Protein AF-0000000074486495 (afdb_homodimer)

Structure (mmCIF, N/CA/C/O backbone):
data_AF-0000000074486495-model_v1
#
loop_
_entity.id
_entity.type
_entity.pdbx_description
1 polymer 'Cytoplasmic tRNA 2-thiolation protein 2'
#
loop_
_atom_site.group_PDB
_atom_site.id
_atom_site.type_symbol
_atom_site.label_atom_id
_atom_site.label_alt_id
_atom_site.label_comp_id
_atom_site.label_asym_id
_atom_site.label_entity_id
_atom_site.label_seq_id
_atom_site.pdbx_PDB_ins_code
_atom_site.Cartn_x
_atom_site.Cartn_y
_atom_site.Cartn_z
_atom_site.occupancy
_atom_site.B_iso_or_equiv
_atom_site.auth_seq_id
_atom_site.auth_comp_id
_atom_site.auth_asym_id
_atom_site.auth_atom_id
_atom_site.pdbx_PDB_model_num
ATOM 1 N N . MET A 1 1 ? 39.531 -37.531 31.906 1 20.81 1 MET A N 1
ATOM 2 C CA . MET A 1 1 ? 39.125 -36.312 32.625 1 20.81 1 MET A CA 1
ATOM 3 C C . MET A 1 1 ? 39.875 -35.094 32.094 1 20.81 1 MET A C 1
ATOM 5 O O . MET A 1 1 ? 40.844 -34.625 32.719 1 20.81 1 MET A O 1
ATOM 9 N N . CYS A 1 2 ? 40.25 -35 30.781 1 23.86 2 CYS A N 1
ATOM 10 C CA . CYS A 1 2 ? 41.312 -34.281 30.078 1 23.86 2 CYS A CA 1
ATOM 11 C C . CYS A 1 2 ? 41.094 -32.75 30.203 1 23.86 2 CYS A C 1
ATOM 13 O O . CYS A 1 2 ? 40.062 -32.25 29.797 1 23.86 2 CYS A O 1
ATOM 15 N N . SER A 1 3 ? 41.625 -32.125 31.328 1 22.61 3 SER A N 1
ATOM 16 C CA . SER A 1 3 ? 41.531 -30.781 31.891 1 22.61 3 SER A CA 1
ATOM 17 C C . SER A 1 3 ? 42.062 -29.734 30.922 1 22.61 3 SER A C 1
ATOM 19 O O . SER A 1 3 ? 43.25 -29.375 30.953 1 22.61 3 SER A O 1
ATOM 21 N N . ILE A 1 4 ? 41.938 -29.906 29.625 1 25.45 4 ILE A N 1
ATOM 22 C CA . ILE A 1 4 ? 42.688 -29.047 28.719 1 25.45 4 ILE A CA 1
ATOM 23 C C . ILE A 1 4 ? 42.406 -27.578 29.031 1 25.45 4 ILE A C 1
ATOM 25 O O . ILE A 1 4 ? 41.25 -27.125 28.891 1 25.45 4 ILE A O 1
ATOM 29 N N . GLU A 1 5 ? 43 -26.984 30.047 1 22.98 5 GLU A N 1
ATOM 30 C CA . GLU A 1 5 ? 43.031 -25.641 30.594 1 22.98 5 GLU A CA 1
ATOM 31 C C . GLU A 1 5 ? 43.281 -24.609 29.5 1 22.98 5 GLU A C 1
ATOM 33 O O . GLU A 1 5 ? 44.438 -24.328 29.172 1 22.98 5 GLU A O 1
ATOM 38 N N . GLU A 1 6 ? 42.844 -24.875 28.281 1 24.41 6 GLU A N 1
ATOM 39 C CA . GLU A 1 6 ? 43.344 -23.953 27.25 1 24.41 6 GLU A CA 1
ATOM 40 C C . GLU A 1 6 ? 43.094 -22.5 27.641 1 24.41 6 GLU A C 1
ATOM 42 O O . GLU A 1 6 ? 42 -22.141 28.047 1 24.41 6 GLU A O 1
ATOM 47 N N . GLU A 1 7 ? 44.094 -21.844 28.062 1 24.88 7 GLU A N 1
ATOM 48 C CA . GLU A 1 7 ? 44.281 -20.438 28.438 1 24.88 7 GLU A CA 1
ATOM 49 C C . GLU A 1 7 ? 43.625 -19.516 27.422 1 24.88 7 GLU A C 1
ATOM 51 O O . GLU A 1 7 ? 44 -19.5 26.234 1 24.88 7 GLU A O 1
ATOM 56 N N . ILE A 1 8 ? 42.312 -19.328 27.5 1 26.83 8 ILE A N 1
ATOM 57 C CA . ILE A 1 8 ? 41.469 -18.406 26.75 1 26.83 8 ILE A CA 1
ATOM 58 C C . ILE A 1 8 ? 42.031 -17 26.844 1 26.83 8 ILE A C 1
ATOM 60 O O . ILE A 1 8 ? 42 -16.375 27.922 1 26.83 8 ILE A O 1
ATOM 64 N N . GLN A 1 9 ? 43.281 -16.875 26.359 1 25.84 9 GLN A N 1
ATOM 65 C CA . GLN A 1 9 ? 43.844 -15.516 26.375 1 25.84 9 GLN A CA 1
ATOM 66 C C . GLN A 1 9 ? 42.781 -14.5 25.922 1 25.84 9 GLN A C 1
ATOM 68 O O . GLN A 1 9 ? 42.156 -14.688 24.891 1 25.84 9 GLN A O 1
ATOM 73 N N . THR A 1 10 ? 42.219 -13.711 26.781 1 27.75 10 THR A N 1
ATOM 74 C CA . THR A 1 10 ? 41.281 -12.578 26.812 1 27.75 10 THR A CA 1
ATOM 75 C C . THR A 1 10 ? 41.75 -11.477 25.859 1 27.75 10 THR A C 1
ATOM 77 O O . THR A 1 10 ? 42.469 -10.547 26.266 1 27.75 10 THR A O 1
ATOM 80 N N . GLY A 1 11 ? 42.531 -11.844 24.812 1 25.73 11 GLY A N 1
ATOM 81 C CA . GLY A 1 11 ? 43.031 -10.68 24.109 1 25.73 11 GLY A CA 1
ATOM 82 C C . GLY A 1 11 ? 41.938 -9.703 23.688 1 25.73 11 GLY A C 1
ATOM 83 O O . GLY A 1 11 ? 40.812 -10.109 23.469 1 25.73 11 GLY A O 1
ATOM 84 N N . ASP A 1 12 ? 42.062 -8.422 24.094 1 26.52 12 ASP A N 1
ATOM 85 C CA . ASP A 1 12 ? 41.312 -7.195 23.859 1 26.52 12 ASP A CA 1
ATOM 86 C C . ASP A 1 12 ? 40.969 -7.039 22.375 1 26.52 12 ASP A C 1
ATOM 88 O O . ASP A 1 12 ? 41.844 -6.656 21.578 1 26.52 12 ASP A O 1
ATOM 92 N N . ALA A 1 13 ? 40.344 -7.961 21.766 1 28.09 13 ALA A N 1
ATOM 93 C CA . ALA A 1 13 ? 40.062 -7.859 20.328 1 28.09 13 ALA A CA 1
ATOM 94 C C . ALA A 1 13 ? 39.5 -6.492 19.984 1 28.09 13 ALA A C 1
ATOM 96 O O . ALA A 1 13 ? 38.5 -6.07 20.578 1 28.09 13 ALA A O 1
ATOM 97 N N . GLU A 1 14 ? 40.344 -5.559 19.547 1 28.5 14 GLU A N 1
ATOM 98 C CA . GLU A 1 14 ? 40.031 -4.254 18.984 1 28.5 14 GLU A CA 1
ATOM 99 C C . GLU A 1 14 ? 38.75 -4.316 18.141 1 28.5 14 GLU A C 1
ATOM 101 O O . GLU A 1 14 ? 38.594 -5.23 17.328 1 28.5 14 GLU A O 1
ATOM 106 N N . THR A 1 15 ? 37.75 -3.902 18.672 1 27.95 15 THR A N 1
ATOM 107 C CA . THR A 1 15 ? 36.438 -3.768 18.062 1 27.95 15 THR A CA 1
ATOM 108 C C . THR A 1 15 ? 36.562 -3.271 16.625 1 27.95 15 THR A C 1
ATOM 110 O O . THR A 1 15 ? 37.188 -2.246 16.375 1 27.95 15 THR A O 1
ATOM 113 N N . PRO A 1 16 ? 36.594 -4.23 15.68 1 28.58 16 PRO A N 1
ATOM 114 C CA . PRO A 1 16 ? 36.75 -3.717 14.312 1 28.58 16 PRO A CA 1
ATOM 115 C C . PRO A 1 16 ? 35.938 -2.451 14.062 1 28.58 16 PRO A C 1
ATOM 117 O O . PRO A 1 16 ? 34.781 -2.371 14.461 1 28.58 16 PRO A O 1
ATOM 120 N N . SER A 1 17 ? 36.531 -1.263 14.164 1 28.16 17 SER A N 1
ATOM 121 C CA . SER A 1 17 ? 36 0.001 13.68 1 28.16 17 SER A CA 1
ATOM 122 C C . SER A 1 17 ? 35.281 -0.183 12.344 1 28.16 17 SER A C 1
ATOM 124 O O . SER A 1 17 ? 35.875 -0.698 11.391 1 28.16 17 SER A O 1
ATOM 126 N N . ILE A 1 18 ? 34.125 -0.518 12.422 1 28.53 18 ILE A N 1
ATOM 127 C CA . ILE A 1 18 ? 33.312 -0.474 11.203 1 28.53 18 ILE A CA 1
ATOM 128 C C . ILE A 1 18 ? 33.719 0.745 10.375 1 28.53 18 ILE A C 1
ATOM 130 O O . ILE A 1 18 ? 33.438 1.883 10.758 1 28.53 18 ILE A O 1
ATOM 134 N N . ARG A 1 19 ? 34.938 0.822 9.898 1 29.16 19 ARG A N 1
ATOM 135 C CA . ARG A 1 19 ? 35.281 1.821 8.898 1 29.16 19 ARG A CA 1
ATOM 136 C C . ARG A 1 19 ? 34.156 2.037 7.902 1 29.16 19 ARG A C 1
ATOM 138 O O . ARG A 1 19 ? 33.781 1.115 7.18 1 29.16 19 ARG A O 1
ATOM 145 N N . SER A 1 20 ? 33.281 2.82 8.211 1 29.69 20 SER A N 1
ATOM 146 C CA . SER A 1 20 ? 32.344 3.373 7.234 1 29.69 20 SER A CA 1
ATOM 147 C C . SER A 1 20 ? 33.062 3.812 5.965 1 29.69 20 SER A C 1
ATOM 149 O O . SER A 1 20 ? 33.781 4.797 5.973 1 29.69 20 SER A O 1
ATOM 151 N N . ARG A 1 21 ? 33.875 3.055 5.316 1 31.8 21 ARG A N 1
ATOM 152 C CA . ARG A 1 21 ? 34.469 3.506 4.062 1 31.8 21 ARG A CA 1
ATOM 153 C C . ARG A 1 21 ? 33.469 4.32 3.242 1 31.8 21 ARG A C 1
ATOM 155 O O . ARG A 1 21 ? 32.5 3.783 2.752 1 31.8 21 ARG A O 1
ATOM 162 N N . ARG A 1 22 ? 33.438 5.504 3.461 1 34.31 22 ARG A N 1
ATOM 163 C CA . ARG A 1 22 ? 32.812 6.543 2.641 1 34.31 22 ARG A CA 1
ATOM 164 C C . ARG A 1 22 ? 33.156 6.348 1.166 1 34.31 22 ARG A C 1
ATOM 166 O O . ARG A 1 22 ? 34.312 6.453 0.769 1 34.31 22 ARG A O 1
ATOM 173 N N . ARG A 1 23 ? 32.594 5.418 0.407 1 38.69 23 ARG A N 1
ATOM 174 C CA . ARG A 1 23 ? 32.812 5.168 -1.014 1 38.69 23 ARG A CA 1
ATOM 175 C C . ARG A 1 23 ? 32.688 6.457 -1.82 1 38.69 23 ARG A C 1
ATOM 177 O O . ARG A 1 23 ? 31.594 7.016 -1.952 1 38.69 23 ARG A O 1
ATOM 184 N N . LEU A 1 24 ? 33.688 7.094 -1.934 1 38.12 24 LEU A N 1
ATOM 185 C CA . LEU A 1 24 ? 33.844 8.258 -2.805 1 38.12 24 LEU A CA 1
ATOM 186 C C . LEU A 1 24 ? 33.406 7.93 -4.227 1 38.12 24 LEU A C 1
ATOM 188 O O . LEU A 1 24 ? 33.844 6.945 -4.816 1 38.12 24 LEU A O 1
ATOM 192 N N . VAL A 1 25 ? 32.156 8.211 -4.59 1 45.38 25 VAL A N 1
ATOM 193 C CA . VAL A 1 25 ? 31.719 8.156 -5.98 1 45.38 25 VAL A CA 1
ATOM 194 C C . VAL A 1 25 ? 32.656 8.984 -6.855 1 45.38 25 VAL A C 1
ATOM 196 O O . VAL A 1 25 ? 32.812 10.195 -6.641 1 45.38 25 VAL A O 1
ATOM 199 N N . VAL A 1 26 ? 33.781 8.43 -7.27 1 48 26 VAL A N 1
ATOM 200 C CA . VAL A 1 26 ? 34.625 9.094 -8.273 1 48 26 VAL A CA 1
ATOM 201 C C . VAL A 1 26 ? 33.844 9.172 -9.594 1 48 26 VAL A C 1
ATOM 203 O O . VAL A 1 26 ? 33.281 8.18 -10.047 1 48 26 VAL A O 1
ATOM 206 N N . GLU A 1 27 ? 33.594 10.328 -10.117 1 60 27 GLU A N 1
ATOM 207 C CA . GLU A 1 27 ? 32.938 10.625 -11.391 1 60 27 GLU A CA 1
ATOM 208 C C . GLU A 1 27 ? 33.5 9.766 -12.516 1 60 27 GLU A C 1
ATOM 210 O O . GLU A 1 27 ? 34.719 9.641 -12.648 1 60 27 GLU A O 1
ATOM 215 N N . GLY A 1 28 ? 32.812 8.953 -13.102 1 66.31 28 GLY A N 1
ATOM 216 C CA . GLY A 1 28 ? 33.125 8.211 -14.305 1 66.31 28 GLY A CA 1
ATOM 217 C C . GLY A 1 28 ? 33.562 6.777 -14.023 1 66.31 28 GLY A C 1
ATOM 218 O O . GLY A 1 28 ? 34 6.059 -14.93 1 66.31 28 GLY A O 1
ATOM 219 N N . LEU A 1 29 ? 33.562 6.5 -12.797 1 76.44 29 LEU A N 1
ATOM 220 C CA . LEU A 1 29 ? 34 5.133 -12.492 1 76.44 29 LEU A CA 1
ATOM 221 C C . LEU A 1 29 ? 32.875 4.359 -11.805 1 76.44 29 LEU A C 1
ATOM 223 O O . LEU A 1 29 ? 31.953 4.957 -11.242 1 76.44 29 LEU A O 1
ATOM 227 N N . CYS A 1 30 ? 33 3.096 -11.945 1 80.69 30 CYS A N 1
ATOM 228 C CA . CYS A 1 30 ? 32.062 2.176 -11.305 1 80.69 30 CYS A CA 1
ATOM 229 C C . CYS A 1 30 ? 32 2.41 -9.805 1 80.69 30 CYS A C 1
ATOM 231 O O . CYS A 1 30 ? 33.031 2.623 -9.164 1 80.69 30 CYS A O 1
ATOM 233 N N . HIS A 1 31 ? 30.938 2.414 -9.297 1 75.12 31 HIS A N 1
ATOM 234 C CA . HIS A 1 31 ? 30.719 2.68 -7.879 1 75.12 31 HIS A CA 1
ATOM 235 C C . HIS A 1 31 ? 31.375 1.611 -7.012 1 75.12 31 HIS A C 1
ATOM 237 O O . HIS A 1 31 ? 31.85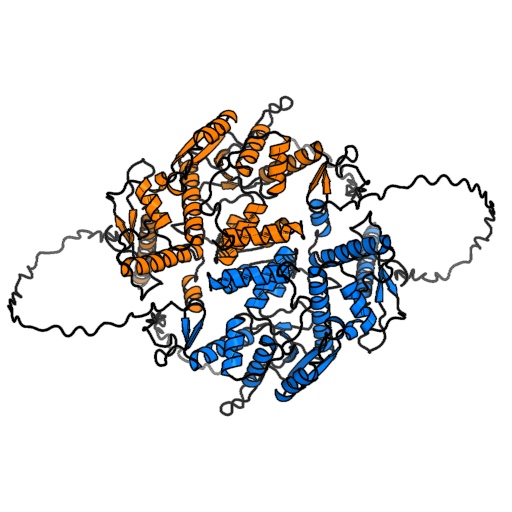9 1.908 -5.918 1 75.12 31 HIS A O 1
ATOM 243 N N . LYS A 1 32 ? 31.391 0.405 -7.465 1 78.81 32 LYS A N 1
ATOM 244 C CA . LYS A 1 32 ? 31.859 -0.72 -6.66 1 78.81 32 LYS A CA 1
ATOM 245 C C . LYS A 1 32 ? 33.375 -0.945 -6.852 1 78.81 32 LYS A C 1
ATOM 247 O O . LYS A 1 32 ? 34.125 -0.86 -5.895 1 78.81 32 LYS A O 1
ATOM 252 N N . CYS A 1 33 ? 33.781 -1.146 -8.078 1 78.81 33 CYS A N 1
ATOM 253 C CA . CYS A 1 33 ? 35.188 -1.469 -8.312 1 78.81 33 CYS A CA 1
ATOM 254 C C . CYS A 1 33 ? 36.031 -0.202 -8.438 1 78.81 33 CYS A C 1
ATOM 256 O O . CYS A 1 33 ? 37.25 -0.242 -8.273 1 78.81 33 CYS A O 1
ATOM 258 N N . LYS A 1 34 ? 35.375 0.862 -8.75 1 77.5 34 LYS A N 1
ATOM 259 C CA . LYS A 1 34 ? 36.031 2.148 -8.938 1 77.5 34 LYS A CA 1
ATOM 260 C C . LYS A 1 34 ? 37.125 2.057 -10 1 77.5 34 LYS A C 1
ATOM 262 O O . LYS A 1 34 ? 38.125 2.771 -9.938 1 77.5 34 LYS A O 1
ATOM 267 N N . GLN A 1 35 ? 37.031 1.158 -10.898 1 82.12 35 GLN A N 1
ATOM 268 C CA . GLN A 1 35 ? 38.062 0.936 -11.914 1 82.12 35 GLN A CA 1
ATOM 269 C C . GLN A 1 35 ? 37.469 1.039 -13.32 1 82.12 35 GLN A C 1
ATOM 271 O O . GLN A 1 35 ? 38.031 1.723 -14.18 1 82.12 35 GLN A O 1
ATOM 276 N N . SER A 1 36 ? 36.438 0.45 -13.539 1 83.81 36 SER A N 1
ATOM 277 C CA . SER A 1 36 ? 35.844 0.344 -14.867 1 83.81 36 SER A CA 1
ATOM 278 C C . SER A 1 36 ? 34.781 1.415 -15.07 1 83.81 36 SER A C 1
ATOM 280 O O . SER A 1 36 ? 34.188 1.918 -14.109 1 83.81 36 SER A O 1
ATOM 282 N N . PRO A 1 37 ? 34.594 1.765 -16.359 1 81.62 37 PRO A N 1
ATOM 283 C CA . PRO A 1 37 ? 33.531 2.74 -16.641 1 81.62 37 PRO A CA 1
ATOM 284 C C . PRO A 1 37 ? 32.125 2.197 -16.344 1 81.62 37 PRO A C 1
ATOM 286 O O . PRO A 1 37 ? 31.859 1.021 -16.578 1 81.62 37 PRO A O 1
ATOM 289 N N . PRO A 1 38 ? 31.391 3.076 -15.758 1 79.56 38 PRO A N 1
ATOM 290 C CA . PRO A 1 38 ? 30.031 2.65 -15.445 1 79.56 38 PRO A CA 1
ATOM 291 C C . PRO A 1 38 ? 29.141 2.547 -16.688 1 79.56 38 PRO A C 1
ATOM 293 O O . PRO A 1 38 ? 29.25 3.371 -17.594 1 79.56 38 PRO A O 1
ATOM 296 N N . VAL A 1 39 ? 28.359 1.437 -16.766 1 74.44 39 VAL A N 1
ATOM 297 C CA . VAL A 1 39 ? 27.531 1.23 -17.953 1 74.44 39 VAL A CA 1
ATOM 298 C C . VAL A 1 39 ? 26.078 1.038 -17.547 1 74.44 39 VAL A C 1
ATOM 300 O O . VAL A 1 39 ? 25.156 1.222 -18.359 1 74.44 39 VAL A O 1
ATOM 303 N N . VAL A 1 40 ? 25.844 0.845 -16.297 1 73.88 40 VAL A N 1
ATOM 304 C CA . VAL A 1 40 ? 24.484 0.553 -15.859 1 73.88 40 VAL A CA 1
ATOM 305 C C . VAL A 1 40 ? 24.062 1.53 -14.766 1 73.88 40 VAL A C 1
ATOM 307 O O . VAL A 1 40 ? 24.781 1.706 -13.773 1 73.88 40 VAL A O 1
ATOM 310 N N . ASP A 1 41 ? 22.953 2.137 -15.133 1 67.19 41 ASP A N 1
ATOM 311 C CA . ASP A 1 41 ? 22.391 3.047 -14.141 1 67.19 41 ASP A CA 1
ATOM 312 C C . ASP A 1 41 ? 21.25 2.381 -13.375 1 67.19 41 ASP A C 1
ATOM 314 O O . ASP A 1 41 ? 20.203 2.076 -13.945 1 67.19 41 ASP A O 1
ATOM 318 N N . MET A 1 42 ? 21.703 2.02 -12.203 1 63.97 42 MET A N 1
ATOM 319 C CA . MET A 1 42 ? 20.656 1.437 -11.367 1 63.97 42 MET A CA 1
ATOM 320 C C . MET A 1 42 ? 20.375 2.307 -10.148 1 63.97 42 MET A C 1
ATOM 322 O O . MET A 1 42 ? 21.172 2.326 -9.203 1 63.97 42 MET A O 1
ATOM 326 N N . LYS A 1 43 ? 19.188 2.807 -9.938 1 62.09 43 LYS A N 1
ATOM 327 C CA . LYS A 1 43 ? 18.75 3.629 -8.805 1 62.09 43 LYS A CA 1
ATOM 328 C C . LYS A 1 43 ? 19.766 4.734 -8.516 1 62.09 43 LYS A C 1
ATOM 330 O O . LYS A 1 43 ? 20.156 4.934 -7.367 1 62.09 43 LYS A O 1
ATOM 335 N N . ARG A 1 44 ? 20.359 5.191 -9.508 1 57.75 44 ARG A N 1
ATOM 336 C CA . ARG A 1 44 ? 21.266 6.332 -9.461 1 57.75 44 ARG A CA 1
ATOM 337 C C . ARG A 1 44 ? 22.672 5.895 -9.094 1 57.75 44 ARG A C 1
ATOM 339 O O . ARG A 1 44 ? 23.484 6.707 -8.648 1 57.75 44 ARG A O 1
ATOM 346 N N . VAL A 1 45 ? 22.891 4.613 -9.164 1 64.62 45 VAL A N 1
ATOM 347 C CA . VAL A 1 45 ? 24.234 4.059 -9.008 1 64.62 45 VAL A CA 1
ATOM 348 C C . VAL A 1 45 ? 24.703 3.467 -10.328 1 64.62 45 VAL A C 1
ATOM 350 O O . VAL A 1 45 ? 23.953 2.779 -11.016 1 64.62 45 VAL A O 1
ATOM 353 N N . MET A 1 46 ? 25.938 3.861 -10.609 1 76.69 46 MET A N 1
ATOM 354 C CA . MET A 1 46 ? 26.469 3.396 -11.891 1 76.69 46 MET A CA 1
ATOM 355 C C . MET A 1 46 ? 27.453 2.25 -11.688 1 76.69 46 MET A C 1
ATOM 357 O O . MET A 1 46 ? 28.375 2.359 -10.883 1 76.69 46 MET A O 1
ATOM 361 N N . TYR A 1 47 ? 27.109 1.158 -12.297 1 83.5 47 TYR A N 1
ATOM 362 C CA . TYR A 1 47 ? 27.938 -0.034 -12.227 1 83.5 47 TYR A CA 1
ATOM 363 C C . TYR A 1 47 ? 28.562 -0.334 -13.586 1 83.5 47 TYR A C 1
ATOM 365 O O . TYR A 1 47 ? 28.016 0.034 -14.625 1 83.5 47 TYR A O 1
ATOM 373 N N . CYS A 1 48 ? 29.766 -0.813 -13.43 1 87.44 48 CYS A N 1
ATOM 374 C CA . CYS A 1 48 ? 30.25 -1.487 -14.633 1 87.44 48 CYS A CA 1
ATOM 375 C C . CYS A 1 4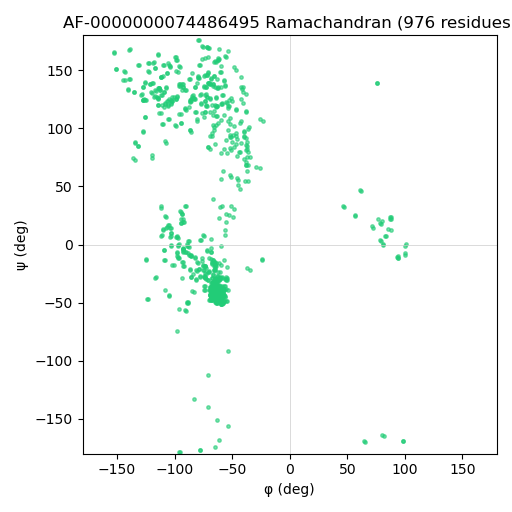8 ? 29.531 -2.811 -14.844 1 87.44 48 CYS A C 1
ATOM 377 O O . CYS A 1 48 ? 28.828 -3.285 -13.953 1 87.44 48 CYS A O 1
ATOM 379 N N . LYS A 1 49 ? 29.719 -3.391 -15.945 1 89.12 49 LYS A N 1
ATOM 380 C CA . LYS A 1 49 ? 29.016 -4.613 -16.328 1 89.12 49 LYS A CA 1
ATOM 381 C C . LYS A 1 49 ? 29.312 -5.742 -15.344 1 89.12 49 LYS A C 1
ATOM 383 O O . LYS A 1 49 ? 28.391 -6.418 -14.883 1 89.12 49 LYS A O 1
ATOM 388 N N . THR A 1 50 ? 30.5 -5.91 -15.008 1 90.94 50 THR A N 1
ATOM 389 C CA . THR A 1 50 ? 30.922 -7.004 -14.141 1 90.94 50 THR A CA 1
ATOM 390 C C . THR A 1 50 ? 30.391 -6.812 -12.727 1 90.94 50 THR A C 1
ATOM 392 O O . THR A 1 50 ? 29.812 -7.738 -12.148 1 90.94 50 THR A O 1
ATOM 395 N N . CYS A 1 51 ? 30.5 -5.641 -12.258 1 89.88 51 CYS A N 1
ATOM 396 C CA . CYS A 1 51 ? 30.047 -5.359 -10.898 1 89.88 51 CYS A CA 1
ATOM 397 C C . CYS A 1 51 ? 28.531 -5.461 -10.797 1 89.88 51 CYS A C 1
ATOM 399 O O . CYS A 1 51 ? 28 -5.871 -9.766 1 89.88 51 CYS A O 1
ATOM 401 N N . PHE A 1 52 ? 27.906 -5.109 -11.852 1 91.31 52 PHE A N 1
ATOM 402 C CA . PHE A 1 52 ? 26.453 -5.211 -11.883 1 91.31 52 PHE A CA 1
ATOM 403 C C . PHE A 1 52 ? 26 -6.668 -11.789 1 91.31 52 PHE A C 1
ATOM 405 O O . PHE A 1 52 ? 25.172 -7.016 -10.953 1 91.31 52 PHE A O 1
ATOM 412 N N . LYS A 1 53 ? 26.609 -7.453 -12.617 1 93.38 53 LYS A N 1
ATOM 413 C CA . LYS A 1 53 ? 26.266 -8.867 -12.617 1 93.38 53 LYS A CA 1
ATOM 414 C C . LYS A 1 53 ? 26.531 -9.508 -11.258 1 93.38 53 LYS A C 1
ATOM 416 O O . LYS A 1 53 ? 25.703 -10.273 -10.75 1 93.38 53 LYS A O 1
ATOM 421 N N . GLU A 1 54 ? 27.578 -9.094 -10.68 1 91.81 54 GLU A N 1
ATOM 422 C CA . GLU A 1 54 ? 27.938 -9.633 -9.375 1 91.81 54 GLU A CA 1
ATOM 423 C C . GLU A 1 54 ? 26.938 -9.203 -8.305 1 91.81 54 GLU A C 1
ATOM 425 O O . GLU A 1 54 ? 26.656 -9.969 -7.375 1 91.81 54 GLU A O 1
ATOM 430 N N . SER A 1 55 ? 26.484 -8.023 -8.453 1 90.31 55 SER A N 1
ATOM 431 C CA . SER A 1 55 ? 25.531 -7.516 -7.473 1 90.31 55 SER A CA 1
ATOM 432 C C . SER A 1 55 ? 24.219 -8.297 -7.52 1 90.31 55 SER A C 1
ATOM 434 O O . SER A 1 55 ? 23.625 -8.578 -6.477 1 90.31 55 SER A O 1
ATOM 436 N N . VAL A 1 56 ? 23.766 -8.648 -8.703 1 94 56 VAL A N 1
ATOM 437 C CA . VAL A 1 56 ? 22.531 -9.398 -8.859 1 94 56 VAL A CA 1
ATOM 438 C C . VAL A 1 56 ? 22.703 -10.812 -8.297 1 94 56 VAL A C 1
ATOM 440 O O . VAL A 1 56 ? 21.859 -11.297 -7.555 1 94 56 VAL A O 1
ATOM 443 N N . VAL A 1 57 ? 23.828 -11.422 -8.609 1 94.75 57 VAL A N 1
ATOM 444 C CA . VAL A 1 57 ? 24.125 -12.766 -8.141 1 94.75 57 VAL A CA 1
ATOM 445 C C . VAL A 1 57 ? 24.203 -12.781 -6.617 1 94.75 57 VAL A C 1
ATOM 447 O O . VAL A 1 57 ? 23.703 -13.695 -5.965 1 94.75 57 VAL A O 1
ATOM 450 N N . TYR A 1 58 ? 24.797 -11.75 -6.121 1 92.44 58 TYR A N 1
ATOM 451 C CA . TYR A 1 58 ? 24.984 -11.641 -4.676 1 92.44 58 TYR A CA 1
ATOM 452 C C . TYR A 1 58 ? 23.641 -11.578 -3.965 1 92.44 58 TYR A C 1
ATOM 454 O O . TYR A 1 58 ? 23.438 -12.242 -2.947 1 92.44 58 TYR A O 1
ATOM 462 N N . ARG A 1 59 ? 22.797 -10.836 -4.445 1 92.75 59 ARG A N 1
ATOM 463 C CA . ARG A 1 59 ? 21.484 -10.688 -3.826 1 92.75 59 ARG A CA 1
ATOM 464 C C . ARG A 1 59 ? 20.688 -11.977 -3.939 1 92.75 59 ARG A C 1
ATOM 466 O O . ARG A 1 59 ? 20.016 -12.383 -2.984 1 92.75 59 ARG A O 1
ATOM 473 N N . PHE A 1 60 ? 20.75 -12.625 -5.102 1 95.69 60 PHE A N 1
ATOM 474 C CA . PHE A 1 60 ? 20.094 -13.906 -5.297 1 95.69 60 PHE A CA 1
ATOM 475 C C . PHE A 1 60 ? 20.609 -14.938 -4.289 1 95.69 60 PHE A C 1
ATOM 477 O O . PHE A 1 60 ? 19.812 -15.555 -3.576 1 95.69 60 PHE A O 1
ATOM 484 N N . ARG A 1 61 ? 21.844 -15.047 -4.191 1 93.12 61 ARG A N 1
ATOM 485 C CA . ARG A 1 61 ? 22.469 -16 -3.285 1 93.12 61 ARG A CA 1
ATOM 486 C C . ARG A 1 61 ? 22.156 -15.664 -1.831 1 93.12 61 ARG A C 1
ATOM 488 O O . ARG A 1 61 ? 21.875 -16.547 -1.027 1 93.12 61 ARG A O 1
ATOM 495 N N . GLY A 1 62 ? 22.25 -14.383 -1.573 1 92.12 62 GLY A N 1
ATOM 496 C CA . GLY A 1 62 ? 21.938 -13.938 -0.224 1 92.12 62 GLY A CA 1
ATOM 497 C C . GLY A 1 62 ? 20.547 -14.297 0.225 1 92.12 62 GLY A C 1
ATOM 498 O O . GLY A 1 62 ? 20.344 -14.773 1.345 1 92.12 62 GLY A O 1
ATOM 499 N N . ASN A 1 63 ? 19.641 -14.148 -0.621 1 92.62 63 ASN A N 1
ATOM 500 C CA . ASN A 1 63 ? 18.25 -14.453 -0.292 1 92.62 63 ASN A CA 1
ATOM 501 C C . ASN A 1 63 ? 18.031 -15.953 -0.103 1 92.62 63 ASN A C 1
ATOM 503 O O . ASN A 1 63 ? 17.281 -16.375 0.772 1 92.62 63 ASN A O 1
ATOM 507 N N . LEU A 1 64 ? 18.641 -16.75 -0.893 1 91.75 64 LEU A N 1
ATOM 508 C CA . LEU A 1 64 ? 18.516 -18.203 -0.784 1 91.75 64 LEU A CA 1
ATOM 509 C C . LEU A 1 64 ? 19.172 -18.719 0.492 1 91.75 64 LEU A C 1
ATOM 511 O O . LEU A 1 64 ? 18.641 -19.594 1.164 1 91.75 64 LEU A O 1
ATOM 515 N N . MET A 1 65 ? 20.281 -18.094 0.828 1 89.44 65 MET A N 1
ATOM 516 C CA . MET A 1 65 ? 21.031 -18.547 1.992 1 89.44 65 MET A CA 1
ATOM 517 C C . MET A 1 65 ? 20.375 -18.062 3.285 1 89.44 65 MET A C 1
ATOM 519 O O . MET A 1 65 ? 20.484 -18.719 4.32 1 89.44 65 MET A O 1
ATOM 523 N N . ARG A 1 66 ? 19.703 -17 3.197 1 88.88 66 ARG A N 1
ATOM 524 C CA . ARG A 1 66 ? 19.047 -16.438 4.379 1 88.88 66 ARG A CA 1
ATOM 525 C C . ARG A 1 66 ? 17.719 -17.125 4.637 1 88.88 66 ARG A C 1
ATOM 527 O O . ARG A 1 66 ? 17.125 -16.969 5.707 1 88.88 66 ARG A O 1
ATOM 534 N N . ALA A 1 67 ? 17.328 -17.891 3.652 1 89.25 67 ALA A N 1
ATOM 535 C CA . ALA A 1 67 ? 16.078 -18.609 3.842 1 89.25 67 ALA A CA 1
ATOM 536 C C . ALA A 1 67 ? 16.172 -19.609 4.984 1 89.25 67 ALA A C 1
ATOM 538 O O . ALA A 1 67 ? 16.969 -20.562 4.914 1 89.25 67 ALA A O 1
ATOM 539 N N . THR A 1 68 ? 15.383 -19.469 6.023 1 87.81 68 THR A N 1
ATOM 540 C CA . THR A 1 68 ? 15.5 -20.281 7.223 1 87.81 68 THR A CA 1
ATOM 541 C C . THR A 1 68 ? 14.508 -21.453 7.176 1 87.81 68 THR A C 1
ATOM 543 O O . THR A 1 68 ? 14.656 -22.422 7.918 1 87.81 68 THR A O 1
ATOM 546 N N . LYS A 1 69 ? 13.656 -21.406 6.301 1 92.5 69 LYS A N 1
ATOM 547 C CA . LYS A 1 69 ? 12.602 -22.422 6.309 1 92.5 69 LYS A CA 1
ATOM 548 C C . LYS A 1 69 ? 12.93 -23.547 5.34 1 92.5 69 LYS A C 1
ATOM 550 O O . LYS A 1 69 ? 12.242 -24.578 5.324 1 92.5 69 LYS A O 1
ATOM 555 N N . ILE A 1 70 ? 13.922 -23.328 4.562 1 92.12 70 ILE A N 1
ATOM 556 C CA . ILE A 1 70 ? 14.328 -24.359 3.604 1 92.12 70 ILE A CA 1
ATOM 557 C C . ILE A 1 70 ? 15.297 -25.328 4.266 1 92.12 70 ILE A C 1
ATOM 559 O O . ILE A 1 70 ? 16.359 -24.938 4.754 1 92.12 70 ILE A O 1
ATOM 563 N N . ALA A 1 71 ? 14.938 -26.578 4.254 1 90 71 ALA A N 1
ATOM 564 C CA . ALA A 1 71 ? 15.82 -27.609 4.793 1 90 71 ALA A CA 1
ATOM 565 C C . ALA A 1 71 ? 17 -27.875 3.852 1 90 71 ALA A C 1
ATOM 567 O O . ALA A 1 71 ? 16.844 -27.812 2.629 1 90 71 ALA A O 1
ATOM 568 N N . ASP A 1 72 ? 18.078 -28.172 4.469 1 87.81 72 ASP A N 1
ATOM 569 C CA . ASP A 1 72 ? 19.234 -28.531 3.654 1 87.81 72 ASP A CA 1
ATOM 570 C C . ASP A 1 72 ? 19 -29.844 2.912 1 87.81 72 ASP A C 1
ATOM 572 O O . ASP A 1 72 ? 18.438 -30.781 3.473 1 87.81 72 ASP A O 1
ATOM 576 N N . GLY A 1 73 ? 19.375 -29.828 1.671 1 90.06 73 GLY A N 1
ATOM 577 C CA . GLY A 1 73 ? 19.203 -31.016 0.862 1 90.06 73 GLY A CA 1
ATOM 578 C C . GLY A 1 73 ? 17.781 -31.219 0.366 1 90.06 73 GLY A C 1
ATOM 579 O O . GLY A 1 73 ? 17.406 -32.312 -0.064 1 90.06 73 GLY A O 1
ATOM 580 N N . ALA A 1 74 ? 17.078 -30.234 0.398 1 93.25 74 ALA A N 1
ATOM 581 C CA . ALA A 1 74 ? 15.688 -30.312 -0.045 1 93.25 74 ALA A CA 1
ATOM 582 C C . ALA A 1 74 ? 15.602 -30.469 -1.561 1 93.25 74 ALA A C 1
ATOM 584 O O . ALA A 1 74 ? 16.5 -30.031 -2.285 1 93.25 74 ALA A O 1
ATOM 585 N N . LYS A 1 75 ? 14.586 -31.156 -1.949 1 96.25 75 LYS A N 1
ATOM 586 C CA . LYS A 1 75 ? 14.266 -31.219 -3.371 1 96.25 75 LYS A CA 1
ATOM 587 C C . LYS A 1 75 ? 13.422 -30.016 -3.787 1 96.25 75 LYS A C 1
ATOM 589 O O . LYS A 1 75 ? 12.383 -29.734 -3.182 1 96.25 75 LYS A O 1
ATOM 594 N N . ALA A 1 76 ? 13.875 -29.344 -4.832 1 96.75 76 ALA A N 1
ATOM 595 C CA . ALA A 1 76 ? 13.242 -28.062 -5.172 1 96.75 76 ALA A CA 1
ATOM 596 C C . ALA A 1 76 ? 12.508 -28.156 -6.508 1 96.75 76 ALA A C 1
ATOM 598 O O . ALA A 1 76 ? 13 -28.781 -7.449 1 96.75 76 ALA A O 1
ATOM 599 N N . LEU A 1 77 ? 11.305 -27.641 -6.543 1 98.31 77 LEU A N 1
ATOM 600 C CA . LEU A 1 77 ? 10.594 -27.391 -7.785 1 98.31 77 LEU A CA 1
ATOM 601 C C . LEU A 1 77 ? 10.711 -25.922 -8.188 1 98.31 77 LEU A C 1
ATOM 603 O O . LEU A 1 77 ? 10.406 -25.031 -7.398 1 98.31 77 LEU A O 1
ATOM 607 N N . VAL A 1 78 ? 11.164 -25.641 -9.359 1 98.06 78 VAL A N 1
ATOM 608 C CA . VAL A 1 78 ? 11.328 -24.281 -9.859 1 98.06 78 VAL A CA 1
ATOM 609 C C . VAL A 1 78 ? 10.234 -23.969 -10.875 1 98.06 78 VAL A C 1
ATOM 611 O O . VAL A 1 78 ? 10.109 -24.641 -11.898 1 98.06 78 VAL A O 1
ATOM 614 N N . ALA A 1 79 ? 9.445 -22.953 -10.555 1 98.19 79 ALA A N 1
ATOM 615 C CA . ALA A 1 79 ? 8.43 -22.5 -11.508 1 98.19 79 ALA A CA 1
ATOM 616 C C . ALA A 1 79 ? 9.07 -21.734 -12.664 1 98.19 79 ALA A C 1
ATOM 618 O O . ALA A 1 79 ? 9.758 -20.734 -12.445 1 98.19 79 ALA A O 1
ATOM 619 N N . PHE A 1 80 ? 8.82 -22.203 -13.859 1 97.12 80 PHE A N 1
ATOM 620 C CA . PHE A 1 80 ? 9.406 -21.594 -15.047 1 97.12 80 PHE A CA 1
ATOM 621 C C . PHE A 1 80 ? 8.336 -21.219 -16.062 1 97.12 80 PHE A C 1
ATOM 623 O O . PHE A 1 80 ? 7.703 -22.094 -16.656 1 97.12 80 PHE A O 1
ATOM 630 N N . SER A 1 81 ? 8.133 -19.938 -16.219 1 93.44 81 SER A N 1
ATOM 631 C CA . SER A 1 81 ? 7.102 -19.453 -17.141 1 93.44 81 SER A CA 1
ATOM 632 C C . SER A 1 81 ? 7.664 -19.188 -18.531 1 93.44 81 SER A C 1
ATOM 634 O O . SER A 1 81 ? 6.914 -19.094 -19.5 1 93.44 81 SER A O 1
ATOM 636 N N . GLY A 1 82 ? 8.992 -19.125 -18.656 1 91.75 82 GLY A N 1
ATOM 637 C CA . GLY A 1 82 ? 9.625 -18.734 -19.922 1 91.75 82 GLY A CA 1
ATOM 638 C C . GLY A 1 82 ? 9.945 -17.266 -20 1 91.75 82 GLY A C 1
ATOM 639 O O . GLY A 1 82 ? 10.734 -16.844 -20.859 1 91.75 82 GLY A O 1
ATOM 640 N N . GLY A 1 83 ? 9.438 -16.5 -19.094 1 92.62 83 GLY A N 1
ATOM 641 C CA . GLY A 1 83 ? 9.648 -15.062 -19.109 1 92.62 83 GLY A CA 1
ATOM 642 C C . GLY A 1 83 ? 11.023 -14.656 -18.594 1 92.62 83 GLY A C 1
ATOM 643 O O . GLY A 1 83 ? 11.844 -15.516 -18.266 1 92.62 83 GLY A O 1
ATOM 644 N N . ALA A 1 84 ? 11.234 -13.383 -18.531 1 94.62 84 ALA A N 1
ATOM 645 C CA . ALA A 1 84 ? 12.555 -12.844 -18.219 1 94.62 84 ALA A CA 1
ATOM 646 C C . ALA A 1 84 ? 12.961 -13.211 -16.797 1 94.62 84 ALA A C 1
ATOM 648 O O . ALA A 1 84 ? 14.102 -13.633 -16.562 1 94.62 84 ALA A O 1
ATOM 649 N N . SER A 1 85 ? 12.102 -13.062 -15.867 1 96.69 85 SER A N 1
ATOM 650 C CA . SER A 1 85 ? 12.438 -13.297 -14.469 1 96.69 85 SER A CA 1
ATOM 651 C C . SER A 1 85 ? 12.688 -14.781 -14.203 1 96.69 85 SER A C 1
ATOM 653 O O . SER A 1 85 ? 13.648 -15.141 -13.516 1 96.69 85 SER A O 1
ATOM 655 N N . SER A 1 86 ? 11.781 -15.602 -14.695 1 96.62 86 SER A N 1
ATOM 656 C CA . SER A 1 86 ? 11.969 -17.031 -14.492 1 96.62 86 SER A CA 1
ATOM 657 C C . SER A 1 86 ? 13.219 -17.531 -15.219 1 96.62 86 SER A C 1
ATOM 659 O O . SER A 1 86 ? 13.891 -18.453 -14.742 1 96.62 86 SER A O 1
ATOM 661 N N . ARG A 1 87 ? 13.539 -16.922 -16.359 1 96.12 87 ARG A N 1
ATOM 662 C CA . ARG A 1 87 ? 14.758 -17.281 -17.078 1 96.12 87 ARG A CA 1
ATOM 663 C C . ARG A 1 87 ? 16 -16.953 -16.266 1 96.12 87 ARG A C 1
ATOM 665 O O . ARG A 1 87 ? 16.938 -17.75 -16.203 1 96.12 87 ARG A O 1
ATOM 672 N N . LEU A 1 88 ? 15.992 -15.766 -15.727 1 97.56 88 LEU A N 1
ATOM 673 C CA . LEU A 1 88 ? 17.109 -15.383 -14.875 1 97.56 88 LEU A CA 1
ATOM 674 C C . LEU A 1 88 ? 17.234 -16.328 -13.68 1 97.56 88 LEU A C 1
ATOM 676 O O . LEU A 1 88 ? 18.344 -16.75 -13.336 1 97.56 88 LEU A O 1
ATOM 680 N N . LEU A 1 89 ? 16.125 -16.625 -13.07 1 97.44 89 LEU A N 1
ATOM 681 C CA . LEU A 1 89 ? 16.109 -17.531 -11.922 1 97.44 89 LEU A CA 1
ATOM 682 C C . LEU A 1 89 ? 16.75 -18.859 -12.281 1 97.44 89 LEU A C 1
ATOM 684 O O . LEU A 1 89 ? 17.578 -19.375 -11.531 1 97.44 89 LEU A O 1
ATOM 688 N N . LEU A 1 90 ? 16.344 -19.406 -13.398 1 95.88 90 LEU A N 1
ATOM 689 C CA . LEU A 1 90 ? 16.859 -20.688 -13.844 1 95.88 90 LEU A CA 1
ATOM 690 C C . LEU A 1 90 ? 18.375 -20.625 -14.062 1 95.88 90 LEU A C 1
ATOM 692 O O . LEU A 1 90 ? 19.109 -21.531 -13.672 1 95.88 90 LEU A O 1
ATOM 696 N N . HIS A 1 91 ? 18.797 -19.578 -14.641 1 95.75 91 HIS A N 1
ATOM 697 C CA . HIS A 1 91 ? 20.219 -19.375 -14.906 1 95.75 91 HIS A CA 1
ATOM 698 C C . HIS A 1 91 ? 21.016 -19.297 -13.609 1 95.75 91 HIS A C 1
ATOM 700 O O . HIS A 1 91 ? 22.047 -19.969 -13.461 1 95.75 91 HIS A O 1
ATOM 706 N N . LEU A 1 92 ? 20.547 -18.484 -12.734 1 95.88 92 LEU A N 1
ATOM 707 C CA . LEU A 1 92 ? 21.25 -18.281 -11.477 1 95.88 92 LEU A CA 1
ATOM 708 C C . LEU A 1 92 ? 21.25 -19.562 -10.641 1 95.88 92 LEU A C 1
ATOM 710 O O . LEU A 1 92 ? 22.234 -19.859 -9.953 1 95.88 92 LEU A O 1
ATOM 714 N N . LEU A 1 93 ? 20.141 -20.297 -10.719 1 93.94 93 LEU A N 1
ATOM 715 C CA . LEU A 1 93 ? 20.062 -21.547 -9.984 1 93.94 93 LEU A CA 1
ATOM 716 C C . LEU A 1 93 ? 21.047 -22.578 -10.547 1 93.94 93 LEU A C 1
ATOM 718 O O . LEU A 1 93 ? 21.656 -23.328 -9.797 1 93.94 93 LEU A O 1
ATOM 722 N N . SER A 1 94 ? 21.172 -22.625 -11.812 1 91.88 94 SER A N 1
ATOM 723 C CA . SER A 1 94 ? 22.125 -23.531 -12.461 1 91.88 94 SER A CA 1
ATOM 724 C C . SER A 1 94 ? 23.562 -23.188 -12.055 1 91.88 94 SER A C 1
ATOM 726 O O . SER A 1 94 ? 24.344 -24.094 -11.758 1 91.88 94 SER A O 1
ATOM 728 N N . GLU A 1 95 ? 23.859 -21.875 -12.023 1 89.81 95 GLU A N 1
ATOM 729 C CA . GLU A 1 95 ? 25.188 -21.438 -11.602 1 89.81 95 GLU A CA 1
ATOM 730 C C . GLU A 1 95 ? 25.438 -21.75 -10.133 1 89.81 95 GLU A C 1
ATOM 732 O O . GLU A 1 95 ? 26.547 -22.109 -9.742 1 89.81 95 GLU A O 1
ATOM 737 N N . PHE A 1 96 ? 24.422 -21.547 -9.43 1 88.19 96 PHE A N 1
ATOM 738 C CA . PHE A 1 96 ? 24.5 -21.797 -7.992 1 88.19 96 PHE A CA 1
ATOM 739 C C . PHE A 1 96 ? 24.766 -23.266 -7.707 1 88.19 96 PHE A C 1
ATOM 741 O O . PHE A 1 96 ? 25.438 -23.609 -6.734 1 88.19 96 PHE A O 1
ATOM 748 N N . HIS A 1 97 ? 24.281 -24.172 -8.539 1 84.12 97 HIS A N 1
ATOM 749 C CA . HIS A 1 97 ? 24.359 -25.625 -8.328 1 84.12 97 HIS A CA 1
ATOM 750 C C . HIS A 1 97 ? 25.609 -26.203 -9.008 1 84.12 97 HIS A C 1
ATOM 752 O O . HIS A 1 97 ? 25.922 -27.375 -8.812 1 84.12 97 HIS A O 1
ATOM 758 N N . GLU A 1 98 ? 26.266 -25.359 -9.711 1 80.56 98 GLU A N 1
ATOM 759 C CA . GLU A 1 98 ? 27.5 -25.844 -10.328 1 80.56 98 GLU A CA 1
ATOM 760 C C . GLU A 1 98 ? 28.578 -26.109 -9.273 1 80.56 98 GLU A C 1
ATOM 762 O O . GLU A 1 98 ? 28.766 -25.312 -8.359 1 80.56 98 GLU A O 1
ATOM 767 N N . PRO A 1 99 ? 29.062 -27.344 -9.367 1 70.06 99 PRO A N 1
ATOM 768 C CA . PRO A 1 99 ? 30.094 -27.719 -8.391 1 70.06 99 PRO A CA 1
ATOM 769 C C . PRO A 1 99 ? 31.328 -26.828 -8.477 1 70.06 99 PRO A C 1
ATOM 771 O O . PRO A 1 99 ? 31.719 -26.391 -9.57 1 70.06 99 PRO A O 1
ATOM 774 N N . ASP A 1 100 ? 31.594 -26.219 -7.379 1 63.72 100 ASP A N 1
ATOM 775 C CA . ASP A 1 100 ? 32.875 -25.516 -7.301 1 63.72 100 ASP A CA 1
ATOM 776 C C . ASP A 1 100 ? 34.062 -26.484 -7.406 1 63.72 100 ASP A C 1
ATOM 778 O O . ASP A 1 100 ? 34.219 -27.375 -6.57 1 63.72 100 ASP A O 1
ATOM 782 N N . PRO A 1 101 ? 34.75 -26.391 -8.523 1 62.31 101 PRO A N 1
ATOM 783 C CA . PRO A 1 101 ? 35.875 -27.328 -8.672 1 62.31 101 PRO A CA 1
ATOM 784 C C . PRO A 1 101 ? 36.875 -27.266 -7.5 1 62.31 101 PRO A C 1
ATOM 786 O O . PRO A 1 101 ? 37.531 -28.25 -7.188 1 62.31 101 PRO A O 1
ATOM 789 N N . SER A 1 102 ? 36.969 -26.125 -6.945 1 63.47 102 SER A N 1
ATOM 790 C CA . SER A 1 102 ? 37.938 -25.938 -5.867 1 63.47 102 SER A CA 1
ATOM 791 C C . SER A 1 102 ? 37.406 -26.453 -4.543 1 63.47 102 SER A C 1
ATOM 793 O O . SER A 1 102 ? 38.156 -26.734 -3.615 1 63.47 102 SER A O 1
ATOM 795 N N . ASN A 1 103 ? 36.125 -26.547 -4.402 1 62.06 103 ASN A N 1
ATOM 796 C CA . ASN A 1 103 ? 35.5 -27.047 -3.18 1 62.06 103 ASN A CA 1
ATOM 797 C C . ASN A 1 103 ? 34.375 -28.016 -3.484 1 62.06 103 ASN A C 1
ATOM 799 O O . ASN A 1 103 ? 33.188 -27.656 -3.439 1 62.06 103 ASN A O 1
ATOM 803 N N . LEU A 1 104 ? 34.812 -29.25 -3.9 1 55 104 LEU A N 1
ATOM 804 C CA . LEU A 1 104 ? 33.875 -30.281 -4.289 1 55 104 LEU A CA 1
ATOM 805 C C . LEU A 1 104 ? 32.969 -30.656 -3.121 1 55 104 LEU A C 1
ATOM 807 O O . LEU A 1 104 ? 31.938 -31.312 -3.311 1 55 104 LEU A O 1
ATOM 811 N N . ARG A 1 105 ? 33.406 -30.234 -1.904 1 52.25 105 ARG A N 1
ATOM 812 C CA . ARG A 1 105 ? 32.688 -30.594 -0.694 1 52.25 105 ARG A CA 1
ATOM 813 C C . ARG A 1 105 ? 31.547 -29.594 -0.41 1 52.25 105 ARG A C 1
ATOM 815 O O . ARG A 1 105 ? 30.766 -29.781 0.526 1 52.25 105 ARG A O 1
ATOM 822 N N . LYS A 1 106 ? 31.594 -28.609 -1.126 1 60.19 106 LYS A N 1
ATOM 823 C CA . LYS A 1 106 ? 30.562 -27.641 -0.803 1 60.19 106 LYS A CA 1
ATOM 824 C C . LYS A 1 106 ? 29.172 -28.203 -1.057 1 60.19 106 LYS A C 1
ATOM 826 O O . LYS A 1 106 ? 28.859 -28.656 -2.168 1 60.19 106 LYS A O 1
ATOM 831 N N . LYS A 1 107 ? 28.531 -28.578 0.046 1 61.44 107 LYS A N 1
ATOM 832 C CA . LYS A 1 107 ? 27.203 -29.172 0.055 1 61.44 107 LYS A CA 1
ATOM 833 C C . LYS A 1 107 ? 26.219 -28.297 -0.727 1 61.44 107 LYS A C 1
ATOM 835 O O . LYS A 1 107 ? 26.172 -27.094 -0.547 1 61.44 107 LYS A O 1
ATOM 840 N N . ARG A 1 108 ? 25.672 -28.859 -1.734 1 78.19 108 ARG A N 1
ATOM 841 C CA . ARG A 1 108 ? 24.594 -28.203 -2.482 1 78.19 108 ARG A CA 1
ATOM 842 C C . ARG A 1 108 ? 23.375 -27.969 -1.594 1 78.19 108 ARG A C 1
ATOM 844 O O . ARG A 1 108 ? 23.062 -28.781 -0.726 1 78.19 108 ARG A O 1
ATOM 851 N N . LYS A 1 109 ? 22.859 -26.797 -1.717 1 84 109 LYS A N 1
ATOM 852 C CA . LYS A 1 109 ? 21.688 -26.438 -0.922 1 84 109 LYS A CA 1
ATOM 853 C C . LYS A 1 109 ? 20.516 -27.359 -1.239 1 84 109 LYS A C 1
ATOM 855 O O . LYS A 1 109 ? 19.781 -27.781 -0.336 1 84 109 LYS A O 1
ATOM 860 N N . PHE A 1 110 ? 20.453 -27.734 -2.594 1 91.56 110 PHE A N 1
ATOM 861 C CA . PHE A 1 110 ? 19.359 -28.594 -3.029 1 91.56 110 PHE A CA 1
ATOM 862 C C . PHE A 1 110 ? 19.891 -29.938 -3.533 1 91.56 110 PHE A C 1
ATOM 864 O O . PHE A 1 110 ? 20.891 -29.984 -4.266 1 91.56 110 PHE A O 1
ATOM 871 N N . SER A 1 111 ? 19.266 -30.984 -3.057 1 89.12 111 SER A N 1
ATOM 872 C CA . SER A 1 111 ? 19.641 -32.312 -3.531 1 89.12 111 SER A CA 1
ATOM 873 C C . SER A 1 111 ? 19.266 -32.5 -4.996 1 89.12 111 SER A C 1
ATOM 875 O O . SER A 1 111 ? 20.031 -33.094 -5.77 1 89.12 111 SER A O 1
ATOM 877 N N . ASP A 1 112 ? 18.109 -32.062 -5.297 1 92.56 112 ASP A N 1
ATOM 878 C CA . ASP A 1 112 ? 17.562 -32.156 -6.652 1 92.56 112 ASP A CA 1
ATOM 879 C C . ASP A 1 112 ? 16.734 -30.922 -7 1 92.56 112 ASP A C 1
ATOM 881 O O . ASP A 1 112 ? 16.156 -30.297 -6.121 1 92.56 112 ASP A O 1
ATOM 885 N N . VAL A 1 113 ? 16.828 -30.672 -8.312 1 95 113 VAL A N 1
ATOM 886 C CA . VAL A 1 113 ? 16.047 -29.547 -8.82 1 95 113 VAL A CA 1
ATOM 887 C C . VAL A 1 113 ? 15.203 -30 -10.016 1 95 113 VAL A C 1
ATOM 889 O O . VAL A 1 113 ? 15.695 -30.688 -10.906 1 95 113 VAL A O 1
ATOM 892 N N . LEU A 1 114 ? 13.938 -29.688 -9.938 1 97.19 114 LEU A N 1
ATOM 893 C CA . LEU A 1 114 ? 12.992 -29.984 -11 1 97.19 114 LEU A CA 1
ATOM 894 C C . LEU A 1 114 ? 12.344 -28.719 -11.531 1 97.19 114 LEU A C 1
ATOM 896 O O . LEU A 1 114 ? 11.922 -27.859 -10.758 1 97.19 114 LEU A O 1
ATOM 900 N N . ILE A 1 115 ? 12.336 -28.578 -12.867 1 97.75 115 ILE A N 1
ATOM 901 C CA . ILE A 1 115 ? 11.703 -27.422 -13.5 1 97.75 115 ILE A CA 1
ATOM 902 C C . ILE A 1 115 ? 10.258 -27.766 -13.859 1 97.75 115 ILE A C 1
ATOM 904 O O . ILE A 1 115 ? 9.984 -28.844 -14.398 1 97.75 115 ILE A O 1
ATOM 908 N N . CYS A 1 116 ? 9.383 -26.859 -13.562 1 98 116 CYS A N 1
ATOM 909 C CA . CYS A 1 116 ? 7.98 -27.078 -13.898 1 98 116 CYS A CA 1
ATOM 910 C C . CYS A 1 116 ? 7.426 -25.906 -14.688 1 98 116 CYS A C 1
ATOM 912 O O . CYS A 1 116 ? 7.516 -24.75 -14.258 1 98 116 CYS A O 1
ATOM 914 N N . HIS A 1 117 ? 6.891 -26.156 -15.82 1 96.88 117 HIS A N 1
ATOM 915 C CA . HIS A 1 117 ? 6.176 -25.188 -16.641 1 96.88 117 HIS A CA 1
ATOM 916 C C . HIS A 1 117 ? 4.68 -25.469 -16.672 1 96.88 117 HIS A C 1
ATOM 918 O O . HIS A 1 117 ? 4.266 -26.562 -17.062 1 96.88 117 HIS A O 1
ATOM 924 N N . VAL A 1 118 ? 3.91 -24.516 -16.188 1 96 118 VAL A N 1
ATOM 925 C CA . VAL A 1 118 ? 2.457 -24.641 -16.266 1 96 118 VAL A CA 1
ATOM 926 C C . VAL A 1 118 ? 1.954 -24 -17.562 1 96 118 VAL A C 1
ATOM 928 O O . VAL A 1 118 ? 2.047 -22.797 -17.75 1 96 118 VAL A O 1
ATOM 931 N N . ASP A 1 119 ? 1.382 -24.781 -18.391 1 93.94 119 ASP A N 1
ATOM 932 C CA . ASP A 1 119 ? 0.886 -24.344 -19.688 1 93.94 119 ASP A CA 1
ATOM 933 C C . ASP A 1 119 ? -0.485 -23.672 -19.562 1 93.94 119 ASP A C 1
ATOM 935 O O . ASP A 1 119 ? -1.476 -24.344 -19.266 1 93.94 119 ASP A O 1
ATOM 939 N N . GLN A 1 120 ? -0.553 -22.422 -19.844 1 93 120 GLN A N 1
ATOM 940 C CA . GLN A 1 120 ? -1.791 -21.656 -19.719 1 93 120 GLN A CA 1
ATOM 941 C C . GLN A 1 120 ? -2.383 -21.359 -21.094 1 93 120 GLN A C 1
ATOM 943 O O . GLN A 1 120 ? -3.273 -20.516 -21.219 1 93 120 GLN A O 1
ATOM 948 N N . SER A 1 121 ? -1.982 -22.031 -22.125 1 89.88 121 SER A N 1
ATOM 949 C CA . SER A 1 121 ? -2.35 -21.719 -23.5 1 89.88 121 SER A CA 1
ATOM 950 C C . SER A 1 121 ? -3.84 -21.938 -23.734 1 89.88 121 SER A C 1
ATOM 952 O O . SER A 1 121 ? -4.438 -21.312 -24.609 1 89.88 121 SER A O 1
ATOM 954 N N . ALA A 1 122 ? -4.426 -22.812 -22.953 1 89.81 122 ALA A N 1
ATOM 955 C CA . ALA A 1 122 ? -5.852 -23.078 -23.109 1 89.81 122 ALA A CA 1
ATOM 956 C C . ALA A 1 122 ? -6.68 -21.812 -22.875 1 89.81 122 ALA A C 1
ATOM 958 O O . ALA A 1 122 ? -7.762 -21.672 -23.438 1 89.81 122 ALA A O 1
ATOM 959 N N . VAL A 1 123 ? -6.18 -20.953 -22.094 1 90.94 123 VAL A N 1
ATOM 960 C CA . VAL A 1 123 ? -6.926 -19.75 -21.734 1 90.94 123 VAL A CA 1
ATOM 961 C C . VAL A 1 123 ? -6.363 -18.547 -22.484 1 90.94 123 VAL A C 1
ATOM 963 O O . VAL A 1 123 ? -7.113 -17.672 -22.922 1 90.94 123 VAL A O 1
ATOM 966 N N . LEU A 1 124 ? -5.113 -18.406 -22.547 1 87.19 124 LEU A N 1
ATOM 967 C CA . LEU A 1 124 ? -4.461 -17.234 -23.109 1 87.19 124 LEU A CA 1
ATOM 968 C C . LEU A 1 124 ? -4.461 -17.281 -24.625 1 87.19 124 LEU A C 1
ATOM 970 O O . LEU A 1 124 ? -4.379 -16.25 -25.297 1 87.19 124 LEU A O 1
ATOM 974 N N . GLY A 1 125 ? -4.598 -18.312 -25.172 1 76.62 125 GLY A N 1
ATOM 975 C CA . GLY A 1 125 ? -4.555 -18.453 -26.609 1 76.62 125 GLY A CA 1
ATOM 976 C C . GLY A 1 125 ? -3.203 -18.109 -27.203 1 76.62 125 GLY A C 1
ATOM 977 O O . GLY A 1 125 ? -2.201 -18.047 -26.484 1 76.62 125 GLY A O 1
ATOM 978 N N . GLY A 1 126 ? -3.07 -17.984 -28.484 1 69.56 126 GLY A N 1
ATOM 979 C CA . GLY A 1 126 ? -1.89 -17.5 -29.188 1 69.56 126 GLY A CA 1
ATOM 980 C C . GLY A 1 126 ? -1.023 -18.609 -29.734 1 69.56 126 GLY A C 1
ATOM 981 O O . GLY A 1 126 ? -1.436 -19.781 -29.75 1 69.56 126 GLY A O 1
ATOM 982 N N . GLU A 1 127 ? 0.119 -18.078 -30.125 1 70.56 127 GLU A N 1
ATOM 983 C CA . GLU A 1 127 ? 1.092 -18.984 -30.734 1 70.56 127 GLU A CA 1
ATOM 984 C C . GLU A 1 127 ? 1.67 -19.953 -29.719 1 70.56 127 GLU A C 1
ATOM 986 O O . GLU A 1 127 ? 1.85 -19.609 -28.547 1 70.56 127 GLU A O 1
ATOM 991 N N . ASP A 1 128 ? 1.745 -21.047 -30.203 1 72.5 128 ASP A N 1
ATOM 992 C CA . ASP A 1 128 ? 2.318 -22.109 -29.375 1 72.5 128 ASP A CA 1
ATOM 993 C C . ASP A 1 128 ? 3.797 -21.844 -29.109 1 72.5 128 ASP A C 1
ATOM 995 O O . ASP A 1 128 ? 4.637 -22 -29.984 1 72.5 128 ASP A O 1
ATOM 999 N N . LYS A 1 129 ? 4.078 -21.375 -27.922 1 84.06 129 LYS A N 1
ATOM 1000 C CA . LYS A 1 129 ? 5.453 -21.078 -27.531 1 84.06 129 LYS A CA 1
ATOM 1001 C C . LYS A 1 129 ? 6 -22.156 -26.594 1 84.06 129 LYS A C 1
ATOM 1003 O O . LYS A 1 129 ? 7.066 -21.984 -26 1 84.06 129 LYS A O 1
ATOM 1008 N N . GLU A 1 130 ? 5.312 -23.203 -26.562 1 84.94 130 GLU A N 1
ATOM 1009 C CA . GLU A 1 130 ? 5.688 -24.281 -25.656 1 84.94 130 GLU A CA 1
ATOM 1010 C C . GLU A 1 130 ? 7.02 -24.906 -26.062 1 84.94 130 GLU A C 1
ATOM 1012 O O . GLU A 1 130 ? 7.82 -25.281 -25.203 1 84.94 130 GLU A O 1
ATOM 1017 N N . ALA A 1 131 ? 7.203 -24.984 -27.297 1 87.94 131 ALA A N 1
ATOM 1018 C CA . ALA A 1 131 ? 8.43 -25.594 -27.797 1 87.94 131 ALA A CA 1
ATOM 1019 C C . ALA A 1 131 ? 9.656 -24.766 -27.406 1 87.94 131 ALA A C 1
ATOM 1021 O O . ALA A 1 131 ? 10.695 -25.328 -27.047 1 87.94 131 ALA A O 1
ATOM 1022 N N . GLU A 1 132 ? 9.477 -23.547 -27.516 1 90.12 132 GLU A N 1
ATOM 1023 C CA . GLU A 1 132 ? 10.578 -22.656 -27.172 1 90.12 132 GLU A CA 1
ATOM 1024 C C . GLU A 1 132 ? 10.867 -22.703 -25.672 1 90.12 132 GLU A C 1
ATOM 1026 O O . GLU A 1 132 ? 12.031 -22.734 -25.266 1 90.12 132 GLU A O 1
ATOM 1031 N N . VAL A 1 133 ? 9.859 -22.688 -24.906 1 93.06 133 VAL A N 1
ATOM 1032 C CA . VAL A 1 133 ? 10 -22.75 -23.453 1 93.06 133 VAL A CA 1
ATOM 1033 C C . VAL A 1 133 ? 10.656 -24.062 -23.047 1 93.06 133 VAL A C 1
ATOM 1035 O O . VAL A 1 133 ? 11.547 -24.094 -22.203 1 93.06 133 VAL A O 1
ATOM 1038 N N . ARG A 1 134 ? 10.281 -25.109 -23.688 1 92.62 134 ARG A N 1
ATOM 1039 C CA . ARG A 1 134 ? 10.828 -26.438 -23.406 1 92.62 134 ARG A CA 1
ATOM 1040 C C . ARG A 1 134 ? 12.312 -26.5 -23.766 1 92.62 134 ARG A C 1
ATOM 1042 O O . ARG A 1 134 ? 13.109 -27.078 -23.016 1 92.62 134 ARG A O 1
ATOM 1049 N N . ARG A 1 135 ? 12.617 -25.922 -24.844 1 93 135 ARG A N 1
ATOM 1050 C CA . ARG A 1 135 ? 14.016 -25.922 -25.281 1 93 135 ARG A CA 1
ATOM 1051 C C . ARG A 1 135 ? 14.906 -25.234 -24.25 1 93 135 ARG A C 1
ATOM 1053 O O . ARG A 1 135 ? 15.969 -25.75 -23.906 1 93 135 ARG A O 1
ATOM 1060 N N . ILE A 1 136 ? 14.445 -24.125 -23.781 1 92.69 136 ILE A N 1
ATOM 1061 C CA . ILE A 1 136 ? 15.211 -23.375 -22.797 1 92.69 136 ILE A CA 1
ATOM 1062 C C . ILE A 1 136 ? 15.305 -24.172 -21.5 1 92.69 136 ILE A C 1
ATOM 1064 O O . ILE A 1 136 ? 16.391 -24.266 -20.891 1 92.69 136 ILE A O 1
ATOM 1068 N N . GLY A 1 137 ? 14.211 -24.719 -21.062 1 92.38 137 GLY A N 1
ATOM 1069 C CA . GLY A 1 137 ? 14.18 -25.5 -19.828 1 92.38 137 GLY A CA 1
ATOM 1070 C C . GLY A 1 137 ? 15.094 -26.719 -19.875 1 92.38 137 GLY A C 1
ATOM 1071 O O . GLY A 1 137 ? 15.828 -26.984 -18.922 1 92.38 137 GLY A O 1
ATOM 1072 N N . GLU A 1 138 ? 15.117 -27.328 -20.953 1 91.19 138 GLU A N 1
ATOM 1073 C CA . GLU A 1 138 ? 15.906 -28.547 -21.109 1 91.19 138 GLU A CA 1
ATOM 1074 C C . GLU A 1 138 ? 17.391 -28.234 -21.203 1 91.19 138 GLU A C 1
ATOM 1076 O O . GLU A 1 138 ? 18.234 -29.031 -20.781 1 91.19 138 GLU A O 1
ATOM 1081 N N . LYS A 1 139 ? 17.656 -27.141 -21.656 1 90.31 139 LYS A N 1
ATOM 1082 C CA . LYS A 1 139 ? 19.062 -26.734 -21.797 1 90.31 139 LYS A CA 1
ATOM 1083 C C . LYS A 1 139 ? 19.672 -26.406 -20.438 1 90.31 139 LYS A C 1
ATOM 1085 O O . LYS A 1 139 ? 20.906 -26.375 -20.312 1 90.31 139 LYS A O 1
ATOM 1090 N N . SER A 1 140 ? 18.922 -26.172 -19.484 1 88.38 140 SER A N 1
ATOM 1091 C CA . SER A 1 140 ? 19.406 -25.766 -18.172 1 88.38 140 SER A CA 1
ATOM 1092 C C . SER A 1 140 ? 20.125 -26.906 -17.453 1 88.38 140 SER A C 1
ATOM 1094 O O . SER A 1 140 ? 20.891 -26.672 -16.531 1 88.38 140 SER A O 1
ATOM 1096 N N . GLY A 1 141 ? 19.844 -28.109 -17.781 1 87 141 GLY A N 1
ATOM 1097 C CA . GLY A 1 141 ? 20.453 -29.266 -17.156 1 87 141 GLY A CA 1
ATOM 1098 C C . GLY A 1 141 ? 19.578 -29.922 -16.109 1 87 141 GLY A C 1
ATOM 1099 O O . GLY A 1 141 ? 19.906 -30.984 -15.586 1 87 141 GLY A O 1
ATOM 1100 N N . PHE A 1 142 ? 18.5 -29.344 -15.742 1 93.31 142 PHE A N 1
ATOM 1101 C CA . PHE A 1 142 ? 17.562 -29.891 -14.773 1 93.31 142 PHE A CA 1
ATOM 1102 C C . PHE A 1 142 ? 16.406 -30.594 -15.484 1 93.31 142 PHE A C 1
ATOM 1104 O O . PHE A 1 142 ? 16.078 -30.25 -16.625 1 93.31 142 PHE A O 1
ATOM 1111 N N . PRO A 1 143 ? 15.906 -31.625 -14.797 1 95.75 143 PRO A N 1
ATOM 1112 C CA . PRO A 1 143 ? 14.711 -32.219 -15.391 1 95.75 143 PRO A CA 1
ATOM 1113 C C . PRO A 1 143 ? 13.578 -31.234 -15.594 1 95.75 143 PRO A C 1
ATOM 1115 O O . PRO A 1 143 ? 13.359 -30.359 -14.758 1 95.75 143 PRO A O 1
ATOM 1118 N N . TYR A 1 144 ? 12.906 -31.406 -16.719 1 96.44 144 TYR A N 1
ATOM 1119 C CA . TYR A 1 144 ? 11.859 -30.469 -17.125 1 96.44 144 TYR A CA 1
ATOM 1120 C C . TYR A 1 144 ? 10.5 -31.156 -17.141 1 96.44 144 TYR A C 1
ATOM 1122 O O . TYR A 1 144 ? 10.328 -32.219 -17.75 1 96.44 144 TYR A O 1
ATOM 1130 N N . LEU A 1 145 ? 9.547 -30.578 -16.453 1 96.5 145 LEU A N 1
ATOM 1131 C CA . LEU A 1 145 ? 8.18 -31.078 -16.391 1 96.5 145 LEU A CA 1
ATOM 1132 C C . LEU A 1 145 ? 7.199 -30.078 -16.984 1 96.5 145 LEU A C 1
ATOM 1134 O O . LEU A 1 145 ? 7.219 -28.891 -16.609 1 96.5 145 LEU A O 1
ATOM 1138 N N . HIS A 1 146 ? 6.387 -30.516 -17.906 1 95.69 146 HIS A N 1
ATOM 1139 C CA . HIS A 1 146 ? 5.309 -29.719 -18.5 1 95.69 146 HIS A CA 1
ATOM 1140 C C . HIS A 1 146 ? 3.953 -30.156 -17.953 1 95.69 146 HIS A C 1
ATOM 1142 O O . HIS A 1 146 ? 3.602 -31.328 -18 1 95.69 146 HIS A O 1
ATOM 1148 N N . ILE A 1 147 ? 3.188 -29.203 -17.406 1 95.31 147 ILE A N 1
ATOM 1149 C CA . ILE A 1 147 ? 1.872 -29.516 -16.859 1 95.31 147 ILE A CA 1
ATOM 1150 C C . ILE A 1 147 ? 0.827 -28.578 -17.469 1 95.31 147 ILE A C 1
ATOM 1152 O O . ILE A 1 147 ? 0.986 -27.359 -17.438 1 95.31 147 ILE A O 1
ATOM 1156 N N . PRO A 1 148 ? -0.209 -29.156 -18.062 1 94.94 148 PRO A N 1
ATOM 1157 C CA . PRO A 1 148 ? -1.309 -28.297 -18.516 1 94.94 148 PRO A CA 1
ATOM 1158 C C . PRO A 1 148 ? -2.125 -27.719 -17.359 1 94.94 148 PRO A C 1
ATOM 1160 O O . PRO A 1 148 ? -2.441 -28.453 -16.406 1 94.94 148 PRO A O 1
ATOM 1163 N N . LEU A 1 149 ? -2.523 -26.453 -17.406 1 95.94 149 LEU A N 1
ATOM 1164 C CA . LEU A 1 149 ? -3.236 -25.812 -16.312 1 95.94 149 LEU A CA 1
ATOM 1165 C C . LEU A 1 149 ? -4.578 -26.484 -16.062 1 95.94 149 LEU A C 1
ATOM 1167 O O . LEU A 1 149 ? -5.055 -26.531 -14.93 1 95.94 149 LEU A O 1
ATOM 1171 N N . GLU A 1 150 ? -5.207 -27.062 -17.094 1 94.81 150 GLU A N 1
ATOM 1172 C CA . GLU A 1 150 ? -6.512 -27.703 -16.953 1 94.81 150 GLU A CA 1
ATOM 1173 C C . GLU A 1 150 ? -6.422 -28.969 -16.109 1 94.81 150 GLU A C 1
ATOM 1175 O O . GLU A 1 150 ? -7.445 -29.516 -15.688 1 94.81 150 GLU A O 1
ATOM 1180 N N . SER A 1 151 ? -5.207 -29.328 -15.781 1 93.56 151 SER A N 1
ATOM 1181 C CA . SER A 1 151 ? -5.023 -30.5 -14.914 1 93.56 151 SER A CA 1
ATOM 1182 C C . SER A 1 151 ? -5.613 -30.25 -13.531 1 93.56 151 SER A C 1
ATOM 1184 O O . SER A 1 151 ? -5.824 -31.203 -12.766 1 93.56 151 SER A O 1
ATOM 1186 N N . ILE A 1 152 ? -5.914 -29.031 -13.172 1 94.12 152 ILE A N 1
ATOM 1187 C CA . ILE A 1 152 ? -6.469 -28.703 -11.867 1 94.12 152 ILE A CA 1
ATOM 1188 C C . ILE A 1 152 ? -7.855 -29.312 -11.711 1 94.12 152 ILE A C 1
ATOM 1190 O O . ILE A 1 152 ? -8.359 -29.469 -10.602 1 94.12 152 ILE A O 1
ATOM 1194 N N . PHE A 1 153 ? -8.484 -29.672 -12.797 1 93.19 153 PHE A N 1
ATOM 1195 C CA . PHE A 1 153 ? -9.812 -30.266 -12.773 1 93.19 153 PHE A CA 1
ATOM 1196 C C . PHE A 1 153 ? -9.719 -31.781 -12.648 1 93.19 153 PHE A C 1
ATOM 1198 O O . PHE A 1 153 ? -10.742 -32.469 -12.531 1 93.19 153 PHE A O 1
ATOM 1205 N N . SER A 1 154 ? -8.508 -32.219 -12.609 1 87.81 154 SER A N 1
ATOM 1206 C CA . SER A 1 154 ? -8.297 -33.656 -12.438 1 87.81 154 SER A CA 1
ATOM 1207 C C . SER A 1 154 ? -7.871 -33.969 -11.016 1 87.81 154 SER A C 1
ATOM 1209 O O . SER A 1 154 ? -7.25 -33.156 -10.336 1 87.81 154 SER A O 1
ATOM 1211 N N . ASN A 1 155 ? -8.18 -35.156 -10.602 1 82.81 155 ASN A N 1
ATOM 1212 C CA . ASN A 1 155 ? -7.703 -35.656 -9.312 1 82.81 155 ASN A CA 1
ATOM 1213 C C . ASN A 1 155 ? -6.227 -36.031 -9.375 1 82.81 155 ASN A C 1
ATOM 1215 O O . ASN A 1 155 ? -5.629 -36.062 -10.453 1 82.81 155 ASN A O 1
ATOM 1219 N N . ASP A 1 156 ? -5.684 -36.281 -8.211 1 78 156 ASP A N 1
ATOM 1220 C CA . ASP A 1 156 ? -4.266 -36.594 -8.109 1 78 156 ASP A CA 1
ATOM 1221 C C . ASP A 1 156 ? -3.943 -37.875 -8.898 1 78 156 ASP A C 1
ATOM 1223 O O . ASP A 1 156 ? -2.84 -38 -9.438 1 78 156 ASP A O 1
ATOM 1227 N N . ASP A 1 157 ? -4.941 -38.75 -8.969 1 79.56 157 ASP A N 1
ATOM 1228 C CA . ASP A 1 157 ? -4.727 -40 -9.664 1 79.56 157 ASP A CA 1
ATOM 1229 C C . ASP A 1 157 ? -5.023 -39.875 -11.156 1 79.56 157 ASP A C 1
ATOM 1231 O O . ASP A 1 157 ? -4.941 -40.844 -11.906 1 79.56 157 ASP A O 1
ATOM 1235 N N . GLY A 1 158 ? -5.359 -38.688 -11.578 1 79.06 158 GLY A N 1
ATOM 1236 C CA . GLY A 1 158 ? -5.621 -38.469 -12.992 1 79.06 158 GLY A CA 1
ATOM 1237 C C . GLY A 1 158 ? -7.086 -38.594 -13.359 1 79.06 158 GLY A C 1
ATOM 1238 O O . GLY A 1 158 ? -7.488 -38.25 -14.469 1 79.06 158 GLY A O 1
ATOM 1239 N N . SER A 1 159 ? -7.863 -39.062 -12.438 1 84.25 159 SER A N 1
ATOM 1240 C CA . SER A 1 159 ? -9.289 -39.25 -12.711 1 84.25 159 SER A CA 1
ATOM 1241 C C . SER A 1 159 ? -10.016 -37.906 -12.742 1 84.25 159 SER A C 1
ATOM 1243 O O . SER A 1 159 ? -9.484 -36.906 -12.273 1 84.25 159 SER A O 1
ATOM 1245 N N . ASP A 1 160 ? -11.141 -37.969 -13.344 1 85.5 160 ASP A N 1
ATOM 1246 C CA . ASP A 1 160 ? -11.945 -36.75 -13.445 1 85.5 160 ASP A CA 1
ATOM 1247 C C . ASP A 1 160 ? -12.555 -36.406 -12.094 1 85.5 160 ASP A C 1
ATOM 1249 O O . ASP A 1 160 ? -13.328 -37.156 -11.523 1 85.5 160 ASP A O 1
ATOM 1253 N N . GLY A 1 161 ? -12.25 -35.25 -11.555 1 83.5 161 GLY A N 1
ATOM 1254 C CA . GLY A 1 161 ? -12.719 -34.812 -10.25 1 83.5 161 GLY A CA 1
ATOM 1255 C C . GLY A 1 161 ? -14.055 -34.125 -10.305 1 83.5 161 GLY A C 1
ATOM 1256 O O . GLY A 1 161 ? -14.672 -33.844 -9.266 1 83.5 161 GLY A O 1
ATOM 1257 N N . GLY A 1 162 ? -14.516 -33.844 -11.531 1 86.75 162 GLY A N 1
ATOM 1258 C CA . GLY A 1 162 ? -15.75 -33.094 -11.664 1 86.75 162 GLY A CA 1
ATOM 1259 C C . GLY A 1 162 ? -15.547 -31.594 -11.516 1 86.75 162 GLY A C 1
ATOM 1260 O O . GLY A 1 162 ? -14.461 -31.078 -11.781 1 86.75 162 GLY A O 1
ATOM 1261 N N . ALA A 1 163 ? -16.719 -30.922 -11.305 1 89.69 163 ALA A N 1
ATOM 1262 C CA . ALA A 1 163 ? -16.672 -29.469 -11.211 1 89.69 163 ALA A CA 1
ATOM 1263 C C . ALA A 1 163 ? -17.781 -28.922 -10.312 1 89.69 163 ALA A C 1
ATOM 1265 O O . ALA A 1 163 ? -18.781 -29.609 -10.078 1 89.69 163 ALA A O 1
ATOM 1266 N N . LEU A 1 164 ? -17.484 -27.812 -9.719 1 91.12 164 LEU A N 1
ATOM 1267 C CA . LEU A 1 164 ? -18.531 -27.047 -9.023 1 91.12 164 LEU A CA 1
ATOM 1268 C C . LEU A 1 164 ? -19.25 -26.109 -9.977 1 91.12 164 LEU A C 1
ATOM 1270 O O . LEU A 1 164 ? -18.609 -25.297 -10.656 1 91.12 164 LEU A O 1
ATOM 1274 N N . VAL A 1 165 ? -20.547 -26.281 -10.016 1 89.62 165 VAL A N 1
ATOM 1275 C CA . VAL A 1 165 ? -21.359 -25.469 -10.93 1 89.62 165 VAL A CA 1
ATOM 1276 C C . VAL A 1 165 ? -22.406 -24.688 -10.141 1 89.62 165 VAL A C 1
ATOM 1278 O O . VAL A 1 165 ? -22.969 -25.203 -9.18 1 89.62 165 VAL A O 1
ATOM 1281 N N . PRO A 1 166 ? -22.594 -23.453 -10.516 1 88.19 166 PRO A N 1
ATOM 1282 C CA . PRO A 1 166 ? -23.594 -22.656 -9.812 1 88.19 166 PRO A CA 1
ATOM 1283 C C . PRO A 1 166 ? -25.016 -23.172 -10.023 1 88.19 166 PRO A C 1
ATOM 1285 O O . PRO A 1 166 ? -25.328 -23.719 -11.086 1 88.19 166 PRO A O 1
ATOM 1288 N N . VAL A 1 167 ? -25.797 -23 -8.844 1 82.75 167 VAL A N 1
ATOM 1289 C CA . VAL A 1 167 ? -27.219 -23.344 -8.906 1 82.75 167 VAL A CA 1
ATOM 1290 C C . VAL A 1 167 ? -28.062 -22.078 -8.891 1 82.75 167 VAL A C 1
ATOM 1292 O O . VAL A 1 167 ? -28.188 -21.422 -7.855 1 82.75 167 VAL A O 1
ATOM 1295 N N . GLY A 1 168 ? -28.359 -21.469 -9.914 1 70.31 168 GLY A N 1
ATOM 1296 C CA . GLY A 1 168 ? -29.234 -20.312 -10.031 1 70.31 168 GLY A CA 1
ATOM 1297 C C . GLY A 1 168 ? -28.578 -19.016 -9.562 1 70.31 168 GLY A C 1
ATOM 1298 O O . GLY A 1 168 ? -27.562 -19.062 -8.859 1 70.31 168 GLY A O 1
ATOM 1299 N N . PHE A 1 169 ? -28.797 -18.016 -10.25 1 63.88 169 PHE A N 1
ATOM 1300 C CA . PHE A 1 169 ? -28.297 -16.688 -9.906 1 63.88 169 PHE A CA 1
ATOM 1301 C C . PHE A 1 169 ? -29.422 -15.812 -9.359 1 63.88 169 PHE A C 1
ATOM 1303 O O . PHE A 1 169 ? -30.547 -15.844 -9.875 1 63.88 169 PHE A O 1
ATOM 1310 N N . ASP A 1 170 ? -29.359 -15.562 -8.039 1 58.47 170 ASP A N 1
ATOM 1311 C CA . ASP A 1 170 ? -30.328 -14.602 -7.508 1 58.47 170 ASP A CA 1
ATOM 1312 C C . ASP A 1 170 ? -29.719 -13.195 -7.445 1 58.47 170 ASP A C 1
ATOM 1314 O O . ASP A 1 170 ? -28.797 -12.945 -6.672 1 58.47 170 ASP A O 1
ATOM 1318 N N . LEU A 1 171 ? -30.172 -12.445 -8.391 1 55.69 171 LEU A N 1
ATOM 1319 C CA . LEU A 1 171 ? -29.703 -11.07 -8.492 1 55.69 171 LEU A CA 1
ATOM 1320 C C . LEU A 1 171 ? -29.922 -10.328 -7.176 1 55.69 171 LEU A C 1
ATOM 1322 O O . LEU A 1 171 ? -29.203 -9.375 -6.871 1 55.69 171 LEU A O 1
ATOM 1326 N N . ALA A 1 172 ? -30.953 -10.805 -6.492 1 52.12 172 ALA A N 1
ATOM 1327 C CA . ALA A 1 172 ? -31.312 -10.086 -5.273 1 52.12 172 ALA A CA 1
ATOM 1328 C C . ALA A 1 172 ? -30.312 -10.383 -4.156 1 52.12 172 ALA A C 1
ATOM 1330 O O . ALA A 1 172 ? -30.172 -9.602 -3.217 1 52.12 172 ALA A O 1
ATOM 1331 N N . ASP A 1 173 ? -29.656 -11.508 -4.332 1 58.41 173 ASP A N 1
ATOM 1332 C CA . ASP A 1 173 ? -28.734 -11.906 -3.279 1 58.41 173 ASP A CA 1
ATOM 1333 C C . ASP A 1 173 ? -27.297 -12.008 -3.816 1 58.41 173 ASP A C 1
ATOM 1335 O O . ASP A 1 173 ? -26.812 -13.102 -4.09 1 58.41 173 ASP A O 1
ATOM 1339 N N . THR A 1 174 ? -26.734 -10.859 -4.023 1 56.81 174 THR A N 1
ATOM 1340 C CA . THR A 1 174 ? -25.422 -10.844 -4.652 1 56.81 174 THR A CA 1
ATOM 1341 C C . THR A 1 174 ? -24.344 -11.297 -3.668 1 56.81 174 THR A C 1
ATOM 1343 O O . THR A 1 174 ? -23.172 -11.375 -4.02 1 56.81 174 THR A O 1
ATOM 1346 N N . VAL A 1 175 ? -24.859 -11.742 -2.551 1 65.94 175 VAL A N 1
ATOM 1347 C CA . VAL A 1 175 ? -23.844 -12.07 -1.562 1 65.94 175 VAL A CA 1
ATOM 1348 C C . VAL A 1 175 ? -23.797 -13.586 -1.354 1 65.94 175 VAL A C 1
ATOM 1350 O O . VAL A 1 175 ? -23.062 -14.078 -0.491 1 65.94 175 VAL A O 1
ATOM 1353 N N . THR A 1 176 ? -24.547 -14.258 -2.236 1 76.19 176 THR A N 1
ATOM 1354 C CA . THR A 1 176 ? -24.547 -15.711 -2.123 1 76.19 176 THR A CA 1
ATOM 1355 C C . THR A 1 176 ? -24.219 -16.359 -3.465 1 76.19 176 THR A C 1
ATOM 1357 O O . THR A 1 176 ? -24.656 -15.883 -4.516 1 76.19 176 THR A O 1
ATOM 1360 N N . LEU A 1 177 ? -23.375 -17.328 -3.406 1 82.44 177 LEU A N 1
ATOM 1361 C CA . LEU A 1 177 ? -23.109 -18.156 -4.57 1 82.44 177 LEU A CA 1
ATOM 1362 C C . LEU A 1 177 ? -23.266 -19.641 -4.227 1 82.44 177 LEU A C 1
ATOM 1364 O O . LEU A 1 177 ? -22.359 -20.25 -3.67 1 82.44 177 LEU A O 1
ATOM 1368 N N . LYS A 1 178 ? -24.438 -20.125 -4.574 1 87.19 178 LYS A N 1
ATOM 1369 C CA . LYS A 1 178 ? -24.734 -21.531 -4.324 1 87.19 178 LYS A CA 1
ATOM 1370 C C . LYS A 1 178 ? -24.234 -22.406 -5.473 1 87.19 178 LYS A C 1
ATOM 1372 O O . LYS A 1 178 ? -24.547 -22.141 -6.637 1 87.19 178 LYS A O 1
ATOM 1377 N N . MET A 1 179 ? -23.422 -23.391 -5.07 1 89.94 179 MET A N 1
ATOM 1378 C CA . MET A 1 179 ? -22.859 -24.266 -6.086 1 89.94 179 MET A CA 1
ATOM 1379 C C . MET A 1 179 ? -23.047 -25.734 -5.707 1 89.94 179 MET A C 1
ATOM 1381 O O . MET A 1 179 ? -23.203 -26.062 -4.527 1 89.94 179 MET A O 1
ATOM 1385 N N . VAL A 1 180 ? -23.062 -26.578 -6.77 1 88.94 180 VAL A N 1
ATOM 1386 C CA . VAL A 1 180 ? -23.203 -28.016 -6.566 1 88.94 180 VAL A CA 1
ATOM 1387 C C . VAL A 1 180 ? -22.062 -28.75 -7.258 1 88.94 180 VAL A C 1
ATOM 1389 O O . VAL A 1 180 ? -21.609 -28.344 -8.328 1 88.94 180 VAL A O 1
ATOM 1392 N N . HIS A 1 181 ? -21.609 -29.75 -6.555 1 86.81 181 HIS A N 1
ATOM 1393 C CA . HIS A 1 181 ? -20.562 -30.594 -7.137 1 86.81 181 HIS A CA 1
ATOM 1394 C C . HIS A 1 181 ? -21.141 -31.547 -8.164 1 86.81 181 HIS A C 1
ATOM 1396 O O . HIS A 1 181 ? -22.031 -32.344 -7.84 1 86.81 181 HIS A O 1
ATOM 1402 N N . ARG A 1 182 ? -20.609 -31.422 -9.383 1 83.81 182 ARG A N 1
ATOM 1403 C CA . ARG A 1 182 ? -21.031 -32.344 -10.438 1 83.81 182 ARG A CA 1
ATOM 1404 C C . ARG A 1 182 ? -19.875 -33.25 -10.859 1 83.81 182 ARG A C 1
ATOM 1406 O O . ARG A 1 182 ? -18.875 -32.781 -11.398 1 83.81 182 ARG A O 1
ATOM 1413 N N . VAL A 1 183 ? -19.953 -34.5 -10.609 1 73.06 183 VAL A N 1
ATOM 1414 C CA . VAL A 1 183 ? -18.891 -35.469 -10.844 1 73.06 183 VAL A CA 1
ATOM 1415 C C . VAL A 1 183 ? -18.766 -35.75 -12.344 1 73.06 183 VAL A C 1
ATOM 1417 O O . VAL A 1 183 ? -17.672 -35.938 -12.859 1 73.06 183 VAL A O 1
ATOM 1420 N N . THR A 1 184 ? -19.828 -35.75 -13.008 1 66.62 184 THR A N 1
ATOM 1421 C CA . THR A 1 184 ? -19.75 -36.062 -14.438 1 66.62 184 THR A CA 1
ATOM 1422 C C . THR A 1 184 ? -20.062 -34.844 -15.273 1 66.62 184 THR A C 1
ATOM 1424 O O . THR A 1 184 ? -21.062 -34.156 -15.031 1 66.62 184 THR A O 1
ATOM 1427 N N . SER A 1 185 ? -18.938 -34.344 -15.766 1 65.31 185 SER A N 1
ATOM 1428 C CA . SER A 1 185 ? -19.156 -33.188 -16.641 1 65.31 185 SER A CA 1
ATOM 1429 C C . SER A 1 185 ? -18.922 -33.562 -18.094 1 65.31 185 SER A C 1
ATOM 1431 O O . SER A 1 185 ? -18.078 -34.406 -18.406 1 65.31 185 SER A O 1
ATOM 1433 N N . THR A 1 186 ? -19.844 -33.094 -18.938 1 76.88 186 THR A N 1
ATOM 1434 C CA . THR A 1 186 ? -19.703 -33.281 -20.391 1 76.88 186 THR A CA 1
ATOM 1435 C C . THR A 1 186 ? -18.594 -32.375 -20.938 1 76.88 186 THR A C 1
ATOM 1437 O O . THR A 1 186 ? -18.125 -32.594 -22.062 1 76.88 186 THR A O 1
ATOM 1440 N N . LEU A 1 187 ? -18.141 -31.656 -20.094 1 86.12 187 LEU A N 1
ATOM 1441 C CA . LEU A 1 187 ? -17.125 -30.719 -20.594 1 86.12 187 LEU A CA 1
ATOM 1442 C C . LEU A 1 187 ? -15.727 -31.266 -20.375 1 86.12 187 LEU A C 1
ATOM 1444 O O . LEU A 1 187 ? -15.445 -31.891 -19.344 1 86.12 187 LEU A O 1
ATOM 1448 N N . SER A 1 188 ? -14.922 -31.094 -21.375 1 89.56 188 SER A N 1
ATOM 1449 C CA . SER A 1 188 ? -13.508 -31.422 -21.234 1 89.56 188 SER A CA 1
ATOM 1450 C C . SER A 1 188 ? -12.82 -30.531 -20.203 1 89.56 188 SER A C 1
ATOM 1452 O O . SER A 1 188 ? -13.328 -29.453 -19.875 1 89.56 188 SER A O 1
ATOM 1454 N N . PRO A 1 189 ? -11.719 -31.016 -19.656 1 91.38 189 PRO A N 1
ATOM 1455 C CA . PRO A 1 189 ? -10.984 -30.172 -18.719 1 91.38 189 PRO A CA 1
ATOM 1456 C C . PRO A 1 189 ? -10.633 -28.797 -19.297 1 91.38 189 PRO A C 1
ATOM 1458 O O . PRO A 1 189 ? -10.695 -27.797 -18.594 1 91.38 189 PRO A O 1
ATOM 1461 N N . VAL A 1 190 ? -10.258 -28.734 -20.562 1 92.88 190 VAL A N 1
ATOM 1462 C CA . VAL A 1 190 ? -9.938 -27.484 -21.234 1 92.88 190 VAL A CA 1
ATOM 1463 C C . VAL A 1 190 ? -11.164 -26.578 -21.266 1 92.88 190 VAL A C 1
ATOM 1465 O O . VAL A 1 190 ? -11.078 -25.391 -21 1 92.88 190 VAL A O 1
ATOM 1468 N N . ALA A 1 191 ? -12.273 -27.156 -21.578 1 92.12 191 ALA A N 1
ATOM 1469 C CA . ALA A 1 191 ? -13.523 -26.391 -21.641 1 92.12 191 ALA A CA 1
ATOM 1470 C C . ALA A 1 191 ? -13.922 -25.875 -20.266 1 92.12 191 ALA A C 1
ATOM 1472 O O . ALA A 1 191 ? -14.438 -24.766 -20.141 1 92.12 191 ALA A O 1
ATOM 1473 N N . ARG A 1 192 ? -13.68 -26.672 -19.297 1 93.25 192 ARG A N 1
ATOM 1474 C CA . ARG A 1 192 ? -13.977 -26.266 -17.938 1 93.25 192 ARG A CA 1
ATOM 1475 C C . ARG A 1 192 ? -13.102 -25.094 -17.516 1 93.25 192 ARG A C 1
ATOM 1477 O O . ARG A 1 192 ? -13.594 -24.125 -16.906 1 93.25 192 ARG A O 1
ATOM 1484 N N . LEU A 1 193 ? -11.867 -25.156 -17.812 1 94.94 193 LEU A N 1
ATOM 1485 C CA . LEU A 1 193 ? -10.945 -24.078 -17.5 1 94.94 193 LEU A CA 1
ATOM 1486 C C . LEU A 1 193 ? -11.359 -22.781 -18.188 1 94.94 193 LEU A C 1
ATOM 1488 O O . LEU A 1 193 ? -11.352 -21.719 -17.578 1 94.94 193 LEU A O 1
ATOM 1492 N N . ARG A 1 194 ? -11.703 -22.891 -19.422 1 93.5 194 ARG A N 1
ATOM 1493 C CA . ARG A 1 194 ? -12.141 -21.719 -20.172 1 93.5 194 ARG A CA 1
ATOM 1494 C C . ARG A 1 194 ? -13.398 -21.109 -19.562 1 93.5 194 ARG A C 1
ATOM 1496 O O . ARG A 1 194 ? -13.516 -19.891 -19.469 1 93.5 194 ARG A O 1
ATOM 1503 N N . ARG A 1 195 ? -14.258 -21.953 -19.172 1 92.69 195 ARG A N 1
ATOM 1504 C CA . ARG A 1 195 ? -15.492 -21.484 -18.562 1 92.69 195 ARG A CA 1
ATOM 1505 C C . ARG A 1 195 ? -15.227 -20.812 -17.219 1 92.69 195 ARG A C 1
ATOM 1507 O O . ARG A 1 195 ? -15.914 -19.859 -16.844 1 92.69 195 ARG A O 1
ATOM 1514 N N . SER A 1 196 ? -14.273 -21.344 -16.484 1 95.44 196 SER A N 1
ATOM 1515 C CA . SER A 1 196 ? -13.906 -20.734 -15.203 1 95.44 196 SER A CA 1
ATOM 1516 C C . SER A 1 196 ? -13.477 -19.281 -15.383 1 95.44 196 SER A C 1
ATOM 1518 O O . SER A 1 196 ? -13.883 -18.406 -14.617 1 95.44 196 SER A O 1
ATOM 1520 N N . ILE A 1 197 ? -12.688 -19.062 -16.391 1 94.81 197 ILE A N 1
ATOM 1521 C CA . ILE A 1 197 ? -12.086 -17.75 -16.578 1 94.81 197 ILE A CA 1
ATOM 1522 C C . ILE A 1 197 ? -13.062 -16.844 -17.328 1 94.81 197 ILE A C 1
ATOM 1524 O O . ILE A 1 197 ? -13.266 -15.688 -16.938 1 94.81 197 ILE A O 1
ATOM 1528 N N . HIS A 1 198 ? -13.75 -17.391 -18.312 1 90.94 198 HIS A N 1
ATOM 1529 C CA . HIS A 1 198 ? -14.641 -16.594 -19.141 1 90.94 198 HIS A CA 1
ATOM 1530 C C . HIS A 1 198 ? -15.984 -16.375 -18.438 1 90.94 198 HIS A C 1
ATOM 1532 O O . HIS A 1 198 ? -16.766 -15.508 -18.859 1 90.94 198 HIS A O 1
ATOM 1538 N N . GLY A 1 199 ? -16.219 -17.141 -17.422 1 92 199 GLY A N 1
ATOM 1539 C CA . GLY A 1 199 ? -17.422 -16.953 -16.641 1 92 199 GLY A CA 1
ATOM 1540 C C . GLY A 1 199 ? -17.344 -15.781 -15.688 1 92 199 GLY A C 1
ATOM 1541 O O . GLY A 1 199 ? -18.281 -15.531 -14.922 1 92 199 GLY A O 1
ATOM 1542 N N . LEU A 1 200 ? -16.25 -15.047 -15.734 1 93.06 200 LEU A N 1
ATOM 1543 C CA . LEU A 1 200 ? -16.047 -13.844 -14.938 1 93.06 200 LEU A CA 1
ATOM 1544 C C . LEU A 1 200 ? -16.156 -12.594 -15.797 1 93.06 200 LEU A C 1
ATOM 1546 O O . LEU A 1 200 ? -15.852 -12.625 -16.984 1 93.06 200 LEU A O 1
ATOM 1550 N N . GLY A 1 201 ? -16.641 -11.57 -15.18 1 89.44 201 GLY A N 1
ATOM 1551 C CA . GLY A 1 201 ? -16.875 -10.336 -15.922 1 89.44 201 GLY A CA 1
ATOM 1552 C C . GLY A 1 201 ? -15.656 -9.43 -15.953 1 89.44 201 GLY A C 1
ATOM 1553 O O . GLY A 1 201 ? -15.234 -8.984 -17.016 1 89.44 201 GLY A O 1
ATOM 1554 N N . LYS A 1 202 ? -15.102 -9.195 -14.859 1 89.56 202 LYS A N 1
ATOM 1555 C CA . LYS A 1 202 ? -14.008 -8.234 -14.734 1 89.56 202 LYS A CA 1
ATOM 1556 C C . LYS A 1 202 ? -12.664 -8.906 -14.992 1 89.56 202 LYS A C 1
ATOM 1558 O O . LYS A 1 202 ? -12.445 -10.047 -14.586 1 89.56 202 LYS A O 1
ATOM 1563 N N . MET A 1 203 ? -11.805 -8.188 -15.641 1 91.44 203 MET A N 1
ATOM 1564 C CA . MET A 1 203 ? -10.469 -8.68 -15.938 1 91.44 203 MET A CA 1
ATOM 1565 C C . MET A 1 203 ? -9.688 -8.945 -14.648 1 91.44 203 MET A C 1
ATOM 1567 O O . MET A 1 203 ? -8.883 -9.875 -14.586 1 91.44 203 MET A O 1
ATOM 1571 N N . THR A 1 204 ? -9.906 -8.133 -13.648 1 91.19 204 THR A N 1
ATOM 1572 C CA . THR A 1 204 ? -9.258 -8.336 -12.352 1 91.19 204 THR A CA 1
ATOM 1573 C C . THR A 1 204 ? -9.562 -9.719 -11.805 1 91.19 204 THR A C 1
ATOM 1575 O O . THR A 1 204 ? -8.656 -10.422 -11.336 1 91.19 204 THR A O 1
ATOM 1578 N N . ALA A 1 205 ? -10.766 -10.086 -11.883 1 93.56 205 ALA A N 1
ATOM 1579 C CA . ALA A 1 205 ? -11.18 -11.398 -11.383 1 93.56 205 ALA A CA 1
ATOM 1580 C C . ALA A 1 205 ? -10.57 -12.523 -12.211 1 93.56 205 ALA A C 1
ATOM 1582 O O . ALA A 1 205 ? -10.164 -13.547 -11.664 1 93.56 205 ALA A O 1
ATOM 1583 N N . LYS A 1 206 ? -10.531 -12.328 -13.484 1 94.31 206 LYS A N 1
ATOM 1584 C CA . LYS A 1 206 ? -9.945 -13.32 -14.375 1 94.31 206 LYS A CA 1
ATOM 1585 C C . LYS A 1 206 ? -8.461 -13.531 -14.07 1 94.31 206 LYS A C 1
ATOM 1587 O O . LYS A 1 206 ? -7.996 -14.672 -14 1 94.31 206 LYS A O 1
ATOM 1592 N N . GLU A 1 207 ? -7.77 -12.422 -13.891 1 93.94 207 GLU A N 1
ATOM 1593 C CA . GLU A 1 207 ? -6.348 -12.492 -13.57 1 93.94 207 GLU A CA 1
ATOM 1594 C C . GLU A 1 207 ? -6.113 -13.18 -12.234 1 93.94 207 GLU A C 1
ATOM 1596 O O . GLU A 1 207 ? -5.199 -14 -12.102 1 93.94 207 GLU A O 1
ATOM 1601 N N . ASP A 1 208 ? -6.914 -12.852 -11.297 1 95 208 ASP A N 1
ATOM 1602 C CA . ASP A 1 208 ? -6.773 -13.438 -9.969 1 95 208 ASP A CA 1
ATOM 1603 C C . ASP A 1 208 ? -7.012 -14.945 -10.008 1 95 208 ASP A C 1
ATOM 1605 O O . ASP A 1 208 ? -6.242 -15.719 -9.43 1 95 208 ASP A O 1
ATOM 1609 N N . LEU A 1 209 ? -8.055 -15.312 -10.633 1 96.88 209 LEU A N 1
ATOM 1610 C CA . LEU A 1 209 ? -8.383 -16.734 -10.68 1 96.88 209 LEU A CA 1
ATOM 1611 C C . LEU A 1 209 ? -7.305 -17.516 -11.422 1 96.88 209 LEU A C 1
ATOM 1613 O O . LEU A 1 209 ? -6.949 -18.625 -11.023 1 96.88 209 LEU A O 1
ATOM 1617 N N . LEU A 1 210 ? -6.852 -16.938 -12.5 1 95.94 210 LEU A N 1
ATOM 1618 C CA . LEU A 1 210 ? -5.77 -17.578 -13.25 1 95.94 210 LEU A CA 1
ATOM 1619 C C . LEU A 1 210 ? -4.539 -17.766 -12.375 1 95.94 210 LEU A C 1
ATOM 1621 O O . LEU A 1 210 ? -3.898 -18.828 -12.414 1 95.94 210 LEU A O 1
ATOM 1625 N N . HIS A 1 211 ? -4.227 -16.781 -11.625 1 95.5 211 HIS A N 1
ATOM 1626 C CA . HIS A 1 211 ? -3.098 -16.859 -10.711 1 95.5 211 HIS A CA 1
ATOM 1627 C C . HIS A 1 211 ? -3.318 -17.953 -9.664 1 95.5 211 HIS A C 1
ATOM 1629 O O . HIS A 1 211 ? -2.404 -18.719 -9.359 1 95.5 211 HIS A O 1
ATOM 1635 N N . HIS A 1 212 ? -4.5 -18.016 -9.125 1 96.88 212 HIS A N 1
ATOM 1636 C CA . HIS A 1 212 ? -4.812 -19.016 -8.117 1 96.88 212 HIS A CA 1
ATOM 1637 C C . HIS A 1 212 ? -4.668 -20.438 -8.672 1 96.88 212 HIS A C 1
ATOM 1639 O O . HIS A 1 212 ? -4.078 -21.297 -8.023 1 96.88 212 HIS A O 1
ATOM 1645 N N . PHE A 1 213 ? -5.195 -20.609 -9.852 1 97.56 213 PHE A N 1
ATOM 1646 C CA . PHE A 1 213 ? -5.121 -21.922 -10.477 1 97.56 213 PHE A CA 1
ATOM 1647 C C . PHE A 1 213 ? -3.672 -22.312 -10.758 1 97.56 213 PHE A C 1
ATOM 1649 O O . PHE A 1 213 ? -3.279 -23.469 -10.562 1 97.56 213 PHE A O 1
ATOM 1656 N N . THR A 1 214 ? -2.893 -21.375 -11.227 1 97.12 214 THR A N 1
ATOM 1657 C CA . THR A 1 214 ? -1.486 -21.625 -11.523 1 97.12 214 THR A CA 1
ATOM 1658 C C . THR A 1 214 ? -0.729 -22.016 -10.258 1 97.12 214 THR A C 1
ATOM 1660 O O . THR A 1 214 ? 0.045 -22.984 -10.266 1 97.12 214 THR A O 1
ATOM 1663 N N . MET A 1 215 ? -0.968 -21.312 -9.219 1 96.94 215 MET A N 1
ATOM 1664 C CA . MET A 1 215 ? -0.316 -21.609 -7.949 1 96.94 215 MET A CA 1
ATOM 1665 C C . MET A 1 215 ? -0.729 -23 -7.445 1 96.94 215 MET A C 1
ATOM 1667 O O . MET A 1 215 ? 0.105 -23.75 -6.949 1 96.94 215 MET A O 1
ATOM 1671 N N . ARG A 1 216 ? -1.956 -23.297 -7.555 1 95.56 216 ARG A N 1
ATOM 1672 C CA . ARG A 1 216 ? -2.451 -24.594 -7.133 1 95.56 216 ARG A CA 1
ATOM 1673 C C . ARG A 1 216 ? -1.799 -25.719 -7.938 1 95.56 216 ARG A C 1
ATOM 1675 O O . ARG A 1 216 ? -1.406 -26.734 -7.379 1 95.56 216 ARG A O 1
ATOM 1682 N N . ALA A 1 217 ? -1.731 -25.516 -9.219 1 96.56 217 ALA A N 1
ATOM 1683 C CA . ALA A 1 217 ? -1.096 -26.5 -10.078 1 96.56 217 ALA A CA 1
ATOM 1684 C C . ALA A 1 217 ? 0.356 -26.734 -9.672 1 96.56 217 ALA A C 1
ATOM 1686 O O . ALA A 1 217 ? 0.823 -27.875 -9.633 1 96.56 217 ALA A O 1
ATOM 1687 N N . LEU A 1 218 ? 1.069 -25.672 -9.352 1 97.56 218 LEU A N 1
ATOM 1688 C CA . LEU A 1 218 ? 2.467 -25.75 -8.938 1 97.56 218 LEU A CA 1
ATOM 1689 C C . LEU A 1 218 ? 2.592 -26.484 -7.602 1 97.56 218 LEU A C 1
ATOM 1691 O O . LEU A 1 218 ? 3.445 -27.359 -7.449 1 97.56 218 LEU A O 1
ATOM 1695 N N . LEU A 1 219 ? 1.769 -26.141 -6.68 1 96.06 219 LEU A N 1
ATOM 1696 C CA . LEU A 1 219 ? 1.805 -26.766 -5.359 1 96.06 219 LEU A CA 1
ATOM 1697 C C . LEU A 1 219 ? 1.501 -28.25 -5.461 1 96.06 219 LEU A C 1
ATOM 1699 O O . LEU A 1 219 ? 2.193 -29.078 -4.852 1 96.06 219 LEU A O 1
ATOM 1703 N N . ASN A 1 220 ? 0.514 -28.578 -6.219 1 94.31 220 ASN A N 1
ATOM 1704 C CA . ASN A 1 220 ? 0.157 -29.984 -6.414 1 94.31 220 ASN A CA 1
ATOM 1705 C C . ASN A 1 220 ? 1.298 -30.766 -7.059 1 94.31 220 ASN A C 1
ATOM 1707 O O . ASN A 1 220 ? 1.582 -31.906 -6.66 1 94.31 220 ASN A O 1
ATOM 1711 N N . THR A 1 221 ? 1.891 -30.172 -8.047 1 96 221 THR A N 1
ATOM 1712 C CA . THR A 1 221 ? 2.996 -30.812 -8.742 1 96 221 THR A CA 1
ATOM 1713 C C . THR A 1 221 ? 4.18 -31.031 -7.801 1 96 221 THR A C 1
ATOM 1715 O O . THR A 1 221 ? 4.812 -32.094 -7.816 1 96 221 THR A O 1
ATOM 1718 N N . ALA A 1 222 ? 4.496 -30.016 -7.008 1 97.25 222 ALA A N 1
ATOM 1719 C CA . ALA A 1 222 ? 5.586 -30.141 -6.043 1 97.25 222 ALA A CA 1
ATOM 1720 C C . ALA A 1 222 ? 5.355 -31.312 -5.105 1 97.25 222 ALA A C 1
ATOM 1722 O O . ALA A 1 222 ? 6.262 -32.125 -4.871 1 97.25 222 ALA A O 1
ATOM 1723 N N . ARG A 1 223 ? 4.184 -31.469 -4.641 1 94.62 223 ARG A N 1
ATOM 1724 C CA . ARG A 1 223 ? 3.85 -32.562 -3.729 1 94.62 223 ARG A CA 1
ATOM 1725 C C . ARG A 1 223 ? 3.941 -33.906 -4.434 1 94.62 223 ARG A C 1
ATOM 1727 O O . ARG A 1 223 ? 4.504 -34.875 -3.889 1 94.62 223 ARG A O 1
ATOM 1734 N N . LYS A 1 224 ? 3.355 -33.969 -5.562 1 94 224 LYS A N 1
ATOM 1735 C CA . LYS A 1 224 ? 3.355 -35.219 -6.336 1 94 224 LYS A CA 1
ATOM 1736 C C . LYS A 1 224 ? 4.777 -35.688 -6.617 1 94 224 LYS A C 1
ATOM 1738 O O . LYS A 1 224 ? 5.059 -36.875 -6.586 1 94 224 LYS A O 1
ATOM 1743 N N . GLU A 1 225 ? 5.66 -34.719 -6.914 1 95.5 225 GLU A N 1
ATOM 1744 C CA . GLU A 1 225 ? 7.031 -35.062 -7.297 1 95.5 225 GLU A CA 1
ATOM 1745 C C . GLU A 1 225 ? 7.934 -35.156 -6.07 1 95.5 225 GLU A C 1
ATOM 1747 O O . GLU A 1 225 ? 9.141 -35.375 -6.195 1 95.5 225 GLU A O 1
ATOM 1752 N N . GLY A 1 226 ? 7.375 -34.938 -4.902 1 95.19 226 GLY A N 1
ATOM 1753 C CA . GLY A 1 226 ? 8.117 -35.062 -3.662 1 95.19 226 GLY A CA 1
ATOM 1754 C C . GLY A 1 226 ? 9.031 -33.906 -3.369 1 95.19 226 GLY A C 1
ATOM 1755 O O . GLY A 1 226 ? 10.031 -34.031 -2.674 1 95.19 226 GLY A O 1
ATOM 1756 N N . CYS A 1 227 ? 8.781 -32.781 -3.934 1 96.81 227 CYS A N 1
ATOM 1757 C CA . CYS A 1 227 ? 9.539 -31.578 -3.648 1 96.81 227 CYS A CA 1
ATOM 1758 C C . CYS A 1 227 ? 9.07 -30.938 -2.352 1 96.81 227 CYS A C 1
ATOM 1760 O O . CYS A 1 227 ? 7.871 -30.922 -2.057 1 96.81 227 CYS A O 1
ATOM 1762 N N . ASN A 1 228 ? 10.008 -30.406 -1.64 1 95.94 228 ASN A N 1
ATOM 1763 C CA . ASN A 1 228 ? 9.664 -29.75 -0.382 1 95.94 228 ASN A CA 1
ATOM 1764 C C . ASN A 1 228 ? 9.812 -28.234 -0.487 1 95.94 228 ASN A C 1
ATOM 1766 O O . ASN A 1 228 ? 9.461 -27.516 0.446 1 95.94 228 ASN A O 1
ATOM 1770 N N . VAL A 1 229 ? 10.289 -27.781 -1.565 1 97.56 229 VAL A N 1
ATOM 1771 C CA . VAL A 1 229 ? 10.461 -26.344 -1.78 1 97.56 229 VAL A CA 1
ATOM 1772 C C . VAL A 1 229 ? 9.961 -25.969 -3.172 1 97.56 229 VAL A C 1
ATOM 1774 O O . VAL A 1 229 ? 10.219 -26.672 -4.145 1 97.56 229 VAL A O 1
ATOM 1777 N N . LEU A 1 230 ? 9.18 -24.969 -3.232 1 98.25 230 LEU A N 1
ATOM 1778 C CA . LEU A 1 230 ? 8.773 -24.344 -4.488 1 98.25 230 LEU A CA 1
ATOM 1779 C C . LEU A 1 230 ? 9.43 -22.984 -4.66 1 98.25 230 LEU A C 1
ATOM 1781 O O . LEU A 1 230 ? 9.25 -22.094 -3.83 1 98.25 230 LEU A O 1
ATOM 1785 N N . ILE A 1 231 ? 10.18 -22.797 -5.703 1 98.06 231 ILE A N 1
ATOM 1786 C CA . ILE A 1 231 ? 10.883 -21.531 -5.949 1 98.06 231 ILE A CA 1
ATOM 1787 C C . ILE A 1 231 ? 10.195 -20.766 -7.066 1 98.06 231 ILE A C 1
ATOM 1789 O O . ILE A 1 231 ? 10.023 -21.281 -8.172 1 98.06 231 ILE A O 1
ATOM 1793 N N . LEU A 1 232 ? 9.82 -19.578 -6.762 1 97.94 232 LEU A N 1
ATOM 1794 C CA . LEU A 1 232 ? 9.133 -18.719 -7.711 1 97.94 232 LEU A CA 1
ATOM 1795 C C . LEU A 1 232 ? 10.062 -17.625 -8.234 1 97.94 232 LEU A C 1
ATOM 1797 O O . LEU A 1 232 ? 11.016 -17.25 -7.551 1 97.94 232 LEU A O 1
ATOM 1801 N N . GLY A 1 233 ? 9.75 -17.109 -9.414 1 96.81 233 GLY A N 1
ATOM 1802 C CA . GLY A 1 233 ? 10.578 -16.094 -10.039 1 96.81 233 GLY A CA 1
ATOM 1803 C C . GLY A 1 233 ? 10.109 -14.688 -9.75 1 96.81 233 GLY A C 1
ATOM 1804 O O . GLY A 1 233 ? 10.453 -13.75 -10.477 1 96.81 233 GLY A O 1
ATOM 1805 N N . ASP A 1 234 ? 9.375 -14.5 -8.719 1 95.94 234 ASP A N 1
ATOM 1806 C CA . ASP A 1 234 ? 8.891 -13.172 -8.375 1 95.94 234 ASP A CA 1
ATOM 1807 C C . ASP A 1 234 ? 10.047 -12.227 -8.047 1 95.94 234 ASP A C 1
ATOM 1809 O O . ASP A 1 234 ? 10.836 -12.492 -7.145 1 95.94 234 ASP A O 1
ATOM 1813 N N . ASN A 1 235 ? 10.125 -11.18 -8.852 1 95.81 235 ASN A N 1
ATOM 1814 C CA . ASN A 1 235 ? 11.125 -10.156 -8.555 1 95.81 235 ASN A CA 1
ATOM 1815 C C . ASN A 1 235 ? 10.531 -9.008 -7.75 1 95.81 235 ASN A C 1
ATOM 1817 O O . ASN A 1 235 ? 9.352 -9.031 -7.406 1 95.81 235 ASN A O 1
ATOM 1821 N N . ALA A 1 236 ? 11.297 -8.047 -7.449 1 93.88 236 ALA A N 1
ATOM 1822 C CA . ALA A 1 236 ? 10.875 -6.973 -6.559 1 93.88 236 ALA A CA 1
ATOM 1823 C C . ALA A 1 236 ? 9.734 -6.164 -7.18 1 93.88 236 ALA A C 1
ATOM 1825 O O . ALA A 1 236 ? 8.797 -5.773 -6.484 1 93.88 236 ALA A O 1
ATOM 1826 N N . THR A 1 237 ? 9.844 -5.867 -8.438 1 93.56 237 THR A N 1
ATOM 1827 C CA . THR A 1 237 ? 8.828 -5.078 -9.133 1 93.56 237 THR A CA 1
ATOM 1828 C C . THR A 1 237 ? 7.492 -5.812 -9.156 1 93.56 237 THR A C 1
ATOM 1830 O O . THR A 1 237 ? 6.453 -5.227 -8.859 1 93.56 237 THR A O 1
ATOM 1833 N N . ARG A 1 238 ? 7.582 -7.035 -9.469 1 94.12 238 ARG A N 1
ATOM 1834 C CA . ARG A 1 238 ? 6.367 -7.844 -9.5 1 94.12 238 ARG A CA 1
ATOM 1835 C C . ARG A 1 238 ? 5.754 -7.977 -8.109 1 94.12 238 ARG A C 1
ATOM 1837 O O . ARG A 1 238 ? 4.531 -7.969 -7.965 1 94.12 238 ARG A O 1
ATOM 1844 N N . MET A 1 239 ? 6.559 -8.133 -7.207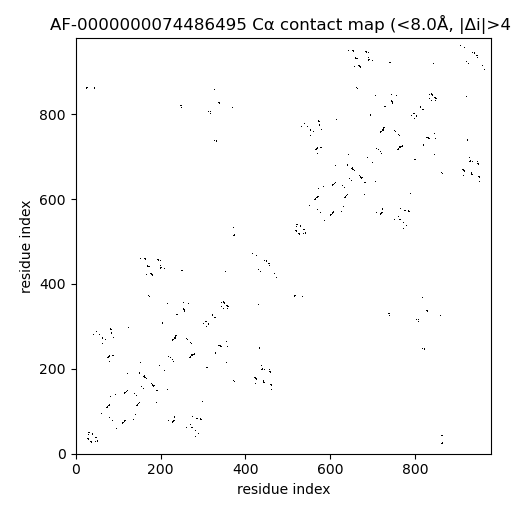 1 95.44 239 MET A N 1
ATOM 1845 C CA . MET A 1 239 ? 6.078 -8.219 -5.832 1 95.44 239 MET A CA 1
ATOM 1846 C C . MET A 1 239 ? 5.395 -6.918 -5.414 1 95.44 239 MET A C 1
ATOM 1848 O O . MET A 1 239 ? 4.328 -6.945 -4.793 1 95.44 239 MET A O 1
ATOM 1852 N N . ALA A 1 240 ? 5.984 -5.809 -5.734 1 94.75 240 ALA A N 1
ATOM 1853 C CA . ALA A 1 240 ? 5.391 -4.516 -5.402 1 94.75 240 ALA A CA 1
ATOM 1854 C C . ALA A 1 240 ? 4.016 -4.363 -6.043 1 94.75 240 ALA A C 1
ATOM 1856 O O . ALA A 1 240 ? 3.082 -3.865 -5.41 1 94.75 240 ALA A O 1
ATOM 1857 N N . ILE A 1 241 ? 3.924 -4.77 -7.281 1 93.12 241 ILE A N 1
ATOM 1858 C CA . ILE A 1 241 ? 2.648 -4.73 -7.988 1 93.12 241 ILE A CA 1
ATOM 1859 C C . ILE A 1 241 ? 1.625 -5.594 -7.262 1 93.12 241 ILE A C 1
ATOM 1861 O O . ILE A 1 241 ? 0.498 -5.16 -7.016 1 93.12 241 ILE A O 1
ATOM 1865 N N . ARG A 1 242 ? 2.043 -6.703 -6.926 1 93.75 242 ARG A N 1
ATOM 1866 C CA . ARG A 1 242 ? 1.156 -7.641 -6.242 1 93.75 242 ARG A CA 1
ATOM 1867 C C . ARG A 1 242 ? 0.734 -7.098 -4.879 1 93.75 242 ARG A C 1
ATOM 1869 O O . ARG A 1 242 ? -0.424 -7.242 -4.48 1 93.75 242 ARG A O 1
ATOM 1876 N N . ILE A 1 243 ? 1.601 -6.547 -4.203 1 93.88 243 ILE A N 1
ATOM 1877 C CA . ILE A 1 243 ? 1.341 -5.977 -2.883 1 93.88 243 ILE A CA 1
ATOM 1878 C C . ILE A 1 243 ? 0.259 -4.906 -2.986 1 93.88 243 ILE A C 1
ATOM 1880 O O . ILE A 1 243 ? -0.732 -4.941 -2.256 1 93.88 243 ILE A O 1
ATOM 1884 N N . LEU A 1 244 ? 0.441 -4.008 -3.873 1 91.75 244 LEU A N 1
ATOM 1885 C CA . LEU A 1 244 ? -0.521 -2.922 -4.023 1 91.75 244 LEU A CA 1
ATOM 1886 C C . LEU A 1 244 ? -1.863 -3.449 -4.52 1 91.75 244 LEU A C 1
ATOM 1888 O O . LEU A 1 244 ? -2.918 -2.977 -4.09 1 91.75 244 LEU A O 1
ATOM 1892 N N . ALA A 1 245 ? -1.777 -4.398 -5.375 1 92.12 245 ALA A N 1
ATOM 1893 C CA . ALA A 1 245 ? -3.006 -4.996 -5.887 1 92.12 245 ALA A CA 1
ATOM 1894 C C . ALA A 1 245 ? -3.781 -5.695 -4.773 1 92.12 245 ALA A C 1
ATOM 1896 O O . ALA A 1 245 ? -4.992 -5.5 -4.637 1 92.12 245 ALA A O 1
ATOM 1897 N N . LEU A 1 246 ? -3.123 -6.496 -4.02 1 93.06 246 LEU A N 1
ATOM 1898 C CA . LEU A 1 246 ? -3.771 -7.223 -2.936 1 93.06 246 LEU A CA 1
ATOM 1899 C C . LEU A 1 246 ? -4.324 -6.262 -1.889 1 93.06 246 LEU A C 1
ATOM 1901 O O . LEU A 1 246 ? -5.402 -6.488 -1.338 1 93.06 246 LEU A O 1
ATOM 1905 N N . THR A 1 247 ? -3.596 -5.266 -1.624 1 91.25 247 THR A N 1
ATOM 1906 C CA . THR A 1 247 ? -4.07 -4.246 -0.695 1 91.25 247 THR A CA 1
ATOM 1907 C C . THR A 1 247 ? -5.371 -3.621 -1.194 1 91.25 247 THR A C 1
ATOM 1909 O O . THR A 1 247 ? -6.293 -3.393 -0.413 1 91.25 247 THR A O 1
ATOM 1912 N N . SER A 1 248 ? -5.418 -3.42 -2.432 1 89.19 248 SER A N 1
ATOM 1913 C CA . SER A 1 248 ? -6.594 -2.801 -3.037 1 89.19 248 SER A CA 1
ATOM 1914 C C . SER A 1 248 ? -7.77 -3.771 -3.078 1 89.19 248 SER A C 1
ATOM 1916 O O . SER A 1 248 ? -8.93 -3.354 -3.037 1 89.19 248 SER A O 1
ATOM 1918 N N . LYS A 1 249 ? -7.414 -5.012 -3.07 1 90.5 249 LYS A N 1
ATOM 1919 C CA . LYS A 1 249 ? -8.453 -6.031 -3.199 1 90.5 249 LYS A CA 1
ATOM 1920 C C . LYS A 1 249 ? -8.859 -6.578 -1.834 1 90.5 249 LYS A C 1
ATOM 1922 O O . LYS A 1 249 ? -9.703 -7.473 -1.744 1 90.5 249 LYS A O 1
ATOM 1927 N N . GLY A 1 250 ? -8.289 -6.133 -0.854 1 89.56 250 GLY A N 1
ATOM 1928 C CA . GLY A 1 250 ? -8.633 -6.57 0.491 1 89.56 250 GLY A CA 1
ATOM 1929 C C . GLY A 1 250 ? -7.871 -7.809 0.93 1 89.56 250 GLY A C 1
ATOM 1930 O O . GLY A 1 250 ? -8.359 -8.586 1.752 1 89.56 250 GLY A O 1
ATOM 1931 N N . GLY A 1 251 ? -6.781 -8.031 0.367 1 92.56 251 GLY A N 1
ATOM 1932 C CA . GLY A 1 251 ? -5.965 -9.188 0.702 1 92.56 251 GLY A CA 1
ATOM 1933 C C . GLY A 1 251 ? -4.918 -8.891 1.762 1 92.56 251 GLY A C 1
ATOM 1934 O O . GLY A 1 251 ? -3.908 -9.594 1.855 1 92.56 251 GLY A O 1
ATOM 1935 N N . GLY A 1 252 ? -5.133 -7.957 2.588 1 92 252 GLY A N 1
ATOM 1936 C CA . GLY A 1 252 ? -4.148 -7.52 3.568 1 92 252 GLY A CA 1
ATOM 1937 C C . GLY A 1 252 ? -3.822 -8.586 4.598 1 92 252 GLY A C 1
ATOM 1938 O O . GLY A 1 252 ? -2.695 -8.656 5.094 1 92 252 GLY A O 1
ATOM 1939 N N . PHE A 1 253 ? -4.746 -9.492 4.953 1 93.88 253 PHE A N 1
ATOM 1940 C CA . PHE A 1 253 ? -4.559 -10.508 5.977 1 93.88 253 PHE A CA 1
ATOM 1941 C C . PHE A 1 253 ? -3.508 -11.523 5.543 1 93.88 253 PHE A C 1
ATOM 1943 O O . PHE A 1 253 ? -2.76 -12.047 6.371 1 93.88 253 PHE A O 1
ATOM 1950 N N . GLY A 1 254 ? -3.455 -11.75 4.277 1 95.38 254 GLY A N 1
ATOM 1951 C CA . GLY A 1 254 ? -2.523 -12.727 3.74 1 95.38 254 GLY A CA 1
ATOM 1952 C C . GLY A 1 254 ? -1.242 -12.109 3.215 1 95.38 254 GLY A C 1
ATOM 1953 O O . GLY A 1 254 ? -0.359 -12.812 2.727 1 95.38 254 GLY A O 1
ATOM 1954 N N . LEU A 1 255 ? -1.053 -10.812 3.398 1 94.88 255 LEU A N 1
ATOM 1955 C CA . LEU A 1 255 ? 0.056 -10.086 2.795 1 94.88 255 LEU A CA 1
ATOM 1956 C C . LEU A 1 255 ? 1.393 -10.586 3.33 1 94.88 255 LEU A C 1
ATOM 1958 O O . LEU A 1 255 ? 2.367 -10.688 2.582 1 94.88 255 LEU A O 1
ATOM 1962 N N . PRO A 1 256 ? 1.508 -10.945 4.633 1 94.88 256 PRO A N 1
ATOM 1963 C CA . PRO A 1 256 ? 2.787 -11.445 5.145 1 94.88 256 PRO A CA 1
ATOM 1964 C C . PRO A 1 256 ? 3.27 -12.688 4.41 1 94.88 256 PRO A C 1
ATOM 1966 O O . PRO A 1 256 ? 4.477 -12.906 4.277 1 94.88 256 PRO A O 1
ATOM 1969 N N . ILE A 1 257 ? 2.393 -13.469 3.906 1 95.31 257 ILE A N 1
ATOM 1970 C CA . ILE A 1 257 ? 2.732 -14.672 3.164 1 95.31 257 ILE A CA 1
ATOM 1971 C C . ILE A 1 257 ? 3.271 -14.297 1.784 1 95.31 257 ILE A C 1
ATOM 1973 O O . ILE A 1 257 ? 4.262 -14.867 1.322 1 95.31 257 ILE A O 1
ATOM 1977 N N . GLU A 1 258 ? 2.662 -13.305 1.209 1 92.5 258 GLU A N 1
ATOM 1978 C CA . GLU A 1 258 ? 2.971 -12.898 -0.159 1 92.5 258 GLU A CA 1
ATOM 1979 C C . GLU A 1 258 ? 4.309 -12.172 -0.229 1 92.5 258 GLU A C 1
ATOM 1981 O O . GLU A 1 258 ? 4.992 -12.211 -1.255 1 92.5 258 GLU A O 1
ATOM 1986 N N . VAL A 1 259 ? 4.68 -11.539 0.818 1 91.69 259 VAL A N 1
ATOM 1987 C CA . VAL A 1 259 ? 5.863 -10.688 0.788 1 91.69 259 VAL A CA 1
ATOM 1988 C C . VAL A 1 259 ? 7.062 -11.445 1.354 1 91.69 259 VAL A C 1
ATOM 1990 O O . VAL A 1 259 ? 8.211 -11.031 1.169 1 91.69 259 VAL A O 1
ATOM 1993 N N . ALA A 1 260 ? 6.883 -12.586 1.87 1 92.88 260 ALA A N 1
ATOM 1994 C CA . ALA A 1 260 ? 7.949 -13.344 2.52 1 92.88 260 ALA A CA 1
ATOM 1995 C C . ALA A 1 260 ? 8.953 -13.859 1.497 1 92.88 260 ALA A C 1
ATOM 1997 O O . ALA A 1 260 ? 8.578 -14.266 0.395 1 92.88 260 ALA A O 1
ATOM 1998 N N . GLY A 1 261 ? 10.258 -13.758 1.924 1 93.38 261 GLY A N 1
ATOM 1999 C CA . GLY A 1 261 ? 11.273 -14.414 1.11 1 93.38 261 GLY A CA 1
ATOM 2000 C C . GLY A 1 261 ? 11.086 -15.914 1.016 1 93.38 261 GLY A C 1
ATOM 2001 O O . GLY A 1 261 ? 11.32 -16.516 -0.038 1 93.38 261 GLY A O 1
ATOM 2002 N N . ASP A 1 262 ? 10.711 -16.453 2.059 1 95.38 262 ASP A N 1
ATOM 2003 C CA . ASP A 1 262 ? 10.305 -17.844 2.154 1 95.38 262 ASP A CA 1
ATOM 2004 C C . ASP A 1 262 ? 9.164 -18.031 3.15 1 95.38 262 ASP A C 1
ATOM 2006 O O . ASP A 1 262 ? 9.109 -17.328 4.168 1 95.38 262 ASP A O 1
ATOM 2010 N N . THR A 1 263 ? 8.234 -18.906 2.834 1 95.81 263 THR A N 1
ATOM 2011 C CA . THR A 1 263 ? 7.086 -19.141 3.705 1 95.81 263 THR A CA 1
ATOM 2012 C C . THR A 1 263 ? 6.754 -20.625 3.766 1 95.81 263 THR A C 1
ATOM 2014 O O . THR A 1 263 ? 6.871 -21.328 2.766 1 95.81 263 THR A O 1
ATOM 2017 N N . ASP A 1 264 ? 6.352 -21.062 4.965 1 95.88 264 ASP A N 1
ATOM 2018 C CA . ASP A 1 264 ? 5.906 -22.438 5.168 1 95.88 264 ASP A CA 1
ATOM 2019 C C . ASP A 1 264 ? 4.395 -22.5 5.371 1 95.88 264 ASP A C 1
ATOM 2021 O O . ASP A 1 264 ? 3.887 -23.406 6.035 1 95.88 264 ASP A O 1
ATOM 2025 N N . TRP A 1 265 ? 3.705 -21.516 4.875 1 95.94 265 TRP A N 1
ATOM 2026 C CA . TRP A 1 265 ? 2.254 -21.453 5.02 1 95.94 265 TRP A CA 1
ATOM 2027 C C . TRP A 1 265 ? 1.589 -22.688 4.422 1 95.94 265 TRP A C 1
ATOM 2029 O O . TRP A 1 265 ? 0.594 -23.172 4.957 1 95.94 265 TRP A O 1
ATOM 2039 N N . PHE A 1 266 ? 2.127 -23.125 3.314 1 93.62 266 PHE A N 1
ATOM 2040 C CA . PHE A 1 266 ? 1.565 -24.281 2.639 1 93.62 266 PHE A CA 1
ATOM 2041 C C . PHE A 1 266 ? 2.086 -25.578 3.26 1 93.62 266 PHE A C 1
ATOM 2043 O O . PHE A 1 266 ? 3.297 -25.75 3.418 1 93.62 266 PHE A O 1
ATOM 2050 N N . GLU A 1 267 ? 1.211 -26.344 3.629 1 88.75 267 GLU A N 1
ATOM 2051 C CA . GLU A 1 267 ? 1.552 -27.547 4.371 1 88.75 267 GLU A CA 1
ATOM 2052 C C . GLU A 1 267 ? 2.566 -28.391 3.605 1 88.75 267 GLU A C 1
ATOM 2054 O O . GLU A 1 267 ? 2.328 -28.781 2.457 1 88.75 267 GLU A O 1
ATOM 2059 N N . GLY A 1 268 ? 3.654 -28.625 4.254 1 89.12 268 GLY A N 1
ATOM 2060 C CA . GLY A 1 268 ? 4.664 -29.531 3.729 1 89.12 268 GLY A CA 1
ATOM 2061 C C . GLY A 1 268 ? 5.523 -28.906 2.646 1 89.12 268 GLY A C 1
ATOM 2062 O O . GLY A 1 268 ? 6.328 -29.594 2.012 1 89.12 268 GLY A O 1
ATOM 2063 N N . LEU A 1 269 ? 5.336 -27.734 2.395 1 95.44 269 LEU A N 1
ATOM 2064 C CA . LEU A 1 269 ? 6.039 -27.078 1.292 1 95.44 269 LEU A CA 1
ATOM 2065 C C . LEU A 1 269 ? 6.465 -25.672 1.674 1 95.44 269 LEU A C 1
ATOM 2067 O O . LEU A 1 269 ? 5.695 -24.922 2.293 1 95.44 269 LEU A O 1
ATOM 2071 N N . VAL A 1 270 ? 7.688 -25.344 1.378 1 97.5 270 VAL A N 1
ATOM 2072 C CA . VAL A 1 270 ? 8.18 -23.984 1.551 1 97.5 270 VAL A CA 1
ATOM 2073 C C . VAL A 1 270 ? 8.219 -23.281 0.2 1 97.5 270 VAL A C 1
ATOM 2075 O O . VAL A 1 270 ? 8.727 -23.812 -0.782 1 97.5 270 VAL A O 1
ATOM 2078 N N . VAL A 1 271 ? 7.617 -22.156 0.127 1 97.81 271 VAL A N 1
ATOM 2079 C CA . VAL A 1 271 ? 7.68 -21.328 -1.077 1 97.81 271 VAL A CA 1
ATOM 2080 C C . VAL A 1 271 ? 8.75 -20.25 -0.912 1 97.81 271 VAL A C 1
ATOM 2082 O O . VAL A 1 271 ? 8.742 -19.516 0.073 1 97.81 271 VAL A O 1
ATOM 2085 N N . ALA A 1 272 ? 9.641 -20.156 -1.843 1 97.44 272 ALA A N 1
ATOM 2086 C CA . ALA A 1 272 ? 10.75 -19.219 -1.748 1 97.44 272 ALA A CA 1
ATOM 2087 C C . ALA A 1 272 ? 10.781 -18.281 -2.951 1 97.44 272 ALA A C 1
ATOM 2089 O O . ALA A 1 272 ? 10.398 -18.672 -4.059 1 97.44 272 ALA A O 1
ATOM 2090 N N . ARG A 1 273 ? 11.258 -17.078 -2.734 1 96.88 273 ARG A N 1
ATOM 2091 C CA . ARG A 1 273 ? 11.383 -16.047 -3.76 1 96.88 273 ARG A CA 1
ATOM 2092 C C . ARG A 1 273 ? 12.766 -15.406 -3.73 1 96.88 273 ARG A C 1
ATOM 2094 O O . ARG A 1 273 ? 12.906 -14.258 -3.307 1 96.88 273 ARG A O 1
ATOM 2101 N N . PRO A 1 274 ? 13.688 -16 -4.367 1 96.75 274 PRO A N 1
ATOM 2102 C CA . PRO A 1 274 ? 15.07 -15.555 -4.23 1 96.75 274 PRO A CA 1
ATOM 2103 C C . PRO A 1 274 ? 15.352 -14.258 -4.996 1 96.75 274 PRO A C 1
ATOM 2105 O O . PRO A 1 274 ? 16.359 -13.602 -4.742 1 96.75 274 PRO A O 1
ATOM 2108 N N . LEU A 1 275 ? 14.516 -13.883 -5.949 1 96.94 275 LEU A N 1
ATOM 2109 C CA . LEU A 1 275 ? 14.742 -12.672 -6.73 1 96.94 275 LEU A CA 1
ATOM 2110 C C . LEU A 1 275 ? 13.992 -11.484 -6.121 1 96.94 275 LEU A C 1
ATOM 2112 O O . LEU A 1 275 ? 13.852 -10.445 -6.762 1 96.94 275 LEU A O 1
ATOM 2116 N N . ARG A 1 276 ? 13.586 -11.555 -4.898 1 94.62 276 ARG A N 1
ATOM 2117 C CA . ARG A 1 276 ? 12.703 -10.578 -4.262 1 94.62 276 ARG A CA 1
ATOM 2118 C C . ARG A 1 276 ? 13.383 -9.219 -4.156 1 94.62 276 ARG A C 1
ATOM 2120 O O . ARG A 1 276 ? 12.711 -8.203 -3.959 1 94.62 276 ARG A O 1
ATOM 2127 N N . ASP A 1 277 ? 14.695 -9.086 -4.273 1 91.56 277 ASP A N 1
ATOM 2128 C CA . ASP A 1 277 ? 15.422 -7.824 -4.152 1 91.56 277 ASP A CA 1
ATOM 2129 C C . ASP A 1 277 ? 15.977 -7.379 -5.504 1 91.56 277 ASP A C 1
ATOM 2131 O O . ASP A 1 277 ? 16.844 -6.504 -5.566 1 91.56 277 ASP A O 1
ATOM 2135 N N . VAL A 1 278 ? 15.523 -7.984 -6.562 1 93.88 278 VAL A N 1
ATOM 2136 C CA . VAL A 1 278 ? 15.992 -7.66 -7.906 1 93.88 278 VAL A CA 1
ATOM 2137 C C . VAL A 1 278 ? 14.875 -6.988 -8.695 1 93.88 278 VAL A C 1
ATOM 2139 O O . VAL A 1 278 ? 13.766 -7.527 -8.789 1 93.88 278 VAL A O 1
ATOM 2142 N N . LEU A 1 279 ? 15.156 -5.863 -9.281 1 91.81 279 LEU A N 1
ATOM 2143 C CA . LEU A 1 279 ? 14.156 -5.125 -10.047 1 91.81 279 LEU A CA 1
ATOM 2144 C C . LEU A 1 279 ? 13.953 -5.746 -11.422 1 91.81 279 LEU A C 1
ATOM 2146 O O . LEU A 1 279 ? 14.859 -6.395 -11.953 1 91.81 279 LEU A O 1
ATOM 2150 N N . SER A 1 280 ? 12.742 -5.512 -11.984 1 92.88 280 SER A N 1
ATOM 2151 C CA . SER A 1 280 ? 12.477 -5.977 -13.344 1 92.88 280 SER A CA 1
ATOM 2152 C C . SER A 1 280 ? 13.484 -5.41 -14.328 1 92.88 280 SER A C 1
ATOM 2154 O O . SER A 1 280 ? 13.914 -6.105 -15.25 1 92.88 280 SER A O 1
ATOM 2156 N N . LYS A 1 281 ? 13.844 -4.195 -14.117 1 89.56 281 LYS A N 1
ATOM 2157 C CA . LYS A 1 281 ? 14.844 -3.574 -14.984 1 89.56 281 LYS A CA 1
ATOM 2158 C C . LYS A 1 281 ? 16.188 -4.281 -14.867 1 89.56 281 LYS A C 1
ATOM 2160 O O . LYS A 1 281 ? 16.875 -4.48 -15.867 1 89.56 281 LYS A O 1
ATOM 2165 N N . GLU A 1 282 ? 16.547 -4.574 -13.719 1 91.81 282 GLU A N 1
ATOM 2166 C CA . GLU A 1 282 ? 17.797 -5.297 -13.5 1 91.81 282 GLU A CA 1
ATOM 2167 C C . GLU A 1 282 ? 17.75 -6.672 -14.164 1 91.81 282 GLU A C 1
ATOM 2169 O O . GLU A 1 282 ? 18.75 -7.125 -14.727 1 91.81 282 GLU A O 1
ATOM 2174 N N . VAL A 1 283 ? 16.641 -7.34 -14.07 1 95.94 283 VAL A N 1
ATOM 2175 C CA . VAL A 1 283 ? 16.453 -8.641 -14.711 1 95.94 283 VAL A CA 1
ATOM 2176 C C . VAL A 1 283 ? 16.672 -8.508 -16.219 1 95.94 283 VAL A C 1
ATOM 2178 O O . VAL A 1 283 ? 17.406 -9.305 -16.812 1 95.94 283 VAL A O 1
ATOM 2181 N N . ALA A 1 284 ? 16.125 -7.527 -16.781 1 93.94 284 ALA A N 1
ATOM 2182 C CA . ALA A 1 284 ? 16.234 -7.316 -18.219 1 93.94 284 ALA A CA 1
ATOM 2183 C C . ALA A 1 284 ? 17.672 -7.039 -18.625 1 93.94 284 ALA A C 1
ATOM 2185 O O . ALA A 1 284 ? 18.156 -7.602 -19.609 1 93.94 284 ALA A O 1
ATOM 2186 N N . VAL A 1 285 ? 18.312 -6.195 -17.906 1 93.38 285 VAL A N 1
ATOM 2187 C CA . VAL A 1 285 ? 19.672 -5.812 -18.219 1 93.38 285 VAL A CA 1
ATOM 2188 C C . VAL A 1 285 ? 20.609 -7.012 -18.031 1 93.38 285 VAL A C 1
ATOM 2190 O O . VAL A 1 285 ? 21.484 -7.25 -18.859 1 93.38 285 VAL A O 1
ATOM 2193 N N . TYR A 1 286 ? 20.375 -7.695 -17 1 95.75 286 TYR A N 1
ATOM 2194 C CA . TYR A 1 286 ? 21.188 -8.883 -16.766 1 95.75 286 TYR A CA 1
ATOM 2195 C C . TYR A 1 286 ? 21.047 -9.883 -17.906 1 95.75 286 TYR A C 1
ATOM 2197 O O . TYR A 1 286 ? 22.031 -10.414 -18.406 1 95.75 286 TYR A O 1
ATOM 2205 N N . ASN A 1 287 ? 19.781 -10.188 -18.234 1 96.06 287 ASN A N 1
ATOM 2206 C CA . ASN A 1 287 ? 19.516 -11.133 -19.312 1 96.06 287 ASN A CA 1
ATOM 2207 C C . ASN A 1 287 ? 20.156 -10.688 -20.609 1 96.06 287 ASN A C 1
ATOM 2209 O O . ASN A 1 287 ? 20.672 -11.516 -21.375 1 96.06 287 ASN A O 1
ATOM 2213 N N . GLN A 1 288 ? 20.188 -9.445 -20.844 1 93.81 288 GLN A N 1
ATOM 2214 C CA . GLN A 1 288 ? 20.781 -8.898 -22.047 1 93.81 288 GLN A CA 1
ATOM 2215 C C . GLN A 1 288 ? 22.312 -9.07 -22.031 1 93.81 288 GLN A C 1
ATOM 2217 O O . GLN A 1 288 ? 22.906 -9.516 -23 1 93.81 288 GLN A O 1
ATOM 2222 N N . TYR A 1 289 ? 22.891 -8.727 -20.984 1 93.31 289 TYR A N 1
ATOM 2223 C CA . TYR A 1 289 ? 24.344 -8.789 -20.844 1 93.31 289 TYR A CA 1
ATOM 2224 C C . TYR A 1 289 ? 24.844 -10.227 -20.922 1 93.31 289 TYR A C 1
ATOM 2226 O O . TYR A 1 289 ? 25.984 -10.477 -21.312 1 93.31 289 TYR A O 1
ATOM 2234 N N . THR A 1 290 ? 24.031 -11.117 -20.516 1 94.75 290 THR A N 1
ATOM 2235 C CA . THR A 1 290 ? 24.438 -12.523 -20.484 1 94.75 290 THR A CA 1
ATOM 2236 C C . THR A 1 290 ? 23.828 -13.281 -21.656 1 94.75 290 THR A C 1
ATOM 2238 O O . THR A 1 290 ? 23.969 -14.5 -21.75 1 94.75 290 THR A O 1
ATOM 2241 N N . ASP A 1 291 ? 23.047 -12.672 -22.484 1 94 291 ASP A N 1
ATOM 2242 C CA . ASP A 1 291 ? 22.438 -13.219 -23.703 1 94 291 ASP A CA 1
ATOM 2243 C C . ASP A 1 291 ? 21.516 -14.383 -23.375 1 94 291 ASP A C 1
ATOM 2245 O O . ASP A 1 291 ? 21.641 -15.469 -23.938 1 94 291 ASP A O 1
ATOM 2249 N N . LEU A 1 292 ? 20.75 -14.156 -22.406 1 94.25 292 LEU A N 1
ATOM 2250 C CA . LEU A 1 292 ? 19.766 -15.172 -22.062 1 94.25 292 LEU A CA 1
ATOM 2251 C C . LEU A 1 292 ? 18.516 -15.047 -22.922 1 94.25 292 LEU A C 1
ATOM 2253 O O . LEU A 1 292 ? 17.906 -13.977 -23.016 1 94.25 292 LEU A O 1
ATOM 2257 N N . ASP A 1 293 ? 18.141 -16.094 -23.547 1 90.25 293 ASP A N 1
ATOM 2258 C CA . ASP A 1 293 ? 16.938 -16.141 -24.359 1 90.25 293 ASP A CA 1
ATOM 2259 C C . ASP A 1 293 ? 15.68 -16.141 -23.484 1 90.25 293 ASP A C 1
ATOM 2261 O O . ASP A 1 293 ? 15.625 -16.844 -22.469 1 90.25 293 ASP A O 1
ATOM 2265 N N . THR A 1 294 ? 14.797 -15.273 -23.812 1 88.62 294 THR A N 1
ATOM 2266 C CA . THR A 1 294 ? 13.516 -15.25 -23.125 1 88.62 294 THR A CA 1
ATOM 2267 C C . THR A 1 294 ? 12.367 -15.391 -24.109 1 88.62 294 THR A C 1
ATOM 2269 O O . THR A 1 294 ? 12.547 -15.211 -25.312 1 88.62 294 THR A O 1
ATOM 2272 N N . VAL A 1 295 ? 11.273 -15.859 -23.594 1 87.44 295 VAL A N 1
ATOM 2273 C CA . VAL A 1 295 ? 10.07 -16 -24.406 1 87.44 295 VAL A CA 1
ATOM 2274 C C . VAL A 1 295 ? 9.031 -14.961 -23.984 1 87.44 295 VAL A C 1
ATOM 2276 O O . VAL A 1 295 ? 8.812 -14.742 -22.797 1 87.44 295 VAL A O 1
ATOM 2279 N N . VAL A 1 296 ? 8.477 -14.281 -24.906 1 79.5 296 VAL A N 1
ATOM 2280 C CA . VAL A 1 296 ? 7.398 -13.344 -24.594 1 79.5 296 VAL A CA 1
ATOM 2281 C C . VAL A 1 296 ? 6.082 -14.109 -24.453 1 79.5 296 VAL A C 1
ATOM 2283 O O . VAL A 1 296 ? 5.535 -14.609 -25.438 1 79.5 296 VAL A O 1
ATOM 2286 N N . MET A 1 297 ? 5.672 -14.203 -23.297 1 77.94 297 MET A N 1
ATOM 2287 C CA . MET A 1 297 ? 4.434 -14.93 -23.016 1 77.94 297 MET A CA 1
ATOM 2288 C C . MET A 1 297 ? 3.246 -13.969 -22.984 1 77.94 297 MET A C 1
ATOM 2290 O O . MET A 1 297 ? 3.348 -12.867 -22.453 1 77.94 297 MET A O 1
ATOM 2294 N N . PRO A 1 298 ? 2.182 -14.398 -23.562 1 76.12 298 PRO A N 1
ATOM 2295 C CA . PRO A 1 298 ? 0.986 -13.555 -23.469 1 76.12 298 PRO A CA 1
ATOM 2296 C C . PRO A 1 298 ? 0.368 -13.555 -22.078 1 76.12 298 PRO A C 1
ATOM 2298 O O . PRO A 1 298 ? 0.569 -14.492 -21.312 1 76.12 298 PRO A O 1
ATOM 2301 N N . ALA A 1 299 ? -0.184 -12.422 -21.719 1 77.12 299 ALA A N 1
ATOM 2302 C CA . ALA A 1 299 ? -0.995 -12.305 -20.516 1 77.12 299 ALA A CA 1
ATOM 2303 C C . ALA A 1 299 ? -2.447 -11.984 -20.859 1 77.12 299 ALA A C 1
ATOM 2305 O O . ALA A 1 299 ? -2.766 -11.672 -22 1 77.12 299 ALA A O 1
ATOM 2306 N N . LEU A 1 300 ? -3.32 -12.188 -19.875 1 79.06 300 LEU A N 1
ATOM 2307 C CA . LEU A 1 300 ? -4.73 -11.875 -20.094 1 79.06 300 LEU A CA 1
ATOM 2308 C C . LEU A 1 300 ? -4.906 -10.422 -20.516 1 79.06 300 LEU A C 1
ATOM 2310 O O . LEU A 1 300 ? -5.789 -10.102 -21.312 1 79.06 300 LEU A O 1
ATOM 2314 N N . THR A 1 301 ? -4.012 -9.594 -20.047 1 76.06 301 THR A N 1
ATOM 2315 C CA . THR A 1 301 ? -4.195 -8.164 -20.297 1 76.06 301 THR A CA 1
ATOM 2316 C C . THR A 1 301 ? -3.195 -7.664 -21.328 1 76.06 301 THR A C 1
ATOM 2318 O O . THR A 1 301 ? -2.994 -6.457 -21.469 1 76.06 301 THR A O 1
ATOM 2321 N N . THR A 1 302 ? -2.627 -8.555 -21.953 1 68.38 302 THR A N 1
ATOM 2322 C CA . THR A 1 302 ? -1.708 -8.133 -23 1 68.38 302 THR A CA 1
ATOM 2323 C C . THR A 1 302 ? -2.432 -7.273 -24.031 1 68.38 302 THR A C 1
ATOM 2325 O O . THR A 1 302 ? -3.514 -7.637 -24.5 1 68.38 302 THR A O 1
ATOM 2328 N N . ALA A 1 303 ? -1.937 -6.191 -24.312 1 63.22 303 ALA A N 1
ATOM 2329 C CA . ALA A 1 303 ? -2.408 -5.273 -25.344 1 63.22 303 ALA A CA 1
ATOM 2330 C C . ALA A 1 303 ? -3.709 -4.594 -24.922 1 63.22 303 ALA A C 1
ATOM 2332 O O . ALA A 1 303 ? -4.461 -4.102 -25.766 1 63.22 303 ALA A O 1
ATOM 2333 N N . MET A 1 304 ? -4.051 -4.691 -23.641 1 72.19 304 MET A N 1
ATOM 2334 C CA . MET A 1 304 ? -5.234 -3.996 -23.141 1 72.19 304 MET A CA 1
ATOM 2335 C C . MET A 1 304 ? -4.852 -2.68 -22.469 1 72.19 304 MET A C 1
ATOM 2337 O O . MET A 1 304 ? -3.695 -2.484 -22.094 1 72.19 304 MET A O 1
ATOM 2341 N N . PRO A 1 305 ? -5.836 -1.78 -22.375 1 70.12 305 PRO A N 1
ATOM 2342 C CA . PRO A 1 305 ? -5.555 -0.507 -21.719 1 70.12 305 PRO A CA 1
ATOM 2343 C C . PRO A 1 305 ? -5.168 -0.683 -20.25 1 70.12 305 PRO A C 1
ATOM 2345 O O . PRO A 1 305 ? -5.484 -1.711 -19.641 1 70.12 305 PRO A O 1
ATOM 2348 N N . ALA A 1 306 ? -4.535 0.333 -19.75 1 69.5 306 ALA A N 1
ATOM 2349 C CA . ALA A 1 306 ? -4.031 0.326 -18.391 1 69.5 306 ALA A CA 1
ATOM 2350 C C . ALA A 1 306 ? -5.176 0.182 -17.391 1 69.5 306 ALA A C 1
ATOM 2352 O O . ALA A 1 306 ? -4.988 -0.373 -16.297 1 69.5 306 ALA A O 1
ATOM 2353 N N . LYS A 1 307 ? -6.309 0.531 -17.75 1 71.25 307 LYS A N 1
ATOM 2354 C CA . LYS A 1 307 ? -7.43 0.54 -16.812 1 71.25 307 LYS A CA 1
ATOM 2355 C C . LYS A 1 307 ? -8.195 -0.781 -16.859 1 71.25 307 LYS A C 1
ATOM 2357 O O . LYS A 1 307 ? -9.234 -0.92 -16.219 1 71.25 307 LYS A O 1
ATOM 2362 N N . SER A 1 308 ? -7.586 -1.732 -17.344 1 75.94 308 SER A N 1
ATOM 2363 C CA . SER A 1 308 ? -8.32 -2.961 -17.609 1 75.94 308 SER A CA 1
ATOM 2364 C C . SER A 1 308 ? -8.477 -3.809 -16.359 1 75.94 308 SER A C 1
ATOM 2366 O O . SER A 1 308 ? -9.422 -4.586 -16.234 1 75.94 308 SER A O 1
ATOM 2368 N N . SER A 1 309 ? -7.535 -3.691 -15.492 1 84.19 309 SER A N 1
ATOM 2369 C CA . SER A 1 309 ? -7.562 -4.469 -14.258 1 84.19 309 SER A CA 1
ATOM 2370 C C . SER A 1 309 ? -6.809 -3.758 -13.141 1 84.19 309 SER A C 1
ATOM 2372 O O . SER A 1 309 ? -6.051 -2.82 -13.391 1 84.19 309 SER A O 1
ATOM 2374 N N . ILE A 1 310 ? -7.027 -4.211 -11.984 1 84.31 310 ILE A N 1
ATOM 2375 C CA . ILE A 1 310 ? -6.332 -3.637 -10.836 1 84.31 310 ILE A CA 1
ATOM 2376 C C . ILE A 1 310 ? -4.828 -3.885 -10.969 1 84.31 310 ILE A C 1
ATOM 2378 O O . ILE A 1 310 ? -4.02 -2.988 -10.711 1 84.31 310 ILE A O 1
ATOM 2382 N N . ASP A 1 311 ? -4.477 -5.031 -11.367 1 86 311 ASP A N 1
ATOM 2383 C CA . ASP A 1 311 ? -3.059 -5.355 -11.508 1 86 311 ASP A CA 1
ATOM 2384 C C . ASP A 1 311 ? -2.395 -4.469 -12.555 1 86 311 ASP A C 1
ATOM 2386 O O . ASP A 1 311 ? -1.293 -3.961 -12.344 1 86 311 ASP A O 1
ATOM 2390 N N . ARG A 1 312 ? -3.051 -4.32 -13.609 1 84.19 312 ARG A N 1
ATOM 2391 C CA . ARG A 1 312 ? -2.502 -3.477 -14.672 1 84.19 312 ARG A CA 1
ATOM 2392 C C . ARG A 1 312 ? -2.42 -2.021 -14.219 1 84.19 312 ARG A C 1
ATOM 2394 O O . ARG A 1 312 ? -1.457 -1.322 -14.547 1 84.19 312 ARG A O 1
ATOM 2401 N N . MET A 1 313 ? -3.424 -1.564 -13.578 1 85.69 313 MET A N 1
ATOM 2402 C CA . MET A 1 313 ? -3.432 -0.203 -13.047 1 85.69 313 MET A CA 1
ATOM 2403 C C . MET A 1 313 ? -2.301 -0.002 -12.047 1 85.69 313 MET A C 1
ATOM 2405 O O . MET A 1 313 ? -1.635 1.035 -12.055 1 85.69 313 MET A O 1
ATOM 2409 N N . THR A 1 314 ? -2.115 -0.938 -11.242 1 88.19 314 THR A N 1
ATOM 2410 C CA . THR A 1 314 ? -1.055 -0.886 -10.242 1 88.19 314 THR A CA 1
ATOM 2411 C C . THR A 1 314 ? 0.318 -0.884 -10.906 1 88.19 314 THR A C 1
ATOM 2413 O O . THR A 1 314 ? 1.223 -0.167 -10.477 1 88.19 314 THR A O 1
ATOM 2416 N N . GLU A 1 315 ? 0.429 -1.687 -11.852 1 87.31 315 GLU A N 1
ATOM 2417 C CA . GLU A 1 315 ? 1.683 -1.727 -12.602 1 87.31 315 GLU A CA 1
ATOM 2418 C C . GLU A 1 315 ? 2.002 -0.367 -13.219 1 87.31 315 GLU A C 1
ATOM 2420 O O . GLU A 1 315 ? 3.125 0.125 -13.102 1 87.31 315 GLU A O 1
ATOM 2425 N N . GLU A 1 316 ? 1.062 0.158 -13.852 1 84.25 316 GLU A N 1
ATOM 2426 C CA . GLU A 1 316 ? 1.251 1.468 -14.469 1 84.25 316 GLU A CA 1
ATOM 2427 C C . GLU A 1 316 ? 1.592 2.525 -13.414 1 84.25 316 GLU A C 1
ATOM 2429 O O . GLU A 1 316 ? 2.416 3.408 -13.664 1 84.25 316 GLU A O 1
ATOM 2434 N N . PHE A 1 317 ? 0.908 2.486 -12.43 1 86 317 PHE A N 1
ATOM 2435 C CA . PHE A 1 317 ? 1.134 3.406 -11.32 1 86 317 PHE A CA 1
ATOM 2436 C C . PHE A 1 317 ? 2.564 3.293 -10.805 1 86 317 PHE A C 1
ATOM 2438 O O . PHE A 1 317 ? 3.268 4.297 -10.688 1 86 317 PHE A O 1
ATOM 2445 N N . LEU A 1 318 ? 3.016 2.082 -10.57 1 88.5 318 LEU A N 1
ATOM 2446 C CA . LEU A 1 318 ? 4.34 1.829 -10.016 1 88.5 318 LEU A CA 1
ATOM 2447 C C . LEU A 1 318 ? 5.43 2.217 -11.008 1 88.5 318 LEU A C 1
ATOM 2449 O O . LEU A 1 318 ? 6.445 2.799 -10.625 1 88.5 318 LEU A O 1
ATOM 2453 N N . VAL A 1 319 ? 5.254 1.842 -12.18 1 81.88 319 VAL A N 1
ATOM 2454 C CA . VAL A 1 319 ? 6.234 2.168 -13.211 1 81.88 319 VAL A CA 1
ATOM 2455 C C . VAL A 1 319 ? 6.328 3.684 -13.375 1 81.88 319 VAL A C 1
ATOM 2457 O O . VAL A 1 319 ? 7.422 4.23 -13.547 1 81.88 319 VAL A O 1
ATOM 2460 N N . GLY A 1 320 ? 5.18 4.336 -13.297 1 80.44 320 GLY A N 1
ATOM 2461 C CA . GLY A 1 320 ? 5.172 5.789 -13.344 1 80.44 320 GLY A CA 1
ATOM 2462 C C . GLY A 1 320 ? 5.934 6.434 -12.203 1 80.44 320 GLY A C 1
ATOM 2463 O O . GLY A 1 320 ? 6.672 7.398 -12.406 1 80.44 320 GLY A O 1
ATOM 2464 N N . LEU A 1 321 ? 5.75 5.895 -11.039 1 83.69 321 LEU A N 1
ATOM 2465 C CA . LEU A 1 321 ? 6.438 6.418 -9.867 1 83.69 321 LEU A CA 1
ATOM 2466 C C . LEU A 1 321 ? 7.938 6.141 -9.945 1 83.69 321 LEU A C 1
ATOM 2468 O O . LEU A 1 321 ? 8.75 7 -9.594 1 83.69 321 LEU A O 1
ATOM 2472 N N . GLN A 1 322 ? 8.273 4.977 -10.367 1 78.75 322 GLN A N 1
ATOM 2473 C CA . GLN A 1 322 ? 9.656 4.516 -10.375 1 78.75 322 GLN A CA 1
ATOM 2474 C C . GLN A 1 322 ? 10.523 5.391 -11.273 1 78.75 322 GLN A C 1
ATOM 2476 O O . GLN A 1 322 ? 11.719 5.547 -11.023 1 78.75 322 GLN A O 1
ATOM 2481 N N . ARG A 1 323 ? 10 5.934 -12.211 1 73.75 323 ARG A N 1
ATOM 2482 C CA . ARG A 1 323 ? 10.742 6.789 -13.133 1 73.75 323 ARG A CA 1
ATOM 2483 C C . ARG A 1 323 ? 11.289 8.023 -12.422 1 73.75 323 ARG A C 1
ATOM 2485 O O . ARG A 1 323 ? 12.445 8.398 -12.617 1 73.75 323 ARG A O 1
ATOM 2492 N N . ASP A 1 324 ? 10.508 8.594 -11.57 1 71.88 324 ASP A N 1
ATOM 2493 C CA . ASP A 1 324 ? 10.891 9.836 -10.906 1 71.88 324 ASP A CA 1
ATOM 2494 C C . ASP A 1 324 ? 11.367 9.562 -9.477 1 71.88 324 ASP A C 1
ATOM 2496 O O . ASP A 1 324 ? 12.078 10.383 -8.891 1 71.88 324 ASP A O 1
ATOM 2500 N N . PHE A 1 325 ? 10.992 8.398 -9.078 1 77.94 325 PHE A N 1
ATOM 2501 C CA . PHE A 1 325 ? 11.344 8.008 -7.711 1 77.94 325 PHE A CA 1
ATOM 2502 C C . PHE A 1 325 ? 11.891 6.59 -7.68 1 77.94 325 PHE A C 1
ATOM 2504 O O . PHE A 1 325 ? 11.172 5.648 -7.332 1 77.94 325 PHE A O 1
ATOM 2511 N N . PRO A 1 326 ? 13.133 6.43 -7.863 1 78.19 326 PRO A N 1
ATOM 2512 C CA . PRO A 1 326 ? 13.75 5.129 -8.133 1 78.19 326 PRO A CA 1
ATOM 2513 C C . PRO A 1 326 ? 13.648 4.164 -6.953 1 78.19 326 PRO A C 1
ATOM 2515 O O . PRO A 1 326 ? 13.797 2.953 -7.125 1 78.19 326 PRO A O 1
ATOM 2518 N N . MET A 1 327 ? 13.328 4.645 -5.766 1 83.94 327 MET A N 1
ATOM 2519 C CA . MET A 1 327 ? 13.32 3.764 -4.602 1 83.94 327 MET A CA 1
ATOM 2520 C C . MET A 1 327 ? 11.898 3.295 -4.289 1 83.94 327 MET A C 1
ATOM 2522 O O . MET A 1 327 ? 11.688 2.543 -3.336 1 83.94 327 MET A O 1
ATOM 2526 N N . THR A 1 328 ? 11.023 3.619 -5.129 1 86.06 328 THR A N 1
ATOM 2527 C CA . THR A 1 328 ? 9.609 3.371 -4.852 1 86.06 328 THR A CA 1
ATOM 2528 C C . THR A 1 328 ? 9.352 1.884 -4.633 1 86.06 328 THR A C 1
ATOM 2530 O O . THR A 1 328 ? 8.727 1.495 -3.648 1 86.06 328 THR A O 1
ATOM 2533 N N . VAL A 1 329 ? 9.844 1.022 -5.555 1 90.5 329 VAL A N 1
ATOM 2534 C CA . VAL A 1 329 ? 9.609 -0.416 -5.473 1 90.5 329 VAL A CA 1
ATOM 2535 C C . VAL A 1 329 ? 10.156 -0.956 -4.152 1 90.5 329 VAL A C 1
ATOM 2537 O O . VAL A 1 329 ? 9.461 -1.671 -3.43 1 90.5 329 VAL A O 1
ATOM 2540 N N . ASN A 1 330 ? 11.328 -0.545 -3.832 1 87.56 330 ASN A N 1
ATOM 2541 C CA . ASN A 1 330 ? 11.984 -1.029 -2.621 1 87.56 330 ASN A CA 1
ATOM 2542 C C . ASN A 1 330 ? 11.25 -0.574 -1.364 1 87.56 330 ASN A C 1
ATOM 2544 O O . ASN A 1 330 ? 11.109 -1.342 -0.411 1 87.56 330 ASN A O 1
ATOM 2548 N N . THR A 1 331 ? 10.82 0.625 -1.395 1 88.81 331 THR A N 1
ATOM 2549 C CA . THR A 1 331 ? 10.133 1.158 -0.226 1 88.81 331 THR A CA 1
ATOM 2550 C C . THR A 1 331 ? 8.773 0.484 -0.046 1 88.81 331 THR A C 1
ATOM 2552 O O . THR A 1 331 ? 8.352 0.225 1.082 1 88.81 331 THR A O 1
ATOM 2555 N N . VAL A 1 332 ? 8.086 0.18 -1.126 1 92.12 332 VAL A N 1
ATOM 2556 C CA . VAL A 1 332 ? 6.801 -0.503 -1.069 1 92.12 332 VAL A CA 1
ATOM 2557 C C . VAL A 1 332 ? 6.977 -1.892 -0.458 1 92.12 332 VAL A C 1
ATOM 2559 O O . VAL A 1 332 ? 6.258 -2.266 0.469 1 92.12 332 VAL A O 1
ATOM 2562 N N . VAL A 1 333 ? 7.93 -2.604 -0.96 1 91.75 333 VAL A N 1
ATOM 2563 C CA . VAL A 1 333 ? 8.164 -3.965 -0.491 1 91.75 333 VAL A CA 1
ATOM 2564 C C . VAL A 1 333 ? 8.578 -3.941 0.979 1 91.75 333 VAL A C 1
ATOM 2566 O O . VAL A 1 333 ? 8.102 -4.75 1.776 1 91.75 333 VAL A O 1
ATOM 2569 N N . ARG A 1 334 ? 9.359 -3.002 1.331 1 88.5 334 ARG A N 1
ATOM 2570 C CA . ARG A 1 334 ? 9.828 -2.893 2.711 1 88.5 334 ARG A CA 1
ATOM 2571 C C . ARG A 1 334 ? 8.68 -2.529 3.646 1 88.5 334 ARG A C 1
ATOM 2573 O O . ARG A 1 334 ? 8.617 -3.02 4.7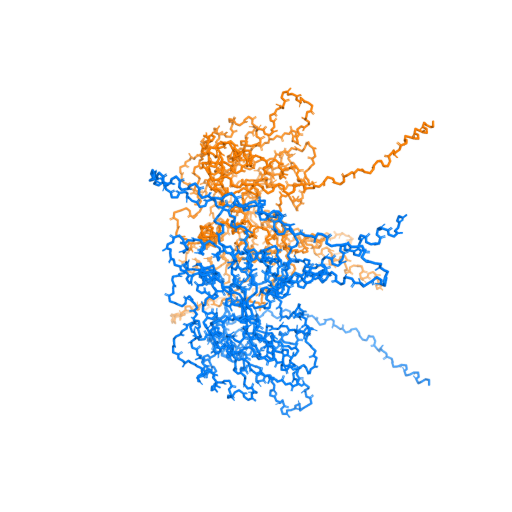77 1 88.5 334 ARG A O 1
ATOM 2580 N N . THR A 1 335 ? 7.887 -1.629 3.203 1 90.38 335 THR A N 1
ATOM 2581 C CA . THR A 1 335 ? 6.727 -1.256 4.004 1 90.38 335 THR A CA 1
ATOM 2582 C C . THR A 1 335 ? 5.793 -2.447 4.191 1 90.38 335 THR A C 1
ATOM 2584 O O . THR A 1 335 ? 5.285 -2.676 5.293 1 90.38 335 THR A O 1
ATOM 2587 N N . ALA A 1 336 ? 5.57 -3.15 3.125 1 93 336 ALA A N 1
ATOM 2588 C CA . ALA A 1 336 ? 4.684 -4.309 3.189 1 93 336 ALA A CA 1
ATOM 2589 C C . ALA A 1 336 ? 5.227 -5.363 4.152 1 93 336 ALA A C 1
ATOM 2591 O O . ALA A 1 336 ? 4.461 -6.086 4.789 1 93 336 ALA A O 1
ATOM 2592 N N . ALA A 1 337 ? 6.523 -5.445 4.273 1 90.56 337 ALA A N 1
ATOM 2593 C CA . ALA A 1 337 ? 7.156 -6.41 5.164 1 90.56 337 ALA A CA 1
ATOM 2594 C C . ALA A 1 337 ? 6.848 -6.094 6.625 1 90.56 337 ALA A C 1
ATOM 2596 O O . ALA A 1 337 ? 7.031 -6.941 7.504 1 90.56 337 ALA A O 1
ATOM 2597 N N . LYS A 1 338 ? 6.332 -4.938 6.902 1 90.88 338 LYS A N 1
ATOM 2598 C CA . LYS A 1 338 ? 5.996 -4.52 8.266 1 90.88 338 LYS A CA 1
ATOM 2599 C C . LYS A 1 338 ? 4.543 -4.844 8.594 1 90.88 338 LYS A C 1
ATOM 2601 O O . LYS A 1 338 ? 4.102 -4.645 9.727 1 90.88 338 LYS A O 1
ATOM 2606 N N . VAL A 1 339 ? 3.846 -5.332 7.648 1 93.12 339 VAL A N 1
ATOM 2607 C CA . VAL A 1 339 ? 2.463 -5.734 7.887 1 93.12 339 VAL A CA 1
ATOM 2608 C C . VAL A 1 339 ? 2.432 -7.008 8.727 1 93.12 339 VAL A C 1
ATOM 2610 O O . VAL A 1 339 ? 3.113 -7.984 8.406 1 93.12 339 VAL A O 1
ATOM 2613 N N . THR A 1 340 ? 1.701 -6.957 9.812 1 91.62 340 THR A N 1
ATOM 2614 C CA . THR A 1 340 ? 1.531 -8.125 10.664 1 91.62 340 THR A CA 1
ATOM 2615 C C . THR A 1 340 ? 0.06 -8.523 10.758 1 91.62 340 THR A C 1
ATOM 2617 O O . THR A 1 340 ? -0.822 -7.66 10.75 1 91.62 340 THR A O 1
ATOM 2620 N N . SER A 1 341 ? -0.117 -9.844 10.703 1 90.69 341 SER A N 1
ATOM 2621 C CA . SER A 1 341 ? -1.455 -10.398 10.867 1 90.69 341 SER A CA 1
ATOM 2622 C C . SER A 1 341 ? -1.428 -11.664 11.719 1 90.69 341 SER A C 1
ATOM 2624 O O . SER A 1 341 ? -0.354 -12.164 12.062 1 90.69 341 SER A O 1
ATOM 2626 N N . GLU A 1 342 ? -2.543 -12.07 12.117 1 91 342 GLU A N 1
ATOM 2627 C CA . GLU A 1 342 ? -2.664 -13.281 12.922 1 91 342 GLU A CA 1
ATOM 2628 C C . GLU A 1 342 ? -2.859 -14.516 12.039 1 91 342 GLU A C 1
ATOM 2630 O O . GLU A 1 342 ? -3.541 -15.461 12.43 1 91 342 GLU A O 1
ATOM 2635 N N . HIS A 1 343 ? -2.258 -14.469 10.898 1 91.12 343 HIS A N 1
ATOM 2636 C CA . HIS A 1 343 ? -2.506 -15.547 9.938 1 91.12 343 HIS A CA 1
ATOM 2637 C C . HIS A 1 343 ? -1.928 -16.859 10.438 1 91.12 343 HIS A C 1
ATOM 2639 O O . HIS A 1 343 ? -2.332 -17.938 9.977 1 91.12 343 HIS A O 1
ATOM 2645 N N . ARG A 1 344 ? -1.043 -16.859 11.414 1 90.81 344 ARG A N 1
ATOM 2646 C CA . ARG A 1 344 ? -0.389 -18.078 11.883 1 90.81 344 ARG A CA 1
ATOM 2647 C C . ARG A 1 344 ? -1.151 -18.688 13.055 1 90.81 344 ARG A C 1
ATOM 2649 O O . ARG A 1 344 ? -0.802 -19.781 13.531 1 90.81 344 ARG A O 1
ATOM 2656 N N . ALA A 1 345 ? -2.152 -18.016 13.453 1 90.56 345 ALA A N 1
ATOM 2657 C CA . ALA A 1 345 ? -2.957 -18.578 14.539 1 90.56 345 ALA A CA 1
ATOM 2658 C C . ALA A 1 345 ? -3.553 -19.922 14.133 1 90.56 345 ALA A C 1
ATOM 2660 O O . ALA A 1 345 ? -3.896 -20.141 12.969 1 90.56 345 ALA A O 1
ATOM 2661 N N . LYS A 1 346 ? -3.725 -20.812 15.078 1 86.81 346 LYS A N 1
ATOM 2662 C CA . LYS A 1 346 ? -4.195 -22.172 14.836 1 86.81 346 LYS A CA 1
ATOM 2663 C C . LYS A 1 346 ? -5.633 -22.172 14.328 1 86.81 346 LYS A C 1
ATOM 2665 O O . LYS A 1 346 ? -6.039 -23.078 13.602 1 86.81 346 LYS A O 1
ATOM 2670 N N . THR A 1 347 ? -6.297 -21.094 14.617 1 87.38 347 THR A N 1
ATOM 2671 C CA . THR A 1 347 ? -7.715 -21.047 14.273 1 87.38 347 THR A CA 1
ATOM 2672 C C . THR A 1 347 ? -7.906 -20.562 12.836 1 87.38 347 THR A C 1
ATOM 2674 O O . THR A 1 347 ? -9 -20.688 12.281 1 87.38 347 THR A O 1
ATOM 2677 N N . VAL A 1 348 ? -6.82 -20.109 12.273 1 92.25 348 VAL A N 1
ATOM 2678 C CA . VAL A 1 348 ? -6.957 -19.547 10.93 1 92.25 348 VAL A CA 1
ATOM 2679 C C . VAL A 1 348 ? -7.059 -20.672 9.906 1 92.25 348 VAL A C 1
ATOM 2681 O O . VAL A 1 348 ? -6.242 -21.594 9.898 1 92.25 348 VAL A O 1
ATOM 2684 N N . MET A 1 349 ? -8.055 -20.609 9.07 1 91.56 349 MET A N 1
ATOM 2685 C CA . MET A 1 349 ? -8.297 -21.609 8.031 1 91.56 349 MET A CA 1
ATOM 2686 C C . MET A 1 349 ? -7.762 -21.125 6.684 1 91.56 349 MET A C 1
ATOM 2688 O O . MET A 1 349 ? -7.523 -19.938 6.492 1 91.56 349 MET A O 1
ATOM 2692 N N . ARG A 1 350 ? -7.594 -22.094 5.801 1 94.31 350 ARG A N 1
ATOM 2693 C CA . ARG A 1 350 ? -7.125 -21.797 4.453 1 94.31 350 ARG A CA 1
ATOM 2694 C C . ARG A 1 350 ? -8.297 -21.672 3.482 1 94.31 350 ARG A C 1
ATOM 2696 O O . ARG A 1 350 ? -9.258 -22.438 3.561 1 94.31 350 ARG A O 1
ATOM 2703 N N . CYS A 1 351 ? -8.25 -20.703 2.668 1 95.94 351 CYS A N 1
ATOM 2704 C CA . CYS A 1 351 ? -9.258 -20.5 1.637 1 95.94 351 CYS A CA 1
ATOM 2705 C C . CYS A 1 351 ? -9.242 -21.641 0.632 1 95.94 351 CYS A C 1
ATOM 2707 O O . CYS A 1 351 ? -8.203 -21.938 0.04 1 95.94 351 CYS A O 1
ATOM 2709 N N . PRO A 1 352 ? -10.328 -22.281 0.371 1 95.31 352 PRO A N 1
ATOM 2710 C CA . PRO A 1 352 ? -10.367 -23.422 -0.543 1 95.31 352 PRO A CA 1
ATOM 2711 C C . PRO A 1 352 ? -10.016 -23.031 -1.979 1 95.31 352 PRO A C 1
ATOM 2713 O O . PRO A 1 352 ? -9.594 -23.891 -2.764 1 95.31 352 PRO A O 1
ATOM 2716 N N . MET A 1 353 ? -10.148 -21.812 -2.336 1 95.31 353 MET A N 1
ATOM 2717 C CA . MET A 1 353 ? -9.922 -21.391 -3.715 1 95.31 353 MET A CA 1
ATOM 2718 C C . MET A 1 353 ? -8.453 -21.016 -3.939 1 95.31 353 MET A C 1
ATOM 2720 O O . MET A 1 353 ? -7.832 -21.484 -4.891 1 95.31 353 MET A O 1
ATOM 2724 N N . CYS A 1 354 ? -7.945 -20.203 -3.08 1 96 354 CYS A N 1
ATOM 2725 C CA . CYS A 1 354 ? -6.613 -19.688 -3.363 1 96 354 CYS A CA 1
ATOM 2726 C C . CYS A 1 354 ? -5.582 -20.281 -2.416 1 96 354 CYS A C 1
ATOM 2728 O O . CYS A 1 354 ? -4.379 -20.172 -2.652 1 96 354 CYS A O 1
ATOM 2730 N N . GLY A 1 355 ? -6.023 -20.922 -1.361 1 94.81 355 GLY A N 1
ATOM 2731 C CA . GLY A 1 355 ? -5.109 -21.484 -0.385 1 94.81 355 GLY A CA 1
ATOM 2732 C C . GLY A 1 355 ? -4.59 -20.469 0.613 1 94.81 355 GLY A C 1
ATOM 2733 O O . GLY A 1 355 ? -3.828 -20.812 1.52 1 94.81 355 GLY A O 1
ATOM 2734 N N . GLY A 1 356 ? -4.953 -19.234 0.542 1 95.38 356 GLY A N 1
ATOM 2735 C CA . GLY A 1 356 ? -4.535 -18.203 1.47 1 95.38 356 GLY A CA 1
ATOM 2736 C C . GLY A 1 356 ? -5.301 -18.219 2.779 1 95.38 356 GLY A C 1
ATOM 2737 O O . GLY A 1 356 ? -6.219 -19.031 2.953 1 95.38 356 GLY A O 1
ATOM 2738 N N . PRO A 1 357 ? -4.934 -17.375 3.707 1 96.06 357 PRO A N 1
ATOM 2739 C CA . PRO A 1 357 ? -5.59 -17.344 5.016 1 96.06 357 PRO A CA 1
ATOM 2740 C C . PRO A 1 357 ? -6.918 -16.594 4.992 1 96.06 357 PRO A C 1
ATOM 2742 O O . PRO A 1 357 ? -7.055 -15.586 4.281 1 96.06 357 PRO A O 1
ATOM 2745 N N . ILE A 1 358 ? -7.82 -17.094 5.781 1 94.75 358 ILE A N 1
ATOM 2746 C CA . ILE A 1 358 ? -9.125 -16.453 5.926 1 94.75 358 ILE A CA 1
ATOM 2747 C C . ILE A 1 358 ? -9.164 -15.664 7.234 1 94.75 358 ILE A C 1
ATOM 2749 O O . ILE A 1 358 ? -8.898 -16.219 8.305 1 94.75 358 ILE A O 1
ATOM 2753 N N . GLN A 1 359 ? -9.445 -14.414 7.07 1 91.62 359 GLN A N 1
ATOM 2754 C CA . GLN A 1 359 ? -9.594 -13.586 8.266 1 91.62 359 GLN A CA 1
ATOM 2755 C C . GLN A 1 359 ? -10.992 -13.727 8.859 1 91.62 359 GLN A C 1
ATOM 2757 O O . GLN A 1 359 ? -11.992 -13.617 8.148 1 91.62 359 GLN A O 1
ATOM 2762 N N . ASP A 1 360 ? -11 -13.859 10.125 1 85.62 360 ASP A N 1
ATOM 2763 C CA . ASP A 1 360 ? -12.289 -13.938 10.812 1 85.62 360 ASP A CA 1
ATOM 2764 C C . ASP A 1 360 ? -13.031 -12.609 10.742 1 85.62 360 ASP A C 1
ATOM 2766 O O . ASP A 1 360 ? -12.414 -11.547 10.812 1 85.62 360 ASP A O 1
ATOM 2770 N N . GLY A 1 361 ? -14.328 -12.617 10.594 1 79.31 361 GLY A N 1
ATOM 2771 C CA . GLY A 1 361 ? -15.148 -11.414 10.609 1 79.31 361 GLY A CA 1
ATOM 2772 C C . GLY A 1 361 ? -15.188 -10.711 9.266 1 79.31 361 GLY A C 1
ATOM 2773 O O . GLY A 1 361 ? -15.711 -9.594 9.164 1 79.31 361 GLY A O 1
ATOM 2774 N N . THR A 1 362 ? -14.625 -11.352 8.305 1 78.94 362 THR A N 1
ATOM 2775 C CA . THR A 1 362 ? -14.578 -10.734 6.984 1 78.94 362 THR A CA 1
ATOM 2776 C C . THR A 1 362 ? -15.984 -10.453 6.465 1 78.94 362 THR A C 1
ATOM 2778 O O . THR A 1 362 ? -16.25 -9.383 5.918 1 78.94 362 THR A O 1
ATOM 2781 N N . ASN A 1 363 ? -16.828 -11.367 6.648 1 74.44 363 ASN A N 1
ATOM 2782 C CA . ASN A 1 363 ? -18.188 -11.211 6.164 1 74.44 363 ASN A CA 1
ATOM 2783 C C . ASN A 1 363 ? -18.922 -10.094 6.906 1 74.44 363 ASN A C 1
ATOM 2785 O O . ASN A 1 363 ? -19.688 -9.328 6.301 1 74.44 363 ASN A O 1
ATOM 2789 N N . ASP A 1 364 ? -18.641 -10.055 8.156 1 71.56 364 ASP A N 1
ATOM 2790 C CA . ASP A 1 364 ? -19.25 -9 8.961 1 71.56 364 ASP A CA 1
ATOM 2791 C C . ASP A 1 364 ? -18.719 -7.625 8.547 1 71.56 364 ASP A C 1
ATOM 2793 O O . ASP A 1 364 ? -19.484 -6.664 8.453 1 71.56 364 ASP A O 1
ATOM 2797 N N . TRP A 1 365 ? -17.562 -7.629 8.344 1 72.38 365 TRP A N 1
ATOM 2798 C CA . TRP A 1 365 ? -16.953 -6.375 7.926 1 72.38 365 TRP A CA 1
ATOM 2799 C C . TRP A 1 365 ? -17.516 -5.914 6.586 1 72.38 365 TRP A C 1
ATOM 2801 O O . TRP A 1 365 ? -17.828 -4.734 6.41 1 72.38 365 TRP A O 1
ATOM 2811 N N . ARG A 1 366 ? -17.562 -6.816 5.715 1 72.88 366 ARG A N 1
ATOM 2812 C CA . ARG A 1 366 ? -18.078 -6.488 4.387 1 72.88 366 ARG A CA 1
ATOM 2813 C C . ARG A 1 366 ? -19.516 -5.992 4.461 1 72.88 366 ARG A C 1
ATOM 2815 O O . ARG A 1 366 ? -19.891 -5.02 3.793 1 72.88 366 ARG A O 1
ATOM 2822 N N . SER A 1 367 ? -20.25 -6.734 5.191 1 65.19 367 SER A N 1
ATOM 2823 C CA . SER A 1 367 ? -21.641 -6.348 5.344 1 65.19 367 SER A CA 1
ATOM 2824 C C . SER A 1 367 ? -21.766 -4.953 5.949 1 65.19 367 SER A C 1
ATOM 2826 O O . SER A 1 367 ? -22.688 -4.211 5.629 1 65.19 367 SER A O 1
ATOM 2828 N N . GLY A 1 368 ? -20.797 -4.766 6.848 1 62.44 368 GLY A N 1
ATOM 2829 C CA . GLY A 1 368 ? -20.812 -3.463 7.488 1 62.44 368 GLY A CA 1
ATOM 2830 C C . GLY A 1 368 ? -20.328 -2.346 6.586 1 62.44 368 GLY A C 1
ATOM 2831 O O . GLY A 1 368 ? -20.609 -1.172 6.836 1 62.44 368 GLY A O 1
ATOM 2832 N N . HIS A 1 369 ? -19.625 -2.887 5.547 1 62.09 369 HIS A N 1
ATOM 2833 C CA . HIS A 1 369 ? -19 -1.859 4.715 1 62.09 369 HIS A CA 1
ATOM 2834 C C . HIS A 1 369 ? -19.547 -1.893 3.295 1 62.09 369 HIS A C 1
ATOM 2836 O O . HIS A 1 369 ? -19.328 -0.961 2.516 1 62.09 369 HIS A O 1
ATOM 2842 N N . THR A 1 370 ? -20.078 -3.293 2.715 1 52.75 370 THR A N 1
ATOM 2843 C CA . THR A 1 370 ? -20.656 -3.424 1.378 1 52.75 370 THR A CA 1
ATOM 2844 C C . THR A 1 370 ? -22.156 -3.199 1.405 1 52.75 370 THR A C 1
ATOM 2846 O O . THR A 1 370 ? -22.844 -3.664 2.318 1 52.75 370 THR A O 1
ATOM 2849 N N . VAL A 1 371 ? -22.609 -2.254 0.808 1 39.09 371 VAL A N 1
ATOM 2850 C CA . VAL A 1 371 ? -24.047 -2.168 0.649 1 39.09 371 VAL A CA 1
ATOM 2851 C C . VAL A 1 371 ? -24.484 -2.936 -0.598 1 39.09 371 VAL A C 1
ATOM 2853 O O . VAL A 1 371 ? -23.859 -2.805 -1.659 1 39.09 371 VAL A O 1
ATOM 2856 N N . SER A 1 372 ? -25 -4.199 -0.677 1 36.34 372 SER A N 1
ATOM 2857 C CA . SER A 1 372 ? -25.484 -5.105 -1.712 1 36.34 372 SER A CA 1
ATOM 2858 C C . SER A 1 372 ? -26.25 -4.352 -2.797 1 36.34 372 SER A C 1
ATOM 2860 O O . SER A 1 372 ? -27.047 -3.461 -2.5 1 36.34 372 SER A O 1
ATOM 2862 N N . GLN A 1 373 ? -25.781 -4.258 -4.09 1 35.78 373 GLN A N 1
ATOM 2863 C CA . GLN A 1 373 ? -26.406 -3.67 -5.266 1 35.78 373 GLN A CA 1
ATOM 2864 C C . GLN A 1 373 ? -27.734 -4.352 -5.57 1 35.78 373 GLN A C 1
ATOM 2866 O O . GLN A 1 373 ? -27.812 -5.578 -5.617 1 35.78 373 GLN A O 1
ATOM 2871 N N . LEU A 1 374 ? -28.875 -3.754 -5.344 1 34.41 374 LEU A N 1
ATOM 2872 C CA . LEU A 1 374 ? -30.109 -4.16 -5.98 1 34.41 374 LEU A CA 1
ATOM 2873 C C . LEU A 1 374 ? -30.078 -3.891 -7.48 1 34.41 374 LEU A C 1
ATOM 2875 O O . LEU A 1 374 ? -29.766 -2.777 -7.906 1 34.41 374 LEU A O 1
ATOM 2879 N N . LEU A 1 375 ? -29.688 -4.801 -8.445 1 32.75 375 LEU A N 1
ATOM 2880 C CA . LEU A 1 375 ? -29.969 -4.641 -9.867 1 32.75 375 LEU A CA 1
ATOM 2881 C C . LEU A 1 375 ? -31.375 -4.105 -10.094 1 32.75 375 LEU A C 1
ATOM 2883 O O . LEU A 1 375 ? -32.312 -4.453 -9.359 1 32.75 375 LEU A O 1
ATOM 2887 N N . SER A 1 376 ? -31.562 -3.096 -11.023 1 29.84 376 SER A N 1
ATOM 2888 C CA . SER A 1 376 ? -32.719 -2.418 -11.617 1 29.84 376 SER A CA 1
ATOM 2889 C C . SER A 1 376 ? -33.719 -3.42 -12.141 1 29.84 376 SER A C 1
ATOM 2891 O O . SER A 1 376 ? -33.375 -4.438 -12.727 1 29.84 376 SER A O 1
ATOM 2893 N N . HIS A 1 377 ? -35.031 -3.357 -11.672 1 30.48 377 HIS A N 1
ATOM 2894 C CA . HIS A 1 377 ? -36.281 -3.857 -12.156 1 30.48 377 HIS A CA 1
ATOM 2895 C C . HIS A 1 377 ? -36.5 -3.52 -13.633 1 30.48 377 HIS A C 1
ATOM 2897 O O . HIS A 1 377 ? -36.438 -2.352 -14.023 1 30.48 377 HIS A O 1
ATOM 2903 N N . ALA A 1 378 ? -36.188 -4.352 -14.648 1 27.44 378 ALA A N 1
ATOM 2904 C CA . ALA A 1 378 ? -36.875 -4.215 -15.945 1 27.44 378 ALA A CA 1
ATOM 2905 C C . ALA A 1 378 ? -38.375 -3.963 -15.766 1 27.44 378 ALA A C 1
ATOM 2907 O O . ALA A 1 378 ? -38.969 -4.512 -14.852 1 27.44 378 ALA A O 1
ATOM 2908 N N . PRO A 1 379 ? -39.031 -3.014 -16.484 1 26.02 379 PRO A N 1
ATOM 2909 C CA . PRO A 1 379 ? -40.469 -2.766 -16.562 1 26.02 379 PRO A CA 1
ATOM 2910 C C . PRO A 1 379 ? -41.281 -4.035 -16.828 1 26.02 379 PRO A C 1
ATOM 2912 O O . PRO A 1 379 ? -40.906 -4.855 -17.656 1 26.02 379 PRO A O 1
ATOM 2915 N N . SER A 1 380 ? -41.906 -4.605 -15.844 1 24.12 380 SER A N 1
ATOM 2916 C CA . SER A 1 380 ? -42.938 -5.617 -16.016 1 24.12 380 SER A CA 1
ATOM 2917 C C . SER A 1 380 ? -43.969 -5.172 -17.047 1 24.12 380 SER A C 1
ATOM 2919 O O . SER A 1 380 ? -44.594 -4.117 -16.875 1 24.12 380 SER A O 1
ATOM 2921 N N . SER A 1 381 ? -43.719 -5.367 -18.359 1 22.52 381 SER A N 1
ATOM 2922 C CA . SER A 1 381 ? -44.844 -5.324 -19.281 1 22.52 381 SER A CA 1
ATOM 2923 C C . SER A 1 381 ? -46.062 -6.066 -18.719 1 22.52 381 SER A C 1
ATOM 2925 O O . SER A 1 381 ? -45.906 -7.117 -18.094 1 22.52 381 SER A O 1
ATOM 2927 N N . ASP A 1 382 ? -47.25 -5.418 -18.625 1 22.08 382 ASP A N 1
ATOM 2928 C CA . ASP A 1 382 ? -48.625 -5.672 -18.219 1 22.08 382 ASP A CA 1
ATOM 2929 C C . ASP A 1 382 ? -49.219 -6.844 -19 1 22.08 382 ASP A C 1
ATOM 2931 O O . ASP A 1 382 ? -50.438 -7.004 -19.062 1 22.08 382 ASP A O 1
ATOM 2935 N N . THR A 1 383 ? -48.5 -7.664 -19.734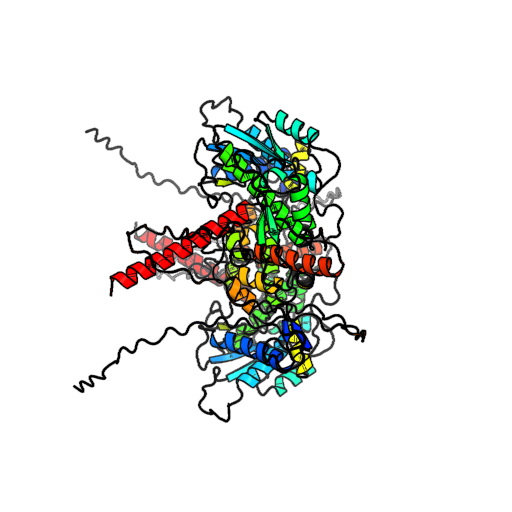 1 20.83 383 THR A N 1
ATOM 2936 C CA . THR A 1 383 ? -49.438 -8.438 -20.516 1 20.83 383 THR A CA 1
ATOM 2937 C C . THR A 1 383 ? -50.406 -9.203 -19.609 1 20.83 383 THR A C 1
ATOM 2939 O O . THR A 1 383 ? -49.969 -9.852 -18.656 1 20.83 383 THR A O 1
ATOM 2942 N N . THR A 1 384 ? -51.781 -8.977 -19.75 1 19.66 384 THR A N 1
ATOM 2943 C CA . THR A 1 384 ? -53.094 -9.344 -19.219 1 19.66 384 THR A CA 1
ATOM 2944 C C . THR A 1 384 ? -53.281 -10.859 -19.25 1 19.66 384 THR A C 1
ATOM 2946 O O . THR A 1 384 ? -54.25 -11.383 -18.688 1 19.66 384 THR A O 1
ATOM 2949 N N . SER A 1 385 ? -52.531 -11.664 -20.031 1 19.17 385 SER A N 1
ATOM 2950 C CA . SER A 1 385 ? -53.438 -12.711 -20.516 1 19.17 385 SER A CA 1
ATOM 2951 C C . SER A 1 385 ? -53.969 -13.555 -19.344 1 19.17 385 SER A C 1
ATOM 2953 O O . SER A 1 385 ? -53.281 -13.695 -18.328 1 19.17 385 SER A O 1
ATOM 2955 N N . GLU A 1 386 ? -55.25 -13.977 -19.391 1 18.17 386 GLU A N 1
ATOM 2956 C CA . GLU A 1 386 ? -56.375 -14.578 -18.688 1 18.17 386 GLU A CA 1
ATOM 2957 C C . GLU A 1 386 ? -56.062 -16.016 -18.266 1 18.17 386 GLU A C 1
ATOM 2959 O O . GLU A 1 386 ? -56.781 -16.609 -17.484 1 18.17 386 GLU A O 1
ATOM 2964 N N . ALA A 1 387 ? -55.062 -16.703 -18.844 1 18.3 387 ALA A N 1
ATOM 2965 C CA . ALA A 1 387 ? -55.562 -18.078 -18.906 1 18.3 387 ALA A CA 1
ATOM 2966 C C . ALA A 1 387 ? -55.719 -18.656 -17.5 1 18.3 387 ALA A C 1
ATOM 2968 O O . ALA A 1 387 ? -54.812 -18.641 -16.703 1 18.3 387 ALA A O 1
ATOM 2969 N N . LEU A 1 388 ? -56.969 -18.891 -17.047 1 17.12 388 LEU A N 1
ATOM 2970 C CA . LEU A 1 388 ? -57.656 -19.438 -15.891 1 17.12 388 LEU A CA 1
ATOM 2971 C C . LEU A 1 388 ? -57.219 -20.859 -15.594 1 17.12 388 LEU A C 1
ATOM 2973 O O . LEU A 1 388 ? -57.75 -21.516 -14.711 1 17.12 388 LEU A O 1
ATOM 2977 N N . SER A 1 389 ? -56.125 -21.422 -16.297 1 16.8 389 SER A N 1
ATOM 2978 C CA . SER A 1 389 ? -56.375 -22.859 -16.219 1 16.8 389 SER A CA 1
ATOM 2979 C C . SER A 1 389 ? -56.281 -23.359 -14.789 1 16.8 389 SER A C 1
ATOM 2981 O O . SER A 1 389 ? -55.344 -23.016 -14.055 1 16.8 389 SER A O 1
ATOM 2983 N N . SER A 1 390 ? -57.375 -23.828 -14.219 1 17.16 390 SER A N 1
ATOM 2984 C CA . SER A 1 390 ? -57.875 -24.391 -12.969 1 17.16 390 SER A CA 1
ATOM 2985 C C . SER A 1 390 ? -57.156 -25.703 -12.633 1 17.16 390 SER A C 1
ATOM 2987 O O . SER A 1 390 ? -57.562 -26.406 -11.695 1 17.16 390 SER A O 1
ATOM 2989 N N . THR A 1 391 ? -55.938 -26.016 -13.125 1 16.7 391 THR A N 1
ATOM 2990 C CA . THR A 1 391 ? -55.75 -27.453 -12.945 1 16.7 391 THR A CA 1
ATOM 2991 C C . THR A 1 391 ? -55.938 -27.844 -11.484 1 16.7 391 THR A C 1
ATOM 2993 O O . THR A 1 391 ? -55.75 -27.031 -10.586 1 16.7 391 THR A O 1
ATOM 2996 N N . SER A 1 392 ? -56.188 -29.266 -11.25 1 17.7 392 SER A N 1
ATOM 2997 C CA . SER A 1 392 ? -56.812 -30.344 -10.484 1 17.7 392 SER A CA 1
ATOM 2998 C C . SER A 1 392 ? -56 -30.641 -9.211 1 17.7 392 SER A C 1
ATOM 3000 O O . SER A 1 392 ? -54.781 -30.469 -9.18 1 17.7 392 SER A O 1
ATOM 3002 N N . ASN A 1 393 ? -56.75 -30.859 -8.141 1 16.69 393 ASN A N 1
ATOM 3003 C CA . ASN A 1 393 ? -56.75 -31 -6.691 1 16.69 393 ASN A CA 1
ATOM 3004 C C . ASN A 1 393 ? -56.031 -32.281 -6.25 1 16.69 393 ASN A C 1
ATOM 3006 O O . ASN A 1 393 ? -56.062 -32.625 -5.074 1 16.69 393 ASN A O 1
ATOM 3010 N N . THR A 1 394 ? -55.344 -33.188 -7.152 1 17.89 394 THR A N 1
ATOM 3011 C CA . THR A 1 394 ? -55.438 -34.5 -6.578 1 17.89 394 THR A CA 1
ATOM 3012 C C . THR A 1 394 ? -54.594 -34.625 -5.316 1 17.89 394 THR A C 1
ATOM 3014 O O . THR A 1 394 ? -53.406 -34.312 -5.332 1 17.89 394 THR A O 1
ATOM 3017 N N . HIS A 1 395 ? -55.312 -34.812 -4.168 1 16.55 395 HIS A N 1
ATOM 3018 C CA . HIS A 1 395 ? -55.031 -34.844 -2.742 1 16.55 395 HIS A CA 1
ATOM 3019 C C . HIS A 1 395 ? -54.188 -36.062 -2.391 1 16.55 395 HIS A C 1
ATOM 3021 O O . HIS A 1 395 ? -53.469 -36.062 -1.378 1 16.55 395 HIS A O 1
ATOM 3027 N N . PRO A 1 396 ? -53.906 -37.25 -3.146 1 18.39 396 PRO A N 1
ATOM 3028 C CA . PRO A 1 396 ? -54.094 -38.375 -2.215 1 18.39 396 PRO A CA 1
ATOM 3029 C C . PRO A 1 396 ? -52.938 -38.531 -1.246 1 18.39 396 PRO A C 1
ATOM 3031 O O . PRO A 1 396 ? -51.781 -38.375 -1.64 1 18.39 396 PRO A O 1
ATOM 3034 N N . CYS A 1 397 ? -53.125 -38.312 0.048 1 17.53 397 CYS A N 1
ATOM 3035 C CA . CYS A 1 397 ? -52.312 -38.344 1.259 1 17.53 397 CYS A CA 1
ATOM 3036 C C . CYS A 1 397 ? -51.875 -39.781 1.557 1 17.53 397 CYS A C 1
ATOM 3038 O O . CYS A 1 397 ? -52.594 -40.531 2.211 1 17.53 397 CYS A O 1
ATOM 3040 N N . SER A 1 398 ? -51.531 -40.562 0.462 1 16.08 398 SER A N 1
ATOM 3041 C CA . SER A 1 398 ? -51.562 -41.969 0.839 1 16.08 398 SER A CA 1
ATOM 3042 C C . SER A 1 398 ? -50.719 -42.25 2.061 1 16.08 398 SER A C 1
ATOM 3044 O O . SER A 1 398 ? -51.156 -42.875 3.02 1 16.08 398 SER A O 1
ATOM 3046 N N . THR A 1 399 ? -49.344 -42.625 1.812 1 17 399 THR A N 1
ATOM 3047 C CA . THR A 1 399 ? -48.844 -43.906 2.213 1 17 399 THR A CA 1
ATOM 3048 C C . THR A 1 399 ? -48.594 -43.969 3.717 1 17 399 THR A C 1
ATOM 3050 O O . THR A 1 399 ? -48.344 -42.938 4.34 1 17 399 THR A O 1
ATOM 3053 N N . SER A 1 400 ? -48.531 -45.219 4.312 1 16.95 400 SER A N 1
ATOM 3054 C CA . SER A 1 400 ? -48.531 -46.125 5.465 1 16.95 400 SER A CA 1
ATOM 3055 C C . SER A 1 400 ? -47.25 -45.969 6.289 1 16.95 400 SER A C 1
ATOM 3057 O O . SER A 1 400 ? -46.156 -46.156 5.77 1 16.95 400 SER A O 1
ATOM 3059 N N . CYS A 1 401 ? -47.25 -45.125 7.324 1 17.23 401 CYS A N 1
ATOM 3060 C CA . CYS A 1 401 ? -46.219 -44.938 8.352 1 17.23 401 CYS A CA 1
ATOM 3061 C C . CYS A 1 401 ? -45.938 -46.25 9.086 1 17.23 401 CYS A C 1
ATOM 3063 O O . CYS A 1 401 ? -46.75 -46.688 9.93 1 17.23 401 CYS A O 1
ATOM 3065 N N . ALA A 1 402 ? -45.406 -47.25 8.219 1 17.92 402 ALA A N 1
ATOM 3066 C CA . ALA A 1 402 ? -45.25 -48.562 8.859 1 17.92 402 ALA A CA 1
ATOM 3067 C C . ALA A 1 402 ? -44.594 -48.438 10.227 1 17.92 402 ALA A C 1
ATOM 3069 O O . ALA A 1 402 ? -43.812 -47.5 10.461 1 17.92 402 ALA A O 1
ATOM 3070 N N . CYS A 1 403 ? -44.938 -49.344 11.102 1 18.23 403 CYS A N 1
ATOM 3071 C CA . CYS A 1 403 ? -44.969 -49.75 12.5 1 18.23 403 CYS A CA 1
ATOM 3072 C C . CYS A 1 403 ? -43.562 -49.875 13.062 1 18.23 403 CYS A C 1
ATOM 3074 O O . CYS A 1 403 ? -42.594 -49.938 12.305 1 18.23 403 CYS A O 1
ATOM 3076 N N . ALA A 1 404 ? -43.438 -50.438 14.195 1 19.39 404 ALA A N 1
ATOM 3077 C CA . ALA A 1 404 ? -42.906 -50.5 15.547 1 19.39 404 ALA A CA 1
ATOM 3078 C C . ALA A 1 404 ? -41.656 -51.375 15.602 1 19.39 404 ALA A C 1
ATOM 3080 O O . ALA A 1 404 ? -41.062 -51.562 16.672 1 19.39 404 ALA A O 1
ATOM 3081 N N . PRO A 1 405 ? -41.094 -52.031 14.422 1 20.53 405 PRO A N 1
ATOM 3082 C CA . PRO A 1 405 ? -40.344 -53.188 14.969 1 20.53 405 PRO A CA 1
ATOM 3083 C C . PRO A 1 405 ? -39.25 -52.75 15.922 1 20.53 405 PRO A C 1
ATOM 3085 O O . PRO A 1 405 ? -38.75 -51.625 15.852 1 20.53 405 PRO A O 1
ATOM 3088 N N . THR A 1 406 ? -38.812 -53.562 16.906 1 22.36 406 THR A N 1
ATOM 3089 C CA . THR A 1 406 ? -38 -53.75 18.125 1 22.36 406 THR A CA 1
ATOM 3090 C C . THR A 1 406 ? -36.562 -53.312 17.891 1 22.36 406 THR A C 1
ATOM 3092 O O . THR A 1 406 ? -36.125 -53.188 16.734 1 22.36 406 THR A O 1
ATOM 3095 N N . VAL A 1 407 ? -35.406 -53.844 18.703 1 25.08 407 VAL A N 1
ATOM 3096 C CA . VAL A 1 407 ? -34.219 -53.656 19.531 1 25.08 407 VAL A CA 1
ATOM 3097 C C . VAL A 1 407 ? -32.969 -53.75 18.641 1 25.08 407 VAL A C 1
ATOM 3099 O O . VAL A 1 407 ? -31.891 -53.281 19.031 1 25.08 407 VAL A O 1
ATOM 3102 N N . ASN A 1 408 ? -32.406 -54.562 17.797 1 27.27 408 ASN A N 1
ATOM 3103 C CA . ASN A 1 408 ? -30.953 -54.438 17.906 1 27.27 408 ASN A CA 1
ATOM 3104 C C . ASN A 1 408 ? -30.469 -53.031 17.453 1 27.27 408 ASN A C 1
ATOM 3106 O O . ASN A 1 408 ? -30.812 -52.594 16.359 1 27.27 408 ASN A O 1
ATOM 3110 N N . PRO A 1 409 ? -30.141 -51.906 18.234 1 28.03 409 PRO A N 1
ATOM 3111 C CA . PRO A 1 409 ? -30.266 -50.562 17.703 1 28.03 409 PRO A CA 1
ATOM 3112 C C . PRO A 1 409 ? -29.406 -50.312 16.469 1 28.03 409 PRO A C 1
ATOM 3114 O O . PRO A 1 409 ? -28.188 -50.531 16.5 1 28.03 409 PRO A O 1
ATOM 3117 N N . GLU A 1 410 ? -29.734 -50.719 15.281 1 27.53 410 GLU A N 1
ATOM 3118 C CA . GLU A 1 410 ? -29.047 -50.406 14.039 1 27.53 410 GLU A CA 1
ATOM 3119 C C . GLU A 1 410 ? -28.641 -48.938 13.992 1 27.53 410 GLU A C 1
ATOM 3121 O O . GLU A 1 410 ? -29.5 -48.031 14.07 1 27.53 410 GLU A O 1
ATOM 3126 N N . SER A 1 411 ? -27.422 -48.625 14.555 1 28.73 411 SER A N 1
ATOM 3127 C CA . SER A 1 411 ? -26.781 -47.312 14.562 1 28.73 411 SER A CA 1
ATOM 3128 C C . SER A 1 411 ? -27.016 -46.562 13.258 1 28.73 411 SER A C 1
ATOM 3130 O O . SER A 1 411 ? -26.609 -47 12.188 1 28.73 411 SER A O 1
ATOM 3132 N N . THR A 1 412 ? -28.156 -46.031 13.023 1 30.5 412 THR A N 1
ATOM 3133 C CA . THR A 1 412 ? -28.453 -45.094 11.969 1 30.5 412 THR A CA 1
ATOM 3134 C C . THR A 1 412 ? -27.297 -44.125 11.773 1 30.5 412 THR A C 1
ATOM 3136 O O . THR A 1 412 ? -27.047 -43.25 12.617 1 30.5 412 THR A O 1
ATOM 3139 N N . SER A 1 413 ? -26.156 -44.594 11.289 1 29.89 413 SER A N 1
ATOM 3140 C CA . SER A 1 413 ? -25.141 -43.688 10.742 1 29.89 413 SER A CA 1
ATOM 3141 C C . SER A 1 413 ? -25.766 -42.531 10.008 1 29.89 413 SER A C 1
ATOM 3143 O O . SER A 1 413 ? -26.312 -42.688 8.914 1 29.89 413 SER A O 1
ATOM 3145 N N . THR A 1 414 ? -26.641 -41.781 10.602 1 33.59 414 THR A N 1
ATOM 3146 C CA . THR A 1 414 ? -26.953 -40.469 10.07 1 33.59 414 THR A CA 1
ATOM 3147 C C . THR A 1 414 ? -25.734 -39.875 9.344 1 33.59 414 THR A C 1
ATOM 3149 O O . THR A 1 414 ? -24.719 -39.562 9.977 1 33.59 414 THR A O 1
ATOM 3152 N N . SER A 1 415 ? -25.344 -40.438 8.281 1 32.41 415 SER A N 1
ATOM 3153 C CA . SER A 1 415 ? -24.328 -39.969 7.355 1 32.41 415 SER A CA 1
ATOM 3154 C C . SER A 1 415 ? -24.344 -38.438 7.254 1 32.41 415 SER A C 1
ATOM 3156 O O . SER A 1 415 ? -25.359 -37.844 6.922 1 32.41 415 SER A O 1
ATOM 3158 N N . CYS A 1 416 ? -23.875 -37.719 8.156 1 38.09 416 CYS A N 1
ATOM 3159 C CA . CYS A 1 416 ? -23.438 -36.312 8.141 1 38.09 416 CYS A CA 1
ATOM 3160 C C . CYS A 1 416 ? -23.047 -35.875 6.734 1 38.09 416 CYS A C 1
ATOM 3162 O O . CYS A 1 416 ? -22.531 -34.781 6.543 1 38.09 416 CYS A O 1
ATOM 3164 N N . CYS A 1 417 ? -22.891 -36.906 5.766 1 40.16 417 CYS A N 1
ATOM 3165 C CA . CYS A 1 417 ? -22.438 -36.469 4.441 1 40.16 417 CYS A CA 1
ATOM 3166 C C . CYS A 1 417 ? -23.516 -35.656 3.73 1 40.16 417 CYS A C 1
ATOM 3168 O O . CYS A 1 417 ? -24.656 -36.125 3.609 1 40.16 417 CYS A O 1
ATOM 3170 N N . THR A 1 418 ? -23.719 -34.438 3.92 1 46.56 418 THR A N 1
ATOM 3171 C CA . THR A 1 418 ? -24.484 -33.688 2.938 1 46.56 418 THR A CA 1
ATOM 3172 C C . THR A 1 418 ? -24.438 -34.375 1.574 1 46.56 418 THR A C 1
ATOM 3174 O O . THR A 1 418 ? -23.359 -34.719 1.076 1 46.56 418 THR A O 1
ATOM 3177 N N . PRO A 1 419 ? -25.484 -35 1.137 1 48.88 419 PRO A N 1
ATOM 3178 C CA . PRO A 1 419 ? -25.453 -35.562 -0.207 1 48.88 419 PRO A CA 1
ATOM 3179 C C . PRO A 1 419 ? -24.734 -34.688 -1.216 1 48.88 419 PRO A C 1
ATOM 3181 O O . PRO A 1 419 ? -24.703 -33.469 -1.065 1 48.88 419 PRO A O 1
ATOM 3184 N N . ALA A 1 420 ? -23.797 -35.281 -1.954 1 54.78 420 ALA A N 1
ATOM 3185 C CA . ALA A 1 420 ? -23.016 -34.688 -3.025 1 54.78 420 ALA A CA 1
ATOM 3186 C C . ALA A 1 420 ? -23.859 -33.656 -3.807 1 54.78 420 ALA A C 1
ATOM 3188 O O . ALA A 1 420 ? -23.328 -32.688 -4.316 1 54.78 420 ALA A O 1
ATOM 3189 N N . ASP A 1 421 ? -25.219 -33.75 -3.758 1 63.88 421 ASP A N 1
ATOM 3190 C CA . ASP A 1 421 ? -26.031 -32.938 -4.68 1 63.88 421 ASP A CA 1
ATOM 3191 C C . ASP A 1 421 ? -26.641 -31.734 -3.979 1 63.88 421 ASP A C 1
ATOM 3193 O O . ASP A 1 421 ? -27.5 -31.047 -4.539 1 63.88 421 ASP A O 1
ATOM 3197 N N . GLN A 1 422 ? -26.203 -31.469 -2.752 1 76.81 422 GLN A N 1
ATOM 3198 C CA . GLN A 1 422 ? -26.797 -30.281 -2.139 1 76.81 422 GLN A CA 1
ATOM 3199 C C . GLN A 1 422 ? -25.984 -29.031 -2.447 1 76.81 422 GLN A C 1
ATOM 3201 O O . GLN A 1 422 ? -24.75 -29.031 -2.342 1 76.81 422 GLN A O 1
ATOM 3206 N N . PRO A 1 423 ? -26.734 -28 -2.846 1 87.31 423 PRO A N 1
ATOM 3207 C CA . PRO A 1 423 ? -26.031 -26.75 -3.125 1 87.31 423 PRO A CA 1
ATOM 3208 C C . PRO A 1 423 ? -25.344 -26.156 -1.891 1 87.31 423 PRO A C 1
ATOM 3210 O O . PRO A 1 423 ? -25.875 -26.266 -0.781 1 87.31 423 PRO A O 1
ATOM 3213 N N . ILE A 1 424 ? -24.188 -25.75 -2.059 1 87.56 424 ILE A N 1
ATOM 3214 C CA . ILE A 1 424 ? -23.406 -25.156 -0.986 1 87.56 424 ILE A CA 1
ATOM 3215 C C . ILE A 1 424 ? -23.141 -23.688 -1.295 1 87.56 424 ILE A C 1
ATOM 3217 O O . ILE A 1 424 ? -22.719 -23.344 -2.406 1 87.56 424 ILE A O 1
ATOM 3221 N N . ASN A 1 425 ? -23.484 -22.812 -0.365 1 89.31 425 ASN A N 1
ATOM 3222 C CA . ASN A 1 425 ? -23.031 -21.438 -0.464 1 89.31 425 ASN A CA 1
ATOM 3223 C C . ASN A 1 425 ? -21.547 -21.297 -0.131 1 89.31 425 ASN A C 1
ATOM 3225 O O . ASN A 1 425 ? -21.156 -21.438 1.028 1 89.31 425 ASN A O 1
ATOM 3229 N N . ILE A 1 426 ? -20.781 -20.938 -1.102 1 91.44 426 ILE A N 1
ATOM 3230 C CA . ILE A 1 426 ? -19.328 -21.078 -0.911 1 91.44 426 ILE A CA 1
ATOM 3231 C C . ILE A 1 426 ? -18.766 -19.766 -0.361 1 91.44 426 ILE A C 1
ATOM 3233 O O . ILE A 1 426 ? -17.672 -19.766 0.207 1 91.44 426 ILE A O 1
ATOM 3237 N N . ILE A 1 427 ? -19.375 -18.625 -0.427 1 89.94 427 ILE A N 1
ATOM 3238 C CA . ILE A 1 427 ? -18.859 -17.297 -0.17 1 89.94 427 ILE A CA 1
ATOM 3239 C C . ILE A 1 427 ? -18.391 -17.188 1.279 1 89.94 427 ILE A C 1
ATOM 3241 O O . ILE A 1 427 ? -17.297 -16.703 1.551 1 89.94 427 ILE A O 1
ATOM 3245 N N . PRO A 1 428 ? -19.109 -17.797 2.248 1 88.19 428 PRO A N 1
ATOM 3246 C CA . PRO A 1 428 ? -18.688 -17.641 3.645 1 88.19 428 PRO A CA 1
ATOM 3247 C C . PRO A 1 428 ? -17.391 -18.391 3.953 1 88.19 428 PRO A C 1
ATOM 3249 O O . PRO A 1 428 ? -16.781 -18.141 4.992 1 88.19 428 PRO A O 1
ATOM 3252 N N . TYR A 1 429 ? -16.969 -19.219 3.072 1 92.25 429 TYR A N 1
ATOM 3253 C CA . TYR A 1 429 ? -15.805 -20.062 3.346 1 92.25 429 TYR A CA 1
ATOM 3254 C C . TYR A 1 429 ? -14.57 -19.531 2.619 1 92.25 429 TYR A C 1
ATOM 3256 O O . TYR A 1 429 ? -13.5 -20.141 2.664 1 92.25 429 TYR A O 1
ATOM 3264 N N . LEU A 1 430 ? -14.711 -18.391 2.018 1 94.38 430 LEU A N 1
ATOM 3265 C CA . LEU A 1 430 ? -13.633 -17.844 1.193 1 94.38 430 LEU A CA 1
ATOM 3266 C C . LEU A 1 430 ? -12.992 -16.641 1.855 1 94.38 430 LEU A C 1
ATOM 3268 O O . LEU A 1 430 ? -13.609 -16 2.715 1 94.38 430 LEU A O 1
ATOM 3272 N N . CYS A 1 431 ? -11.727 -16.359 1.52 1 94.25 431 CYS A N 1
ATOM 3273 C CA . CYS A 1 431 ? -11.094 -15.117 1.935 1 94.25 431 CYS A CA 1
ATOM 3274 C C . CYS A 1 431 ? -11.68 -13.93 1.185 1 94.25 431 CYS A C 1
ATOM 3276 O O . CYS A 1 431 ? -12.406 -14.109 0.201 1 94.25 431 CYS A O 1
ATOM 3278 N N . TYR A 1 432 ? -11.391 -12.789 1.583 1 92 432 TYR A N 1
ATOM 3279 C CA . TYR A 1 432 ? -12.031 -11.586 1.073 1 92 432 TYR A CA 1
ATOM 3280 C C . TYR A 1 432 ? -11.773 -11.422 -0.42 1 92 432 TYR A C 1
ATOM 3282 O O . TYR A 1 432 ? -12.703 -11.195 -1.197 1 92 432 TYR A O 1
ATOM 3290 N N . PRO A 1 433 ? -10.5 -11.539 -0.911 1 92.62 433 PRO A N 1
ATOM 3291 C CA . PRO A 1 433 ? -10.281 -11.391 -2.35 1 92.62 433 PRO A CA 1
ATOM 3292 C C . PRO A 1 433 ? -11.023 -12.438 -3.176 1 92.62 433 PRO A C 1
ATOM 3294 O O . PRO A 1 433 ? -11.539 -12.125 -4.258 1 92.62 433 PRO A O 1
ATOM 3297 N N . CYS A 1 434 ? -11.086 -13.617 -2.678 1 95.25 434 CYS A N 1
ATOM 3298 C CA . CYS A 1 434 ? -11.781 -14.656 -3.416 1 95.25 434 CYS A CA 1
ATOM 3299 C C . CYS A 1 434 ? -13.289 -14.422 -3.402 1 95.25 434 CYS A C 1
ATOM 3301 O O . CYS A 1 434 ? -13.984 -14.781 -4.352 1 95.25 434 CYS A O 1
ATOM 3303 N N . GLN A 1 435 ? -13.805 -13.828 -2.359 1 92.31 435 GLN A N 1
ATOM 3304 C CA . GLN A 1 435 ? -15.203 -13.406 -2.363 1 92.31 435 GLN A CA 1
ATOM 3305 C C . GLN A 1 435 ? -15.484 -12.414 -3.488 1 92.31 435 GLN A C 1
ATOM 3307 O O . GLN A 1 435 ? -16.562 -12.438 -4.09 1 92.31 435 GLN A O 1
ATOM 3312 N N . ASN A 1 436 ? -14.508 -11.547 -3.688 1 90.25 436 ASN A N 1
ATOM 3313 C CA . ASN A 1 436 ? -14.656 -10.594 -4.781 1 90.25 436 ASN A CA 1
ATOM 3314 C C . ASN A 1 436 ? -14.82 -11.297 -6.125 1 90.25 436 ASN A C 1
ATOM 3316 O O . ASN A 1 436 ? -15.602 -10.859 -6.973 1 90.25 436 ASN A O 1
ATOM 3320 N N . ILE A 1 437 ? -14.078 -12.352 -6.324 1 93.19 437 ILE A N 1
ATOM 3321 C CA . ILE A 1 437 ? -14.156 -13.117 -7.562 1 93.19 437 ILE A CA 1
ATOM 3322 C C . ILE A 1 437 ? -15.555 -13.719 -7.703 1 93.19 437 ILE A C 1
ATOM 3324 O O . ILE A 1 437 ? -16.156 -13.641 -8.773 1 93.19 437 ILE A O 1
ATOM 3328 N N . CYS A 1 438 ? -16.047 -14.273 -6.641 1 91.75 438 CYS A N 1
ATOM 3329 C CA . CYS A 1 438 ? -17.344 -14.938 -6.668 1 91.75 438 CYS A CA 1
ATOM 3330 C C . CYS A 1 438 ? -18.469 -13.93 -6.871 1 91.75 438 CYS A C 1
ATOM 3332 O O . CYS A 1 438 ? -19.469 -14.227 -7.531 1 91.75 438 CYS A O 1
ATOM 3334 N N . ARG A 1 439 ? -18.312 -12.828 -6.312 1 86.75 439 ARG A N 1
ATOM 3335 C CA . ARG A 1 439 ? -19.297 -11.789 -6.52 1 86.75 439 ARG A CA 1
ATOM 3336 C C . ARG A 1 439 ? -19.312 -11.32 -7.973 1 86.75 439 ARG A C 1
ATOM 3338 O O . ARG A 1 439 ? -20.375 -11.039 -8.523 1 86.75 439 ARG A O 1
ATOM 3345 N N . ASP A 1 440 ? -18.156 -11.18 -8.492 1 88.12 440 ASP A N 1
ATOM 3346 C CA . ASP A 1 440 ? -18.062 -10.859 -9.914 1 88.12 440 ASP A CA 1
ATOM 3347 C C . ASP A 1 440 ? -18.75 -11.922 -10.766 1 88.12 440 ASP A C 1
ATOM 3349 O O . ASP A 1 440 ? -19.453 -11.609 -11.727 1 88.12 440 ASP A O 1
ATOM 3353 N N . ALA A 1 441 ? -18.5 -13.148 -10.422 1 90.69 441 ALA A N 1
ATOM 3354 C CA . ALA A 1 441 ? -19.125 -14.258 -11.125 1 90.69 441 ALA A CA 1
ATOM 3355 C C . ALA A 1 441 ? -20.656 -14.172 -11.055 1 90.69 441 ALA A C 1
ATOM 3357 O O . ALA A 1 441 ? -21.344 -14.414 -12.047 1 90.69 441 ALA A O 1
ATOM 3358 N N . GLN A 1 442 ? -21.109 -13.867 -9.906 1 86.25 442 GLN A N 1
ATOM 3359 C CA . GLN A 1 442 ? -22.547 -13.766 -9.703 1 86.25 442 GLN A CA 1
ATOM 3360 C C . GLN A 1 442 ? -23.141 -12.617 -10.516 1 86.25 442 GLN A C 1
ATOM 3362 O O . GLN A 1 442 ? -24.188 -12.781 -11.156 1 86.25 442 GLN A O 1
ATOM 3367 N N . GLU A 1 443 ? -22.5 -11.5 -10.414 1 82.88 443 GLU A N 1
ATOM 3368 C CA . GLU A 1 443 ? -22.969 -10.336 -11.164 1 82.88 443 GLU A CA 1
ATOM 3369 C C . GLU A 1 443 ? -22.938 -10.602 -12.664 1 82.88 443 GLU A C 1
ATOM 3371 O O . GLU A 1 443 ? -23.891 -10.258 -13.375 1 82.88 443 GLU A O 1
ATOM 3376 N N . PHE A 1 444 ? -21.922 -11.164 -13.109 1 86.62 444 PHE A N 1
ATOM 3377 C CA . PHE A 1 444 ? -21.766 -11.461 -14.523 1 86.62 444 PHE A CA 1
ATOM 3378 C C . PHE A 1 444 ? -22.766 -12.516 -14.977 1 86.62 444 PHE A C 1
ATOM 3380 O O . PHE A 1 444 ? -23.375 -12.383 -16.031 1 86.62 444 PHE A O 1
ATOM 3387 N N . GLY A 1 445 ? -22.906 -13.516 -14.219 1 83.94 445 GLY A N 1
ATOM 3388 C CA . GLY A 1 445 ? -23.859 -14.562 -14.523 1 83.94 445 GLY A CA 1
ATOM 3389 C C . GLY A 1 445 ? -25.297 -14.062 -14.57 1 83.94 445 GLY A C 1
ATOM 3390 O O . GLY A 1 445 ? -26.078 -14.453 -15.438 1 83.94 445 GLY A O 1
ATOM 3391 N N . ALA A 1 446 ? -25.609 -13.273 -13.625 1 82 446 ALA A N 1
ATOM 3392 C CA . ALA A 1 446 ? -26.953 -12.719 -13.586 1 82 446 ALA A CA 1
ATOM 3393 C C . ALA A 1 446 ? -27.234 -11.852 -14.812 1 82 446 ALA A C 1
ATOM 3395 O O . ALA A 1 446 ? -28.328 -11.906 -15.383 1 82 446 ALA A O 1
ATOM 3396 N N . THR A 1 447 ? -26.297 -11.102 -15.156 1 83.38 447 THR A N 1
ATOM 3397 C CA . THR A 1 447 ? -26.438 -10.25 -16.328 1 83.38 447 THR A CA 1
ATOM 3398 C C . THR A 1 447 ? -26.547 -11.094 -17.609 1 83.38 447 THR A C 1
ATOM 3400 O O . THR A 1 447 ? -27.328 -10.773 -18.5 1 83.38 447 THR A O 1
ATOM 3403 N N . ALA A 1 448 ? -25.766 -12.078 -17.656 1 84 448 ALA A N 1
ATOM 3404 C CA . ALA A 1 448 ? -25.797 -12.969 -18.812 1 84 448 ALA A CA 1
ATOM 3405 C C . ALA A 1 448 ? -27.125 -13.711 -18.891 1 84 448 ALA A C 1
ATOM 3407 O O . ALA A 1 448 ? -27.672 -13.898 -19.984 1 84 448 ALA A O 1
ATOM 3408 N N . ALA A 1 449 ? -27.578 -14.141 -17.828 1 79.56 449 ALA A N 1
ATOM 3409 C CA . ALA A 1 449 ? -28.859 -14.836 -17.797 1 79.56 449 ALA A CA 1
ATOM 3410 C C . ALA A 1 449 ? -29.984 -13.938 -18.281 1 79.56 449 ALA A C 1
ATOM 3412 O O . ALA A 1 449 ? -30.891 -14.391 -19 1 79.56 449 ALA A O 1
ATOM 3413 N N . LYS A 1 450 ? -29.938 -12.766 -17.891 1 81.19 450 LYS A N 1
ATOM 3414 C CA . LYS A 1 450 ? -30.938 -11.797 -18.344 1 81.19 450 LYS A CA 1
ATOM 3415 C C . LYS A 1 450 ? -30.891 -11.602 -19.844 1 81.19 450 LYS A C 1
ATOM 3417 O O . LYS A 1 450 ? -31.906 -11.328 -20.484 1 81.19 450 LYS A O 1
ATOM 3422 N N . LYS A 1 451 ? -29.734 -11.75 -20.375 1 83.19 451 LYS A N 1
ATOM 3423 C CA . LYS A 1 451 ? -29.562 -11.578 -21.812 1 83.19 451 LYS A CA 1
ATOM 3424 C C . LYS A 1 451 ? -29.766 -12.898 -22.547 1 83.19 451 LYS A C 1
ATOM 3426 O O . LYS A 1 451 ? -29.625 -12.953 -23.766 1 83.19 451 LYS A O 1
ATOM 3431 N N . GLY A 1 452 ? -29.922 -13.953 -21.875 1 79.5 452 GLY A N 1
ATOM 3432 C CA . GLY A 1 452 ? -30.203 -15.258 -22.469 1 79.5 452 GLY A CA 1
ATOM 3433 C C . GLY A 1 452 ? -28.953 -16.016 -22.844 1 79.5 452 GLY A C 1
ATOM 3434 O O . GLY A 1 452 ? -28.969 -16.859 -23.75 1 79.5 452 GLY A O 1
ATOM 3435 N N . ILE A 1 453 ? -27.891 -15.641 -22.219 1 78.88 453 ILE A N 1
ATOM 3436 C CA . ILE A 1 453 ? -26.641 -16.328 -22.469 1 78.88 453 ILE A CA 1
ATOM 3437 C C . ILE A 1 453 ? -26.422 -17.422 -21.438 1 78.88 453 ILE A C 1
ATOM 3439 O O . ILE A 1 453 ? -26.297 -17.141 -20.234 1 78.88 453 ILE A O 1
ATOM 3443 N N . ASP A 1 454 ? -26.453 -18.641 -21.781 1 67.31 454 ASP A N 1
ATOM 3444 C CA . ASP A 1 454 ? -26.422 -19.75 -20.844 1 67.31 454 ASP A CA 1
ATOM 3445 C C . ASP A 1 454 ? -24.984 -20.125 -20.484 1 67.31 454 ASP A C 1
ATOM 3447 O O . ASP A 1 454 ? -24.719 -20.578 -19.359 1 67.31 454 ASP A O 1
ATOM 3451 N N . ASP A 1 455 ? -24.031 -19.922 -21.281 1 71 455 ASP A N 1
ATOM 3452 C CA . ASP A 1 455 ? -22.703 -20.453 -21.062 1 71 455 ASP A CA 1
ATOM 3453 C C . ASP A 1 455 ? -21.797 -19.438 -20.375 1 71 455 ASP A C 1
ATOM 3455 O O . ASP A 1 455 ? -20.578 -19.531 -20.422 1 71 455 ASP A O 1
ATOM 3459 N N . ALA A 1 456 ? -22.5 -18.609 -19.594 1 77.25 456 ALA A N 1
ATOM 3460 C CA . ALA A 1 456 ? -21.719 -17.531 -19.016 1 77.25 456 ALA A CA 1
ATOM 3461 C C . ALA A 1 456 ? -21.594 -17.703 -17.5 1 77.25 456 ALA A C 1
ATOM 3463 O O . ALA A 1 456 ? -21.547 -16.719 -16.766 1 77.25 456 ALA A O 1
ATOM 3464 N N . THR A 1 457 ? -21.547 -19 -17.078 1 84.94 457 THR A N 1
ATOM 3465 C CA . THR A 1 457 ? -21.469 -19.203 -15.633 1 84.94 457 THR A CA 1
ATOM 3466 C C . THR A 1 457 ? -20.109 -19.781 -15.25 1 84.94 457 THR A C 1
ATOM 3468 O O . THR A 1 457 ? -19.531 -20.578 -15.984 1 84.94 457 THR A O 1
ATOM 3471 N N . VAL A 1 458 ? -19.688 -19.344 -14.141 1 91.25 458 VAL A N 1
ATOM 3472 C CA . VAL A 1 458 ? -18.359 -19.734 -13.68 1 91.25 458 VAL A CA 1
ATOM 3473 C C . VAL A 1 458 ? -18.391 -21.188 -13.195 1 91.25 458 VAL A C 1
ATOM 3475 O O . VAL A 1 458 ? -19.375 -21.625 -12.594 1 91.25 458 VAL A O 1
ATOM 3478 N N . ILE A 1 459 ? -17.391 -21.891 -13.578 1 92.25 459 ILE A N 1
ATOM 3479 C CA . ILE A 1 459 ? -17.172 -23.266 -13.102 1 92.25 459 ILE A CA 1
ATOM 3480 C C . ILE A 1 459 ? -15.898 -23.312 -12.258 1 92.25 459 ILE A C 1
ATOM 3482 O O . ILE A 1 459 ? -14.891 -22.688 -12.594 1 92.25 459 ILE A O 1
ATOM 3486 N N . LEU A 1 460 ? -16.016 -24 -11.102 1 94.69 460 LEU A N 1
ATOM 3487 C CA . LEU A 1 460 ? -14.844 -24.125 -10.234 1 94.69 460 LEU A CA 1
ATOM 3488 C C . LEU A 1 460 ? -14.422 -25.594 -10.102 1 94.69 460 LEU A C 1
ATOM 3490 O O . LEU A 1 460 ? -15.242 -26.484 -10.273 1 94.69 460 LEU A O 1
ATOM 3494 N N . PRO A 1 461 ? -13.148 -25.828 -9.859 1 94.19 461 PRO A N 1
ATOM 3495 C CA . PRO A 1 461 ? -12.68 -27.203 -9.672 1 94.19 461 PRO A CA 1
ATOM 3496 C C . PRO A 1 461 ? -13.312 -27.891 -8.453 1 94.19 461 PRO A C 1
ATOM 3498 O O . PRO A 1 461 ? -13.688 -27.219 -7.492 1 94.19 461 PRO A O 1
ATOM 3501 N N . ALA A 1 462 ? -13.297 -29.156 -8.453 1 90.5 462 ALA A N 1
ATOM 3502 C CA . ALA A 1 462 ? -13.977 -29.969 -7.441 1 90.5 462 ALA A CA 1
ATOM 3503 C C . ALA A 1 462 ? -13.328 -29.812 -6.074 1 90.5 462 ALA A C 1
ATOM 3505 O O . ALA A 1 462 ? -14 -29.906 -5.043 1 90.5 462 ALA A O 1
ATOM 3506 N N . TYR A 1 463 ? -12.047 -29.531 -6.062 1 91.38 463 TYR A N 1
ATOM 3507 C CA . TYR A 1 463 ? -11.352 -29.453 -4.781 1 91.38 463 TYR A CA 1
ATOM 3508 C C . TYR A 1 463 ? -11.922 -28.328 -3.918 1 91.38 463 TYR A C 1
ATOM 3510 O O . TYR A 1 463 ? -11.836 -28.391 -2.688 1 91.38 463 TYR A O 1
ATOM 3518 N N . VAL A 1 464 ? -12.469 -27.312 -4.512 1 93.69 464 VAL A N 1
ATOM 3519 C CA . VAL A 1 464 ? -13.062 -26.203 -3.758 1 93.69 464 VAL A CA 1
ATOM 3520 C C . VAL A 1 464 ? -14.25 -26.719 -2.945 1 93.69 464 VAL A C 1
ATOM 3522 O O . VAL A 1 464 ? -14.359 -26.438 -1.749 1 93.69 464 VAL A O 1
ATOM 3525 N N . GLY A 1 465 ? -15.117 -27.453 -3.613 1 89.44 465 GLY A N 1
ATOM 3526 C CA . GLY A 1 465 ? -16.281 -28.016 -2.941 1 89.44 465 GLY A CA 1
ATOM 3527 C C . GLY A 1 465 ? -15.922 -29.062 -1.909 1 89.44 465 GLY A C 1
ATOM 3528 O O . GLY A 1 465 ? -16.531 -29.141 -0.842 1 89.44 465 GLY A O 1
ATOM 3529 N N . GLU A 1 466 ? -14.969 -29.812 -2.25 1 88.12 466 GLU A N 1
ATOM 3530 C CA . GLU A 1 466 ? -14.523 -30.875 -1.342 1 88.12 466 GLU A CA 1
ATOM 3531 C C . GLU A 1 466 ? -14 -30.281 -0.033 1 88.12 466 GLU A C 1
ATOM 3533 O O . GLU A 1 466 ? -14.328 -30.781 1.049 1 88.12 466 GLU A O 1
ATOM 3538 N N . GLU A 1 467 ? -13.211 -29.281 -0.169 1 89.38 467 GLU A N 1
ATOM 3539 C CA . GLU A 1 467 ? -12.648 -28.641 1.017 1 89.38 467 GLU A CA 1
ATOM 3540 C C . GLU A 1 467 ? -13.742 -28.016 1.873 1 89.38 467 GLU A C 1
ATOM 3542 O O . GLU A 1 467 ? -13.68 -28.062 3.104 1 89.38 467 GLU A O 1
ATOM 3547 N N . ILE A 1 468 ? -14.688 -27.453 1.273 1 90.38 468 ILE A N 1
ATOM 3548 C CA . ILE A 1 468 ? -15.766 -26.797 1.997 1 90.38 468 ILE A CA 1
ATOM 3549 C C . ILE A 1 468 ? -16.625 -27.844 2.697 1 90.38 468 ILE A C 1
ATOM 3551 O O . ILE A 1 468 ? -17.016 -27.656 3.854 1 90.38 468 ILE A O 1
ATOM 3555 N N . THR A 1 469 ? -16.922 -28.891 2.029 1 85.88 469 THR A N 1
ATOM 3556 C CA . THR A 1 469 ? -17.719 -29.969 2.605 1 85.88 469 THR A CA 1
ATOM 3557 C C . THR A 1 469 ? -17.016 -30.594 3.811 1 85.88 469 THR A C 1
ATOM 3559 O O . THR A 1 469 ? -17.641 -30.891 4.824 1 85.88 469 THR A O 1
ATOM 3562 N N . MET A 1 470 ? -15.797 -30.75 3.627 1 86.38 470 MET A N 1
ATOM 3563 C CA . MET A 1 470 ? -15.008 -31.281 4.734 1 86.38 470 MET A CA 1
ATOM 3564 C C . MET A 1 470 ? -15.047 -30.344 5.934 1 86.38 470 MET A C 1
ATOM 3566 O O . MET A 1 470 ? -15.172 -30.797 7.074 1 86.38 470 MET A O 1
ATOM 3570 N N . ARG A 1 471 ? -14.953 -29.109 5.723 1 86.94 471 ARG A N 1
ATOM 3571 C CA . ARG A 1 471 ? -14.984 -28.109 6.793 1 86.94 471 ARG A CA 1
ATOM 3572 C C . ARG A 1 471 ? -16.344 -28.078 7.473 1 86.94 471 ARG A C 1
ATOM 3574 O O . ARG A 1 471 ? -16.438 -27.969 8.695 1 86.94 471 ARG A O 1
ATOM 3581 N N . LYS A 1 472 ? -17.328 -28.109 6.734 1 83.44 472 LYS A N 1
ATOM 3582 C CA . LYS A 1 472 ? -18.688 -28.141 7.281 1 83.44 472 LYS A CA 1
ATOM 3583 C C . LYS A 1 472 ? -18.891 -29.375 8.164 1 83.44 472 LYS A C 1
ATOM 3585 O O . LYS A 1 472 ? -19.531 -29.297 9.211 1 83.44 472 LYS A O 1
ATOM 3590 N N . GLY A 1 473 ? -18.391 -30.406 7.609 1 76.12 473 GLY A N 1
ATOM 3591 C CA . GLY A 1 473 ? -18.469 -31.625 8.383 1 76.12 473 GLY A CA 1
ATOM 3592 C C . GLY A 1 473 ? -17.75 -31.531 9.727 1 76.12 473 GLY A C 1
ATOM 3593 O O . GLY A 1 473 ? -18.297 -31.969 10.742 1 76.12 473 GLY A O 1
ATOM 3594 N N . ARG A 1 474 ? -16.641 -30.953 9.719 1 76.12 474 ARG A N 1
ATOM 3595 C CA . ARG A 1 474 ? -15.867 -30.797 10.945 1 76.12 474 ARG A CA 1
ATOM 3596 C C . ARG A 1 474 ? -16.562 -29.859 11.922 1 76.12 474 ARG A C 1
ATOM 3598 O O . ARG A 1 474 ? -16.547 -30.094 13.133 1 76.12 474 ARG A O 1
ATOM 3605 N N . GLU A 1 475 ? -17.047 -28.781 11.383 1 75.75 475 GLU A N 1
ATOM 3606 C CA . GLU A 1 475 ? -17.781 -27.844 12.227 1 75.75 475 GLU A CA 1
ATOM 3607 C C . GLU A 1 475 ? -19 -28.516 12.867 1 75.75 475 GLU A C 1
ATOM 3609 O O . GLU A 1 475 ? -19.312 -28.266 14.031 1 75.75 475 GLU A O 1
ATOM 3614 N N . TRP A 1 476 ? -19.625 -29.297 12.102 1 70.56 476 TRP A N 1
ATOM 3615 C CA . TRP A 1 476 ? -20.781 -30.031 12.594 1 70.56 476 TRP A CA 1
ATOM 3616 C C . TRP A 1 476 ? -20.375 -31 13.703 1 70.56 476 TRP A C 1
ATOM 3618 O O . TRP A 1 476 ? -21.047 -31.078 14.742 1 70.56 476 TRP A O 1
ATOM 3628 N N . MET A 1 477 ? -19.297 -31.703 13.406 1 70.81 477 MET A N 1
ATOM 3629 C CA . MET A 1 477 ? -18.797 -32.656 14.398 1 70.81 477 MET A CA 1
ATOM 3630 C C . MET A 1 477 ? -18.422 -31.938 15.695 1 70.81 477 MET A C 1
ATOM 3632 O O . MET A 1 477 ? -18.703 -32.438 16.781 1 70.81 477 MET A O 1
ATOM 3636 N N . LYS A 1 478 ? -17.781 -30.828 15.594 1 73.75 478 LYS A N 1
ATOM 3637 C CA . LYS A 1 478 ? -17.406 -30.062 16.766 1 73.75 478 LYS A CA 1
ATOM 3638 C C . LYS A 1 478 ? -18.641 -29.609 17.562 1 73.75 478 LYS A C 1
ATOM 3640 O O . LYS A 1 478 ? -18.656 -29.672 18.781 1 73.75 478 LYS A O 1
ATOM 3645 N N . LYS A 1 479 ? -19.578 -29.156 16.875 1 72.38 479 LYS A N 1
ATOM 3646 C CA . LYS A 1 479 ? -20.812 -28.75 17.531 1 72.38 479 LYS A CA 1
ATOM 3647 C C . LYS A 1 479 ? -21.5 -29.922 18.234 1 72.38 479 LYS A C 1
ATOM 3649 O O . LYS A 1 479 ? -22.031 -29.766 19.328 1 72.38 479 LYS A O 1
ATOM 3654 N N . GLU A 1 480 ? -21.453 -31.031 17.516 1 67.56 480 GLU A N 1
ATOM 3655 C CA . GLU A 1 480 ? -22.047 -32.25 18.094 1 67.56 480 GLU A CA 1
ATOM 3656 C C . GLU A 1 480 ? -21.297 -32.688 19.344 1 67.56 480 GLU A C 1
ATOM 3658 O O . GLU A 1 480 ? -21.906 -33.094 20.328 1 67.56 480 GLU A O 1
ATOM 3663 N N . ILE A 1 481 ? -20.016 -32.562 19.219 1 69.75 481 ILE A N 1
ATOM 3664 C CA . ILE A 1 481 ? -19.188 -32.938 20.359 1 69.75 481 ILE A CA 1
ATOM 3665 C C . ILE A 1 481 ? -19.391 -31.969 21.5 1 69.75 481 ILE A C 1
ATOM 3667 O O . ILE A 1 481 ? -19.5 -32.375 22.656 1 69.75 481 ILE A O 1
ATOM 3671 N N . GLU A 1 482 ? -19.391 -30.734 21.125 1 70.5 482 GLU A N 1
ATOM 3672 C CA . GLU A 1 482 ? -19.641 -29.719 22.156 1 70.5 482 GLU A CA 1
ATOM 3673 C C . GLU A 1 482 ? -21 -29.922 22.828 1 70.5 482 GLU A C 1
ATOM 3675 O O . GLU A 1 482 ? -21.125 -29.781 24.047 1 70.5 482 GLU A O 1
ATOM 3680 N N . GLU A 1 483 ? -21.953 -30.25 22.078 1 65.44 483 GLU A N 1
ATOM 3681 C CA . GLU A 1 483 ? -23.281 -30.516 22.609 1 65.44 483 GLU A CA 1
ATOM 3682 C C . GLU A 1 483 ? -23.297 -31.781 23.438 1 65.44 483 GLU A C 1
ATOM 3684 O O . GLU A 1 483 ? -23.969 -31.844 24.469 1 65.44 483 GLU A O 1
ATOM 3689 N N . PHE A 1 484 ? -22.562 -32.688 22.922 1 61.88 484 PHE A N 1
ATOM 3690 C CA . PHE A 1 484 ? -22.484 -33.969 23.656 1 61.88 484 PHE A CA 1
ATOM 3691 C C . PHE A 1 484 ? -21.781 -33.75 24.984 1 61.88 484 PHE A C 1
ATOM 3693 O O . PHE A 1 484 ? -22.188 -34.344 26 1 61.88 484 PHE A O 1
ATOM 3700 N N . LEU A 1 485 ? -20.75 -33 24.953 1 64.38 485 LEU A N 1
ATOM 3701 C CA . LEU A 1 485 ? -20.016 -32.75 26.188 1 64.38 485 LEU A CA 1
ATOM 3702 C C . LEU A 1 485 ? -20.859 -31.906 27.156 1 64.38 485 LEU A C 1
ATOM 3704 O O . LEU A 1 485 ? -20.781 -32.094 28.359 1 64.38 485 LEU A O 1
ATOM 3708 N N . ILE A 1 486 ? -21.547 -31.078 26.625 1 64.88 486 ILE A N 1
ATOM 3709 C CA . ILE A 1 486 ? -22.453 -30.297 27.469 1 64.88 486 ILE A CA 1
ATOM 3710 C C . ILE A 1 486 ? -23.562 -31.203 28 1 64.88 486 ILE A C 1
ATOM 3712 O O . ILE A 1 486 ? -23.938 -31.078 29.172 1 64.88 486 ILE A O 1
ATOM 3716 N N . ASP A 1 487 ? -24.047 -32.062 27.219 1 57.19 487 ASP A N 1
ATOM 3717 C CA . ASP A 1 487 ? -25.094 -32.969 27.672 1 57.19 487 ASP A CA 1
ATOM 3718 C C . ASP A 1 487 ? -24.578 -33.938 28.719 1 57.19 487 ASP A C 1
ATOM 3720 O O . ASP A 1 487 ? -25.312 -34.344 29.625 1 57.19 487 ASP A O 1
ATOM 3724 N N . GLU A 1 488 ? -23.422 -34.25 28.578 1 54.44 488 GLU A N 1
ATOM 3725 C CA . GLU A 1 488 ? -22.875 -35.156 29.594 1 54.44 488 GLU A CA 1
ATOM 3726 C C . GLU A 1 488 ? -22.656 -34.438 30.922 1 54.44 488 GLU A C 1
ATOM 3728 O O . GLU A 1 488 ? -22.656 -35.062 31.984 1 54.44 488 GLU A O 1
ATOM 3733 N N . GLU A 1 489 ? -22.406 -33.25 30.812 1 51.78 489 GLU A N 1
ATOM 3734 C CA . GLU A 1 489 ? -22.234 -32.531 32.062 1 51.78 489 GLU A CA 1
ATOM 3735 C C . GLU A 1 489 ? -23.578 -32.25 32.75 1 51.78 489 GLU A C 1
ATOM 3737 O O . GLU A 1 489 ? -23.641 -31.938 33.938 1 51.78 489 GLU A O 1
ATOM 3742 N N . ASP A 1 490 ? -24.641 -32.438 32.125 1 42.06 490 ASP A N 1
ATOM 3743 C CA . ASP A 1 490 ? -25.922 -32.375 32.812 1 42.06 490 ASP A CA 1
ATOM 3744 C C . ASP A 1 490 ? -26.391 -33.781 33.188 1 42.06 490 ASP A C 1
ATOM 3746 O O . ASP A 1 490 ? -27 -33.969 34.25 1 42.06 490 ASP A O 1
ATOM 3750 N N . MET B 1 1 ? -20.438 -2.273 58.5 1 21.41 1 MET B N 1
ATOM 3751 C CA . MET B 1 1 ? -19.781 -3.393 57.844 1 21.41 1 MET B CA 1
ATOM 3752 C C . MET B 1 1 ? -20.734 -4.031 56.812 1 21.41 1 MET B C 1
ATOM 3754 O O . MET B 1 1 ? -21.516 -4.918 57.156 1 21.41 1 MET B O 1
ATOM 3758 N N . CYS B 1 2 ? -21.516 -3.359 55.938 1 23.7 2 CYS B N 1
ATOM 3759 C CA . CYS B 1 2 ? -22.828 -3.564 55.312 1 23.7 2 CYS B CA 1
ATOM 3760 C C . CYS B 1 2 ? -22.766 -4.695 54.281 1 23.7 2 CYS B C 1
ATOM 3762 O O . CYS B 1 2 ? -22.016 -4.625 53.312 1 23.7 2 CYS B O 1
ATOM 3764 N N . SER B 1 3 ? -22.891 -6.016 54.719 1 22.62 3 SER B N 1
ATOM 3765 C CA . SER B 1 3 ? -22.781 -7.324 54.094 1 22.62 3 SER B CA 1
ATOM 3766 C C . SER B 1 3 ? -23.781 -7.48 52.938 1 22.62 3 SER B C 1
ATOM 3768 O O . SER B 1 3 ? -24.891 -7.953 53.156 1 22.62 3 SER B O 1
ATOM 3770 N N . ILE B 1 4 ? -24.141 -6.48 52.188 1 24.97 4 ILE B N 1
ATOM 3771 C CA . ILE B 1 4 ? -25.297 -6.617 51.312 1 24.97 4 ILE B CA 1
ATOM 3772 C C . ILE B 1 4 ? -25.094 -7.805 50.375 1 24.97 4 ILE B C 1
ATOM 3774 O O . ILE B 1 4 ? -24.156 -7.816 49.562 1 24.97 4 ILE B O 1
ATOM 3778 N N . GLU B 1 5 ? -25.359 -9.047 50.781 1 23.03 5 GLU B N 1
ATOM 3779 C CA . GLU B 1 5 ? -25.359 -10.367 50.156 1 23.03 5 GLU B CA 1
ATOM 3780 C C . GLU B 1 5 ? -26.172 -10.359 48.875 1 23.03 5 GLU B C 1
ATOM 3782 O O . GLU B 1 5 ? -27.391 -10.562 48.906 1 23.03 5 GLU B O 1
ATOM 3787 N N . GLU B 1 6 ? -26.188 -9.258 48.156 1 24.62 6 GLU B N 1
ATOM 3788 C CA . GLU B 1 6 ? -27.172 -9.297 47.094 1 24.62 6 GLU B CA 1
ATOM 3789 C C . GLU B 1 6 ? -27.016 -10.531 46.219 1 24.62 6 GLU B C 1
ATOM 3791 O O . GLU B 1 6 ? -25.891 -10.891 45.844 1 24.62 6 GLU B O 1
ATOM 3796 N N . GLU B 1 7 ? -27.875 -11.453 46.344 1 25.02 7 GLU B N 1
ATOM 3797 C CA . GLU B 1 7 ? -28.141 -12.703 45.656 1 25.02 7 GLU B CA 1
ATOM 3798 C C . GLU B 1 7 ? -28.016 -12.516 44.125 1 25.02 7 GLU B C 1
ATOM 3800 O O . GLU B 1 7 ? -28.766 -11.734 43.562 1 25.02 7 GLU B O 1
ATOM 3805 N N . ILE B 1 8 ? -26.812 -12.508 43.625 1 27.25 8 ILE B N 1
ATOM 3806 C CA . ILE B 1 8 ? -26.438 -12.523 42.188 1 27.25 8 ILE B CA 1
ATOM 3807 C C . ILE B 1 8 ? -27.172 -13.656 41.469 1 27.25 8 ILE B C 1
ATOM 3809 O O . ILE B 1 8 ? -26.891 -14.828 41.719 1 27.25 8 ILE B O 1
ATOM 3813 N N . GLN B 1 9 ? -28.531 -13.562 41.562 1 26.11 9 GLN B N 1
ATOM 3814 C CA . GLN B 1 9 ? -29.25 -14.578 40.812 1 26.11 9 GLN B CA 1
ATOM 3815 C C . GLN B 1 9 ? -28.641 -14.789 39.438 1 26.11 9 GLN B C 1
ATOM 3817 O O . GLN B 1 9 ? -28.391 -13.82 38.719 1 26.11 9 GLN B O 1
ATOM 3822 N N . THR B 1 10 ? -27.906 -15.859 39.219 1 27.84 10 THR B N 1
ATOM 3823 C CA . THR B 1 10 ? -27.25 -16.516 38.094 1 27.84 10 THR B CA 1
ATOM 3824 C C . THR B 1 10 ? -28.203 -16.672 36.906 1 27.84 10 THR B C 1
ATOM 3826 O O . THR B 1 10 ? -28.781 -17.734 36.719 1 27.84 10 THR B O 1
ATOM 3829 N N . GLY B 1 11 ? -29.25 -15.797 36.844 1 25.84 11 GLY B N 1
ATOM 3830 C CA . GLY B 1 11 ? -30.156 -16.141 35.75 1 25.84 11 GLY B CA 1
ATOM 3831 C C . GLY B 1 11 ? -29.453 -16.328 34.438 1 25.84 11 GLY B C 1
ATOM 3832 O O . GLY B 1 11 ? -28.406 -15.734 34.188 1 25.84 11 GLY B O 1
ATOM 3833 N N . ASP B 1 12 ? -29.688 -17.5 33.812 1 26.66 12 ASP B N 1
ATOM 3834 C CA . ASP B 1 12 ? -29.281 -18.047 32.5 1 26.66 12 ASP B CA 1
ATOM 3835 C C . ASP B 1 12 ? -29.469 -17.016 31.406 1 26.66 12 ASP B C 1
ATOM 3837 O O . ASP B 1 12 ? -30.594 -16.75 30.969 1 26.66 12 ASP B O 1
ATOM 3841 N N . ALA B 1 13 ? -28.891 -15.914 31.5 1 29.08 13 ALA B N 1
ATOM 3842 C CA . ALA B 1 13 ? -29.062 -14.875 30.484 1 29.08 13 ALA B CA 1
ATOM 3843 C C . ALA B 1 13 ? -28.922 -15.469 29.078 1 29.08 13 ALA B C 1
ATOM 3845 O O . ALA B 1 13 ? -27.906 -16.078 28.75 1 29.08 13 ALA B O 1
ATOM 3846 N N . GLU B 1 14 ? -30.062 -15.852 28.484 1 28.25 14 GLU B N 1
ATOM 3847 C CA . GLU B 1 14 ? -30.188 -16.234 27.078 1 28.25 14 GLU B CA 1
ATOM 3848 C C . GLU B 1 14 ? -29.281 -15.391 26.203 1 28.25 14 GLU B C 1
ATOM 3850 O O . GLU B 1 14 ? -29.234 -14.164 26.344 1 28.25 14 GLU B O 1
ATOM 3855 N N . THR B 1 15 ? -28.219 -15.898 25.875 1 27.66 15 THR B N 1
ATOM 3856 C CA . THR B 1 15 ? -27.234 -15.344 24.953 1 27.66 15 THR B CA 1
ATOM 3857 C C . THR B 1 15 ? -27.922 -14.648 23.781 1 27.66 15 THR B C 1
ATOM 3859 O O . THR B 1 15 ? -28.766 -15.242 23.109 1 27.66 15 THR B O 1
ATOM 3862 N N . PRO B 1 16 ? -28.156 -13.336 23.938 1 29.45 16 PRO B N 1
ATOM 3863 C CA . PRO B 1 16 ? -28.875 -12.727 22.812 1 29.45 16 PRO B CA 1
ATOM 3864 C C . PRO B 1 16 ? -28.406 -13.258 21.469 1 29.45 16 PRO B C 1
ATOM 3866 O O . PRO B 1 16 ? -27.203 -13.43 21.25 1 29.45 16 PRO B O 1
ATOM 3869 N N . SER B 1 17 ? -29.094 -14.234 20.875 1 28.19 17 SER B N 1
ATOM 3870 C CA . SER B 1 17 ? -28.953 -14.633 19.484 1 28.19 17 SER B CA 1
ATOM 3871 C C . SER B 1 17 ? -28.719 -13.43 18.578 1 28.19 17 SER B C 1
ATOM 3873 O O . SER B 1 17 ? -29.516 -12.484 18.578 1 28.19 17 SER B O 1
ATOM 3875 N N . ILE B 1 18 ? -27.594 -13.016 18.516 1 28.75 18 ILE B N 1
ATOM 3876 C CA . ILE B 1 18 ? -27.297 -12.023 17.484 1 28.75 18 ILE B CA 1
ATOM 3877 C C . ILE B 1 18 ? -28.094 -12.336 16.219 1 28.75 18 ILE B C 1
ATOM 3879 O O . ILE B 1 18 ? -27.828 -13.336 15.547 1 28.75 18 ILE B O 1
ATOM 3883 N N . ARG B 1 19 ? -29.391 -12.188 16.281 1 30.27 19 ARG B N 1
ATOM 3884 C CA . ARG B 1 19 ? -30.203 -12.227 15.07 1 30.27 19 ARG B CA 1
ATOM 3885 C C . ARG B 1 19 ? -29.484 -11.547 13.906 1 30.27 19 ARG B C 1
ATOM 3887 O O . ARG B 1 19 ? -29.219 -10.344 13.961 1 30.27 19 ARG B O 1
ATOM 3894 N N . SER B 1 20 ? -28.641 -12.18 13.297 1 30.12 20 SER B N 1
ATOM 3895 C CA . SER B 1 20 ? -28.172 -11.82 11.961 1 30.12 20 SER B CA 1
ATOM 3896 C C . SER B 1 20 ? -29.328 -11.414 11.055 1 30.12 20 SER B C 1
ATOM 3898 O O . SER B 1 20 ? -30.109 -12.258 10.625 1 30.12 20 SER B O 1
ATOM 3900 N N . ARG B 1 21 ? -30.266 -10.531 11.484 1 31.56 21 ARG B N 1
ATOM 3901 C CA . ARG B 1 21 ? -31.312 -10.148 10.547 1 31.56 21 ARG B CA 1
ATOM 3902 C C . ARG B 1 21 ? -30.75 -9.961 9.141 1 31.56 21 ARG B C 1
ATOM 3904 O O . ARG B 1 21 ? -29.938 -9.062 8.914 1 31.56 21 ARG B O 1
ATOM 3911 N N . ARG B 1 22 ? -30.766 -10.914 8.367 1 34.25 22 ARG B N 1
ATOM 3912 C CA . ARG B 1 22 ? -30.641 -10.891 6.918 1 34.25 22 ARG B CA 1
ATOM 3913 C C . ARG B 1 22 ? -31.359 -9.688 6.32 1 34.25 22 ARG B C 1
ATOM 3915 O O . ARG B 1 22 ? -32.594 -9.602 6.41 1 34.25 22 ARG B O 1
ATOM 3922 N N . ARG B 1 23 ? -30.922 -8.469 6.453 1 38.62 23 ARG B N 1
ATOM 3923 C CA . ARG B 1 23 ? -31.547 -7.277 5.879 1 38.62 23 ARG B CA 1
ATOM 3924 C C . ARG B 1 23 ? -31.922 -7.508 4.418 1 38.62 23 ARG B C 1
ATOM 3926 O O . ARG B 1 23 ? -31.047 -7.656 3.564 1 38.62 23 ARG B O 1
ATOM 3933 N N . LEU B 1 24 ? -33 -7.93 4.18 1 38.59 24 LEU B N 1
ATOM 3934 C CA . LEU B 1 24 ? -33.625 -8.109 2.881 1 38.59 24 LEU B CA 1
ATOM 3935 C C . LEU B 1 24 ? -33.562 -6.832 2.053 1 38.59 24 LEU B C 1
ATOM 3937 O O . LEU B 1 24 ? -33.938 -5.762 2.521 1 38.59 24 LEU B O 1
ATOM 3941 N N . VAL B 1 25 ? -32.562 -6.656 1.226 1 46.38 25 VAL B N 1
ATOM 3942 C CA . VAL B 1 25 ? -32.5 -5.594 0.228 1 46.38 25 VAL B CA 1
ATOM 3943 C C . VAL B 1 25 ? -33.812 -5.613 -0.599 1 46.38 25 VAL B C 1
ATOM 3945 O O . VAL B 1 25 ? -34.125 -6.625 -1.229 1 46.38 25 VAL B O 1
ATOM 3948 N N . VAL B 1 26 ? -34.906 -5.023 -0.115 1 48.31 26 VAL B N 1
ATOM 3949 C CA . VAL B 1 26 ? -36.094 -4.848 -0.949 1 48.31 26 VAL B CA 1
ATOM 3950 C C . VAL B 1 26 ? -35.781 -3.848 -2.064 1 48.31 26 VAL B C 1
ATOM 3952 O O . VAL B 1 26 ? -35.219 -2.779 -1.814 1 48.31 26 VAL B O 1
ATOM 3955 N N . GLU B 1 27 ? -35.875 -4.211 -3.291 1 59.97 27 GLU B N 1
ATOM 3956 C CA . GLU B 1 27 ? -35.688 -3.414 -4.5 1 59.97 27 GLU B CA 1
ATOM 3957 C C . GLU B 1 27 ? -36.438 -2.084 -4.398 1 59.97 27 GLU B C 1
ATOM 3959 O O . GLU B 1 27 ? -37.594 -2.051 -4.02 1 59.97 27 GLU B O 1
ATOM 3964 N N . GLY B 1 28 ? -35.812 -1.01 -4.398 1 66.12 28 GLY B N 1
ATOM 3965 C CA . GLY B 1 28 ? -36.375 0.325 -4.484 1 66.12 28 GLY B CA 1
ATOM 3966 C C . GLY B 1 28 ? -36.469 1.02 -3.137 1 66.12 28 GLY B C 1
ATOM 3967 O O . GLY B 1 28 ? -37.062 2.102 -3.031 1 66.12 28 GLY B O 1
ATOM 3968 N N . LEU B 1 29 ? -36.062 0.301 -2.184 1 76.19 29 LEU B N 1
ATOM 3969 C CA . LEU B 1 29 ? -36.188 0.936 -0.875 1 76.19 29 LEU B CA 1
ATOM 3970 C C . LEU B 1 29 ? -34.812 1.104 -0.239 1 76.19 29 LEU B C 1
ATOM 3972 O O . LEU B 1 29 ? -33.844 0.426 -0.625 1 76.19 29 LEU B O 1
ATOM 3976 N N . CYS B 1 30 ? -34.812 2.045 0.639 1 80.44 30 CYS B N 1
ATOM 3977 C CA . CYS B 1 30 ? -33.594 2.324 1.405 1 80.44 30 CYS B CA 1
ATOM 3978 C C . CYS B 1 30 ? -33.125 1.075 2.133 1 80.44 30 CYS B C 1
ATOM 3980 O O . CYS B 1 30 ? -33.906 0.325 2.689 1 80.44 30 CYS B O 1
ATOM 3982 N N . HIS B 1 31 ? -31.938 0.849 2.109 1 75.19 31 HIS B N 1
ATOM 3983 C CA . HIS B 1 31 ? -31.328 -0.333 2.711 1 75.19 31 HIS B CA 1
ATOM 3984 C C . HIS B 1 31 ? -31.531 -0.346 4.223 1 75.19 31 HIS B C 1
ATOM 3986 O O . HIS B 1 31 ? -31.688 -1.412 4.82 1 75.19 31 HIS B O 1
ATOM 3992 N N . LYS B 1 32 ? -31.531 0.789 4.844 1 78.25 32 LYS B N 1
ATOM 3993 C CA . LYS B 1 32 ? -31.578 0.885 6.301 1 78.25 32 LYS B CA 1
ATOM 3994 C C . LYS B 1 32 ? -33 0.97 6.809 1 78.25 32 LYS B C 1
ATOM 3996 O O . LYS B 1 32 ? -33.438 0.11 7.57 1 78.25 32 LYS B O 1
ATOM 4001 N N . CYS B 1 33 ? -33.75 1.945 6.332 1 78.94 33 CYS B N 1
ATOM 4002 C CA . CYS B 1 33 ? -35.094 2.143 6.855 1 78.94 33 CYS B CA 1
ATOM 4003 C C . CYS B 1 33 ? -36.094 1.27 6.117 1 78.94 33 CYS B C 1
ATOM 4005 O O . CYS B 1 33 ? -37.188 1.006 6.621 1 78.94 33 CYS B O 1
ATOM 4007 N N . LYS B 1 34 ? -35.719 0.883 4.941 1 77.62 34 LYS B N 1
ATOM 4008 C CA . LYS B 1 34 ? -36.594 0.064 4.094 1 77.62 34 LYS B CA 1
ATOM 4009 C C . LYS B 1 34 ? -37.938 0.753 3.85 1 77.62 34 LYS B C 1
ATOM 4011 O O . LYS B 1 34 ? -38.938 0.088 3.688 1 77.62 34 LYS B O 1
ATOM 4016 N N . GLN B 1 35 ? -38 2.021 3.934 1 81.88 35 GLN B N 1
ATOM 4017 C CA . GLN B 1 35 ? -39.25 2.775 3.789 1 81.88 35 GLN B CA 1
ATOM 4018 C C . GLN B 1 35 ? -39.125 3.812 2.676 1 81.88 35 GLN B C 1
ATOM 4020 O O . GLN B 1 35 ? -40.031 3.922 1.83 1 81.88 35 GLN B O 1
ATOM 4025 N N . SER B 1 36 ? -38.156 4.496 2.652 1 83.56 36 SER B N 1
ATOM 4026 C CA . SER B 1 36 ? -37.969 5.617 1.736 1 83.56 36 SER B CA 1
ATOM 4027 C C . SER B 1 36 ? -37.188 5.203 0.498 1 83.56 36 SER B C 1
ATOM 4029 O O . SER B 1 36 ? -36.406 4.246 0.54 1 83.56 36 SER B O 1
ATOM 4031 N N . PRO B 1 37 ? -37.438 5.93 -0.603 1 81.5 37 PRO B N 1
ATOM 4032 C CA . PRO B 1 37 ? -36.688 5.629 -1.81 1 81.5 37 PRO B CA 1
ATOM 4033 C C . PRO B 1 37 ? -35.188 5.965 -1.66 1 81.5 37 PRO B C 1
ATOM 4035 O O . PRO B 1 37 ? -34.844 6.973 -1.037 1 81.5 37 PRO B O 1
ATOM 4038 N N . PRO B 1 38 ? -34.438 5.051 -2.172 1 79.62 38 PRO B N 1
ATOM 4039 C CA . PRO B 1 38 ? -33 5.297 -2.092 1 79.62 38 PRO B CA 1
ATOM 4040 C C . PRO B 1 38 ? -32.531 6.395 -3.049 1 79.62 38 PRO B C 1
ATOM 4042 O O . PRO B 1 38 ? -33.031 6.492 -4.172 1 79.62 38 PRO B O 1
ATOM 4045 N N . VAL B 1 39 ? -31.672 7.305 -2.539 1 74.69 39 VAL B N 1
ATOM 4046 C CA . VAL B 1 39 ? -31.234 8.422 -3.367 1 74.69 39 VAL B CA 1
ATOM 4047 C C . VAL B 1 39 ? -29.703 8.445 -3.43 1 74.69 39 VAL B C 1
ATOM 4049 O O . VAL B 1 39 ? -29.125 9.039 -4.348 1 74.69 39 VAL B O 1
ATOM 4052 N N . VAL B 1 40 ? -29.062 7.715 -2.58 1 73.69 40 VAL B N 1
ATOM 4053 C CA . VAL B 1 40 ? -27.609 7.785 -2.533 1 73.69 40 VAL B CA 1
ATOM 4054 C C . VAL B 1 40 ? -27.016 6.387 -2.701 1 73.69 40 VAL B C 1
ATOM 4056 O O . VAL B 1 40 ? -27.406 5.453 -2 1 73.69 40 VAL B O 1
ATOM 4059 N N . ASP B 1 41 ? -26.172 6.398 -3.713 1 67.25 41 ASP B N 1
ATOM 4060 C CA . ASP B 1 41 ? -25.469 5.145 -3.941 1 67.25 41 ASP B CA 1
ATOM 4061 C C . ASP B 1 41 ? -24.062 5.184 -3.332 1 67.25 41 ASP B C 1
ATOM 4063 O O . ASP B 1 41 ? -23.219 5.953 -3.777 1 67.25 41 ASP B O 1
ATOM 4067 N N . MET B 1 42 ? -24.078 4.52 -2.219 1 64.06 42 MET B N 1
ATOM 4068 C CA . MET B 1 42 ? -22.75 4.445 -1.606 1 64.06 42 MET B CA 1
ATOM 4069 C C . MET B 1 42 ? -22.234 3.01 -1.582 1 64.06 42 MET B C 1
ATOM 4071 O O . MET B 1 42 ? -22.703 2.197 -0.778 1 64.06 42 MET B O 1
ATOM 4075 N N . LYS B 1 43 ? -21.109 2.686 -2.197 1 62.16 43 LYS B N 1
ATOM 4076 C CA . LYS B 1 43 ? -20.469 1.373 -2.24 1 62.16 43 LYS B CA 1
ATOM 4077 C C . LYS B 1 43 ? -21.484 0.28 -2.564 1 62.16 43 LYS B C 1
ATOM 4079 O O . LYS B 1 43 ? -21.531 -0.75 -1.889 1 62.16 43 LYS B O 1
ATOM 4084 N N . ARG B 1 44 ? -22.422 0.614 -3.307 1 58 44 ARG B N 1
ATOM 4085 C CA . ARG B 1 44 ? -23.406 -0.31 -3.836 1 58 44 ARG B CA 1
ATOM 4086 C C . ARG B 1 44 ? -24.578 -0.477 -2.861 1 58 44 ARG B C 1
ATOM 4088 O O . ARG B 1 44 ? -25.312 -1.456 -2.938 1 58 44 ARG B O 1
ATOM 4095 N N . VAL B 1 45 ? -24.625 0.391 -1.907 1 64.94 45 VAL B N 1
ATOM 4096 C CA . VAL B 1 45 ? -25.766 0.46 -0.993 1 64.94 45 VAL B CA 1
ATOM 4097 C C . VAL B 1 45 ? -26.531 1.761 -1.219 1 64.94 45 VAL B C 1
ATOM 4099 O O . VAL B 1 45 ? -25.938 2.828 -1.358 1 64.94 45 VAL B O 1
ATOM 4102 N N . MET B 1 46 ? -27.828 1.535 -1.296 1 76.69 46 MET B N 1
ATOM 4103 C CA . MET B 1 46 ? -28.656 2.707 -1.573 1 76.69 46 MET B CA 1
ATOM 4104 C C . MET B 1 46 ? -29.344 3.189 -0.309 1 76.69 46 MET B C 1
ATOM 4106 O O . MET B 1 46 ? -30 2.402 0.387 1 76.69 46 MET B O 1
ATOM 4110 N N . TYR B 1 47 ? -29.078 4.402 0.01 1 83.62 47 TYR B N 1
ATOM 4111 C CA . TYR B 1 47 ? -29.672 5.039 1.178 1 83.62 47 TYR B CA 1
ATOM 4112 C C . TYR B 1 47 ? -30.641 6.145 0.763 1 83.62 47 TYR B C 1
ATOM 4114 O O . TYR B 1 47 ? -30.484 6.738 -0.309 1 83.62 47 TYR B O 1
ATOM 4122 N N . CYS B 1 48 ? -31.656 6.184 1.585 1 87.44 48 CYS B N 1
ATOM 4123 C CA . CYS B 1 48 ? -32.375 7.441 1.493 1 87.44 48 CYS B CA 1
ATOM 4124 C C . CYS B 1 48 ? -31.578 8.586 2.104 1 87.44 48 CYS B C 1
ATOM 4126 O O . CYS B 1 48 ? -30.578 8.352 2.779 1 87.44 48 CYS B O 1
ATOM 4128 N N . LYS B 1 49 ? -32.031 9.75 1.903 1 89.12 49 LYS B N 1
ATOM 4129 C CA . LYS B 1 49 ? -31.312 10.945 2.342 1 89.12 49 LYS B CA 1
ATOM 4130 C C . LYS B 1 49 ? -31.109 10.945 3.855 1 89.12 49 LYS B C 1
ATOM 4132 O O . LYS B 1 49 ? -30 11.188 4.344 1 89.12 49 LYS B O 1
ATOM 4137 N N . THR B 1 50 ? -32.125 10.641 4.559 1 90.94 50 THR B N 1
ATOM 4138 C CA . THR B 1 50 ? -32.094 10.688 6.016 1 90.94 50 THR B CA 1
ATOM 4139 C C . THR B 1 50 ? -31.172 9.602 6.57 1 90.94 50 THR B C 1
ATOM 4141 O O . THR B 1 50 ? -30.328 9.875 7.43 1 90.94 50 THR B O 1
ATOM 4144 N N . CYS B 1 51 ? -31.312 8.461 6.043 1 89.88 51 CYS B N 1
ATOM 4145 C CA . CYS B 1 51 ? -30.5 7.344 6.531 1 89.88 51 CYS B CA 1
ATOM 4146 C C . CYS B 1 51 ? -29.031 7.543 6.195 1 89.88 51 CYS B C 1
ATOM 4148 O O . CYS B 1 51 ? -28.156 7.137 6.961 1 89.88 51 CYS B O 1
ATOM 4150 N N . PHE B 1 52 ? -28.812 8.164 5.09 1 91.25 52 PHE B N 1
ATOM 4151 C CA . PHE B 1 52 ? -27.438 8.461 4.695 1 91.25 52 PHE B CA 1
ATOM 4152 C C . PHE B 1 52 ? -26.781 9.43 5.68 1 91.25 52 PHE B C 1
ATOM 4154 O O . PHE B 1 52 ? -25.688 9.172 6.18 1 91.25 52 PHE B O 1
ATOM 4161 N N . LYS B 1 53 ? -27.484 10.477 5.926 1 93.38 53 LYS B N 1
ATOM 4162 C CA . LYS B 1 53 ? -26.969 11.477 6.852 1 93.38 53 LYS B CA 1
ATOM 4163 C C . LYS B 1 53 ? -26.703 10.867 8.227 1 93.38 53 LYS B C 1
ATOM 4165 O O . LYS B 1 53 ? -25.672 11.125 8.844 1 93.38 53 LYS B O 1
ATOM 4170 N N . GLU B 1 54 ? -27.578 10.023 8.617 1 91.88 54 GLU B N 1
ATOM 4171 C CA . GLU B 1 54 ? -27.438 9.375 9.914 1 91.88 54 GLU B CA 1
ATOM 4172 C C . GLU B 1 54 ? -26.234 8.445 9.945 1 91.88 54 GLU B C 1
ATOM 4174 O O . GLU B 1 54 ? -25.562 8.32 10.969 1 91.88 54 GLU B O 1
ATOM 4179 N N . SER B 1 55 ? -26.016 7.836 8.844 1 90.25 55 SER B N 1
ATOM 4180 C CA . SER B 1 55 ? -24.891 6.914 8.773 1 90.25 55 SER B CA 1
ATOM 4181 C C . SER B 1 55 ? -23.562 7.648 8.914 1 90.25 55 SER B C 1
ATOM 4183 O O . SER B 1 55 ? -22.641 7.16 9.57 1 90.25 55 SER B O 1
ATOM 4185 N N . VAL B 1 56 ? -23.453 8.812 8.312 1 94.06 56 VAL B N 1
ATOM 4186 C CA . VAL B 1 56 ? -22.219 9.602 8.391 1 94.06 56 VAL B CA 1
ATOM 4187 C C . VAL B 1 56 ? -22.016 10.109 9.812 1 94.06 56 VAL B C 1
ATOM 4189 O O . VAL B 1 56 ? -20.922 10.016 10.359 1 94.06 56 VAL B O 1
ATOM 4192 N N . VAL B 1 57 ? -23.094 10.586 10.414 1 94.75 57 VAL B N 1
ATOM 4193 C CA . VAL B 1 57 ? -23.031 11.109 11.773 1 94.75 57 VAL B CA 1
ATOM 4194 C C . VAL B 1 57 ? -22.641 9.992 12.742 1 94.75 57 VAL B C 1
ATOM 4196 O O . VAL B 1 57 ? -21.828 10.203 13.648 1 94.75 57 VAL B O 1
ATOM 4199 N N . TYR B 1 58 ? -23.203 8.852 12.477 1 92.44 58 TYR B N 1
ATOM 4200 C CA . TYR B 1 58 ? -22.938 7.703 13.336 1 92.44 58 TYR B CA 1
ATOM 4201 C C . TYR B 1 58 ? -21.453 7.328 13.305 1 92.44 58 TYR B C 1
ATOM 4203 O O . TYR B 1 58 ? -20.859 7.059 14.344 1 92.44 58 TYR B O 1
ATOM 4211 N N . ARG B 1 59 ? -20.922 7.297 12.211 1 92.75 59 ARG B N 1
ATOM 4212 C CA . ARG B 1 59 ? -19.516 6.93 12.07 1 92.75 59 ARG B CA 1
ATOM 4213 C C . ARG B 1 59 ? -18.609 7.988 12.688 1 92.75 59 ARG B C 1
ATOM 4215 O O . ARG B 1 59 ? -17.641 7.66 13.359 1 92.75 59 ARG B O 1
ATOM 4222 N N . PHE B 1 60 ? -18.938 9.266 12.477 1 95.69 60 PHE B N 1
ATOM 4223 C CA . PHE B 1 60 ? -18.203 10.367 13.086 1 95.69 60 PHE B CA 1
ATOM 4224 C C . PHE B 1 60 ? -18.219 10.242 14.609 1 95.69 60 PHE B C 1
ATOM 4226 O O . PHE B 1 60 ? -17.172 10.25 15.25 1 95.69 60 PHE B O 1
ATOM 4233 N N . ARG B 1 61 ? -19.344 10.07 15.141 1 93.06 61 ARG B N 1
ATOM 4234 C CA . ARG B 1 61 ? -19.516 9.961 16.578 1 93.06 61 ARG B CA 1
ATOM 4235 C C . ARG B 1 61 ? -18.828 8.711 17.125 1 93.06 61 ARG B C 1
ATOM 4237 O O . ARG B 1 61 ? -18.172 8.766 18.172 1 93.06 61 ARG B O 1
ATOM 4244 N N . GLY B 1 62 ? -19.016 7.66 16.375 1 92.06 62 GLY B N 1
ATOM 4245 C CA . GLY B 1 62 ? -18.375 6.414 16.766 1 92.06 62 GLY B CA 1
ATOM 4246 C C . GLY B 1 62 ? -16.875 6.523 16.875 1 92.06 62 GLY B C 1
ATOM 4247 O O . GLY B 1 62 ? -16.281 6.051 17.844 1 92.06 62 GLY B O 1
ATOM 4248 N N . ASN B 1 63 ? -16.297 7.172 15.977 1 92.62 63 ASN B N 1
ATOM 4249 C CA . ASN B 1 63 ? -14.852 7.332 15.969 1 92.62 63 ASN B CA 1
ATOM 4250 C C . ASN B 1 63 ? -14.375 8.227 17.109 1 92.62 63 ASN B C 1
ATOM 4252 O O . ASN B 1 63 ? -13.328 7.973 17.703 1 92.62 63 ASN B O 1
ATOM 4256 N N . LEU B 1 64 ? -15.078 9.242 17.391 1 91.69 64 LEU B N 1
ATOM 4257 C CA . LEU B 1 64 ? -14.711 10.148 18.484 1 91.69 64 LEU B CA 1
ATOM 4258 C C . LEU B 1 64 ? -14.867 9.469 19.828 1 91.69 64 LEU B C 1
ATOM 4260 O O . LEU B 1 64 ? -14.023 9.641 20.719 1 91.69 64 LEU B O 1
ATOM 4264 N N . MET B 1 65 ? -15.883 8.648 19.938 1 89.31 65 MET B N 1
ATOM 4265 C CA . MET B 1 65 ? -16.172 7.992 21.203 1 89.31 65 MET B CA 1
ATOM 4266 C C . MET B 1 65 ? -15.227 6.82 21.438 1 89.31 65 MET B C 1
ATOM 4268 O O . MET B 1 65 ? -14.914 6.488 22.594 1 89.31 65 MET B O 1
ATOM 4272 N N . ARG B 1 66 ? -14.773 6.266 20.391 1 88.69 66 ARG B N 1
ATOM 4273 C CA . ARG B 1 66 ? -13.867 5.125 20.5 1 88.69 66 ARG B CA 1
ATOM 4274 C C . ARG B 1 66 ? -12.438 5.586 20.75 1 88.69 66 ARG B C 1
ATOM 4276 O O . ARG B 1 66 ? -11.57 4.781 21.094 1 88.69 66 ARG B O 1
ATOM 4283 N N . ALA B 1 67 ? -12.273 6.863 20.578 1 89.12 67 ALA B N 1
ATOM 4284 C CA . ALA B 1 67 ? -10.93 7.383 20.828 1 89.12 67 ALA B CA 1
ATOM 4285 C C . ALA B 1 67 ? -10.539 7.211 22.297 1 89.12 67 ALA B C 1
ATOM 4287 O O . ALA B 1 67 ? -11.164 7.789 23.188 1 89.12 67 ALA B O 1
ATOM 4288 N N . THR B 1 68 ? -9.492 6.465 22.578 1 87.5 68 THR B N 1
ATOM 4289 C CA . THR B 1 68 ? -9.117 6.129 23.938 1 87.5 68 THR B CA 1
ATOM 4290 C C . THR B 1 68 ? -8.039 7.078 24.453 1 87.5 68 THR B C 1
ATOM 4292 O O . THR B 1 68 ? -7.809 7.172 25.656 1 87.5 68 THR B O 1
ATOM 4295 N N . LYS B 1 69 ? -7.508 7.809 23.625 1 92.31 69 LYS B N 1
ATOM 4296 C CA . LYS B 1 69 ? -6.375 8.633 24.047 1 92.31 69 LYS B CA 1
ATOM 4297 C C . LYS B 1 69 ? -6.82 10.047 24.391 1 92.31 69 LYS B C 1
ATOM 4299 O O . LYS B 1 69 ? -6.039 10.844 24.922 1 92.31 69 LYS B O 1
ATOM 4304 N N . ILE B 1 70 ? -8.023 10.328 24.047 1 92 70 ILE B N 1
ATOM 4305 C CA . ILE B 1 70 ? -8.562 11.656 24.344 1 92 70 ILE B CA 1
ATOM 4306 C C . ILE B 1 70 ? -9.125 11.688 25.75 1 92 70 ILE B C 1
ATOM 4308 O O . ILE B 1 70 ? -10.031 10.914 26.094 1 92 70 ILE B O 1
ATOM 4312 N N . ALA B 1 71 ? -8.625 12.602 26.547 1 89.75 71 ALA B N 1
ATOM 4313 C CA . ALA B 1 71 ? -9.141 12.773 27.906 1 89.75 71 ALA B CA 1
ATOM 4314 C C . ALA B 1 71 ? -10.5 13.469 27.891 1 89.75 71 ALA B C 1
ATOM 4316 O O . ALA B 1 71 ? -10.75 14.336 27.047 1 89.75 71 ALA B O 1
ATOM 4317 N N . ASP B 1 72 ? -11.289 13.055 28.812 1 87.69 72 ASP B N 1
ATOM 4318 C CA . ASP B 1 72 ? -12.578 13.727 28.953 1 87.69 72 ASP B CA 1
ATOM 4319 C C . ASP B 1 72 ? -12.398 15.18 29.375 1 87.69 72 ASP B C 1
ATOM 4321 O O . ASP B 1 72 ? -11.562 15.484 30.234 1 87.69 72 ASP B O 1
ATOM 4325 N N . GLY B 1 73 ? -13.133 16.016 28.734 1 90 73 GLY B N 1
ATOM 4326 C CA . GLY B 1 73 ? -13.062 17.438 29.062 1 90 73 GLY B CA 1
ATOM 4327 C C . GLY B 1 73 ? -11.852 18.125 28.453 1 90 73 GLY B C 1
ATOM 4328 O O . GLY B 1 73 ? -11.484 19.219 28.859 1 90 73 GLY B O 1
ATOM 4329 N N . ALA B 1 74 ? -11.305 17.547 27.531 1 93.19 74 ALA B N 1
ATOM 4330 C CA . ALA B 1 74 ? -10.125 18.109 26.891 1 93.19 74 ALA B CA 1
ATOM 4331 C C . ALA B 1 74 ? -10.492 19.344 26.047 1 93.19 74 ALA B C 1
ATOM 4333 O O . ALA B 1 74 ? -11.625 19.453 25.578 1 93.19 74 ALA B O 1
ATOM 4334 N N . LYS B 1 75 ? -9.562 20.234 26.016 1 96.19 75 LYS B N 1
ATOM 4335 C CA . LYS B 1 75 ? -9.695 21.359 25.078 1 96.19 75 LYS B CA 1
ATOM 4336 C C . LYS B 1 75 ? -9.195 20.969 23.688 1 96.19 75 LYS B C 1
ATOM 4338 O O . LYS B 1 75 ? -8.07 20.484 23.547 1 96.19 75 LYS B O 1
ATOM 4343 N N . ALA B 1 76 ? -10.039 21.219 22.703 1 96.75 76 ALA B N 1
ATOM 4344 C CA . ALA B 1 76 ? -9.734 20.703 21.375 1 96.75 76 ALA B CA 1
ATOM 4345 C C . ALA B 1 76 ? -9.445 21.844 20.406 1 96.75 76 ALA B C 1
ATOM 4347 O O . ALA B 1 76 ? -10.102 22.875 20.438 1 96.75 76 ALA B O 1
ATOM 4348 N N . LEU B 1 77 ? -8.398 21.703 19.625 1 98.31 77 LEU B N 1
ATOM 4349 C CA . LEU B 1 77 ? -8.148 22.531 18.469 1 98.31 77 LEU B CA 1
ATOM 4350 C C . LEU B 1 77 ? -8.594 21.828 17.188 1 98.31 77 LEU B C 1
ATOM 4352 O O . LEU B 1 77 ? -8.172 20.703 16.906 1 98.31 77 LEU B O 1
ATOM 4356 N N . VAL B 1 78 ? -9.414 22.438 16.406 1 98.06 78 VAL B N 1
ATOM 4357 C CA . VAL B 1 78 ? -9.914 21.875 15.164 1 98.06 78 VAL B CA 1
ATOM 4358 C C . VAL B 1 78 ? -9.242 22.547 13.977 1 98.06 78 VAL B C 1
ATOM 4360 O O . VAL B 1 78 ? -9.344 23.766 13.812 1 98.06 78 VAL B O 1
ATOM 4363 N N . ALA B 1 79 ? -8.539 21.75 13.188 1 98.19 79 ALA B N 1
ATOM 4364 C CA . ALA B 1 79 ? -7.945 22.281 11.969 1 98.19 79 ALA B CA 1
ATOM 4365 C C . ALA B 1 79 ? -9.008 22.531 10.898 1 98.19 79 ALA B C 1
ATOM 4367 O O . ALA B 1 79 ? -9.734 21.609 10.508 1 98.19 79 ALA B O 1
ATOM 4368 N N . PHE B 1 80 ? -9.07 23.75 10.43 1 97.12 80 PHE B N 1
ATOM 4369 C CA . PHE B 1 80 ? -10.078 24.141 9.453 1 97.12 80 PHE B CA 1
ATOM 4370 C C . PHE B 1 80 ? -9.43 24.766 8.227 1 97.12 80 PHE B C 1
ATOM 4372 O O . PHE B 1 80 ? -8.898 25.875 8.297 1 97.12 80 PHE B O 1
ATOM 4379 N N . SER B 1 81 ? -9.484 24.047 7.121 1 93.38 81 SER B N 1
ATOM 4380 C CA . SER B 1 81 ? -8.859 24.531 5.898 1 93.38 81 SER B CA 1
ATOM 4381 C C . SER B 1 81 ? -9.852 25.297 5.031 1 93.38 81 SER B C 1
ATOM 4383 O O . SER B 1 81 ? -9.461 26.047 4.137 1 93.38 81 SER B O 1
ATOM 4385 N N . GLY B 1 82 ? -11.148 25.172 5.305 1 91.75 82 GLY B N 1
ATOM 4386 C CA . GLY B 1 82 ? -12.18 25.75 4.457 1 91.75 82 GLY B CA 1
ATOM 4387 C C . GLY B 1 82 ? -12.719 24.766 3.428 1 91.75 82 GLY B C 1
ATOM 4388 O O . GLY B 1 82 ? -13.781 25 2.846 1 91.75 82 GLY B O 1
ATOM 4389 N N . GLY B 1 83 ? -12.07 23.656 3.268 1 92.62 83 GLY B N 1
ATOM 4390 C CA . GLY B 1 83 ? -12.484 22.672 2.277 1 92.62 83 GLY B CA 1
ATOM 4391 C C . GLY B 1 83 ? -13.672 21.844 2.725 1 92.62 83 GLY B C 1
ATOM 4392 O O . GLY B 1 83 ? -14.219 22.062 3.807 1 92.62 83 GLY B O 1
ATOM 4393 N N . ALA B 1 84 ? -14.031 20.922 1.896 1 94.62 84 ALA B N 1
ATOM 4394 C CA . ALA B 1 84 ? -15.25 20.141 2.104 1 94.62 84 ALA B CA 1
ATOM 4395 C C . ALA B 1 84 ? -15.148 19.281 3.367 1 94.62 84 ALA B C 1
ATOM 4397 O O . ALA B 1 84 ? -16.094 19.234 4.168 1 94.62 84 ALA B O 1
ATOM 4398 N N . SER B 1 85 ? -14.07 18.641 3.553 1 96.69 85 SER B N 1
ATOM 4399 C CA . SER B 1 85 ? -13.922 17.734 4.68 1 96.69 85 SER B CA 1
ATOM 4400 C C . SER B 1 85 ? -13.867 18.484 6.004 1 96.69 85 SER B C 1
ATOM 4402 O O . SER B 1 85 ? -14.508 18.094 6.98 1 96.69 85 SER B O 1
ATOM 4404 N N . SER B 1 86 ? -13.055 19.531 6.031 1 96.56 86 SER B N 1
ATOM 4405 C CA . SER B 1 86 ? -12.969 20.312 7.258 1 96.56 86 SER B CA 1
ATOM 4406 C C . SER B 1 86 ? -14.289 21 7.57 1 96.56 86 SER B C 1
ATOM 4408 O O . SER B 1 86 ? -14.648 21.172 8.734 1 96.56 86 SER B O 1
ATOM 4410 N N . ARG B 1 87 ? -15.031 21.375 6.523 1 96.06 87 ARG B N 1
ATOM 4411 C CA . ARG B 1 87 ? -16.344 21.969 6.723 1 96.06 87 ARG B CA 1
ATOM 4412 C C . ARG B 1 87 ? -17.312 20.984 7.355 1 96.06 87 ARG B C 1
ATOM 4414 O O . ARG B 1 87 ? -18.062 21.344 8.273 1 96.06 87 ARG B O 1
ATOM 4421 N N . LEU B 1 88 ? -17.312 19.797 6.816 1 97.56 88 LEU B N 1
ATOM 4422 C CA . LEU B 1 88 ? -18.156 18.766 7.402 1 97.56 88 LEU B CA 1
ATOM 4423 C C . LEU B 1 88 ? -17.766 18.5 8.852 1 97.56 88 LEU B C 1
ATOM 4425 O O . LEU B 1 88 ? -18.641 18.375 9.719 1 97.56 88 LEU B O 1
ATOM 4429 N N . LEU B 1 89 ? -16.5 18.406 9.102 1 97.44 89 LEU B N 1
ATOM 4430 C CA . LEU B 1 89 ? -16 18.188 10.453 1 97.44 89 LEU B CA 1
ATOM 4431 C C . LEU B 1 89 ? -16.531 19.25 11.414 1 97.44 89 LEU B C 1
ATOM 4433 O O . LEU B 1 89 ? -17 18.922 12.508 1 97.44 89 LEU B O 1
ATOM 4437 N N . LEU B 1 90 ? -16.406 20.484 11 1 95.81 90 LEU B N 1
ATOM 4438 C CA . LEU B 1 90 ? -16.859 21.609 11.828 1 95.81 90 LEU B CA 1
ATOM 4439 C C . LEU B 1 90 ? -18.359 21.5 12.109 1 95.81 90 LEU B C 1
ATOM 4441 O O . LEU B 1 90 ? -18.797 21.719 13.234 1 95.81 90 LEU B O 1
ATOM 4445 N N . HIS B 1 91 ? -19.078 21.156 11.133 1 95.69 91 HIS B N 1
ATOM 4446 C CA . HIS B 1 91 ? -20.531 21.016 11.258 1 95.69 91 HIS B CA 1
ATOM 4447 C C . HIS B 1 91 ? -20.891 19.906 12.242 1 95.69 91 HIS B C 1
ATOM 4449 O O . HIS B 1 91 ? -21.719 20.109 13.133 1 95.69 91 HIS B O 1
ATOM 4455 N N . LEU B 1 92 ? -20.297 18.797 12.039 1 95.75 92 LEU B N 1
ATOM 4456 C CA . LEU B 1 92 ? -20.594 17.641 12.883 1 95.75 92 LEU B CA 1
ATOM 4457 C C . LEU B 1 92 ? -20.156 17.891 14.32 1 95.75 92 LEU B C 1
ATOM 4459 O O . LEU B 1 92 ? -20.828 17.453 15.258 1 95.75 92 LEU B O 1
ATOM 4463 N N . LEU B 1 93 ? -19.031 18.594 14.461 1 93.81 93 LEU B N 1
ATOM 4464 C CA . LEU B 1 93 ? -18.547 18.906 15.797 1 93.81 93 LEU B CA 1
ATOM 4465 C C . LEU B 1 93 ? -19.5 19.859 16.5 1 93.81 93 LEU B C 1
ATOM 4467 O O . LEU B 1 93 ? -19.734 19.734 17.719 1 93.81 93 LEU B O 1
ATOM 4471 N N . SER B 1 94 ? -20.016 20.812 15.812 1 91.88 94 SER B N 1
ATOM 4472 C CA . SER B 1 94 ? -20.984 21.75 16.375 1 91.88 94 SER B CA 1
ATOM 4473 C C . SER B 1 94 ? -22.25 21.047 16.812 1 91.88 94 SER B C 1
ATOM 4475 O O . SER B 1 94 ? -22.766 21.312 17.906 1 91.88 94 SER B O 1
ATOM 4477 N N . GLU B 1 95 ? -22.703 20.078 15.984 1 89.69 95 GLU B N 1
ATOM 4478 C CA . GLU B 1 95 ? -23.891 19.297 16.328 1 89.69 95 GLU B CA 1
ATOM 4479 C C . GLU B 1 95 ? -23.609 18.391 17.531 1 89.69 95 GLU B C 1
ATOM 4481 O O . GLU B 1 95 ? -24.5 18.188 18.375 1 89.69 95 GLU B O 1
ATOM 4486 N N . PHE B 1 96 ? -22.484 17.891 17.5 1 88.31 96 PHE B N 1
ATOM 4487 C CA . PHE B 1 96 ? -22.078 17 18.562 1 88.31 96 PHE B CA 1
ATOM 4488 C C . PHE B 1 96 ? -22.016 17.734 19.906 1 88.31 96 PHE B C 1
ATOM 4490 O O . PHE B 1 96 ? -22.312 17.156 20.953 1 88.31 96 PHE B O 1
ATOM 4497 N N . HIS B 1 97 ? -21.688 19.031 19.906 1 84.06 97 HIS B N 1
ATOM 4498 C CA . HIS B 1 97 ? -21.5 19.828 21.109 1 84.06 97 HIS B CA 1
ATOM 4499 C C . HIS B 1 97 ? -22.797 20.531 21.516 1 84.06 97 HIS B C 1
ATOM 4501 O O . HIS B 1 97 ? -22.875 21.125 22.594 1 84.06 97 HIS B O 1
ATOM 4507 N N . GLU B 1 98 ? -23.75 20.391 20.672 1 80.69 98 GLU B N 1
ATOM 4508 C CA . GLU B 1 98 ? -25.031 20.984 21.031 1 80.69 98 GLU B CA 1
ATOM 4509 C C . GLU B 1 98 ? -25.688 20.234 22.203 1 80.69 98 GLU B C 1
ATOM 4511 O O . GLU B 1 98 ? -25.703 19 22.219 1 80.69 98 GLU B O 1
ATOM 4516 N N . PRO B 1 99 ? -25.984 21.047 23.188 1 70 99 PRO B N 1
ATOM 4517 C CA . PRO B 1 99 ? -26.609 20.438 24.359 1 70 99 PRO B CA 1
ATOM 4518 C C . PRO B 1 99 ? -27.922 19.734 24.047 1 70 99 PRO B C 1
ATOM 4520 O O . PRO B 1 99 ? -28.672 20.188 23.188 1 70 99 PRO B O 1
ATOM 4523 N N . ASP B 1 100 ? -27.906 18.5 24.344 1 63.66 100 ASP B N 1
ATOM 4524 C CA . ASP B 1 100 ? -29.188 17.781 24.266 1 63.66 100 ASP B CA 1
ATOM 4525 C C . ASP B 1 100 ? -30.188 18.344 25.266 1 63.66 100 ASP B C 1
ATOM 4527 O O . ASP B 1 100 ? -29.969 18.297 26.469 1 63.66 100 ASP B O 1
ATOM 4531 N N . PRO B 1 101 ? -31.219 19 24.734 1 62.22 101 PRO B N 1
ATOM 4532 C CA . PRO B 1 101 ? -32.188 19.562 25.672 1 62.22 101 PRO B CA 1
ATOM 4533 C C . PRO B 1 101 ? -32.781 18.516 26.641 1 62.22 101 PRO B C 1
ATOM 4535 O O . PRO B 1 101 ? -33.156 18.859 27.75 1 62.22 101 PRO B O 1
ATOM 4538 N N . SER B 1 102 ? -32.844 17.328 26.172 1 63.47 102 SER B N 1
ATOM 4539 C CA . SER B 1 102 ? -33.438 16.297 27 1 63.47 102 SER B CA 1
ATOM 4540 C C . SER B 1 102 ? -32.438 15.75 28.016 1 63.47 102 SER B C 1
ATOM 4542 O O . SER B 1 102 ? -32.844 15.156 29.031 1 63.47 102 SER B O 1
ATOM 4544 N N . ASN B 1 103 ? -31.172 15.891 27.766 1 62.41 103 ASN B N 1
ATOM 4545 C CA . ASN B 1 103 ? -30.141 15.422 28.688 1 62.41 103 ASN B CA 1
ATOM 4546 C C . ASN B 1 103 ? -29.047 16.469 28.891 1 62.41 103 ASN B C 1
ATOM 4548 O O . ASN B 1 103 ? -27.969 16.359 28.312 1 62.41 103 ASN B O 1
ATOM 4552 N N . LEU B 1 104 ? -29.469 17.531 29.656 1 55.31 104 LEU B N 1
ATOM 4553 C CA . LEU B 1 104 ? -28.562 18.656 29.891 1 55.31 104 LEU B CA 1
ATOM 4554 C C . LEU B 1 104 ? -27.297 18.172 30.594 1 55.31 104 LEU B C 1
ATOM 4556 O O . LEU B 1 104 ? -26.297 18.891 30.625 1 55.31 104 LEU B O 1
ATOM 4560 N N . ARG B 1 105 ? -27.391 16.969 31.188 1 51.59 105 ARG B N 1
ATOM 4561 C CA . ARG B 1 105 ? -26.266 16.453 31.969 1 51.59 105 ARG B CA 1
ATOM 4562 C C . ARG B 1 105 ? -25.266 15.727 31.078 1 51.59 105 ARG B C 1
ATOM 4564 O O . ARG B 1 105 ? -24.219 15.281 31.547 1 51.59 105 ARG B O 1
ATOM 4571 N N . LYS B 1 106 ? -25.688 15.562 29.922 1 60.22 106 LYS B N 1
ATOM 4572 C CA . LYS B 1 106 ? -24.734 14.82 29.094 1 60.22 106 LYS B CA 1
ATOM 4573 C C . LYS B 1 106 ? -23.422 15.578 28.938 1 60.22 106 LYS B C 1
ATOM 4575 O O . LYS B 1 106 ? -23.422 16.734 28.484 1 60.22 106 LYS B O 1
ATOM 4580 N N . LYS B 1 107 ? -22.453 15.094 29.656 1 62.16 107 LYS B N 1
ATOM 4581 C CA . LYS B 1 107 ? -21.109 15.664 29.672 1 62.16 107 LYS B CA 1
ATOM 4582 C C . LYS B 1 107 ? -20.531 15.781 28.266 1 62.16 107 LYS B C 1
ATOM 4584 O O . LYS B 1 107 ? -20.609 14.836 27.484 1 62.16 107 LYS B O 1
ATOM 4589 N N . ARG B 1 108 ? -20.266 16.984 27.875 1 78 108 ARG B N 1
ATOM 4590 C CA . ARG B 1 108 ? -19.562 17.234 26.625 1 78 108 ARG B CA 1
ATOM 4591 C C . ARG B 1 108 ? -18.188 16.594 26.625 1 78 108 ARG B C 1
ATOM 4593 O O . ARG B 1 108 ? -17.516 16.547 27.641 1 78 108 ARG B O 1
ATOM 4600 N N . LYS B 1 109 ? -17.891 15.977 25.531 1 83.88 109 LYS B N 1
ATOM 4601 C CA . LYS B 1 109 ? -16.594 15.328 25.406 1 83.88 109 LYS B CA 1
ATOM 4602 C C . LYS B 1 109 ? -15.461 16.328 25.516 1 83.88 109 LYS B C 1
ATOM 4604 O O . LYS B 1 109 ? -14.438 16.062 26.141 1 83.88 109 LYS B O 1
ATOM 4609 N N . PHE B 1 110 ? -15.773 17.594 24.953 1 91.25 110 PHE B N 1
ATOM 4610 C CA . PHE B 1 110 ? -14.766 18.641 24.969 1 91.25 110 PHE B CA 1
ATOM 4611 C C . PHE B 1 110 ? -15.234 19.828 25.812 1 91.25 110 PHE B C 1
ATOM 4613 O O . PHE B 1 110 ? -16.391 20.234 25.703 1 91.25 110 PHE B O 1
ATOM 4620 N N . SER B 1 111 ? -14.344 20.281 26.656 1 89 111 SER B N 1
ATOM 4621 C CA . SER B 1 111 ? -14.656 21.453 27.453 1 89 111 SER B CA 1
ATOM 4622 C C . SER B 1 111 ? -14.734 22.703 26.594 1 89 111 SER B C 1
ATOM 4624 O O . SER B 1 111 ? -15.602 23.547 26.781 1 89 111 SER B O 1
ATOM 4626 N N . ASP B 1 112 ? -13.789 22.781 25.719 1 92.5 112 ASP B N 1
ATOM 4627 C CA . ASP B 1 112 ? -13.688 23.906 24.797 1 92.5 112 ASP B CA 1
ATOM 4628 C C . ASP B 1 112 ? -13.195 23.453 23.438 1 92.5 112 ASP B C 1
ATOM 4630 O O . ASP B 1 112 ? -12.461 22.469 23.328 1 92.5 112 ASP B O 1
ATOM 4634 N N . VAL B 1 113 ? -13.703 24.234 22.469 1 95 113 VAL B N 1
ATOM 4635 C CA . VAL B 1 113 ? -13.289 23.953 21.094 1 95 113 VAL B CA 1
ATOM 4636 C C . VAL B 1 113 ? -12.805 25.25 20.438 1 95 113 VAL B C 1
ATOM 4638 O O . VAL B 1 113 ? -13.445 26.297 20.547 1 95 113 VAL B O 1
ATOM 4641 N N . LEU B 1 114 ? -11.641 25.172 19.875 1 97.19 114 LEU B N 1
ATOM 4642 C CA . LEU B 1 114 ? -11.039 26.281 19.156 1 97.19 114 LEU B CA 1
ATOM 4643 C C . LEU B 1 114 ? -10.773 25.906 17.688 1 97.19 114 LEU B C 1
ATOM 4645 O O . LEU B 1 114 ? -10.258 24.828 17.406 1 97.19 114 LEU B O 1
ATOM 4649 N N . ILE B 1 115 ? -11.203 26.781 16.781 1 97.75 115 ILE B N 1
ATOM 4650 C CA . ILE B 1 115 ? -10.953 26.562 15.359 1 97.75 115 ILE B CA 1
ATOM 4651 C C . ILE B 1 115 ? -9.664 27.266 14.953 1 97.75 115 ILE B C 1
ATOM 4653 O O . ILE B 1 115 ? -9.414 28.406 15.328 1 97.75 115 ILE B O 1
ATOM 4657 N N . CYS B 1 116 ? -8.875 26.562 14.203 1 98 116 CYS B N 1
ATOM 4658 C CA . CYS B 1 116 ? -7.629 27.156 13.719 1 98 116 CYS B CA 1
ATOM 4659 C C . CYS B 1 116 ? -7.516 27.031 12.203 1 98 116 CYS B C 1
ATOM 4661 O O . CYS B 1 116 ? -7.633 25.922 11.656 1 98 116 CYS B O 1
ATOM 4663 N N . HIS B 1 117 ? -7.324 28.094 11.539 1 96.81 117 HIS B N 1
ATOM 4664 C CA . HIS B 1 117 ? -7.043 28.125 10.102 1 96.81 117 HIS B CA 1
ATOM 4665 C C . HIS B 1 117 ? -5.605 28.562 9.836 1 96.81 117 HIS B C 1
ATOM 4667 O O . HIS B 1 117 ? -5.191 29.641 10.258 1 96.81 117 HIS B O 1
ATOM 4673 N N . VAL B 1 118 ? -4.871 27.688 9.188 1 95.94 118 VAL B N 1
ATOM 4674 C CA . VAL B 1 118 ? -3.51 28.031 8.773 1 95.94 118 VAL B CA 1
ATOM 4675 C C . VAL B 1 118 ? -3.527 28.625 7.371 1 95.94 118 VAL B C 1
ATOM 4677 O O . VAL B 1 118 ? -3.846 27.938 6.402 1 95.94 118 VAL B O 1
ATOM 4680 N N . ASP B 1 119 ? -3.137 29.828 7.258 1 93.88 119 ASP B N 1
ATOM 4681 C CA . ASP B 1 119 ? -3.137 30.547 5.992 1 93.88 119 ASP B CA 1
ATOM 4682 C C . ASP B 1 119 ? -1.9 30.219 5.164 1 93.88 119 ASP B C 1
ATOM 4684 O O . ASP B 1 119 ? -0.783 30.578 5.527 1 93.88 119 ASP B O 1
ATOM 4688 N N . GLN B 1 120 ? -2.098 29.578 4.051 1 92.94 120 GLN B N 1
ATOM 4689 C CA . GLN B 1 120 ? -1.006 29.156 3.178 1 92.94 120 GLN B CA 1
ATOM 4690 C C . GLN B 1 120 ? -0.919 30.047 1.939 1 92.94 120 GLN B C 1
ATOM 4692 O O . GLN B 1 120 ? -0.239 29.703 0.97 1 92.94 120 GLN B O 1
ATOM 4697 N N . SER B 1 121 ? -1.521 31.188 1.935 1 89.81 121 SER B N 1
ATOM 4698 C CA . SER B 1 121 ? -1.646 32.031 0.759 1 89.81 121 SER B CA 1
ATOM 4699 C C . SER B 1 121 ? -0.288 32.562 0.317 1 89.81 121 SER B C 1
ATOM 4701 O O . SER B 1 121 ? -0.084 32.844 -0.864 1 89.81 121 SER B O 1
ATOM 4703 N N . ALA B 1 122 ? 0.635 32.656 1.244 1 89.69 122 ALA B N 1
ATOM 4704 C CA . ALA B 1 122 ? 1.968 33.156 0.91 1 89.69 122 ALA B CA 1
ATOM 4705 C C . ALA B 1 122 ? 2.641 32.281 -0.128 1 89.69 122 ALA B C 1
ATOM 4707 O O . ALA B 1 122 ? 3.461 32.75 -0.92 1 89.69 122 ALA B O 1
ATOM 4708 N N . VAL B 1 123 ? 2.289 31.047 -0.128 1 90.75 123 VAL B N 1
ATOM 4709 C CA . VAL B 1 123 ? 2.938 30.094 -1.021 1 90.75 123 VAL B CA 1
ATOM 4710 C C . VAL B 1 123 ? 2.008 29.75 -2.184 1 90.75 123 VAL B C 1
ATOM 4712 O O . VAL B 1 123 ? 2.457 29.594 -3.32 1 90.75 123 VAL B O 1
ATOM 4715 N N . LEU B 1 124 ? 0.798 29.531 -1.938 1 87 124 LEU B N 1
ATOM 4716 C CA . LEU B 1 124 ? -0.153 29.062 -2.941 1 87 124 LEU B CA 1
ATOM 4717 C C . LEU B 1 124 ? -0.617 30.219 -3.828 1 87 124 LEU B C 1
ATOM 4719 O O . LEU B 1 124 ? -1.036 30 -4.969 1 87 124 LEU B O 1
ATOM 4723 N N . GLY B 1 125 ? -0.51 31.312 -3.441 1 76.25 125 GLY B N 1
ATOM 4724 C CA . GLY B 1 125 ? -0.977 32.438 -4.215 1 76.25 125 GLY B CA 1
ATOM 4725 C C . GLY B 1 125 ? -2.48 32.469 -4.414 1 76.25 125 GLY B C 1
ATOM 4726 O O . GLY B 1 125 ? -3.209 31.75 -3.707 1 76.25 125 GLY B O 1
ATOM 4727 N N . GLY B 1 126 ? -3.016 33.281 -5.23 1 69.25 126 GLY B N 1
ATOM 4728 C CA . GLY B 1 126 ? -4.41 33.312 -5.645 1 69.25 126 GLY B CA 1
ATOM 4729 C C . GLY B 1 126 ? -5.238 34.344 -4.891 1 69.25 126 GLY B C 1
ATOM 4730 O O . GLY B 1 126 ? -4.691 35.188 -4.168 1 69.25 126 GLY B O 1
ATOM 4731 N N . GLU B 1 127 ? -6.5 34.125 -5.172 1 70 127 GLU B N 1
ATOM 4732 C CA . GLU B 1 127 ? -7.48 35.031 -4.59 1 70 127 GLU B CA 1
ATOM 4733 C C . GLU B 1 127 ? -7.582 34.844 -3.08 1 70 127 GLU B C 1
ATOM 4735 O O . GLU B 1 127 ? -7.438 33.719 -2.572 1 70 127 GLU B O 1
ATOM 4740 N N . ASP B 1 128 ? -7.648 35.906 -2.549 1 72.25 128 ASP B N 1
ATOM 4741 C CA . ASP B 1 128 ? -7.785 35.938 -1.095 1 72.25 128 ASP B CA 1
ATOM 4742 C C . ASP B 1 128 ? -9.133 35.344 -0.661 1 72.25 128 ASP B C 1
ATOM 4744 O O . ASP B 1 128 ? -10.172 35.969 -0.833 1 72.25 128 ASP B O 1
ATOM 4748 N N . LYS B 1 129 ? -9.102 34.125 -0.208 1 83.94 129 LYS B N 1
ATOM 4749 C CA . LYS B 1 129 ? -10.312 33.438 0.242 1 83.94 129 LYS B CA 1
ATOM 4750 C C . LYS B 1 129 ? -10.391 33.406 1.766 1 83.94 129 LYS B C 1
ATOM 4752 O O . LYS B 1 129 ? -11.234 32.719 2.334 1 83.94 129 LYS B O 1
ATOM 4757 N N . GLU B 1 130 ? -9.586 34.188 2.336 1 84.94 130 GLU B N 1
ATOM 4758 C CA . GLU B 1 130 ? -9.508 34.188 3.793 1 84.94 130 GLU B CA 1
ATOM 4759 C C . GLU B 1 130 ? -10.797 34.719 4.414 1 84.94 130 GLU B C 1
ATOM 4761 O O . GLU B 1 130 ? -11.234 34.219 5.461 1 84.94 130 GLU B O 1
ATOM 4766 N N . ALA B 1 131 ? -11.336 35.625 3.77 1 87.94 131 ALA B N 1
ATOM 4767 C CA . ALA B 1 131 ? -12.555 36.25 4.301 1 87.94 131 ALA B CA 1
ATOM 4768 C C . ALA B 1 131 ? -13.703 35.25 4.312 1 87.94 131 ALA B C 1
ATOM 4770 O O . ALA B 1 131 ? -14.492 35.188 5.258 1 87.94 131 ALA B O 1
ATOM 4771 N N . GLU B 1 132 ? -13.75 34.531 3.293 1 90 132 GLU B N 1
ATOM 4772 C CA . GLU B 1 132 ? -14.805 33.5 3.201 1 90 132 GLU B CA 1
ATOM 4773 C C . GLU B 1 132 ? -14.602 32.406 4.234 1 90 132 GLU B C 1
ATOM 4775 O O . GLU B 1 132 ? -15.562 31.969 4.867 1 90 132 GLU B O 1
ATOM 4780 N N . VAL B 1 133 ? -13.414 31.984 4.375 1 93 133 VAL B N 1
ATOM 4781 C CA . VAL B 1 133 ? -13.094 30.953 5.352 1 93 133 VAL B CA 1
ATOM 4782 C C . VAL B 1 133 ? -13.406 31.453 6.758 1 93 133 VAL B C 1
ATOM 4784 O O . VAL B 1 133 ? -13.969 30.719 7.574 1 93 133 VAL B O 1
ATOM 4787 N N . ARG B 1 134 ? -13.102 32.656 7.023 1 92.69 134 ARG B N 1
ATOM 4788 C CA . ARG B 1 134 ? -13.344 33.281 8.328 1 92.69 134 ARG B CA 1
ATOM 4789 C C . ARG B 1 134 ? -14.836 33.344 8.617 1 92.69 134 ARG B C 1
ATOM 4791 O O . ARG B 1 134 ? -15.273 33.094 9.742 1 92.69 134 ARG B O 1
ATOM 4798 N N . ARG B 1 135 ? -15.547 33.719 7.625 1 93 135 ARG B N 1
ATOM 4799 C CA . ARG B 1 135 ? -16.984 33.844 7.793 1 93 135 ARG B CA 1
ATOM 4800 C C . ARG B 1 135 ? -17.609 32.5 8.203 1 93 135 ARG B C 1
ATOM 4802 O O . ARG B 1 135 ? -18.438 32.438 9.117 1 93 135 ARG B O 1
ATOM 4809 N N . ILE B 1 136 ? -17.188 31.469 7.539 1 92.75 136 ILE B N 1
ATOM 4810 C CA . ILE B 1 136 ? -17.703 30.141 7.828 1 92.75 136 ILE B CA 1
ATOM 4811 C C . ILE B 1 136 ? -17.281 29.719 9.234 1 92.75 136 ILE B C 1
ATOM 4813 O O . ILE B 1 136 ? -18.094 29.188 10 1 92.75 136 ILE B O 1
ATOM 4817 N N . GLY B 1 137 ? -16.031 29.922 9.555 1 92.38 137 GLY B N 1
ATOM 4818 C CA . GLY B 1 137 ? -15.516 29.562 10.867 1 92.38 137 GLY B CA 1
ATOM 4819 C C . GLY B 1 137 ? -16.219 30.266 12 1 92.38 137 GLY B C 1
ATOM 4820 O O . GLY B 1 137 ? -16.578 29.656 13.008 1 92.38 137 GLY B O 1
ATOM 4821 N N . GLU B 1 138 ? -16.484 31.469 11.805 1 91.25 138 GLU B N 1
ATOM 4822 C CA . GLU B 1 138 ? -17.094 32.281 12.844 1 91.25 138 GLU B CA 1
ATOM 4823 C C . GLU B 1 138 ? -18.578 31.938 13.023 1 91.25 138 GLU B C 1
ATOM 4825 O O . GLU B 1 138 ? -19.109 32.062 14.125 1 91.25 138 GLU B O 1
ATOM 4830 N N . LYS B 1 139 ? -19.125 31.5 12.023 1 90.31 139 LYS B N 1
ATOM 4831 C CA . LYS B 1 139 ? -20.531 31.141 12.07 1 90.31 139 LYS B CA 1
ATOM 4832 C C . LYS B 1 139 ? -20.75 29.844 12.844 1 90.31 139 LYS B C 1
ATOM 4834 O O . LYS B 1 139 ? -21.859 29.547 13.289 1 90.31 139 LYS B O 1
ATOM 4839 N N . SER B 1 140 ? -19.766 29.094 13.023 1 88.31 140 SER B N 1
ATOM 4840 C CA . SER B 1 140 ? -19.875 27.781 13.672 1 88.31 140 SER B CA 1
ATOM 4841 C C . SER B 1 140 ? -20.156 27.938 15.164 1 88.31 140 SER B C 1
ATOM 4843 O O . SER B 1 140 ? -20.641 26.984 15.797 1 88.31 140 SER B O 1
ATOM 4845 N N . GLY B 1 141 ? -19.828 29.016 15.758 1 87.06 141 GLY B N 1
ATOM 4846 C CA . GLY B 1 141 ? -20.062 29.25 17.172 1 87.06 141 GLY B CA 1
ATOM 4847 C C . GLY B 1 141 ? -18.812 29.031 18.016 1 87.06 141 GLY B C 1
ATOM 4848 O O . GLY B 1 141 ? -18.812 29.312 19.219 1 87.06 141 GLY B O 1
ATOM 4849 N N . PHE B 1 142 ? -17.766 28.547 17.484 1 93.31 142 PHE B N 1
ATOM 4850 C CA . PHE B 1 142 ? -16.516 28.344 18.188 1 93.31 142 PHE B CA 1
ATOM 4851 C C . PHE B 1 142 ? -15.547 29.484 17.906 1 93.31 142 PHE B C 1
ATOM 4853 O O . PHE B 1 142 ? -15.641 30.141 16.875 1 93.31 142 PHE B O 1
ATOM 4860 N N . PRO B 1 143 ? -14.719 29.734 18.938 1 95.75 143 PRO B N 1
ATOM 4861 C CA . PRO B 1 143 ? -13.695 30.734 18.641 1 95.75 143 PRO B CA 1
ATOM 4862 C C . PRO B 1 143 ? -12.836 30.375 17.438 1 95.75 143 PRO B C 1
ATOM 4864 O O . PRO B 1 143 ? -12.492 29.219 17.25 1 95.75 143 PRO B O 1
ATOM 4867 N N . TYR B 1 144 ? -12.531 31.406 16.672 1 96.38 144 TYR B N 1
ATOM 4868 C CA . TYR B 1 144 ? -11.805 31.234 15.422 1 96.38 144 TYR B CA 1
ATOM 4869 C C . TYR B 1 144 ? -10.43 31.891 15.492 1 96.38 144 TYR B C 1
ATOM 4871 O O . TYR B 1 144 ? -10.312 33.062 15.844 1 96.38 144 TYR B O 1
ATOM 4879 N N . LEU B 1 145 ? -9.406 31.141 15.195 1 96.5 145 LEU B N 1
ATOM 4880 C CA . LEU B 1 145 ? -8.031 31.625 15.18 1 96.5 145 LEU B CA 1
ATOM 4881 C C . LEU B 1 145 ? -7.426 31.516 13.781 1 96.5 145 LEU B C 1
ATOM 4883 O O . LEU B 1 145 ? -7.496 30.453 13.156 1 96.5 145 LEU B O 1
ATOM 4887 N N . HIS B 1 146 ? -6.902 32.594 13.281 1 95.62 146 HIS B N 1
ATOM 4888 C CA . HIS B 1 146 ? -6.184 32.656 12.016 1 95.62 146 HIS B CA 1
ATOM 4889 C C . HIS B 1 146 ? -4.676 32.719 12.242 1 95.62 146 HIS B C 1
ATOM 4891 O O . HIS B 1 146 ? -4.195 33.594 12.969 1 95.62 146 HIS B O 1
ATOM 4897 N N . ILE B 1 147 ? -3.916 31.797 11.648 1 95.31 147 ILE B N 1
ATOM 4898 C CA . ILE B 1 147 ? -2.465 31.797 11.805 1 95.31 147 ILE B CA 1
ATOM 4899 C C . ILE B 1 147 ? -1.799 31.766 10.43 1 95.31 147 ILE B C 1
ATOM 4901 O O . ILE B 1 147 ? -2.107 30.906 9.602 1 95.31 147 ILE B O 1
ATOM 4905 N N . PRO B 1 148 ? -0.931 32.75 10.164 1 94.88 148 PRO B N 1
ATOM 4906 C CA . PRO B 1 148 ? -0.155 32.656 8.922 1 94.88 148 PRO B CA 1
ATOM 4907 C C . PRO B 1 148 ? 0.891 31.531 8.961 1 94.88 148 PRO B C 1
ATOM 4909 O O . PRO B 1 148 ? 1.583 31.359 9.969 1 94.88 148 PRO B O 1
ATOM 4912 N N . LEU B 1 149 ? 1.069 30.781 7.867 1 95.81 149 LEU B N 1
ATOM 4913 C CA . LEU B 1 149 ? 1.991 29.641 7.848 1 95.81 149 LEU B CA 1
ATOM 4914 C C . LEU B 1 149 ? 3.424 30.109 8.078 1 95.81 149 LEU B C 1
ATOM 4916 O O . LEU B 1 149 ? 4.23 29.375 8.664 1 95.81 149 LEU B O 1
ATOM 4920 N N . GLU B 1 150 ? 3.777 31.328 7.688 1 94.75 150 GLU B N 1
ATOM 4921 C CA . GLU B 1 150 ? 5.133 31.844 7.836 1 94.75 150 GLU B CA 1
ATOM 4922 C C . GLU B 1 150 ? 5.488 32.062 9.305 1 94.75 150 GLU B C 1
ATOM 4924 O O . GLU B 1 150 ? 6.656 32.25 9.648 1 94.75 150 GLU B O 1
ATOM 4929 N N . SER B 1 151 ? 4.508 31.891 10.148 1 93.5 151 SER B N 1
ATOM 4930 C CA . SER B 1 151 ? 4.766 32 11.578 1 93.5 151 SER B CA 1
ATOM 4931 C C . SER B 1 151 ? 5.719 30.922 12.062 1 93.5 151 SER B C 1
ATOM 4933 O O . SER B 1 151 ? 6.293 31.031 13.148 1 93.5 151 SER B O 1
ATOM 4935 N N . ILE B 1 152 ? 5.941 29.875 11.289 1 94.19 152 ILE B N 1
ATOM 4936 C CA . ILE B 1 152 ? 6.82 28.781 11.664 1 94.19 152 ILE B CA 1
ATOM 4937 C C . ILE B 1 152 ? 8.258 29.281 11.781 1 94.19 152 ILE B C 1
ATOM 4939 O O . ILE B 1 152 ? 9.102 28.625 12.406 1 94.19 152 ILE B O 1
ATOM 4943 N N . PHE B 1 153 ? 8.555 30.406 11.195 1 93.19 153 PHE B N 1
ATOM 4944 C CA . PHE B 1 153 ? 9.898 30.984 11.234 1 93.19 153 PHE B CA 1
ATOM 4945 C C . PHE B 1 153 ? 10.062 31.875 12.453 1 93.19 153 PHE B C 1
ATOM 4947 O O . PHE B 1 153 ? 11.156 32.406 12.703 1 93.19 153 PHE B O 1
ATOM 4954 N N . SER B 1 154 ? 9 31.953 13.156 1 87.75 154 SER B N 1
ATOM 4955 C CA . SER B 1 154 ? 9.055 32.781 14.367 1 87.75 154 SER B CA 1
ATOM 4956 C C . SER B 1 154 ? 9.141 31.891 15.609 1 87.75 154 SER B C 1
ATOM 4958 O O . SER B 1 154 ? 8.656 30.75 15.609 1 87.75 154 SER B O 1
ATOM 4960 N N . ASN B 1 155 ? 9.719 32.438 16.625 1 82.75 155 ASN B N 1
ATOM 4961 C CA . ASN B 1 155 ? 9.734 31.734 17.922 1 82.75 155 ASN B CA 1
ATOM 4962 C C . ASN B 1 155 ? 8.375 31.828 18.609 1 82.75 155 ASN B C 1
ATOM 4964 O O . ASN B 1 155 ? 7.484 32.531 18.156 1 82.75 155 ASN B O 1
ATOM 4968 N N . ASP B 1 156 ? 8.273 31.062 19.672 1 77.88 156 ASP B N 1
ATOM 4969 C CA . ASP B 1 156 ? 7.012 31.016 20.406 1 77.88 156 ASP B CA 1
ATOM 4970 C C . ASP B 1 156 ? 6.637 32.375 20.953 1 77.88 156 ASP B C 1
ATOM 4972 O O . ASP B 1 156 ? 5.453 32.719 21.062 1 77.88 156 ASP B O 1
ATOM 4976 N N . ASP B 1 157 ? 7.668 33.156 21.234 1 79.44 157 ASP B N 1
ATOM 4977 C CA . ASP B 1 157 ? 7.426 34.469 21.812 1 79.44 157 ASP B CA 1
ATOM 4978 C C . ASP B 1 157 ? 7.223 35.531 20.703 1 79.44 157 ASP B C 1
ATOM 4980 O O . ASP B 1 157 ? 7.051 36.719 21 1 79.44 157 ASP B O 1
ATOM 4984 N N . GLY B 1 158 ? 7.242 35.094 19.5 1 79 158 GLY B N 1
ATOM 4985 C CA . GLY B 1 158 ? 7.016 36 18.391 1 79 158 GLY B CA 1
ATOM 4986 C C . GLY B 1 158 ? 8.297 36.562 17.812 1 79 158 GLY B C 1
ATOM 4987 O O . GLY B 1 158 ? 8.281 37.219 16.75 1 79 158 GLY B O 1
ATOM 4988 N N . SER B 1 159 ? 9.383 36.344 18.484 1 84.06 159 SER B N 1
ATOM 4989 C CA . SER B 1 159 ? 10.656 36.844 18 1 84.06 159 SER B CA 1
ATOM 4990 C C . SER B 1 159 ? 11.148 36.094 16.781 1 84.06 159 SER B C 1
ATOM 4992 O O . SER B 1 159 ? 10.656 35 16.484 1 84.06 159 SER B O 1
ATOM 4994 N N . ASP B 1 160 ? 12.031 36.719 16.109 1 85.62 160 ASP B N 1
ATOM 4995 C CA . ASP B 1 160 ? 12.586 36.125 14.922 1 85.62 160 ASP B CA 1
ATOM 4996 C C . ASP B 1 160 ? 13.531 34.969 15.289 1 85.62 160 ASP B C 1
ATOM 4998 O O . ASP B 1 160 ? 14.531 35.156 15.984 1 85.62 160 ASP B O 1
ATOM 5002 N N . GLY B 1 161 ? 13.25 33.781 14.867 1 83.56 161 GLY B N 1
ATOM 5003 C CA . GLY B 1 161 ? 14.039 32.594 15.195 1 83.56 161 GLY B CA 1
ATOM 5004 C C . GLY B 1 161 ? 15.18 32.344 14.234 1 83.56 161 GLY B C 1
ATOM 5005 O O . GLY B 1 161 ? 16.047 31.516 14.484 1 83.56 161 GLY B O 1
ATOM 5006 N N . GLY B 1 162 ? 15.211 33.125 13.156 1 86.81 162 GLY B N 1
ATOM 5007 C CA . GLY B 1 162 ? 16.219 32.906 12.133 1 86.81 162 GLY B CA 1
ATOM 5008 C C . GLY B 1 162 ? 15.875 31.766 11.195 1 86.81 162 GLY B C 1
ATOM 5009 O O . GLY B 1 162 ? 14.695 31.453 11 1 86.81 162 GLY B O 1
ATOM 5010 N N . ALA B 1 163 ? 16.953 31.312 10.461 1 89.62 163 ALA B N 1
ATOM 5011 C CA . ALA B 1 163 ? 16.734 30.266 9.469 1 89.62 163 ALA B CA 1
ATOM 5012 C C . ALA B 1 163 ? 17.984 29.406 9.281 1 89.62 163 ALA B C 1
ATOM 5014 O O . ALA B 1 163 ? 19.094 29.844 9.609 1 89.62 163 ALA B O 1
ATOM 5015 N N . LEU B 1 164 ? 17.719 28.188 8.922 1 91.12 164 LEU B N 1
ATOM 5016 C CA . LEU B 1 164 ? 18.797 27.312 8.469 1 91.12 164 LEU B CA 1
ATOM 5017 C C . LEU B 1 164 ? 19.047 27.484 6.977 1 91.12 164 LEU B C 1
ATOM 5019 O O . LEU B 1 164 ? 18.125 27.359 6.168 1 91.12 164 LEU B O 1
ATOM 5023 N N . VAL B 1 165 ? 20.281 27.812 6.684 1 89.56 165 VAL B N 1
ATOM 5024 C CA . VAL B 1 165 ? 20.641 28.062 5.293 1 89.56 165 VAL B CA 1
ATOM 5025 C C . VAL B 1 165 ? 21.766 27.109 4.875 1 89.56 165 VAL B C 1
ATOM 5027 O O . VAL B 1 165 ? 22.672 26.812 5.66 1 89.56 165 VAL B O 1
ATOM 5030 N N . PRO B 1 166 ? 21.656 26.578 3.68 1 88.25 166 PRO B N 1
ATOM 5031 C CA . PRO B 1 166 ? 22.703 25.672 3.211 1 88.25 166 PRO B CA 1
ATOM 5032 C C . PRO B 1 166 ? 24.047 26.391 3.029 1 88.25 166 PRO B C 1
ATOM 5034 O O . PRO B 1 166 ? 24.078 27.578 2.699 1 88.25 166 PRO B O 1
ATOM 5037 N N . VAL B 1 167 ? 25.125 25.5 3.367 1 82.94 167 VAL B N 1
ATOM 5038 C CA . VAL B 1 167 ? 26.484 25.984 3.146 1 82.94 167 VAL B CA 1
ATOM 5039 C C . VAL B 1 167 ? 27.109 25.25 1.968 1 82.94 167 VAL B C 1
ATOM 5041 O O . VAL B 1 167 ? 27.469 24.078 2.086 1 82.94 167 VAL B O 1
ATOM 5044 N N . GLY B 1 168 ? 27 25.641 0.82 1 70.81 168 GLY B N 1
ATOM 5045 C CA . GLY B 1 168 ? 27.625 25.062 -0.363 1 70.81 168 GLY B CA 1
ATOM 5046 C C . GLY B 1 168 ? 26.953 23.781 -0.831 1 70.81 168 GLY B C 1
ATOM 5047 O O . GLY B 1 168 ? 26.219 23.156 -0.07 1 70.81 168 GLY B O 1
ATOM 5048 N N . PHE B 1 169 ? 26.812 23.656 -2.057 1 64.31 169 PHE B N 1
ATOM 5049 C CA . PHE B 1 169 ? 26.25 22.453 -2.672 1 64.31 169 PHE B CA 1
ATOM 5050 C C . PHE B 1 169 ? 27.344 21.625 -3.346 1 64.31 169 PHE B C 1
ATOM 5052 O O . PHE B 1 169 ? 28.234 22.188 -3.992 1 64.31 169 PHE B O 1
ATOM 5059 N N . ASP B 1 170 ? 27.656 20.469 -2.703 1 58.88 170 ASP B N 1
ATOM 5060 C CA . ASP B 1 170 ? 28.578 19.578 -3.385 1 58.88 170 ASP B CA 1
ATOM 5061 C C . ASP B 1 170 ? 27.828 18.516 -4.184 1 58.88 170 ASP B C 1
ATOM 5063 O O . ASP B 1 170 ? 27.172 17.641 -3.605 1 58.88 170 ASP B O 1
ATOM 5067 N N . LEU B 1 171 ? 27.859 18.766 -5.422 1 56.06 171 LEU B N 1
ATOM 5068 C CA . LEU B 1 171 ? 27.188 17.844 -6.336 1 56.06 171 LEU B CA 1
ATOM 5069 C C . LEU B 1 171 ? 27.703 16.422 -6.16 1 56.06 171 LEU B C 1
ATOM 5071 O O . LEU B 1 171 ? 27 15.453 -6.445 1 56.06 171 LEU B O 1
ATOM 5075 N N . ALA B 1 172 ? 28.953 16.406 -5.719 1 52.28 172 ALA B N 1
ATOM 5076 C CA . ALA B 1 172 ? 29.578 15.086 -5.625 1 52.28 172 ALA B CA 1
ATOM 5077 C C . ALA B 1 172 ? 29.047 14.312 -4.422 1 52.28 172 ALA B C 1
ATOM 5079 O O . ALA B 1 172 ? 29.109 13.078 -4.391 1 52.28 172 ALA B O 1
ATOM 5080 N N . ASP B 1 173 ? 28.531 15.07 -3.506 1 58.59 173 ASP B N 1
ATOM 5081 C CA . ASP B 1 173 ? 28.047 14.422 -2.293 1 58.59 173 ASP B CA 1
ATOM 5082 C C . ASP B 1 173 ? 26.547 14.68 -2.094 1 58.59 173 ASP B C 1
ATOM 5084 O O . ASP B 1 173 ? 26.156 15.555 -1.318 1 58.59 173 ASP B O 1
ATOM 5088 N N . THR B 1 174 ? 25.781 13.969 -2.842 1 56.94 174 THR B N 1
ATOM 5089 C CA . THR B 1 174 ? 24.344 14.234 -2.816 1 56.94 174 THR B CA 1
ATOM 5090 C C . THR B 1 174 ? 23.719 13.672 -1.543 1 56.94 174 THR B C 1
ATOM 5092 O O . THR B 1 174 ? 22.516 13.82 -1.326 1 56.94 174 THR B O 1
ATOM 5095 N N . VAL B 1 175 ? 24.609 13.25 -0.698 1 66.25 175 VAL B N 1
ATOM 5096 C CA . VAL B 1 175 ? 24.016 12.602 0.468 1 66.25 175 VAL B CA 1
ATOM 5097 C C . VAL B 1 175 ? 24.25 13.461 1.708 1 66.25 175 VAL B C 1
ATOM 5099 O O . VAL B 1 175 ? 23.906 13.062 2.822 1 66.25 175 VAL B O 1
ATOM 5102 N N . THR B 1 176 ? 24.781 14.656 1.418 1 76.38 176 THR B N 1
ATOM 5103 C CA . THR B 1 176 ? 25.016 15.555 2.547 1 76.38 176 THR B CA 1
ATOM 5104 C C . THR B 1 176 ? 24.375 16.922 2.299 1 76.38 176 THR B C 1
ATOM 5106 O O . THR B 1 176 ? 24.391 17.422 1.175 1 76.38 176 THR B O 1
ATOM 5109 N N . LEU B 1 177 ? 23.734 17.406 3.305 1 82 177 LEU B N 1
ATOM 5110 C CA . LEU B 1 177 ? 23.234 18.781 3.287 1 82 177 LEU B CA 1
ATOM 5111 C C . LEU B 1 177 ? 23.703 19.547 4.523 1 82 177 LEU B C 1
ATOM 5113 O O . LEU B 1 177 ? 23.109 19.422 5.594 1 82 177 LEU B O 1
ATOM 5117 N N . LYS B 1 178 ? 24.781 20.281 4.293 1 86.5 178 LYS B N 1
ATOM 5118 C CA . LYS B 1 178 ? 25.328 21.094 5.383 1 86.5 178 LYS B CA 1
ATOM 5119 C C . LYS B 1 178 ? 24.625 22.438 5.477 1 86.5 178 LYS B C 1
ATOM 5121 O O . LYS B 1 178 ? 24.516 23.156 4.484 1 86.5 178 LYS B O 1
ATOM 5126 N N . MET B 1 179 ? 24.141 22.688 6.695 1 89.69 179 MET B N 1
ATOM 5127 C CA . MET B 1 179 ? 23.406 23.938 6.898 1 89.69 179 MET B CA 1
ATOM 5128 C C . MET B 1 179 ? 23.906 24.656 8.148 1 89.69 179 MET B C 1
ATOM 5130 O O . MET B 1 179 ? 24.453 24.031 9.047 1 89.69 179 MET B O 1
ATOM 5134 N N . VAL B 1 180 ? 23.703 26 8.094 1 88.75 180 VAL B N 1
ATOM 5135 C CA . VAL B 1 180 ? 24.109 26.844 9.227 1 88.75 180 VAL B CA 1
ATOM 5136 C C . VAL B 1 180 ? 22.922 27.672 9.695 1 88.75 180 VAL B C 1
ATOM 5138 O O . VAL B 1 180 ? 22.109 28.125 8.883 1 88.75 180 VAL B O 1
ATOM 5141 N N . HIS B 1 181 ? 22.828 27.766 10.984 1 86.75 181 HIS B N 1
ATOM 5142 C CA . HIS B 1 181 ? 21.797 28.609 11.57 1 86.75 181 HIS B CA 1
ATOM 5143 C C . HIS B 1 181 ? 22.156 30.078 11.492 1 86.75 181 HIS B C 1
ATOM 5145 O O . HIS B 1 181 ? 23.203 30.5 12.008 1 86.75 181 HIS B O 1
ATOM 5151 N N . ARG B 1 182 ? 21.266 30.812 10.812 1 83.88 182 ARG B N 1
ATOM 5152 C CA . ARG B 1 182 ? 21.453 32.25 10.727 1 83.88 182 ARG B CA 1
ATOM 5153 C C . ARG B 1 182 ? 20.375 33 11.492 1 83.88 182 ARG B C 1
ATOM 5155 O O . ARG B 1 182 ? 19.203 32.938 11.125 1 83.88 182 ARG B O 1
ATOM 5162 N N . VAL B 1 183 ? 20.703 33.656 12.516 1 73.5 183 VAL B N 1
ATOM 5163 C CA . VAL B 1 183 ? 19.766 34.344 13.406 1 73.5 183 VAL B CA 1
ATOM 5164 C C . VAL B 1 183 ? 19.234 35.625 12.734 1 73.5 183 VAL B C 1
ATOM 5166 O O . VAL B 1 183 ? 18.062 35.969 12.891 1 73.5 183 VAL B O 1
ATOM 5169 N N . THR B 1 184 ? 20.031 36.25 12.008 1 66.56 184 THR B N 1
ATOM 5170 C CA . THR B 1 184 ? 19.562 37.5 11.391 1 66.56 184 THR B CA 1
ATOM 5171 C C . THR B 1 184 ? 19.406 37.312 9.883 1 66.56 184 THR B C 1
ATOM 5173 O O . THR B 1 184 ? 20.312 36.812 9.211 1 66.56 184 THR B O 1
ATOM 5176 N N . SER B 1 185 ? 18.141 37.188 9.578 1 65.38 185 SER B N 1
ATOM 5177 C CA . SER B 1 185 ? 17.891 37.094 8.148 1 65.38 185 SER B CA 1
ATOM 5178 C C . SER B 1 185 ? 17.266 38.375 7.602 1 65.38 185 SER B C 1
ATOM 5180 O O . SER B 1 185 ? 16.5 39.031 8.305 1 65.38 185 SER B O 1
ATOM 5182 N N . THR B 1 186 ? 17.797 38.812 6.469 1 76.81 186 THR B N 1
ATOM 5183 C CA . THR B 1 186 ? 17.25 39.969 5.773 1 76.81 186 THR B CA 1
ATOM 5184 C C . THR B 1 186 ? 15.914 39.625 5.121 1 76.81 186 THR B C 1
ATOM 5186 O O . THR B 1 186 ? 15.141 40.5 4.746 1 76.81 186 THR B O 1
ATOM 5189 N N . LEU B 1 187 ? 15.641 38.438 5.23 1 86.25 187 LEU B N 1
ATOM 5190 C CA . LEU B 1 187 ? 14.414 38.031 4.559 1 86.25 187 LEU B CA 1
ATOM 5191 C C . LEU B 1 187 ? 13.234 38.031 5.527 1 86.25 187 LEU B C 1
ATOM 5193 O O . LEU B 1 187 ? 13.383 37.656 6.691 1 86.25 187 LEU B O 1
ATOM 5197 N N . SER B 1 188 ? 12.141 38.531 5.027 1 89.56 188 SER B N 1
ATOM 5198 C CA . SER B 1 188 ? 10.898 38.438 5.793 1 89.56 188 SER B CA 1
ATOM 5199 C C . SER B 1 188 ? 10.453 37 5.973 1 89.56 188 SER B C 1
ATOM 5201 O O . SER B 1 188 ? 10.883 36.125 5.23 1 89.56 188 SER B O 1
ATOM 5203 N N . PRO B 1 189 ? 9.641 36.781 6.996 1 91.31 189 PRO B N 1
ATOM 5204 C CA . PRO B 1 189 ? 9.125 35.406 7.184 1 91.31 189 PRO B CA 1
ATOM 5205 C C . PRO B 1 189 ? 8.422 34.875 5.938 1 91.31 189 PRO B C 1
ATOM 5207 O O . PRO B 1 189 ? 8.562 33.688 5.613 1 91.31 189 PRO B O 1
ATOM 5210 N N . VAL B 1 190 ? 7.684 35.719 5.246 1 92.75 190 VAL B N 1
ATOM 5211 C CA . VAL B 1 190 ? 7 35.312 4.023 1 92.75 190 VAL B CA 1
ATOM 5212 C C . VAL B 1 190 ? 8.023 34.906 2.961 1 92.75 190 VAL B C 1
ATOM 5214 O O . VAL B 1 190 ? 7.852 33.906 2.275 1 92.75 190 VAL B O 1
ATOM 5217 N N . ALA B 1 191 ? 9.039 35.688 2.85 1 92.19 191 ALA B N 1
ATOM 5218 C CA . ALA B 1 191 ? 10.086 35.406 1.87 1 92.19 191 ALA B CA 1
ATOM 5219 C C . ALA B 1 191 ? 10.812 34.094 2.207 1 92.19 191 ALA B C 1
ATOM 5221 O O . ALA B 1 191 ? 11.188 33.344 1.311 1 92.19 191 ALA B O 1
ATOM 5222 N N . ARG B 1 192 ? 10.992 33.875 3.443 1 93.31 192 ARG B N 1
ATOM 5223 C CA . ARG B 1 192 ? 11.648 32.656 3.883 1 93.31 192 ARG B CA 1
ATOM 5224 C C . ARG B 1 192 ? 10.789 31.438 3.551 1 93.31 192 ARG B C 1
ATOM 5226 O O . ARG B 1 192 ? 11.305 30.422 3.074 1 93.31 192 ARG B O 1
ATOM 5233 N N . LEU B 1 193 ? 9.547 31.531 3.811 1 94.94 193 LEU B N 1
ATOM 5234 C CA . LEU B 1 193 ? 8.625 30.438 3.496 1 94.94 193 LEU B CA 1
ATOM 5235 C C . LEU B 1 193 ? 8.625 30.141 2 1 94.94 193 LEU B C 1
ATOM 5237 O O . LEU B 1 193 ? 8.656 28.984 1.594 1 94.94 193 LEU B O 1
ATOM 5241 N N . ARG B 1 194 ? 8.586 31.172 1.225 1 93.38 194 ARG B N 1
ATOM 5242 C CA . ARG B 1 194 ? 8.602 31 -0.225 1 93.38 194 ARG B CA 1
ATOM 5243 C C . ARG B 1 194 ? 9.891 30.328 -0.688 1 93.38 194 ARG B C 1
ATOM 5245 O O . ARG B 1 194 ? 9.859 29.453 -1.555 1 93.38 194 ARG B O 1
ATOM 5252 N N . ARG B 1 195 ? 10.922 30.734 -0.099 1 92.69 195 ARG B N 1
ATOM 5253 C CA . ARG B 1 195 ? 12.211 30.141 -0.454 1 92.69 195 ARG B CA 1
ATOM 5254 C C . ARG B 1 195 ? 12.281 28.672 -0.043 1 92.69 195 ARG B C 1
ATOM 5256 O O . ARG B 1 195 ? 12.922 27.875 -0.72 1 92.69 195 ARG B O 1
ATOM 5263 N N . SER B 1 196 ? 11.695 28.359 1.076 1 95.5 196 SER B N 1
ATOM 5264 C CA . SER B 1 196 ? 11.664 26.969 1.524 1 95.5 196 SER B CA 1
ATOM 5265 C C . SER B 1 196 ? 11 26.062 0.489 1 95.5 196 SER B C 1
ATOM 5267 O O . SER B 1 196 ? 11.5 24.984 0.187 1 95.5 196 SER B O 1
ATOM 5269 N N . ILE B 1 197 ? 9.914 26.531 -0.034 1 94.75 197 ILE B N 1
ATOM 5270 C CA . ILE B 1 197 ? 9.109 25.719 -0.93 1 94.75 197 ILE B CA 1
ATOM 5271 C C . ILE B 1 197 ? 9.672 25.781 -2.346 1 94.75 197 ILE B C 1
ATOM 5273 O O . ILE B 1 197 ? 9.82 24.766 -3.018 1 94.75 197 ILE B O 1
ATOM 5277 N N . HIS B 1 198 ? 10.078 26.969 -2.748 1 90.94 198 HIS B N 1
ATOM 5278 C CA . HIS B 1 198 ? 10.555 27.172 -4.113 1 90.94 198 HIS B CA 1
ATOM 5279 C C . HIS B 1 198 ? 12 26.703 -4.27 1 90.94 198 HIS B C 1
ATOM 5281 O O . HIS B 1 198 ? 12.484 26.531 -5.391 1 90.94 198 HIS B O 1
ATOM 5287 N N . GLY B 1 199 ? 12.648 26.516 -3.158 1 92.06 199 GLY B N 1
ATOM 5288 C CA . GLY B 1 199 ? 14 25.984 -3.191 1 92.06 199 GLY B CA 1
ATOM 5289 C C . GLY B 1 199 ? 14.055 24.5 -3.443 1 92.06 199 GLY B C 1
ATOM 5290 O O . GLY B 1 199 ? 15.133 23.906 -3.457 1 92.06 199 GLY B O 1
ATOM 5291 N N . LEU B 1 200 ? 12.914 23.875 -3.676 1 93.06 200 LEU B N 1
ATOM 5292 C CA . LEU B 1 200 ? 12.805 22.453 -4 1 93.06 200 LEU B CA 1
ATOM 5293 C C . LEU B 1 200 ? 12.477 22.266 -5.477 1 93.06 200 LEU B C 1
ATOM 5295 O O . LEU B 1 200 ? 11.82 23.109 -6.09 1 93.06 200 LEU B O 1
ATOM 5299 N N . GLY B 1 201 ? 12.969 21.203 -6 1 89.5 201 GLY B N 1
ATOM 5300 C CA . GLY B 1 201 ? 12.781 20.953 -7.418 1 89.5 201 GLY B CA 1
ATOM 5301 C C . GLY B 1 201 ? 11.5 20.203 -7.727 1 89.5 201 GLY B C 1
ATOM 5302 O O . GLY B 1 201 ? 10.711 20.625 -8.57 1 89.5 201 GLY B O 1
ATOM 5303 N N . LYS B 1 202 ? 11.289 19.156 -7.074 1 89.44 202 LYS B N 1
ATOM 5304 C CA . LYS B 1 202 ? 10.164 18.266 -7.359 1 89.44 202 LYS B CA 1
ATOM 5305 C C . LYS B 1 202 ? 8.914 18.719 -6.613 1 89.44 202 LYS B C 1
ATOM 5307 O O . LYS B 1 202 ? 8.992 19.156 -5.461 1 89.44 202 LYS B O 1
ATOM 5312 N N . MET B 1 203 ? 7.801 18.578 -7.262 1 91.38 203 MET B N 1
ATOM 5313 C CA . MET B 1 203 ? 6.516 18.938 -6.664 1 91.38 203 MET B CA 1
ATOM 5314 C C . MET B 1 203 ? 6.223 18.078 -5.445 1 91.38 203 MET B C 1
ATOM 5316 O O . MET B 1 203 ? 5.613 18.531 -4.48 1 91.38 203 MET B O 1
ATOM 5320 N N . THR B 1 204 ? 6.625 16.828 -5.496 1 91.06 204 THR B N 1
ATOM 5321 C CA . THR B 1 204 ? 6.441 15.922 -4.367 1 91.06 204 THR B CA 1
ATOM 5322 C C . THR B 1 204 ? 7.09 16.484 -3.107 1 91.06 204 THR B C 1
ATOM 5324 O O . THR B 1 204 ? 6.484 16.484 -2.033 1 91.06 204 THR B O 1
ATOM 5327 N N . ALA B 1 205 ? 8.25 16.969 -3.262 1 93.44 205 ALA B N 1
ATOM 5328 C CA . ALA B 1 205 ? 8.984 17.531 -2.129 1 93.44 205 ALA B CA 1
ATOM 5329 C C . ALA B 1 205 ? 8.305 18.797 -1.62 1 93.44 205 ALA B C 1
ATOM 5331 O O . ALA B 1 205 ? 8.242 19.031 -0.411 1 93.44 205 ALA B O 1
ATOM 5332 N N . LYS B 1 206 ? 7.852 19.609 -2.529 1 94.25 206 LYS B N 1
ATOM 5333 C CA . LYS B 1 206 ? 7.16 20.844 -2.166 1 94.25 206 LYS B CA 1
ATOM 5334 C C . LYS B 1 206 ? 5.891 20.547 -1.37 1 94.25 206 LYS B C 1
ATOM 5336 O O . LYS B 1 206 ? 5.629 21.188 -0.35 1 94.25 206 LYS B O 1
ATOM 5341 N N . GLU B 1 207 ? 5.137 19.578 -1.85 1 93.81 207 GLU B N 1
ATOM 5342 C CA . GLU B 1 207 ? 3.908 19.188 -1.168 1 93.81 207 GLU B CA 1
ATOM 5343 C C . GLU B 1 207 ? 4.199 18.625 0.224 1 93.81 207 GLU B C 1
ATOM 5345 O O . GLU B 1 207 ? 3.496 18.953 1.185 1 93.81 207 GLU B O 1
ATOM 5350 N N . ASP B 1 208 ? 5.195 17.844 0.308 1 94.94 208 ASP B N 1
ATOM 5351 C CA . ASP B 1 208 ? 5.562 17.25 1.59 1 94.94 208 ASP B CA 1
ATOM 5352 C C . ASP B 1 208 ? 5.98 18.312 2.594 1 94.94 208 ASP B C 1
ATOM 5354 O O . ASP B 1 208 ? 5.543 18.297 3.746 1 94.94 208 ASP B O 1
ATOM 5358 N N . LEU B 1 209 ? 6.82 19.172 2.156 1 96.81 209 LEU B N 1
ATOM 5359 C CA . LEU B 1 209 ? 7.312 20.203 3.061 1 96.81 209 LEU B CA 1
ATOM 5360 C C . LEU B 1 209 ? 6.176 21.125 3.51 1 96.81 209 LEU B C 1
ATOM 5362 O O . LEU B 1 209 ? 6.121 21.516 4.676 1 96.81 209 LEU B O 1
ATOM 5366 N N . LEU B 1 210 ? 5.336 21.453 2.58 1 95.88 210 LEU B N 1
ATOM 5367 C CA . LEU B 1 210 ? 4.176 22.281 2.92 1 95.88 210 LEU B CA 1
ATOM 5368 C C . LEU B 1 210 ? 3.312 21.578 3.971 1 95.88 210 LEU B C 1
ATOM 5370 O O . LEU B 1 210 ? 2.844 22.234 4.914 1 95.88 210 LEU B O 1
ATOM 5374 N N . HIS B 1 211 ? 3.115 20.328 3.803 1 95.44 211 HIS B N 1
ATOM 5375 C CA . HIS B 1 211 ? 2.352 19.547 4.773 1 95.44 211 HIS B CA 1
ATOM 5376 C C . HIS B 1 211 ? 3.031 19.547 6.137 1 95.44 211 HIS B C 1
ATOM 5378 O O . HIS B 1 211 ? 2.371 19.719 7.164 1 95.44 211 HIS B O 1
ATOM 5384 N N . HIS B 1 212 ? 4.309 19.375 6.148 1 96.88 212 HIS B N 1
ATOM 5385 C CA . HIS B 1 212 ? 5.059 19.359 7.398 1 96.88 212 HIS B CA 1
ATOM 5386 C C . HIS B 1 212 ? 4.941 20.688 8.141 1 96.88 212 HIS B C 1
ATOM 5388 O O . HIS B 1 212 ? 4.707 20.703 9.352 1 96.88 212 HIS B O 1
ATOM 5394 N N . PHE B 1 213 ? 5.113 21.734 7.395 1 97.56 213 PHE B N 1
ATOM 5395 C CA . PHE B 1 213 ? 5.027 23.062 7.992 1 97.56 213 PHE B CA 1
ATOM 5396 C C . PHE B 1 213 ? 3.633 23.312 8.547 1 97.56 213 PHE B C 1
ATOM 5398 O O . PHE B 1 213 ? 3.484 23.891 9.625 1 97.56 213 PHE B O 1
ATOM 5405 N N . THR B 1 214 ? 2.627 22.922 7.812 1 97.06 214 THR B N 1
ATOM 5406 C CA . THR B 1 214 ? 1.248 23.109 8.25 1 97.06 214 THR B CA 1
ATOM 5407 C C . THR B 1 214 ? 0.982 22.344 9.539 1 97.06 214 THR B C 1
ATOM 5409 O O . THR B 1 214 ? 0.383 22.875 10.477 1 97.06 214 THR B O 1
ATOM 5412 N N . MET B 1 215 ? 1.427 21.141 9.586 1 96.94 215 MET B N 1
ATOM 5413 C CA . MET B 1 215 ? 1.251 20.328 10.781 1 96.94 215 MET B CA 1
ATOM 5414 C C . MET B 1 215 ? 1.986 20.938 11.969 1 96.94 215 MET B C 1
ATOM 5416 O O . MET B 1 215 ? 1.463 20.953 13.086 1 96.94 215 MET B O 1
ATOM 5420 N N . ARG B 1 216 ? 3.15 21.391 11.734 1 95.5 216 ARG B N 1
ATOM 5421 C CA . ARG B 1 216 ? 3.93 22.031 12.789 1 95.5 216 ARG B CA 1
ATOM 5422 C C . ARG B 1 216 ? 3.223 23.266 13.32 1 95.5 216 ARG B C 1
ATOM 5424 O O . ARG B 1 216 ? 3.17 23.5 14.531 1 95.5 216 ARG B O 1
ATOM 5431 N N . ALA B 1 217 ? 2.736 24.047 12.406 1 96.5 217 ALA B N 1
ATOM 5432 C CA . ALA B 1 217 ? 2.01 25.25 12.805 1 96.5 217 ALA B CA 1
ATOM 5433 C C . ALA B 1 217 ? 0.803 24.906 13.672 1 96.5 217 ALA B C 1
ATOM 5435 O O . ALA B 1 217 ? 0.533 25.578 14.672 1 96.5 217 ALA B O 1
ATOM 5436 N N . LEU B 1 218 ? 0.084 23.859 13.312 1 97.56 218 LEU B N 1
ATOM 5437 C CA . LEU B 1 218 ? -1.089 23.422 14.062 1 97.56 218 LEU B CA 1
ATOM 5438 C C . LEU B 1 218 ? -0.694 22.922 15.445 1 97.56 218 LEU B C 1
ATOM 5440 O O . LEU B 1 218 ? -1.329 23.266 16.438 1 97.56 218 LEU B O 1
ATOM 5444 N N . LEU B 1 219 ? 0.311 22.125 15.5 1 96.06 219 LEU B N 1
ATOM 5445 C CA . LEU B 1 219 ? 0.772 21.578 16.766 1 96.06 219 LEU B CA 1
ATOM 5446 C C . LEU B 1 219 ? 1.233 22.688 17.703 1 96.06 219 LEU B C 1
ATOM 5448 O O . LEU B 1 219 ? 0.883 22.703 18.891 1 96.06 219 LEU B O 1
ATOM 5452 N N . ASN B 1 220 ? 1.98 23.609 17.188 1 94.25 220 ASN B N 1
ATOM 5453 C CA . ASN B 1 220 ? 2.451 24.75 17.984 1 94.25 220 ASN B CA 1
ATOM 5454 C C . ASN B 1 220 ? 1.288 25.578 18.516 1 94.25 220 ASN B C 1
ATOM 5456 O O . ASN B 1 220 ? 1.302 26 19.672 1 94.25 220 ASN B O 1
ATOM 5460 N N . THR B 1 221 ? 0.341 25.812 17.656 1 95.94 221 THR B N 1
ATOM 5461 C CA . THR B 1 221 ? -0.823 26.594 18.047 1 95.94 221 THR B CA 1
ATOM 5462 C C . THR B 1 221 ? -1.614 25.891 19.141 1 95.94 221 THR B C 1
ATOM 5464 O O . THR B 1 221 ? -2.068 26.516 20.094 1 95.94 221 THR B O 1
ATOM 5467 N N . ALA B 1 222 ? -1.806 24.578 18.984 1 97.25 222 ALA B N 1
ATOM 5468 C CA . ALA B 1 222 ? -2.516 23.797 20 1 97.25 222 ALA B CA 1
ATOM 5469 C C . ALA B 1 222 ? -1.841 23.938 21.359 1 97.25 222 ALA B C 1
ATOM 5471 O O . ALA B 1 222 ? -2.51 24.172 22.359 1 97.25 222 ALA B O 1
ATOM 5472 N N . ARG B 1 223 ? -0.576 23.875 21.391 1 94.56 223 ARG B N 1
ATOM 5473 C CA . ARG B 1 223 ? 0.175 23.984 22.641 1 94.56 223 ARG B CA 1
ATOM 5474 C C . ARG B 1 223 ? 0.06 25.391 23.219 1 94.56 223 ARG B C 1
ATOM 5476 O O . ARG B 1 223 ? -0.166 25.547 24.422 1 94.56 223 ARG B O 1
ATOM 5483 N N . LYS B 1 224 ? 0.267 26.328 22.391 1 93.88 224 LYS B N 1
ATOM 5484 C CA . LYS B 1 224 ? 0.201 27.719 22.828 1 93.88 224 LYS B CA 1
ATOM 5485 C C . LYS B 1 224 ? -1.158 28.047 23.438 1 93.88 224 LYS B C 1
ATOM 5487 O O . LYS B 1 224 ? -1.242 28.781 24.422 1 93.88 224 LYS B O 1
ATOM 5492 N N . GLU B 1 225 ? -2.209 27.5 22.828 1 95.44 225 GLU B N 1
ATOM 5493 C CA . GLU B 1 225 ? -3.57 27.797 23.266 1 95.44 225 GLU B CA 1
ATOM 5494 C C . GLU B 1 225 ? -4.016 26.859 24.375 1 95.44 225 GLU B C 1
ATOM 5496 O O . GLU B 1 225 ? -5.164 26.906 24.828 1 95.44 225 GLU B O 1
ATOM 5501 N N . GLY B 1 226 ? -3.172 25.922 24.734 1 95.19 226 GLY B N 1
ATOM 5502 C CA . GLY B 1 226 ? -3.467 25.016 25.828 1 95.19 226 GLY B CA 1
ATOM 5503 C C . GLY B 1 226 ? -4.391 23.875 25.438 1 95.19 226 GLY B C 1
ATOM 5504 O O . GLY B 1 226 ? -5.098 23.312 26.266 1 95.19 226 GLY B O 1
ATOM 5505 N N . CYS B 1 227 ? -4.488 23.594 24.219 1 96.75 227 CYS B N 1
ATOM 5506 C CA . CYS B 1 227 ? -5.281 22.469 23.734 1 96.75 227 CYS B CA 1
ATOM 5507 C C . CYS B 1 227 ? -4.527 21.156 23.906 1 96.75 227 CYS B C 1
ATOM 5509 O O . CYS B 1 227 ? -3.311 21.094 23.719 1 96.75 227 CYS B O 1
ATOM 5511 N N . ASN B 1 228 ? -5.277 20.141 24.234 1 95.81 228 ASN B N 1
ATOM 5512 C CA . ASN B 1 228 ? -4.66 18.828 24.422 1 95.81 228 ASN B CA 1
ATOM 5513 C C . ASN B 1 228 ? -5.047 17.875 23.297 1 95.81 228 ASN B C 1
ATOM 5515 O O . ASN B 1 228 ? -4.535 16.75 23.219 1 95.81 228 ASN B O 1
ATOM 5519 N N . VAL B 1 229 ? -5.883 18.281 22.438 1 97.5 229 VAL B N 1
ATOM 5520 C CA . VAL B 1 229 ? -6.312 17.469 21.312 1 97.5 229 VAL B CA 1
ATOM 5521 C C . VAL B 1 229 ? -6.328 18.297 20.047 1 97.5 229 VAL B C 1
ATOM 5523 O O . VAL B 1 229 ? -6.762 19.453 20.047 1 97.5 229 VAL B O 1
ATOM 5526 N N . LEU B 1 230 ? -5.75 17.781 19.031 1 98.19 230 LEU B N 1
ATOM 5527 C CA . LEU B 1 230 ? -5.84 18.344 17.688 1 98.19 230 LEU B CA 1
ATOM 5528 C C . LEU B 1 230 ? -6.707 17.469 16.797 1 98.19 230 LEU B C 1
ATOM 5530 O O . LEU B 1 230 ? -6.402 16.297 16.594 1 98.19 230 LEU B O 1
ATOM 5534 N N . ILE B 1 231 ? -7.754 18 16.25 1 98.06 231 ILE B N 1
ATOM 5535 C CA . ILE B 1 231 ? -8.672 17.234 15.406 1 98.06 231 ILE B CA 1
ATOM 5536 C C . ILE B 1 231 ? -8.477 17.641 13.945 1 98.06 231 ILE B C 1
ATOM 5538 O O . ILE B 1 231 ? -8.594 18.812 13.594 1 98.06 231 ILE B O 1
ATOM 5542 N N . LEU B 1 232 ? -8.195 16.672 13.156 1 97.94 232 LEU B N 1
ATOM 5543 C CA . LEU B 1 232 ? -7.965 16.875 11.727 1 97.94 232 LEU B CA 1
ATOM 5544 C C . LEU B 1 232 ? -9.156 16.391 10.906 1 97.94 232 LEU B C 1
ATOM 5546 O O . LEU B 1 232 ? -9.891 15.508 11.336 1 97.94 232 LEU B O 1
ATOM 5550 N N . GLY B 1 233 ? -9.305 16.984 9.727 1 96.81 233 GLY B N 1
ATOM 5551 C CA . GLY B 1 233 ? -10.422 16.641 8.852 1 96.81 233 GLY B CA 1
ATOM 5552 C C . GLY B 1 233 ? -10.086 15.547 7.852 1 96.81 233 GLY B C 1
ATOM 5553 O O . GLY B 1 233 ? -10.766 15.406 6.832 1 96.81 233 GLY B O 1
ATOM 5554 N N . ASP B 1 234 ? -9.109 14.773 8.125 1 95.94 234 ASP B N 1
ATOM 5555 C CA . ASP B 1 234 ? -8.727 13.703 7.211 1 95.94 234 ASP B CA 1
ATOM 5556 C C . ASP B 1 234 ? -9.852 12.672 7.07 1 95.94 234 ASP B C 1
ATOM 5558 O O . ASP B 1 234 ? -10.281 12.078 8.062 1 95.94 234 ASP B O 1
ATOM 5562 N N . ASN B 1 235 ? -10.312 12.539 5.848 1 95.88 235 ASN B N 1
ATOM 5563 C CA . ASN B 1 235 ? -11.305 11.5 5.59 1 95.88 235 ASN B CA 1
ATOM 5564 C C . ASN B 1 235 ? -10.648 10.227 5.055 1 95.88 235 ASN B C 1
ATOM 5566 O O . ASN B 1 235 ? -9.43 10.156 4.922 1 95.88 235 ASN B O 1
ATOM 5570 N N . ALA B 1 236 ? -11.422 9.25 4.766 1 93.88 236 ALA B N 1
ATOM 5571 C CA . ALA B 1 236 ? -10.898 7.941 4.391 1 93.88 236 ALA B CA 1
ATOM 5572 C C . ALA B 1 236 ? -10.133 8.016 3.072 1 93.88 236 ALA B C 1
ATOM 5574 O O . ALA B 1 236 ? -9.086 7.379 2.918 1 93.88 236 ALA B O 1
ATOM 5575 N N . THR B 1 237 ? -10.664 8.727 2.127 1 93.56 237 THR B N 1
ATOM 5576 C CA . THR B 1 237 ? -10.039 8.852 0.813 1 93.56 237 THR B CA 1
ATOM 5577 C C . THR B 1 237 ? -8.688 9.547 0.921 1 93.56 237 THR B C 1
ATOM 5579 O O . THR B 1 237 ? -7.695 9.086 0.353 1 93.56 237 THR B O 1
ATOM 5582 N N . ARG B 1 238 ? -8.688 10.578 1.65 1 94.06 238 ARG B N 1
ATOM 5583 C CA . ARG B 1 238 ? -7.445 11.32 1.845 1 94.06 238 ARG B CA 1
ATOM 5584 C C . ARG B 1 238 ? -6.422 10.484 2.6 1 94.06 238 ARG B C 1
ATOM 5586 O O . ARG B 1 238 ? -5.223 10.539 2.307 1 94.06 238 ARG B O 1
ATOM 5593 N N . MET B 1 239 ? -6.875 9.805 3.51 1 95.38 239 MET B N 1
ATOM 5594 C CA . MET B 1 239 ? -5.988 8.93 4.262 1 95.38 239 MET B CA 1
ATOM 5595 C C . MET B 1 239 ? -5.395 7.852 3.355 1 95.38 239 MET B C 1
ATOM 5597 O O . MET B 1 239 ? -4.199 7.562 3.424 1 95.38 239 MET B O 1
ATOM 5601 N N . ALA B 1 240 ? -6.203 7.258 2.531 1 94.75 240 ALA B N 1
ATOM 5602 C CA . ALA B 1 240 ? -5.723 6.234 1.607 1 94.75 240 ALA B CA 1
ATOM 5603 C C . ALA B 1 240 ? -4.648 6.793 0.68 1 94.75 240 ALA B C 1
ATOM 5605 O O . ALA B 1 240 ? -3.643 6.129 0.414 1 94.75 240 ALA B O 1
ATOM 5606 N N . ILE B 1 241 ? -4.891 7.98 0.196 1 93.12 241 ILE B N 1
ATOM 5607 C CA . ILE B 1 241 ? -3.916 8.656 -0.658 1 93.12 241 ILE B CA 1
ATOM 5608 C C . ILE B 1 241 ? -2.605 8.844 0.105 1 93.12 241 ILE B C 1
ATOM 5610 O O . ILE B 1 241 ? -1.529 8.531 -0.411 1 93.12 241 ILE B O 1
ATOM 5614 N N . ARG B 1 242 ? -2.738 9.289 1.254 1 93.75 242 ARG B N 1
ATOM 5615 C CA . ARG B 1 242 ? -1.562 9.539 2.082 1 93.75 242 ARG B CA 1
ATOM 5616 C C . ARG B 1 242 ? -0.82 8.242 2.385 1 93.75 242 ARG B C 1
ATOM 5618 O O . ARG B 1 242 ? 0.413 8.203 2.375 1 93.75 242 ARG B O 1
ATOM 5625 N N . ILE B 1 243 ? -1.503 7.246 2.652 1 93.81 243 ILE B N 1
ATOM 5626 C CA . ILE B 1 243 ? -0.932 5.938 2.961 1 93.81 243 ILE B CA 1
ATOM 5627 C C . ILE B 1 243 ? -0.096 5.449 1.781 1 93.81 243 ILE B C 1
ATOM 5629 O O . ILE B 1 243 ? 1.068 5.078 1.948 1 93.81 243 ILE B O 1
ATOM 5633 N N . LEU B 1 244 ? -0.659 5.477 0.636 1 91.81 244 LEU B N 1
ATOM 5634 C CA . LEU B 1 244 ? 0.049 4.996 -0.545 1 91.81 244 LEU B CA 1
ATOM 5635 C C . LEU B 1 244 ? 1.231 5.898 -0.876 1 91.81 244 LEU B C 1
ATOM 5637 O O . LEU B 1 244 ? 2.289 5.422 -1.289 1 91.81 244 LEU B O 1
ATOM 5641 N N . ALA B 1 245 ? 1.011 7.145 -0.683 1 92.06 245 ALA B N 1
ATOM 5642 C CA . ALA B 1 245 ? 2.09 8.094 -0.935 1 92.06 245 ALA B CA 1
ATOM 5643 C C . ALA B 1 245 ? 3.262 7.855 0.014 1 92.06 245 ALA B C 1
ATOM 5645 O O . ALA B 1 245 ? 4.414 7.793 -0.418 1 92.06 245 ALA B O 1
ATOM 5646 N N . LEU B 1 246 ? 2.986 7.738 1.267 1 93 246 LEU B N 1
ATOM 5647 C CA . LEU B 1 246 ? 4.035 7.523 2.258 1 93 246 LEU B CA 1
ATOM 5648 C C . LEU B 1 246 ? 4.742 6.195 2.021 1 93 246 LEU B C 1
ATOM 5650 O O . LEU B 1 246 ? 5.961 6.098 2.191 1 93 246 LEU B O 1
ATOM 5654 N N . THR B 1 247 ? 4.008 5.23 1.677 1 91.25 247 THR B N 1
ATOM 5655 C CA . THR B 1 247 ? 4.594 3.936 1.353 1 91.25 247 THR B CA 1
ATOM 5656 C C . THR B 1 247 ? 5.574 4.062 0.19 1 91.25 247 THR B C 1
ATOM 5658 O O . THR B 1 247 ? 6.652 3.463 0.212 1 91.25 247 THR B O 1
ATOM 5661 N N . SER B 1 248 ? 5.207 4.84 -0.727 1 89.12 248 SER B N 1
ATOM 5662 C CA . SER B 1 248 ? 6.039 5.035 -1.911 1 89.12 248 SER B CA 1
ATOM 5663 C C . SER B 1 248 ? 7.27 5.875 -1.591 1 89.12 248 SER B C 1
ATOM 5665 O O . SER B 1 248 ? 8.312 5.723 -2.225 1 89.12 248 SER B O 1
ATOM 5667 N N . LYS B 1 249 ? 7.117 6.66 -0.567 1 90.5 249 LYS B N 1
ATOM 5668 C CA . LYS B 1 249 ? 8.195 7.578 -0.223 1 90.5 249 LYS B CA 1
ATOM 5669 C C . LYS B 1 249 ? 9.078 7.004 0.88 1 90.5 249 LYS B C 1
ATOM 5671 O O . LYS B 1 249 ? 10.023 7.652 1.327 1 90.5 249 LYS B O 1
ATOM 5676 N N . GLY B 1 250 ? 8.773 5.914 1.325 1 89.62 250 GLY B N 1
ATOM 5677 C CA . GLY B 1 250 ? 9.578 5.273 2.355 1 89.62 250 GLY B CA 1
ATOM 5678 C C . GLY B 1 250 ? 9.172 5.672 3.762 1 89.62 250 GLY B C 1
ATOM 5679 O O . GLY B 1 250 ? 9.992 5.652 4.68 1 89.62 250 GLY B O 1
ATOM 5680 N N . GLY B 1 251 ? 8.008 6.078 3.924 1 92.69 251 GLY B N 1
ATOM 5681 C CA . GLY B 1 251 ? 7.508 6.492 5.227 1 92.69 251 GLY B CA 1
ATOM 5682 C C . GLY B 1 251 ? 6.809 5.375 5.977 1 92.69 251 GLY B C 1
ATOM 5683 O O . GLY B 1 251 ? 5.977 5.633 6.852 1 92.69 251 GLY B O 1
ATOM 5684 N N . GLY B 1 252 ? 7.133 4.172 5.734 1 92 252 GLY B N 1
ATOM 5685 C CA . GLY B 1 252 ? 6.445 3.029 6.316 1 92 252 GLY B CA 1
ATOM 5686 C C . GLY B 1 252 ? 6.605 2.941 7.82 1 92 252 GLY B C 1
ATOM 5687 O O . GLY B 1 252 ? 5.707 2.463 8.516 1 92 252 GLY B O 1
ATOM 5688 N N . PHE B 1 253 ? 7.711 3.414 8.414 1 93.94 253 PHE B N 1
ATOM 5689 C CA . PHE B 1 253 ? 7.996 3.322 9.836 1 93.94 253 PHE B CA 1
ATOM 5690 C C . PHE B 1 253 ? 7.016 4.172 10.641 1 93.94 253 PHE B C 1
ATOM 5692 O O . PHE B 1 253 ? 6.641 3.807 11.758 1 93.94 253 PHE B O 1
ATOM 5699 N N . GLY B 1 254 ? 6.602 5.238 10.047 1 95.38 254 GLY B N 1
ATOM 5700 C CA . GLY B 1 254 ? 5.695 6.148 10.727 1 95.38 254 GLY B CA 1
ATOM 5701 C C . GLY B 1 254 ? 4.242 5.941 10.344 1 95.38 254 GLY B C 1
ATOM 5702 O O . GLY B 1 254 ? 3.357 6.648 10.836 1 95.38 254 GLY B O 1
ATOM 5703 N N . LEU B 1 255 ? 3.939 4.926 9.57 1 94.94 255 LEU B N 1
ATOM 5704 C CA . LEU B 1 255 ? 2.605 4.727 9.008 1 94.94 255 LEU B CA 1
ATOM 5705 C C . LEU B 1 255 ? 1.583 4.484 10.117 1 94.94 255 LEU B C 1
ATOM 5707 O O . LEU B 1 255 ? 0.452 4.965 10.039 1 94.94 255 LEU B O 1
ATOM 5711 N N . PRO B 1 256 ? 1.926 3.748 11.203 1 94.94 256 PRO B N 1
ATOM 5712 C CA . PRO B 1 256 ? 0.952 3.525 12.273 1 94.94 256 PRO B CA 1
ATOM 5713 C C . PRO B 1 256 ? 0.448 4.828 12.891 1 94.94 256 PRO B C 1
ATOM 5715 O O . PRO B 1 256 ? -0.698 4.898 13.344 1 94.94 256 PRO B O 1
ATOM 5718 N N . ILE B 1 257 ? 1.221 5.84 12.875 1 95.25 257 ILE B N 1
ATOM 5719 C CA . ILE B 1 257 ? 0.842 7.141 13.414 1 95.25 257 ILE B CA 1
ATOM 5720 C C . ILE B 1 257 ? -0.145 7.824 12.469 1 95.25 257 ILE B C 1
ATOM 5722 O O . ILE B 1 257 ? -1.138 8.406 12.914 1 95.25 257 ILE B O 1
ATOM 5726 N N . GLU B 1 258 ? 0.11 7.668 11.203 1 92.44 258 GLU B N 1
ATOM 5727 C CA . GLU B 1 258 ? -0.664 8.352 10.172 1 92.44 258 GLU B CA 1
ATOM 5728 C C . GLU B 1 258 ? -2.045 7.727 10.016 1 92.44 258 GLU B C 1
ATOM 5730 O O . GLU B 1 258 ? -3.002 8.406 9.633 1 92.44 258 GLU B O 1
ATOM 5735 N N . VAL B 1 259 ? -2.16 6.488 10.297 1 91.69 259 VAL B N 1
ATOM 5736 C CA . VAL B 1 259 ? -3.402 5.773 10.023 1 91.69 259 VAL B CA 1
ATOM 5737 C C . VAL B 1 259 ? -4.25 5.699 11.289 1 91.69 259 VAL B C 1
ATOM 5739 O O . VAL B 1 259 ? -5.445 5.406 11.234 1 91.69 259 VAL B O 1
ATOM 5742 N N . ALA B 1 260 ? -3.758 6.102 12.383 1 92.94 260 ALA B N 1
ATOM 5743 C CA . ALA B 1 260 ? -4.457 5.984 13.664 1 92.94 260 ALA B CA 1
ATOM 5744 C C . ALA B 1 260 ? -5.645 6.941 13.734 1 92.94 260 ALA B C 1
ATOM 5746 O O . ALA B 1 260 ? -5.566 8.07 13.242 1 92.94 260 ALA B O 1
ATOM 5747 N N . GLY B 1 261 ? -6.758 6.379 14.312 1 93.38 261 GLY B N 1
ATOM 5748 C CA . GLY B 1 261 ? -7.867 7.27 14.609 1 93.38 261 GLY B CA 1
ATOM 5749 C C . GLY B 1 261 ? -7.508 8.367 15.594 1 93.38 261 GLY B C 1
ATOM 5750 O O . GLY B 1 261 ? -7.969 9.508 15.461 1 93.38 261 GLY B O 1
ATOM 5751 N N . ASP B 1 262 ? -6.762 8.008 16.516 1 95.38 262 ASP B N 1
ATOM 5752 C CA . ASP B 1 262 ? -6.152 8.93 17.469 1 95.38 262 ASP B CA 1
ATOM 5753 C C . ASP B 1 262 ? -4.746 8.484 17.844 1 95.38 262 ASP B C 1
ATOM 5755 O O . ASP B 1 262 ? -4.477 7.281 17.938 1 95.38 262 ASP B O 1
ATOM 5759 N N . THR B 1 263 ? -3.844 9.422 18 1 95.81 263 THR B N 1
ATOM 5760 C CA . THR B 1 263 ? -2.463 9.109 18.344 1 95.81 263 THR B CA 1
ATOM 5761 C C . THR B 1 263 ? -1.924 10.102 19.375 1 95.81 263 THR B C 1
ATOM 5763 O O . THR B 1 263 ? -2.246 11.289 19.328 1 95.81 263 THR B O 1
ATOM 5766 N N . ASP B 1 264 ? -1.115 9.578 20.297 1 95.88 264 ASP B N 1
ATOM 5767 C CA . ASP B 1 264 ? -0.44 10.414 21.297 1 95.88 264 ASP B CA 1
ATOM 5768 C C . ASP B 1 264 ? 1.054 10.516 21 1 95.88 264 ASP B C 1
ATOM 5770 O O . ASP B 1 264 ? 1.861 10.703 21.906 1 95.88 264 ASP B O 1
ATOM 5774 N N . TRP B 1 265 ? 1.41 10.32 19.75 1 95.94 265 TRP B N 1
ATOM 5775 C CA . TRP B 1 265 ? 2.809 10.367 19.344 1 95.94 265 TRP B CA 1
ATOM 5776 C C . TRP B 1 265 ? 3.426 11.727 19.672 1 95.94 265 TRP B C 1
ATOM 5778 O O . TRP B 1 265 ? 4.598 11.805 20.062 1 95.94 265 TRP B O 1
ATOM 5788 N N . PHE B 1 266 ? 2.645 12.758 19.484 1 93.56 266 PHE B N 1
ATOM 5789 C CA . PHE B 1 266 ? 3.129 14.102 19.766 1 93.56 266 PHE B CA 1
ATOM 5790 C C . PHE B 1 266 ? 3.012 14.438 21.25 1 93.56 266 PHE B C 1
ATOM 5792 O O . PHE B 1 266 ? 1.948 14.258 21.844 1 93.56 266 PHE B O 1
ATOM 5799 N N . GLU B 1 267 ? 4.062 14.797 21.766 1 88.69 267 GLU B N 1
ATOM 5800 C CA . GLU B 1 267 ? 4.141 15.016 23.203 1 88.69 267 GLU B CA 1
ATOM 5801 C C . GLU B 1 267 ? 3.072 16 23.672 1 88.69 267 GLU B C 1
ATOM 5803 O O . GLU B 1 267 ? 2.998 17.125 23.172 1 88.69 267 GLU B O 1
ATOM 5808 N N . GLY B 1 268 ? 2.268 15.539 24.562 1 89.19 268 GLY B N 1
ATOM 5809 C CA . GLY B 1 268 ? 1.287 16.391 25.219 1 89.19 268 GLY B CA 1
ATOM 5810 C C . GLY B 1 268 ? 0.056 16.641 24.375 1 89.19 268 GLY B C 1
ATOM 5811 O O . GLY B 1 268 ? -0.807 17.438 24.734 1 89.19 268 GLY B O 1
ATOM 5812 N N . LEU B 1 269 ? -0.01 16.062 23.281 1 95.44 269 LEU B N 1
ATOM 5813 C CA . LEU B 1 269 ? -1.103 16.344 22.359 1 95.44 269 LEU B CA 1
ATOM 5814 C C . LEU B 1 269 ? -1.582 15.055 21.688 1 95.44 269 LEU B C 1
ATOM 5816 O O . LEU B 1 269 ? -0.771 14.219 21.297 1 95.44 269 LEU B O 1
ATOM 5820 N N . VAL B 1 270 ? -2.867 14.883 21.672 1 97.5 270 VAL B N 1
ATOM 5821 C CA . VAL B 1 270 ? -3.471 13.773 20.938 1 97.5 270 VAL B CA 1
ATOM 5822 C C . VAL B 1 270 ? -4.02 14.281 19.594 1 97.5 270 VAL B C 1
ATOM 5824 O O . VAL B 1 270 ? -4.73 15.289 19.562 1 97.5 270 VAL B O 1
ATOM 5827 N N . VAL B 1 271 ? -3.641 13.664 18.547 1 97.75 271 VAL B N 1
ATOM 5828 C CA . VAL B 1 271 ? -4.188 13.984 17.234 1 97.75 271 VAL B CA 1
ATOM 5829 C C . VAL B 1 271 ? -5.293 13 16.875 1 97.75 271 VAL B C 1
ATOM 5831 O O . VAL B 1 271 ? -5.086 11.781 16.938 1 97.75 271 VAL B O 1
ATOM 5834 N N . ALA B 1 272 ? -6.43 13.492 16.531 1 97.38 272 ALA B N 1
ATOM 5835 C CA . ALA B 1 272 ? -7.582 12.641 16.25 1 97.38 272 ALA B CA 1
ATOM 5836 C C . ALA B 1 272 ? -8.109 12.891 14.836 1 97.38 272 ALA B C 1
ATOM 5838 O O . ALA B 1 272 ? -8.039 14.008 14.328 1 97.38 272 ALA B O 1
ATOM 5839 N N . ARG B 1 273 ? -8.656 11.852 14.234 1 96.88 273 ARG B N 1
ATOM 5840 C CA . ARG B 1 273 ? -9.234 11.898 12.898 1 96.88 273 ARG B CA 1
ATOM 5841 C C . ARG B 1 273 ? -10.617 11.25 12.875 1 96.88 273 ARG B C 1
ATOM 5843 O O . ARG B 1 273 ? -10.781 10.156 12.336 1 96.88 273 ARG B O 1
ATOM 5850 N N . PRO B 1 274 ? -11.594 11.992 13.203 1 96.69 274 PRO B N 1
ATOM 5851 C CA . PRO B 1 274 ? -12.922 11.398 13.391 1 96.69 274 PRO B CA 1
ATOM 5852 C C . PRO B 1 274 ? -13.602 11.055 12.07 1 96.69 274 PRO B C 1
ATOM 5854 O O . PRO B 1 274 ? -14.562 10.281 12.047 1 96.69 274 PRO B O 1
ATOM 5857 N N . LEU B 1 275 ? -13.172 11.609 10.945 1 96.94 275 LEU B N 1
ATOM 5858 C CA . LEU B 1 275 ? -13.797 11.336 9.656 1 96.94 275 LEU B CA 1
ATOM 5859 C C . LEU B 1 275 ? -13.062 10.203 8.93 1 96.94 275 LEU B C 1
ATOM 5861 O O . LEU B 1 275 ? -13.266 10 7.73 1 96.94 275 LEU B O 1
ATOM 5865 N N . ARG B 1 276 ? -12.289 9.414 9.594 1 94.62 276 ARG B N 1
ATOM 5866 C CA . ARG B 1 276 ? -11.398 8.422 8.992 1 94.62 276 ARG B CA 1
ATOM 5867 C C . ARG B 1 276 ? -12.195 7.344 8.273 1 94.62 276 ARG B C 1
ATOM 5869 O O . ARG B 1 276 ? -11.648 6.617 7.438 1 94.62 276 ARG B O 1
ATOM 5876 N N . ASP B 1 277 ? -13.484 7.16 8.516 1 91.56 277 ASP B N 1
ATOM 5877 C CA . ASP B 1 277 ? -14.305 6.125 7.891 1 91.56 277 ASP B CA 1
ATOM 5878 C C . ASP B 1 277 ? -15.305 6.738 6.91 1 91.56 277 ASP B C 1
ATOM 5880 O O . ASP B 1 277 ? -16.25 6.078 6.496 1 91.56 277 ASP B O 1
ATOM 5884 N N . VAL B 1 278 ? -15.133 7.965 6.578 1 93.94 278 VAL B N 1
ATOM 5885 C CA . VAL B 1 278 ? -16.031 8.664 5.668 1 93.94 278 VAL B CA 1
ATOM 5886 C C . VAL B 1 278 ? -15.312 8.953 4.352 1 93.94 278 VAL B C 1
ATOM 5888 O O . VAL B 1 278 ? -14.234 9.539 4.34 1 93.94 278 VAL B O 1
ATOM 5891 N N . LEU B 1 279 ? -15.93 8.586 3.254 1 91.81 279 LEU B N 1
ATOM 5892 C CA . LEU B 1 279 ? -15.328 8.789 1.939 1 91.81 279 LEU B CA 1
ATOM 5893 C C . LEU B 1 279 ? -15.477 10.242 1.492 1 91.81 279 LEU B C 1
ATOM 5895 O O . LEU B 1 279 ? -16.406 10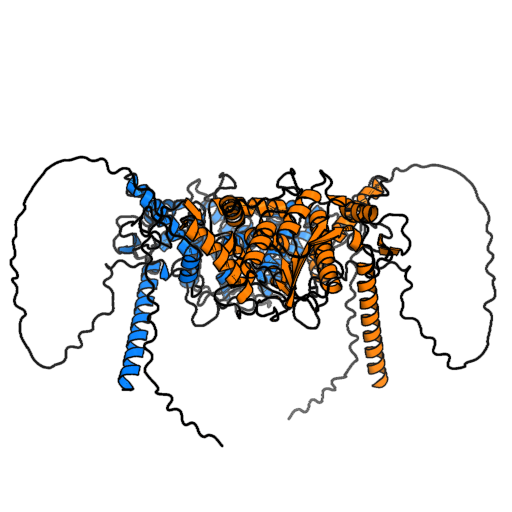.938 1.923 1 91.81 279 LEU B O 1
ATOM 5899 N N . SER B 1 280 ? -14.539 10.656 0.609 1 92.81 280 SER B N 1
ATOM 5900 C CA . SER B 1 280 ? -14.641 12 0.039 1 92.81 280 SER B CA 1
ATOM 5901 C C . SER B 1 280 ? -15.984 12.195 -0.66 1 92.81 280 SER B C 1
ATOM 5903 O O . SER B 1 280 ? -16.578 13.273 -0.582 1 92.81 280 SER B O 1
ATOM 5905 N N . LYS B 1 281 ? -16.422 11.195 -1.312 1 89.5 281 LYS B N 1
ATOM 5906 C CA . LYS B 1 281 ? -17.719 11.273 -1.985 1 89.5 281 LYS B CA 1
ATOM 5907 C C . LYS B 1 281 ? -18.844 11.469 -0.981 1 89.5 281 LYS B C 1
ATOM 5909 O O . LYS B 1 281 ? -19.781 12.242 -1.231 1 89.5 281 LYS B O 1
ATOM 5914 N N . GLU B 1 282 ? -18.781 10.773 0.045 1 91.81 282 GLU B N 1
ATOM 5915 C CA . GLU B 1 282 ? -19.781 10.922 1.094 1 91.81 282 GLU B CA 1
ATOM 5916 C C . GLU B 1 282 ? -19.75 12.328 1.687 1 91.81 282 GLU B C 1
ATOM 5918 O O . GLU B 1 282 ? -20.812 12.906 1.982 1 91.81 282 GLU B O 1
ATOM 5923 N N . VAL B 1 283 ? -18.578 12.867 1.889 1 95.94 283 VAL B N 1
ATOM 5924 C CA . VAL B 1 283 ? -18.438 14.234 2.391 1 95.94 283 VAL B CA 1
ATOM 5925 C C . VAL B 1 283 ? -19.125 15.211 1.447 1 95.94 283 VAL B C 1
ATOM 5927 O O . VAL B 1 283 ? -19.891 16.078 1.891 1 95.94 283 VAL B O 1
ATOM 5930 N N . ALA B 1 284 ? -18.922 15.039 0.218 1 93.94 284 ALA B N 1
ATOM 5931 C CA . ALA B 1 284 ? -19.484 15.938 -0.785 1 93.94 284 ALA B CA 1
ATOM 5932 C C . ALA B 1 284 ? -21.016 15.852 -0.792 1 93.94 284 ALA B C 1
ATOM 5934 O O . ALA B 1 284 ? -21.688 16.875 -0.827 1 93.94 284 ALA B O 1
ATOM 5935 N N . VAL B 1 285 ? -21.5 14.672 -0.771 1 93.31 285 VAL B N 1
ATOM 5936 C CA . VAL B 1 285 ? -22.953 14.453 -0.817 1 93.31 285 VAL B CA 1
ATOM 5937 C C . VAL B 1 285 ? -23.594 15 0.455 1 93.31 285 VAL B C 1
ATOM 5939 O O . VAL B 1 285 ? -24.641 15.641 0.398 1 93.31 285 VAL B O 1
ATOM 5942 N N . TYR B 1 286 ? -22.969 14.719 1.516 1 95.69 286 TYR B N 1
ATOM 5943 C CA . TYR B 1 286 ? -23.5 15.234 2.775 1 95.69 286 TYR B CA 1
ATOM 5944 C C . TYR B 1 286 ? -23.562 16.75 2.76 1 95.69 286 TYR B C 1
ATOM 5946 O O . TYR B 1 286 ? -24.578 17.344 3.145 1 95.69 286 TYR B O 1
ATOM 5954 N N . ASN B 1 287 ? -22.422 17.375 2.4 1 95.94 287 ASN B N 1
ATOM 5955 C CA . ASN B 1 287 ? -22.375 18.828 2.34 1 95.94 287 ASN B CA 1
ATOM 5956 C C . ASN B 1 287 ? -23.453 19.391 1.418 1 95.94 287 ASN B C 1
ATOM 5958 O O . ASN B 1 287 ? -24.047 20.438 1.713 1 95.94 287 ASN B O 1
ATOM 5962 N N . GLN B 1 288 ? -23.719 18.719 0.391 1 93.69 288 GLN B N 1
ATOM 5963 C CA . GLN B 1 288 ? -24.734 19.156 -0.559 1 93.69 288 GLN B CA 1
ATOM 5964 C C . GLN B 1 288 ? -26.125 19.031 0.047 1 93.69 288 GLN B C 1
ATOM 5966 O O . GLN B 1 288 ? -26.938 19.969 -0.043 1 93.69 288 GLN B O 1
ATOM 5971 N N . TYR B 1 289 ? -26.406 17.969 0.619 1 93.25 289 TYR B N 1
ATOM 5972 C CA . TYR B 1 289 ? -27.719 17.719 1.188 1 93.25 289 TYR B CA 1
ATOM 5973 C C . TYR B 1 289 ? -28.016 18.656 2.35 1 93.25 289 TYR B C 1
ATOM 5975 O O . TYR B 1 289 ? -29.172 18.969 2.637 1 93.25 289 TYR B O 1
ATOM 5983 N N . THR B 1 290 ? -27 19.062 2.998 1 94.75 290 THR B N 1
ATOM 5984 C CA . THR B 1 290 ? -27.188 19.922 4.164 1 94.75 290 THR B CA 1
ATOM 5985 C C . THR B 1 290 ? -26.859 21.375 3.816 1 94.75 290 THR B C 1
ATOM 5987 O O . THR B 1 290 ? -26.844 22.234 4.691 1 94.75 290 THR B O 1
ATOM 5990 N N . ASP B 1 291 ? -26.469 21.672 2.619 1 93.94 291 ASP B N 1
ATOM 5991 C CA . ASP B 1 291 ? -26.188 23.016 2.094 1 93.94 291 ASP B CA 1
ATOM 5992 C C . ASP B 1 291 ? -25.062 23.672 2.863 1 93.94 291 ASP B C 1
ATOM 5994 O O . ASP B 1 291 ? -25.203 24.797 3.346 1 93.94 291 ASP B O 1
ATOM 5998 N N . LEU B 1 292 ? -24.078 22.938 3.035 1 94.12 292 LEU B N 1
ATOM 5999 C CA . LEU B 1 292 ? -22.891 23.484 3.688 1 94.12 292 LEU B CA 1
ATOM 6000 C C . LEU B 1 292 ? -22.016 24.219 2.682 1 94.12 292 LEU B C 1
ATOM 6002 O O . LEU B 1 292 ? -21.625 23.656 1.66 1 94.12 292 LEU B O 1
ATOM 6006 N N . ASP B 1 293 ? -21.703 25.422 2.951 1 90.12 293 ASP B N 1
ATOM 6007 C CA . ASP B 1 293 ? -20.812 26.219 2.104 1 90.12 293 ASP B CA 1
ATOM 6008 C C . ASP B 1 293 ? -19.359 25.766 2.252 1 90.12 293 ASP B C 1
ATOM 6010 O O . ASP B 1 293 ? -18.906 25.5 3.363 1 90.12 293 ASP B O 1
ATOM 6014 N N . THR B 1 294 ? -18.766 25.531 1.156 1 88.31 294 THR B N 1
ATOM 6015 C CA . THR B 1 294 ? -17.344 25.188 1.167 1 88.31 294 THR B CA 1
ATOM 6016 C C . THR B 1 294 ? -16.547 26.172 0.313 1 88.31 294 THR B C 1
ATOM 6018 O O . THR B 1 294 ? -17.109 26.906 -0.496 1 88.31 294 THR B O 1
ATOM 6021 N N . VAL B 1 295 ? -15.297 26.266 0.623 1 87.25 295 VAL B N 1
ATOM 6022 C CA . VAL B 1 295 ? -14.398 27.125 -0.135 1 87.25 295 VAL B CA 1
ATOM 6023 C C . VAL B 1 295 ? -13.438 26.266 -0.958 1 87.25 295 VAL B C 1
ATOM 6025 O O . VAL B 1 295 ? -12.891 25.281 -0.458 1 87.25 295 VAL B O 1
ATOM 6028 N N . VAL B 1 296 ? -13.289 26.547 -2.184 1 79.5 296 VAL B N 1
ATOM 6029 C CA . VAL B 1 296 ? -12.305 25.859 -3.016 1 79.5 296 VAL B CA 1
ATOM 6030 C C . VAL B 1 296 ? -10.922 26.453 -2.781 1 79.5 296 VAL B C 1
ATOM 6032 O O . VAL B 1 296 ? -10.648 27.594 -3.191 1 79.5 296 VAL B O 1
ATOM 6035 N N . MET B 1 297 ? -10.164 25.75 -2.127 1 77.88 297 MET B N 1
ATOM 6036 C CA . MET B 1 297 ? -8.812 26.203 -1.815 1 77.88 297 MET B CA 1
ATOM 6037 C C . MET B 1 297 ? -7.816 25.719 -2.855 1 77.88 297 MET B C 1
ATOM 6039 O O . MET B 1 297 ? -7.898 24.562 -3.301 1 77.88 297 MET B O 1
ATOM 6043 N N . PRO B 1 298 ? -6.941 26.562 -3.225 1 75.81 298 PRO B N 1
ATOM 6044 C CA . PRO B 1 298 ? -5.91 26.109 -4.156 1 75.81 298 PRO B CA 1
ATOM 6045 C C . PRO B 1 298 ? -4.895 25.172 -3.496 1 75.81 298 PRO B C 1
ATOM 6047 O O . PRO B 1 298 ? -4.711 25.219 -2.277 1 75.81 298 PRO B O 1
ATOM 6050 N N . ALA B 1 299 ? -4.422 24.219 -4.273 1 76.62 299 ALA B N 1
ATOM 6051 C CA . ALA B 1 299 ? -3.301 23.375 -3.871 1 76.62 299 ALA B CA 1
ATOM 6052 C C . ALA B 1 299 ? -2.088 23.609 -4.766 1 76.62 299 ALA B C 1
ATOM 6054 O O . ALA B 1 299 ? -2.188 24.297 -5.789 1 76.62 299 ALA B O 1
ATOM 6055 N N . LEU B 1 300 ? -0.939 23.172 -4.285 1 78.81 300 LEU B N 1
ATOM 6056 C CA . LEU B 1 300 ? 0.276 23.312 -5.078 1 78.81 300 LEU B CA 1
ATOM 6057 C C . LEU B 1 300 ? 0.105 22.672 -6.453 1 78.81 300 LEU B C 1
ATOM 6059 O O . LEU B 1 300 ? 0.651 23.172 -7.445 1 78.81 300 LEU B O 1
ATOM 6063 N N . THR B 1 301 ? -0.71 21.641 -6.488 1 75.62 301 THR B N 1
ATOM 6064 C CA . THR B 1 301 ? -0.818 20.906 -7.738 1 75.62 301 THR B CA 1
ATOM 6065 C C . THR B 1 301 ? -2.15 21.188 -8.422 1 75.62 301 THR B C 1
ATOM 6067 O O . THR B 1 301 ? -2.557 20.453 -9.328 1 75.62 301 THR B O 1
ATOM 6070 N N . THR B 1 302 ? -2.746 22.156 -7.98 1 67.56 302 THR B N 1
ATOM 6071 C CA . THR B 1 302 ? -3.994 22.5 -8.648 1 67.56 302 THR B CA 1
ATOM 6072 C C . THR B 1 302 ? -3.756 22.797 -10.125 1 67.56 302 THR B C 1
ATOM 6074 O O . THR B 1 302 ? -2.834 23.531 -10.477 1 67.56 302 THR B O 1
ATOM 6077 N N . ALA B 1 303 ? -4.465 22.203 -10.914 1 62.25 303 ALA B N 1
ATOM 6078 C CA . ALA B 1 303 ? -4.473 22.406 -12.359 1 62.25 303 ALA B CA 1
ATOM 6079 C C . ALA B 1 303 ? -3.211 21.844 -13 1 62.25 303 ALA B C 1
ATOM 6081 O O . ALA B 1 303 ? -2.83 22.234 -14.102 1 62.25 303 ALA B O 1
ATOM 6082 N N . MET B 1 304 ? -2.482 21 -12.266 1 71.56 304 MET B N 1
ATOM 6083 C CA . MET B 1 304 ? -1.309 20.344 -12.836 1 71.56 304 MET B CA 1
ATOM 6084 C C . MET B 1 304 ? -1.64 18.922 -13.281 1 71.56 304 MET B C 1
ATOM 6086 O O . MET B 1 304 ? -2.631 18.344 -12.828 1 71.56 304 MET B O 1
ATOM 6090 N N . PRO B 1 305 ? -0.813 18.391 -14.195 1 69.75 305 PRO B N 1
ATOM 6091 C CA . PRO B 1 305 ? -1.042 17.016 -14.633 1 69.75 305 PRO B CA 1
ATOM 6092 C C . PRO B 1 305 ? -0.921 16.016 -13.492 1 69.75 305 PRO B C 1
ATOM 6094 O O . PRO B 1 305 ? -0.29 16.297 -12.477 1 69.75 305 PRO B O 1
ATOM 6097 N N . ALA B 1 306 ? -1.519 14.883 -13.742 1 69.56 306 ALA B N 1
ATOM 6098 C CA . ALA B 1 306 ? -1.562 13.812 -12.75 1 69.56 306 ALA B CA 1
ATOM 6099 C C . ALA B 1 306 ? -0.156 13.344 -12.391 1 69.56 306 ALA B C 1
ATOM 6101 O O . ALA B 1 306 ? 0.086 12.883 -11.273 1 69.56 306 ALA B O 1
ATOM 6102 N N . LYS B 1 307 ? 0.75 13.531 -13.219 1 70.94 307 LYS B N 1
ATOM 6103 C CA . LYS B 1 307 ? 2.094 13 -13.008 1 70.94 307 LYS B CA 1
ATOM 6104 C C . LYS B 1 307 ? 2.979 14.023 -12.297 1 70.94 307 LYS B C 1
ATOM 6106 O O . LYS B 1 307 ? 4.176 13.797 -12.117 1 70.94 307 LYS B O 1
ATOM 6111 N N . SER B 1 308 ? 2.402 14.922 -11.703 1 75.44 308 SER B N 1
ATOM 6112 C CA . SER B 1 308 ? 3.178 16.047 -11.195 1 75.44 308 SER B CA 1
ATOM 6113 C C . SER B 1 308 ? 3.832 15.711 -9.859 1 75.44 308 SER B C 1
ATOM 6115 O O . SER B 1 308 ? 4.871 16.281 -9.508 1 75.44 308 SER B O 1
ATOM 6117 N N . SER B 1 309 ? 3.197 14.875 -9.133 1 84.25 309 SER B N 1
ATOM 6118 C CA . SER B 1 309 ? 3.715 14.492 -7.82 1 84.25 309 SER B CA 1
ATOM 6119 C C . SER B 1 309 ? 3.254 13.094 -7.43 1 84.25 309 SER B C 1
ATOM 6121 O O . SER B 1 309 ? 2.332 12.547 -8.039 1 84.25 309 SER B O 1
ATOM 6123 N N . ILE B 1 310 ? 3.883 12.578 -6.469 1 84.19 310 ILE B N 1
ATOM 6124 C CA . ILE B 1 310 ? 3.5 11.258 -5.977 1 84.19 310 ILE B CA 1
ATOM 6125 C C . ILE B 1 310 ? 2.084 11.312 -5.41 1 84.19 310 ILE B C 1
ATOM 6127 O O . ILE B 1 310 ? 1.274 10.414 -5.664 1 84.19 310 ILE B O 1
ATOM 6131 N N . ASP B 1 311 ? 1.787 12.312 -4.699 1 85.94 311 ASP B N 1
ATOM 6132 C CA . ASP B 1 311 ? 0.458 12.43 -4.109 1 85.94 311 ASP B CA 1
ATOM 6133 C C . ASP B 1 311 ? -0.618 12.516 -5.188 1 85.94 311 ASP B C 1
ATOM 6135 O O . ASP B 1 311 ? -1.658 11.859 -5.09 1 85.94 311 ASP B O 1
ATOM 6139 N N . ARG B 1 312 ? -0.352 13.281 -6.141 1 84.06 312 ARG B N 1
ATOM 6140 C CA . ARG B 1 312 ? -1.314 13.414 -7.227 1 84.06 312 ARG B CA 1
ATOM 6141 C C . ARG B 1 312 ? -1.46 12.102 -7.996 1 84.06 312 ARG B C 1
ATOM 6143 O O . ARG B 1 312 ? -2.564 11.734 -8.406 1 84.06 312 ARG B O 1
ATOM 6150 N N . MET B 1 313 ? -0.371 11.469 -8.25 1 85.56 313 MET B N 1
ATOM 6151 C CA . MET B 1 313 ? -0.397 10.18 -8.93 1 85.56 313 MET B CA 1
ATOM 6152 C C . MET B 1 313 ? -1.176 9.148 -8.117 1 85.56 313 MET B C 1
ATOM 6154 O O . MET B 1 313 ? -1.95 8.367 -8.672 1 85.56 313 MET B O 1
ATOM 6158 N N . THR B 1 314 ? -0.97 9.156 -6.895 1 88.19 314 THR B N 1
ATOM 6159 C CA . THR B 1 314 ? -1.666 8.234 -5.996 1 88.19 314 THR B CA 1
ATOM 6160 C C . THR B 1 314 ? -3.164 8.531 -5.977 1 88.19 314 THR B C 1
ATOM 6162 O O . THR B 1 314 ? -3.982 7.609 -5.961 1 88.19 314 THR B O 1
ATOM 6165 N N . GLU B 1 315 ? -3.449 9.75 -5.918 1 87.25 315 GLU B N 1
ATOM 6166 C CA . GLU B 1 315 ? -4.855 10.141 -5.953 1 87.25 315 GLU B CA 1
ATOM 6167 C C . GLU B 1 315 ? -5.535 9.641 -7.223 1 87.25 315 GLU B C 1
ATOM 6169 O O . GLU B 1 315 ? -6.625 9.062 -7.164 1 87.25 315 GLU B O 1
ATOM 6174 N N . GLU B 1 316 ? -4.926 9.883 -8.281 1 84.12 316 GLU B N 1
ATOM 6175 C CA . GLU B 1 316 ? -5.48 9.43 -9.555 1 84.12 316 GLU B CA 1
ATOM 6176 C C . GLU B 1 316 ? -5.625 7.906 -9.586 1 84.12 316 GLU B C 1
ATOM 6178 O O . GLU B 1 316 ? -6.602 7.383 -10.125 1 84.12 316 GLU B O 1
ATOM 6183 N N . PHE B 1 317 ? -4.676 7.309 -9.172 1 85.88 317 PHE B N 1
ATOM 6184 C CA . PHE B 1 317 ? -4.672 5.852 -9.102 1 85.88 317 PHE B CA 1
ATOM 6185 C C . PHE B 1 317 ? -5.844 5.352 -8.258 1 85.88 317 PHE B C 1
ATOM 6187 O O . PHE B 1 317 ? -6.609 4.496 -8.703 1 85.88 317 PHE B O 1
ATOM 6194 N N . LEU B 1 318 ? -6.016 5.918 -7.094 1 88.5 318 LEU B N 1
ATOM 6195 C CA . LEU B 1 318 ? -7.055 5.492 -6.156 1 88.5 318 LEU B CA 1
ATOM 6196 C C . LEU B 1 318 ? -8.438 5.809 -6.703 1 88.5 318 LEU B C 1
ATOM 6198 O O . LEU B 1 318 ? -9.359 4.996 -6.574 1 88.5 318 LEU B O 1
ATOM 6202 N N . VAL B 1 319 ? -8.586 6.949 -7.203 1 81.94 319 VAL B N 1
ATOM 6203 C CA . VAL B 1 319 ? -9.875 7.344 -7.766 1 81.94 319 VAL B CA 1
ATOM 6204 C C . VAL B 1 319 ? -10.227 6.438 -8.938 1 81.94 319 VAL B C 1
ATOM 6206 O O . VAL B 1 319 ? -11.383 6.047 -9.102 1 81.94 319 VAL B O 1
ATOM 6209 N N . GLY B 1 320 ? -9.219 6.102 -9.727 1 80.5 320 GLY B N 1
ATOM 6210 C CA . GLY B 1 320 ? -9.43 5.164 -10.82 1 80.5 320 GLY B CA 1
ATOM 6211 C C . GLY B 1 320 ? -9.883 3.795 -10.352 1 80.5 320 GLY B C 1
ATOM 6212 O O . GLY B 1 320 ? -10.781 3.193 -10.953 1 80.5 320 GLY B O 1
ATOM 6213 N N . LEU B 1 321 ? -9.266 3.336 -9.32 1 83.75 321 LEU B N 1
ATOM 6214 C CA . LEU B 1 321 ? -9.617 2.033 -8.773 1 83.75 321 LEU B CA 1
ATOM 6215 C C . LEU B 1 321 ? -11.016 2.066 -8.156 1 83.75 321 LEU B C 1
ATOM 6217 O O . LEU B 1 321 ? -11.797 1.126 -8.32 1 83.75 321 LEU B O 1
ATOM 6221 N N . GLN B 1 322 ? -11.289 3.109 -7.449 1 78.81 322 GLN B N 1
ATOM 6222 C CA . GLN B 1 322 ? -12.531 3.229 -6.684 1 78.81 322 GLN B CA 1
ATOM 6223 C C . GLN B 1 322 ? -13.75 3.178 -7.602 1 78.81 322 GLN B C 1
ATOM 6225 O O . GLN B 1 322 ? -14.82 2.721 -7.195 1 78.81 322 GLN B O 1
ATOM 6230 N N . ARG B 1 323 ? -13.633 3.574 -8.727 1 74 323 ARG B N 1
ATOM 6231 C CA . ARG B 1 323 ? -14.734 3.572 -9.68 1 74 323 ARG B CA 1
ATOM 6232 C C . ARG B 1 323 ? -15.203 2.15 -9.977 1 74 323 ARG B C 1
ATOM 6234 O O . ARG B 1 323 ? -16.406 1.876 -10.008 1 74 323 ARG B O 1
ATOM 6241 N N . ASP B 1 324 ? -14.281 1.262 -10.141 1 72 324 ASP B N 1
ATOM 6242 C CA . ASP B 1 324 ? -14.609 -0.109 -10.523 1 72 324 ASP B CA 1
ATOM 6243 C C . ASP B 1 324 ? -14.578 -1.04 -9.312 1 72 324 ASP B C 1
ATOM 6245 O O . ASP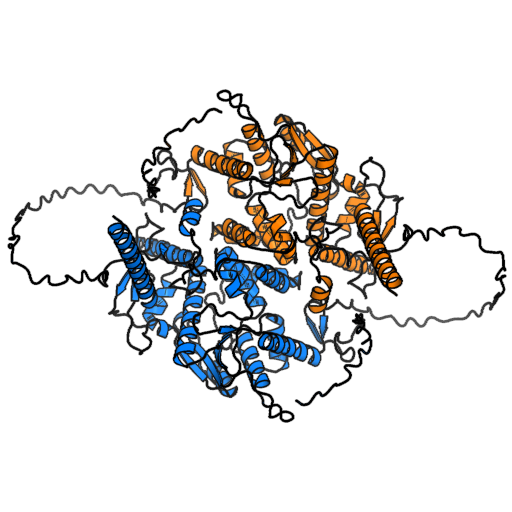 B 1 324 ? -15.18 -2.115 -9.328 1 72 324 ASP B O 1
ATOM 6249 N N . PHE B 1 325 ? -13.93 -0.503 -8.328 1 78.12 325 PHE B N 1
ATOM 6250 C CA . PHE B 1 325 ? -13.781 -1.288 -7.109 1 78.12 325 PHE B CA 1
ATOM 6251 C C . PHE B 1 325 ? -14.086 -0.441 -5.879 1 78.12 325 PHE B C 1
ATOM 6253 O O . PHE B 1 325 ? -13.172 0.039 -5.207 1 78.12 325 PHE B O 1
ATOM 6260 N N . PRO B 1 326 ? -15.297 -0.366 -5.484 1 78.38 326 PRO B N 1
ATOM 6261 C CA . PRO B 1 326 ? -15.773 0.61 -4.504 1 78.38 326 PRO B CA 1
ATOM 6262 C C . PRO B 1 326 ? -15.172 0.401 -3.119 1 78.38 326 PRO B C 1
ATOM 6264 O O . PRO B 1 326 ? -15.188 1.314 -2.291 1 78.38 326 PRO B O 1
ATOM 6267 N N . MET B 1 327 ? -14.578 -0.748 -2.854 1 84 327 MET B N 1
ATOM 6268 C CA . MET B 1 327 ? -14.086 -1.011 -1.505 1 84 327 MET B CA 1
ATOM 6269 C C . MET B 1 327 ? -12.586 -0.729 -1.408 1 84 327 MET B C 1
ATOM 6271 O O . MET B 1 327 ? -11.992 -0.89 -0.344 1 84 327 MET B O 1
ATOM 6275 N N . THR B 1 328 ? -12.07 -0.202 -2.42 1 86.25 328 THR B N 1
ATOM 6276 C CA . THR B 1 328 ? -10.625 -0.038 -2.508 1 86.25 328 THR B CA 1
ATOM 6277 C C . THR B 1 328 ? -10.109 0.832 -1.366 1 86.25 328 THR B C 1
ATOM 6279 O O . THR B 1 328 ? -9.156 0.458 -0.675 1 86.25 328 THR B O 1
ATOM 6282 N N . VAL B 1 329 ? -10.734 2.018 -1.144 1 90.56 329 VAL B N 1
ATOM 6283 C CA . VAL B 1 329 ? -10.289 2.949 -0.114 1 90.56 329 VAL B CA 1
ATOM 6284 C C . VAL B 1 329 ? -10.328 2.268 1.251 1 90.56 329 VAL B C 1
ATOM 6286 O O . VAL B 1 329 ? -9.344 2.314 2.002 1 90.56 329 VAL B O 1
ATOM 6289 N N . ASN B 1 330 ? -11.375 1.593 1.512 1 87.62 330 ASN B N 1
ATOM 6290 C CA . ASN B 1 330 ? -11.555 0.938 2.803 1 87.62 330 ASN B CA 1
ATOM 6291 C C . ASN B 1 330 ? -10.539 -0.18 3.01 1 87.62 330 ASN B C 1
ATOM 6293 O O . ASN B 1 330 ? -10 -0.342 4.105 1 87.62 330 ASN B O 1
ATOM 6297 N N . THR B 1 331 ? -10.312 -0.903 1.976 1 88.88 331 THR B N 1
ATOM 6298 C CA . THR B 1 331 ? -9.375 -2.014 2.086 1 88.88 331 THR B CA 1
ATOM 6299 C C . THR B 1 331 ? -7.953 -1.502 2.27 1 88.88 331 THR B C 1
ATOM 6301 O O . THR B 1 331 ? -7.164 -2.092 3.012 1 88.88 331 THR B O 1
ATOM 6304 N N . VAL B 1 332 ? -7.594 -0.409 1.617 1 92.25 332 VAL B N 1
ATOM 6305 C CA . VAL B 1 332 ? -6.27 0.19 1.753 1 92.25 332 VAL B CA 1
ATOM 6306 C C . VAL B 1 332 ? -6.055 0.647 3.193 1 92.25 332 VAL B C 1
ATOM 6308 O O . VAL B 1 332 ? -5.035 0.324 3.809 1 92.25 332 VAL B O 1
ATOM 6311 N N . VAL B 1 333 ? -7.008 1.349 3.707 1 91.88 333 VAL B N 1
ATOM 6312 C CA . VAL B 1 333 ? -6.895 1.883 5.059 1 91.88 333 VAL B CA 1
ATOM 6313 C C . VAL B 1 333 ? -6.832 0.735 6.066 1 91.88 333 VAL B C 1
ATOM 6315 O O . VAL B 1 333 ? -6.023 0.761 6.996 1 91.88 333 VAL B O 1
ATOM 6318 N N . ARG B 1 334 ? -7.594 -0.265 5.832 1 88.69 334 ARG B N 1
ATOM 6319 C CA . ARG B 1 334 ? -7.617 -1.411 6.734 1 88.69 334 ARG B CA 1
ATOM 6320 C C . ARG B 1 334 ? -6.301 -2.178 6.684 1 88.69 334 ARG B C 1
ATOM 6322 O O . ARG B 1 334 ? -5.824 -2.668 7.711 1 88.69 334 ARG B O 1
ATOM 6329 N N . THR B 1 335 ? -5.82 -2.34 5.516 1 90.44 335 THR B N 1
ATOM 6330 C CA . THR B 1 335 ? -4.531 -3.012 5.371 1 90.44 335 THR B CA 1
ATOM 6331 C C . THR B 1 335 ? -3.43 -2.221 6.07 1 90.44 335 THR B C 1
ATOM 6333 O O . THR B 1 335 ? -2.578 -2.799 6.75 1 90.44 335 THR B O 1
ATOM 6336 N N . ALA B 1 336 ? -3.455 -0.932 5.867 1 93.06 336 ALA B N 1
ATOM 6337 C CA . ALA B 1 336 ? -2.439 -0.078 6.48 1 93.06 336 ALA B CA 1
ATOM 6338 C C . ALA B 1 336 ? -2.508 -0.155 8 1 93.06 336 ALA B C 1
ATOM 6340 O O . ALA B 1 336 ? -1.485 -0.032 8.68 1 93.06 336 ALA B O 1
ATOM 6341 N N . ALA B 1 337 ? -3.668 -0.375 8.539 1 90.56 337 ALA B N 1
ATOM 6342 C CA . ALA B 1 337 ? -3.854 -0.469 9.984 1 90.56 337 ALA B CA 1
ATOM 6343 C C . ALA B 1 337 ? -3.16 -1.706 10.547 1 90.56 337 ALA B C 1
ATOM 6345 O O . ALA B 1 337 ? -2.941 -1.806 11.758 1 90.56 337 ALA B O 1
ATOM 6346 N N . LYS B 1 338 ? -2.754 -2.613 9.703 1 90.88 338 LYS B N 1
ATOM 6347 C CA . LYS B 1 338 ? -2.08 -3.838 10.125 1 90.88 338 LYS B CA 1
ATOM 6348 C C . LYS B 1 338 ? -0.564 -3.664 10.117 1 90.88 338 LYS B C 1
ATOM 6350 O O . LYS B 1 338 ? 0.172 -4.566 10.516 1 90.88 338 LYS B O 1
ATOM 6355 N N . VAL B 1 339 ? -0.128 -2.541 9.68 1 93.06 339 VAL B N 1
ATOM 6356 C CA . VAL B 1 339 ? 1.303 -2.256 9.695 1 93.06 339 VAL B CA 1
ATOM 6357 C C . VAL B 1 339 ? 1.771 -2.018 11.125 1 93.06 339 VAL B C 1
ATOM 6359 O O . VAL B 1 339 ? 1.169 -1.23 11.859 1 93.06 339 VAL B O 1
ATOM 6362 N N . THR B 1 340 ? 2.785 -2.742 11.523 1 91.69 340 THR B N 1
ATOM 6363 C CA . THR B 1 340 ? 3.377 -2.562 12.844 1 91.69 340 THR B CA 1
ATOM 6364 C C . THR B 1 340 ? 4.84 -2.152 12.727 1 91.69 340 THR B C 1
ATOM 6366 O O . THR B 1 340 ? 5.551 -2.602 11.828 1 91.69 340 THR B O 1
ATOM 6369 N N . SER B 1 341 ? 5.168 -1.212 13.594 1 90.69 341 SER B N 1
ATOM 6370 C CA . SER B 1 341 ? 6.555 -0.767 13.688 1 90.69 341 SER B CA 1
ATOM 6371 C C . SER B 1 341 ? 6.977 -0.557 15.133 1 90.69 341 SER B C 1
ATOM 6373 O O . SER B 1 341 ? 6.148 -0.628 16.047 1 90.69 341 SER B O 1
ATOM 6375 N N . GLU B 1 342 ? 8.203 -0.401 15.336 1 90.94 342 GLU B N 1
ATOM 6376 C CA . GLU B 1 342 ? 8.742 -0.162 16.672 1 90.94 342 GLU B CA 1
ATOM 6377 C C . GLU B 1 342 ? 8.828 1.332 16.969 1 90.94 342 GLU B C 1
ATOM 6379 O O . GLU B 1 342 ? 9.727 1.773 17.688 1 90.94 342 GLU B O 1
ATOM 6384 N N . HIS B 1 343 ? 7.898 2.047 16.422 1 91.12 343 HIS B N 1
ATOM 6385 C CA . HIS B 1 343 ? 7.992 3.496 16.547 1 91.12 343 HIS B CA 1
ATOM 6386 C C . HIS B 1 343 ? 7.797 3.936 18 1 91.12 343 HIS B C 1
ATOM 6388 O O . HIS B 1 343 ? 8.195 5.039 18.375 1 91.12 343 HIS B O 1
ATOM 6394 N N . ARG B 1 344 ? 7.27 3.107 18.859 1 90.88 344 ARG B N 1
ATOM 6395 C CA . ARG B 1 344 ? 6.973 3.482 20.234 1 90.88 344 ARG B CA 1
ATOM 6396 C C . ARG B 1 344 ? 8.141 3.143 21.156 1 90.88 344 ARG B C 1
ATOM 6398 O O . ARG B 1 344 ? 8.117 3.471 22.344 1 90.88 344 ARG B O 1
ATOM 6405 N N . ALA B 1 345 ? 9.102 2.535 20.594 1 90.62 345 ALA B N 1
ATOM 6406 C CA . ALA B 1 345 ? 10.273 2.23 21.422 1 90.62 345 ALA B CA 1
ATOM 6407 C C . ALA B 1 345 ? 10.898 3.506 21.984 1 90.62 345 ALA B C 1
ATOM 6409 O O . ALA B 1 345 ? 10.898 4.547 21.312 1 90.62 345 ALA B O 1
ATOM 6410 N N . LYS B 1 346 ? 11.477 3.416 23.156 1 86.62 346 LYS B N 1
ATOM 6411 C CA . LYS B 1 346 ? 12.031 4.566 23.859 1 86.62 346 LYS B CA 1
ATOM 6412 C C . LYS B 1 346 ? 13.227 5.145 23.094 1 86.62 346 LYS B C 1
ATOM 6414 O O . LYS B 1 346 ? 13.516 6.34 23.203 1 86.62 346 LYS B O 1
ATOM 6419 N N . THR B 1 347 ? 13.797 4.316 22.281 1 87.31 347 THR B N 1
ATOM 6420 C CA . THR B 1 347 ? 15.016 4.73 21.594 1 87.31 347 THR B CA 1
ATOM 6421 C C . THR B 1 347 ? 14.68 5.492 20.312 1 87.31 347 THR B C 1
ATOM 6423 O O . THR B 1 347 ? 15.547 6.137 19.734 1 87.31 347 THR B O 1
ATOM 6426 N N . VAL B 1 348 ? 13.43 5.449 19.969 1 92.19 348 VAL B N 1
ATOM 6427 C CA . VAL B 1 348 ? 13.055 6.07 18.703 1 92.19 348 VAL B CA 1
ATOM 6428 C C . VAL B 1 348 ? 13 7.59 18.875 1 92.19 348 VAL B C 1
ATOM 6430 O O . VAL B 1 348 ? 12.359 8.094 19.797 1 92.19 348 VAL B O 1
ATOM 6433 N N . MET B 1 349 ? 13.656 8.297 18 1 91.5 349 MET B N 1
ATOM 6434 C CA . MET B 1 349 ? 13.711 9.758 18.031 1 91.5 349 MET B CA 1
ATOM 6435 C C . MET B 1 349 ? 12.719 10.352 17.031 1 91.5 349 MET B C 1
ATOM 6437 O O . MET B 1 349 ? 12.266 9.664 16.125 1 91.5 349 MET B O 1
ATOM 6441 N N . ARG B 1 350 ? 12.43 11.609 17.266 1 94.31 350 ARG B N 1
ATOM 6442 C CA . ARG B 1 350 ? 11.531 12.336 16.375 1 94.31 350 ARG B CA 1
ATOM 6443 C C . ARG B 1 350 ? 12.312 13.125 15.32 1 94.31 350 ARG B C 1
ATOM 6445 O O . ARG B 1 350 ? 13.352 13.711 15.633 1 94.31 350 ARG B O 1
ATOM 6452 N N . CYS B 1 351 ? 11.875 13.07 14.133 1 95.94 351 CYS B N 1
ATOM 6453 C CA . CYS B 1 351 ? 12.477 13.836 13.047 1 95.94 351 CYS B CA 1
ATOM 6454 C C . CYS B 1 351 ? 12.32 15.336 13.281 1 95.94 351 CYS B C 1
ATOM 6456 O O . CYS B 1 351 ? 11.203 15.82 13.469 1 95.94 351 CYS B O 1
ATOM 6458 N N . PRO B 1 352 ? 13.344 16.094 13.242 1 95.31 352 PRO B N 1
ATOM 6459 C CA . PRO B 1 352 ? 13.258 17.531 13.516 1 95.31 352 PRO B CA 1
ATOM 6460 C C . PRO B 1 352 ? 12.422 18.281 12.469 1 95.31 352 PRO B C 1
ATOM 6462 O O . PRO B 1 352 ? 11.906 19.359 12.75 1 95.31 352 PRO B O 1
ATOM 6465 N N . MET B 1 353 ? 12.258 17.734 11.305 1 95.31 353 MET B N 1
ATOM 6466 C CA . MET B 1 353 ? 11.562 18.422 10.227 1 95.31 353 MET B CA 1
ATOM 6467 C C . MET B 1 353 ? 10.062 18.141 10.273 1 95.31 353 MET B C 1
ATOM 6469 O O . MET B 1 353 ? 9.25 19.062 10.25 1 95.31 353 MET B O 1
ATOM 6473 N N . CYS B 1 354 ? 9.742 16.891 10.352 1 95.94 354 CYS B N 1
ATOM 6474 C CA . CYS B 1 354 ? 8.328 16.562 10.211 1 95.94 354 CYS B CA 1
ATOM 6475 C C . CYS B 1 354 ? 7.738 16.125 11.547 1 95.94 354 CYS B C 1
ATOM 6477 O O . CYS B 1 354 ? 6.516 16.062 11.703 1 95.94 354 CYS B O 1
ATOM 6479 N N . GLY B 1 355 ? 8.562 15.852 12.516 1 94.81 355 GLY B N 1
ATOM 6480 C CA . GLY B 1 355 ? 8.086 15.391 13.812 1 94.81 355 GLY B CA 1
ATOM 6481 C C . GLY B 1 355 ? 7.758 13.906 13.836 1 94.81 355 GLY B C 1
ATOM 6482 O O . GLY B 1 355 ? 7.367 13.375 14.875 1 94.81 355 GLY B O 1
ATOM 6483 N N . GLY B 1 356 ? 7.914 13.18 12.781 1 95.38 356 GLY B N 1
ATOM 6484 C CA . GLY B 1 356 ? 7.656 11.75 12.719 1 95.38 356 GLY B CA 1
ATOM 6485 C C . GLY B 1 356 ? 8.781 10.914 13.297 1 95.38 356 GLY B C 1
ATOM 6486 O O . GLY B 1 356 ? 9.812 11.453 13.711 1 95.38 356 GLY B O 1
ATOM 6487 N N . PRO B 1 357 ? 8.609 9.617 13.352 1 96.06 357 PRO B N 1
ATOM 6488 C CA . PRO B 1 357 ? 9.625 8.727 13.922 1 96.06 357 PRO B CA 1
ATOM 6489 C C . PRO B 1 357 ? 10.766 8.43 12.953 1 96.06 357 PRO B C 1
ATOM 6491 O O . PRO B 1 357 ? 10.531 8.297 11.742 1 96.06 357 PRO B O 1
ATOM 6494 N N . ILE B 1 358 ? 11.922 8.32 13.539 1 94.69 358 ILE B N 1
ATOM 6495 C CA . ILE B 1 358 ? 13.102 7.969 12.75 1 94.69 358 ILE B CA 1
ATOM 6496 C C . ILE B 1 358 ? 13.438 6.492 12.953 1 94.69 358 ILE B C 1
ATOM 6498 O O . ILE B 1 358 ? 13.602 6.035 14.086 1 94.69 358 ILE B O 1
ATOM 6502 N N . GLN B 1 359 ? 13.477 5.832 11.844 1 91.62 359 GLN B N 1
ATOM 6503 C CA . GLN B 1 359 ? 13.867 4.426 11.914 1 91.62 359 GLN B CA 1
ATOM 6504 C C . GLN B 1 359 ? 15.391 4.281 11.953 1 91.62 359 GLN B C 1
ATOM 6506 O O . GLN B 1 359 ? 16.094 4.863 11.133 1 91.62 359 GLN B O 1
ATOM 6511 N N . ASP B 1 360 ? 15.797 3.439 12.82 1 85.69 360 ASP B N 1
ATOM 6512 C CA . ASP B 1 360 ? 17.234 3.17 12.906 1 85.69 360 ASP B CA 1
ATOM 6513 C C . ASP B 1 360 ? 17.719 2.434 11.656 1 85.69 360 ASP B C 1
ATOM 6515 O O . ASP B 1 360 ? 17.016 1.582 11.117 1 85.69 360 ASP B O 1
ATOM 6519 N N . GLY B 1 361 ? 18.891 2.723 11.18 1 79.38 361 GLY B N 1
ATOM 6520 C CA . GLY B 1 361 ? 19.5 2.025 10.055 1 79.38 361 GLY B CA 1
ATOM 6521 C C . GLY B 1 361 ? 19.031 2.533 8.711 1 79.38 361 GLY B C 1
ATOM 6522 O O . GLY B 1 361 ? 19.344 1.943 7.672 1 79.38 361 GLY B O 1
ATOM 6523 N N . THR B 1 362 ? 18.297 3.582 8.758 1 79.19 362 THR B N 1
ATOM 6524 C CA . THR B 1 362 ? 17.766 4.133 7.52 1 79.19 362 THR B CA 1
ATOM 6525 C C . THR B 1 362 ? 18.875 4.523 6.562 1 79.19 362 THR B C 1
ATOM 6527 O O . THR B 1 362 ? 18.812 4.246 5.363 1 79.19 362 THR B O 1
ATOM 6530 N N . ASN B 1 363 ? 19.859 5.113 7.09 1 74.25 363 ASN B N 1
ATOM 6531 C CA . ASN B 1 363 ? 20.969 5.555 6.258 1 74.25 363 ASN B CA 1
ATOM 6532 C C . ASN B 1 363 ? 21.734 4.371 5.664 1 74.25 363 ASN B C 1
ATOM 6534 O O . ASN B 1 363 ? 22.141 4.41 4.5 1 74.25 363 ASN B O 1
ATOM 6538 N N . ASP B 1 364 ? 21.844 3.385 6.477 1 71.25 364 ASP B N 1
ATOM 6539 C CA . ASP B 1 364 ? 22.516 2.178 6.004 1 71.25 364 ASP B CA 1
ATOM 6540 C C . ASP B 1 364 ? 21.688 1.489 4.914 1 71.25 364 ASP B C 1
ATOM 6542 O O . ASP B 1 364 ? 22.25 1.021 3.916 1 71.25 364 ASP B O 1
ATOM 6546 N N . TRP B 1 365 ? 20.547 1.484 5.152 1 72.31 365 TRP B N 1
ATOM 6547 C CA . TRP B 1 365 ? 19.656 0.859 4.176 1 72.31 365 TRP B CA 1
ATOM 6548 C C . TRP B 1 365 ? 19.688 1.609 2.85 1 72.31 365 TRP B C 1
ATOM 6550 O O . TRP B 1 365 ? 19.766 0.994 1.782 1 72.31 365 TRP B O 1
ATOM 6560 N N . ARG B 1 366 ? 19.609 2.857 2.953 1 72.88 366 ARG B N 1
ATOM 6561 C CA . ARG B 1 366 ? 19.625 3.678 1.746 1 72.88 366 ARG B CA 1
ATOM 6562 C C . ARG B 1 366 ? 20.938 3.488 0.981 1 72.88 366 ARG B C 1
ATOM 6564 O O . ARG B 1 366 ? 20.922 3.381 -0.247 1 72.88 366 ARG B O 1
ATOM 6571 N N . SER B 1 367 ? 21.953 3.547 1.752 1 65.19 367 SER B N 1
ATOM 6572 C CA . SER B 1 367 ? 23.25 3.369 1.125 1 65.19 367 SER B CA 1
ATOM 6573 C C . SER B 1 367 ? 23.359 2.01 0.44 1 65.19 367 SER B C 1
ATOM 6575 O O . SER B 1 367 ? 24.016 1.878 -0.593 1 65.19 367 SER B O 1
ATOM 6577 N N . GLY B 1 368 ? 22.719 1.089 1.151 1 62.38 368 GLY B N 1
ATOM 6578 C CA . GLY B 1 368 ? 22.734 -0.25 0.586 1 62.38 368 GLY B CA 1
ATOM 6579 C C . GLY B 1 368 ? 21.844 -0.404 -0.63 1 62.38 368 GLY B C 1
ATOM 6580 O O . GLY B 1 368 ? 22.031 -1.325 -1.429 1 62.38 368 GLY B O 1
ATOM 6581 N N . HIS B 1 369 ? 20.922 0.601 -0.638 1 62.19 369 HIS B N 1
ATOM 6582 C CA . HIS B 1 369 ? 19.953 0.434 -1.705 1 62.19 369 HIS B CA 1
ATOM 6583 C C . HIS B 1 369 ? 20.031 1.573 -2.715 1 62.19 369 HIS B C 1
ATOM 6585 O O . HIS B 1 369 ? 19.453 1.488 -3.805 1 62.19 369 HIS B O 1
ATOM 6591 N N . THR B 1 370 ? 20.547 3.014 -2.193 1 52.53 370 THR B N 1
ATOM 6592 C CA . THR B 1 370 ? 20.703 4.152 -3.09 1 52.53 370 THR B CA 1
ATOM 6593 C C . THR B 1 370 ? 22.094 4.16 -3.727 1 52.53 370 THR B C 1
ATOM 6595 O O . THR B 1 370 ? 23.094 3.889 -3.055 1 52.53 370 THR B O 1
ATOM 6598 N N . VAL B 1 371 ? 22.172 4.066 -4.945 1 39.22 371 VAL B N 1
ATOM 6599 C CA . VAL B 1 371 ? 23.453 4.305 -5.586 1 39.22 371 VAL B CA 1
ATOM 6600 C C . VAL B 1 371 ? 23.625 5.793 -5.879 1 39.22 371 VAL B C 1
ATOM 6602 O O . VAL B 1 371 ? 22.703 6.438 -6.391 1 39.22 371 VAL B O 1
ATOM 6605 N N . SER B 1 372 ? 24.297 6.727 -5.168 1 35.94 372 SER B N 1
ATOM 6606 C CA . SER B 1 372 ? 24.594 8.156 -5.246 1 35.94 372 SER B CA 1
ATOM 6607 C C . SER B 1 372 ? 24.844 8.586 -6.688 1 35.94 372 SER B C 1
ATOM 6609 O O . SER B 1 372 ? 25.531 7.883 -7.438 1 35.94 372 SER B O 1
ATOM 6611 N N . GLN B 1 373 ? 24 9.469 -7.375 1 35.38 373 GLN B N 1
ATOM 6612 C CA . GLN B 1 373 ? 24.141 10.07 -8.695 1 35.38 373 GLN B CA 1
ATOM 6613 C C . GLN B 1 373 ? 25.438 10.867 -8.812 1 35.38 373 GLN B C 1
ATOM 6615 O O . GLN B 1 373 ? 25.766 11.656 -7.922 1 35.38 373 GLN B O 1
ATOM 6620 N N . LEU B 1 374 ? 26.406 10.445 -9.602 1 34.22 374 LEU B N 1
ATOM 6621 C CA . LEU B 1 374 ? 27.5 11.273 -10.094 1 34.22 374 LEU B CA 1
ATOM 6622 C C . LEU B 1 374 ? 26.984 12.336 -11.055 1 34.22 374 LEU B C 1
ATOM 6624 O O . LEU B 1 374 ? 26.25 12.023 -12 1 34.22 374 LEU B O 1
ATOM 6628 N N . LEU B 1 375 ? 26.672 13.633 -10.734 1 32.91 375 LEU B N 1
ATOM 6629 C CA . LEU B 1 375 ? 26.516 14.727 -11.695 1 32.91 375 LEU B CA 1
ATOM 6630 C C . LEU B 1 375 ? 27.594 14.664 -12.766 1 32.91 375 LEU B C 1
ATOM 6632 O O . LEU B 1 375 ? 28.75 14.328 -12.484 1 32.91 375 LEU B O 1
ATOM 6636 N N . SER B 1 376 ? 27.203 14.812 -14.102 1 30.12 376 SER B N 1
ATOM 6637 C CA . SER B 1 376 ? 27.922 14.977 -15.367 1 30.12 376 SER B CA 1
ATOM 6638 C C . SER B 1 376 ? 28.938 16.109 -15.289 1 30.12 376 SER B C 1
ATOM 6640 O O . SER B 1 376 ? 28.594 17.234 -14.883 1 30.12 376 SER B O 1
ATOM 6642 N N . HIS B 1 377 ? 30.219 15.875 -15.273 1 29.42 377 HIS B N 1
ATOM 6643 C CA . HIS B 1 377 ? 31.328 16.781 -15.594 1 29.42 377 HIS B CA 1
ATOM 6644 C C . HIS B 1 377 ? 31.109 17.453 -16.953 1 29.42 377 HIS B C 1
ATOM 6646 O O . HIS B 1 377 ? 30.938 16.766 -17.953 1 29.42 377 HIS B O 1
ATOM 6652 N N . ALA B 1 378 ? 30.5 18.641 -17.141 1 26.28 378 ALA B N 1
ATOM 6653 C CA . ALA B 1 378 ? 30.75 19.438 -18.344 1 26.28 378 ALA B CA 1
ATOM 6654 C C . ALA B 1 378 ? 32.219 19.438 -18.703 1 26.28 378 ALA B C 1
ATOM 6656 O O . ALA B 1 378 ? 33.094 19.438 -17.812 1 26.28 378 ALA B O 1
ATOM 6657 N N . PRO B 1 379 ? 32.625 19.438 -20.047 1 26.12 379 PRO B N 1
ATOM 6658 C CA . PRO B 1 379 ? 33.969 19.578 -20.641 1 26.12 379 PRO B CA 1
ATOM 6659 C C . PRO B 1 379 ? 34.688 20.828 -20.156 1 26.12 379 PRO B C 1
ATOM 6661 O O . PRO B 1 379 ? 34.094 21.906 -20.094 1 26.12 379 PRO B O 1
ATOM 6664 N N . SER B 1 380 ? 35.531 20.797 -19.234 1 23.8 380 SER B N 1
ATOM 6665 C CA . SER B 1 380 ? 36.5 21.859 -18.969 1 23.8 380 SER B CA 1
ATOM 6666 C C . SER B 1 380 ? 37.188 22.312 -20.25 1 23.8 380 SER B C 1
ATOM 6668 O O . SER B 1 380 ? 37.812 21.516 -20.938 1 23.8 380 SER B O 1
ATOM 6670 N N . SER B 1 381 ? 36.562 23.281 -20.969 1 21.91 381 SER B N 1
ATOM 6671 C CA . SER B 1 381 ? 37.281 24.047 -21.984 1 21.91 381 SER B CA 1
ATOM 6672 C C . SER B 1 381 ? 38.688 24.406 -21.5 1 21.91 381 SER B C 1
ATOM 6674 O O . SER B 1 381 ? 38.844 24.766 -20.328 1 21.91 381 SER B O 1
ATOM 6676 N N . ASP B 1 382 ? 39.688 23.969 -22.266 1 21.81 382 ASP B N 1
ATOM 6677 C CA . ASP B 1 382 ? 41.125 24.141 -22.281 1 21.81 382 ASP B CA 1
ATOM 6678 C C . ASP B 1 382 ? 41.5 25.609 -22.328 1 21.81 382 ASP B C 1
ATOM 6680 O O . ASP B 1 382 ? 42.531 25.984 -22.938 1 21.81 382 ASP B O 1
ATOM 6684 N N . THR B 1 383 ? 40.656 26.531 -21.984 1 20.06 383 THR B N 1
ATOM 6685 C CA . THR B 1 383 ? 41.281 27.797 -22.344 1 20.06 383 THR B CA 1
ATOM 6686 C C . THR B 1 383 ? 42.688 27.922 -21.719 1 20.06 383 THR B C 1
ATOM 6688 O O . THR B 1 383 ? 42.844 27.75 -20.516 1 20.06 383 THR B O 1
ATOM 6691 N N . THR B 1 384 ? 43.75 28.062 -22.578 1 18.86 384 THR B N 1
ATOM 6692 C CA . THR B 1 384 ? 45.188 28.234 -22.562 1 18.86 384 THR B CA 1
ATOM 6693 C C . THR B 1 384 ? 45.562 29.484 -21.75 1 18.86 384 THR B C 1
ATOM 6695 O O . THR B 1 384 ? 46.75 29.828 -21.641 1 18.86 384 THR B O 1
ATOM 6698 N N . SER B 1 385 ? 44.656 30.359 -21.406 1 17.8 385 SER B N 1
ATOM 6699 C CA . SER B 1 385 ? 45.344 31.641 -21.453 1 17.8 385 SER B CA 1
ATOM 6700 C C . SER B 1 385 ? 46.625 31.609 -20.594 1 17.8 385 SER B C 1
ATOM 6702 O O . SER B 1 385 ? 46.719 30.812 -19.672 1 17.8 385 SER B O 1
ATOM 6704 N N . GLU B 1 386 ? 47.5 32.656 -20.797 1 16.55 386 GLU B N 1
ATOM 6705 C CA . GLU B 1 386 ? 48.906 33.125 -20.812 1 16.55 386 GLU B CA 1
ATOM 6706 C C . GLU B 1 386 ? 49.469 33.219 -19.406 1 16.55 386 GLU B C 1
ATOM 6708 O O . GLU B 1 386 ? 50.5 32.625 -19.094 1 16.55 386 GLU B O 1
ATOM 6713 N N . ALA B 1 387 ? 49.719 34.625 -19.031 1 16.62 387 ALA B N 1
ATOM 6714 C CA . ALA B 1 387 ? 51.031 35.219 -18.781 1 16.62 387 ALA B CA 1
ATOM 6715 C C . ALA B 1 387 ? 51.469 34.938 -17.359 1 16.62 387 ALA B C 1
ATOM 6717 O O . ALA B 1 387 ? 50.688 34.469 -16.516 1 16.62 387 ALA B O 1
ATOM 6718 N N . LEU B 1 388 ? 51.969 36.094 -16.688 1 15.77 388 LEU B N 1
ATOM 6719 C CA . LEU B 1 388 ? 53.312 36.438 -16.156 1 15.77 388 LEU B CA 1
ATOM 6720 C C . LEU B 1 388 ? 53.375 36.156 -14.656 1 15.77 388 LEU B C 1
ATOM 6722 O O . LEU B 1 388 ? 54.312 35.531 -14.172 1 15.77 388 LEU B O 1
ATOM 6726 N N . SER B 1 389 ? 52.656 37.125 -13.781 1 16.34 389 SER B N 1
ATOM 6727 C CA . SER B 1 389 ? 53.562 37.875 -12.914 1 16.34 389 SER B CA 1
ATOM 6728 C C . SER B 1 389 ? 53.875 37.094 -11.641 1 16.34 389 SER B C 1
ATOM 6730 O O . SER B 1 389 ? 53.094 36.281 -11.188 1 16.34 389 SER B O 1
ATOM 6732 N N . SER B 1 390 ? 55.125 37.25 -11.078 1 16.16 390 SER B N 1
ATOM 6733 C CA . SER B 1 390 ? 56.125 36.719 -10.172 1 16.16 390 SER B CA 1
ATOM 6734 C C . SER B 1 390 ? 55.688 36.844 -8.719 1 16.16 390 SER B C 1
ATOM 6736 O O . SER B 1 390 ? 56.25 36.219 -7.832 1 16.16 390 SER B O 1
ATOM 6738 N N . THR B 1 391 ? 54.688 37.844 -8.383 1 16.06 391 THR B N 1
ATOM 6739 C CA . THR B 1 391 ? 55.281 38.531 -7.25 1 16.06 391 THR B CA 1
ATOM 6740 C C . THR B 1 391 ? 55.469 37.594 -6.074 1 16.06 391 THR B C 1
ATOM 6742 O O . THR B 1 391 ? 54.844 36.531 -6.012 1 16.06 391 THR B O 1
ATOM 6745 N N . SER B 1 392 ? 55.406 38.312 -4.793 1 16.64 392 SER B N 1
ATOM 6746 C CA . SER B 1 392 ? 56.281 38.531 -3.641 1 16.64 392 SER B CA 1
ATOM 6747 C C . SER B 1 392 ? 56 37.5 -2.553 1 16.64 392 SER B C 1
ATOM 6749 O O . SER B 1 392 ? 54.844 37.062 -2.379 1 16.64 392 SER B O 1
ATOM 6751 N N . ASN B 1 393 ? 57 36.969 -2.074 1 15.36 393 ASN B N 1
ATOM 6752 C CA . ASN B 1 393 ? 57.5 35.938 -1.173 1 15.36 393 ASN B CA 1
ATOM 6753 C C . ASN B 1 393 ? 57 36.156 0.254 1 15.36 393 ASN B C 1
ATOM 6755 O O . ASN B 1 393 ? 57.406 35.438 1.174 1 15.36 393 ASN B O 1
ATOM 6759 N N . THR B 1 394 ? 56.125 37.312 0.642 1 16.34 394 THR B N 1
ATOM 6760 C CA . THR B 1 394 ? 56.625 37.656 1.969 1 16.34 394 THR B CA 1
ATOM 6761 C C . THR B 1 394 ? 56.219 36.594 2.994 1 16.34 394 THR B C 1
ATOM 6763 O O . THR B 1 394 ? 55.062 36.219 3.09 1 16.34 394 THR B O 1
ATOM 6766 N N . HIS B 1 395 ? 57.219 35.969 3.596 1 15.23 395 HIS B N 1
ATOM 6767 C CA . HIS B 1 395 ? 57.438 34.844 4.477 1 15.23 395 HIS B CA 1
ATOM 6768 C C . HIS B 1 395 ? 56.875 35.094 5.867 1 15.23 395 HIS B C 1
ATOM 6770 O O . HIS B 1 395 ? 56.688 34.188 6.664 1 15.23 395 HIS B O 1
ATOM 6776 N N . PRO B 1 396 ? 56.219 36.312 6.41 1 16.97 396 PRO B N 1
ATOM 6777 C CA . PRO B 1 396 ? 56.75 36.469 7.758 1 16.97 396 PRO B CA 1
ATOM 6778 C C . PRO B 1 396 ? 56.156 35.469 8.742 1 16.97 396 PRO B C 1
ATOM 6780 O O . PRO B 1 396 ? 54.938 35.281 8.797 1 16.97 396 PRO B O 1
ATOM 6783 N N . CYS B 1 397 ? 56.906 34.438 9.266 1 15.95 397 CYS B N 1
ATOM 6784 C CA . CYS B 1 397 ? 56.75 33.25 10.117 1 15.95 397 CYS B CA 1
ATOM 6785 C C . CYS B 1 397 ? 56.344 33.656 11.531 1 15.95 397 CYS B C 1
ATOM 6787 O O . CYS B 1 397 ? 55.781 32.844 12.266 1 15.95 397 CYS B O 1
ATOM 6789 N N . SER B 1 398 ? 56.688 34.906 12.148 1 15.99 398 SER B N 1
ATOM 6790 C CA . SER B 1 398 ? 57.344 34.719 13.43 1 15.99 398 SER B CA 1
ATOM 6791 C C . SER B 1 398 ? 56.344 34.531 14.562 1 15.99 398 SER B C 1
ATOM 6793 O O . SER B 1 398 ? 56.719 34.281 15.703 1 15.99 398 SER B O 1
ATOM 6795 N N . THR B 1 399 ? 55.062 35.031 14.5 1 16.8 399 THR B N 1
ATOM 6796 C CA . THR B 1 399 ? 54.75 35.625 15.797 1 16.8 399 THR B CA 1
ATOM 6797 C C . THR B 1 399 ? 54.812 34.562 16.891 1 16.8 399 THR B C 1
ATOM 6799 O O . THR B 1 399 ? 54.562 33.375 16.641 1 16.8 399 THR B O 1
ATOM 6802 N N . SER B 1 400 ? 54.781 35.094 18.297 1 16.7 400 SER B N 1
ATOM 6803 C CA . SER B 1 400 ? 55.25 34.938 19.672 1 16.7 400 SER B CA 1
ATOM 6804 C C . SER B 1 400 ? 54.344 33.969 20.438 1 16.7 400 SER B C 1
ATOM 6806 O O . SER B 1 400 ? 53.125 34.156 20.516 1 16.7 400 SER B O 1
ATOM 6808 N N . CYS B 1 401 ? 54.688 32.688 20.562 1 16.61 401 CYS B N 1
ATOM 6809 C CA . CYS B 1 401 ? 54.125 31.578 21.328 1 16.61 401 CYS B CA 1
ATOM 6810 C C . CYS B 1 401 ? 54.125 31.891 22.828 1 16.61 401 CYS B C 1
ATOM 6812 O O . CYS B 1 401 ? 55.156 31.734 23.5 1 16.61 401 CYS B O 1
ATOM 6814 N N . ALA B 1 402 ? 53.438 33.094 23.172 1 17.31 402 ALA B N 1
ATOM 6815 C CA . ALA B 1 402 ? 53.625 33.469 24.562 1 17.31 402 ALA B CA 1
ATOM 6816 C C . ALA B 1 402 ? 53.375 32.281 25.5 1 17.31 402 ALA B C 1
ATOM 6818 O O . ALA B 1 402 ? 52.562 31.422 25.188 1 17.31 402 ALA B O 1
ATOM 6819 N N . CYS B 1 403 ? 54.031 32.312 26.656 1 17.73 403 CYS B N 1
ATOM 6820 C CA . CYS B 1 403 ? 54.562 31.547 27.766 1 17.73 403 CYS B CA 1
ATOM 6821 C C . CYS B 1 403 ? 53.438 31.016 28.656 1 17.73 403 CYS B C 1
ATOM 6823 O O . CYS B 1 403 ? 52.312 31.422 28.516 1 17.73 403 CYS B O 1
ATOM 6825 N N . ALA B 1 404 ? 53.656 31.047 30.062 1 18.25 404 ALA B N 1
ATOM 6826 C CA . ALA B 1 404 ? 53.875 30.141 31.188 1 18.25 404 ALA B CA 1
ATOM 6827 C C . ALA B 1 404 ? 52.656 30.078 32.094 1 18.25 404 ALA B C 1
ATOM 6829 O O . ALA B 1 404 ? 52.531 29.141 32.906 1 18.25 404 ALA B O 1
ATOM 6830 N N . PRO B 1 405 ? 51.906 31.25 32.375 1 19.84 405 PRO B N 1
ATOM 6831 C CA . PRO B 1 405 ? 51.5 31.234 33.781 1 19.84 405 PRO B CA 1
ATOM 6832 C C . PRO B 1 405 ? 50.531 30.109 34.125 1 19.84 405 PRO B C 1
ATOM 6834 O O . PRO B 1 405 ? 49.844 29.609 33.25 1 19.84 405 PRO B O 1
ATOM 6837 N N . THR B 1 406 ? 50.438 29.656 35.469 1 21.28 406 THR B N 1
ATOM 6838 C CA . THR B 1 406 ? 50.062 28.578 36.375 1 21.28 406 THR B CA 1
ATOM 6839 C C . THR B 1 406 ? 48.531 28.344 36.312 1 21.28 406 THR B C 1
ATOM 6841 O O . THR B 1 406 ? 47.781 29.219 35.875 1 21.28 406 THR B O 1
ATOM 6844 N N . VAL B 1 407 ? 47.938 27.391 37.25 1 22.95 407 VAL B N 1
ATOM 6845 C CA . VAL B 1 407 ? 47.031 26.281 37.531 1 22.95 407 VAL B CA 1
ATOM 6846 C C . VAL B 1 407 ? 45.688 26.812 38 1 22.95 407 VAL B C 1
ATOM 6848 O O . VAL B 1 407 ? 44.719 26.062 38.094 1 22.95 407 VAL B O 1
ATOM 6851 N N . ASN B 1 408 ? 45.25 27.906 38.656 1 23.61 408 ASN B N 1
ATOM 6852 C CA . ASN B 1 408 ? 44.156 27.359 39.438 1 23.61 408 ASN B CA 1
ATOM 6853 C C . ASN B 1 408 ? 43.125 26.656 38.562 1 23.61 408 ASN B C 1
ATOM 6855 O O . ASN B 1 408 ? 43 26.969 37.375 1 23.61 408 ASN B O 1
ATOM 6859 N N . PRO B 1 409 ? 42.156 25.688 39.25 1 27.23 409 PRO B N 1
ATOM 6860 C CA . PRO B 1 409 ? 41.062 24.781 38.844 1 27.23 409 PRO B CA 1
ATOM 6861 C C . PRO B 1 409 ? 39.969 25.469 38.062 1 27.23 409 PRO B C 1
ATOM 6863 O O . PRO B 1 409 ? 38.844 24.953 37.938 1 27.23 409 PRO B O 1
ATOM 6866 N N . GLU B 1 410 ? 40.188 26.484 37.406 1 26.11 410 GLU B N 1
ATOM 6867 C CA . GLU B 1 410 ? 39.125 27.141 36.656 1 26.11 410 GLU B CA 1
ATOM 6868 C C . GLU B 1 410 ? 38.438 26.156 35.688 1 26.11 410 GLU B C 1
ATOM 6870 O O . GLU B 1 410 ? 39.125 25.594 34.812 1 26.11 410 GLU B O 1
ATOM 6875 N N . SER B 1 411 ? 37.344 25.453 36.219 1 28.28 411 SER B N 1
ATOM 6876 C CA . SER B 1 411 ? 36.531 24.516 35.469 1 28.28 411 SER B CA 1
ATOM 6877 C C . SER B 1 411 ? 36.281 25.016 34.031 1 28.28 411 SER B C 1
ATOM 6879 O O . SER B 1 411 ? 35.688 26.062 33.844 1 28.28 411 SER B O 1
ATOM 6881 N N . THR B 1 412 ? 37.156 24.984 33.219 1 29.91 412 THR B N 1
ATOM 6882 C CA . THR B 1 412 ? 37 25.172 31.781 1 29.91 412 THR B CA 1
ATOM 6883 C C . THR B 1 412 ? 35.719 24.516 31.281 1 29.91 412 THR B C 1
ATOM 6885 O O . THR B 1 412 ? 35.656 23.281 31.219 1 29.91 412 THR B O 1
ATOM 6888 N N . SER B 1 413 ? 34.562 25.031 31.656 1 29.94 413 SER B N 1
ATOM 6889 C CA . SER B 1 413 ? 33.312 24.688 30.969 1 29.94 413 SER B CA 1
ATOM 6890 C C . SER B 1 413 ? 33.531 24.578 29.469 1 29.94 413 SER B C 1
ATOM 6892 O O . SER B 1 413 ? 33.75 25.578 28.781 1 29.94 413 SER B O 1
ATOM 6894 N N . THR B 1 414 ? 34.406 23.812 29 1 33.19 414 THR B N 1
ATOM 6895 C CA . THR B 1 414 ? 34.344 23.375 27.609 1 33.19 414 THR B CA 1
ATOM 6896 C C . THR B 1 414 ? 32.938 23.391 27.078 1 33.19 414 THR B C 1
ATOM 6898 O O . THR B 1 414 ? 32.094 22.562 27.5 1 33.19 414 THR B O 1
ATOM 6901 N N . SER B 1 415 ? 32.344 24.516 26.953 1 32.66 415 SER B N 1
ATOM 6902 C CA . SER B 1 415 ? 31.031 24.734 26.344 1 32.66 415 SER B CA 1
ATOM 6903 C C . SER B 1 415 ? 30.812 23.812 25.156 1 32.66 415 SER B C 1
ATOM 6905 O O . SER B 1 415 ? 31.625 23.766 24.219 1 32.66 415 SER B O 1
ATOM 6907 N N . CYS B 1 416 ? 30.469 22.609 25.281 1 38.16 416 CYS B N 1
ATOM 6908 C CA . CYS B 1 416 ? 29.844 21.625 24.391 1 38.16 416 CYS B CA 1
ATOM 6909 C C . CYS B 1 416 ? 29.047 22.328 23.297 1 38.16 416 CYS B C 1
ATOM 6911 O O . CYS B 1 416 ? 28.359 21.672 22.5 1 38.16 416 CYS B O 1
ATOM 6913 N N . CYS B 1 417 ? 28.781 23.719 23.453 1 40.94 417 CYS B N 1
ATOM 6914 C CA . CYS B 1 417 ? 27.906 24.344 22.469 1 40.94 417 CYS B CA 1
ATOM 6915 C C . CYS B 1 417 ? 28.594 24.469 21.109 1 40.94 417 CYS B C 1
ATOM 6917 O O . CYS B 1 417 ? 29.703 25 21.016 1 40.94 417 CYS B O 1
ATOM 6919 N N . THR B 1 418 ? 28.625 23.531 20.266 1 46.94 418 THR B N 1
ATOM 6920 C CA . THR B 1 418 ? 28.953 23.844 18.875 1 46.94 418 THR B CA 1
ATOM 6921 C C . THR B 1 418 ? 28.594 25.281 18.547 1 46.94 418 THR B C 1
ATOM 6923 O O . THR B 1 418 ? 27.469 25.734 18.797 1 46.94 418 THR B O 1
ATOM 6926 N N . PRO B 1 419 ? 29.531 26.156 18.391 1 49.28 419 PRO B N 1
ATOM 6927 C CA . PRO B 1 419 ? 29.172 27.516 18 1 49.28 419 PRO B CA 1
ATOM 6928 C C . PRO B 1 419 ? 28.062 27.562 16.953 1 49.28 419 PRO B C 1
ATOM 6930 O O . PRO B 1 419 ? 27.938 26.641 16.156 1 49.28 419 PRO B O 1
ATOM 6933 N N . ALA B 1 420 ? 27.047 28.391 17.203 1 55.09 420 ALA B N 1
ATOM 6934 C CA . ALA B 1 420 ? 25.906 28.656 16.328 1 55.09 420 ALA B CA 1
ATOM 6935 C C . ALA B 1 420 ? 26.328 28.672 14.867 1 55.09 420 ALA B C 1
ATOM 6937 O O . ALA B 1 420 ? 25.547 28.312 13.984 1 55.09 420 ALA B O 1
ATOM 6938 N N . ASP B 1 421 ? 27.656 28.875 14.531 1 64.06 421 ASP B N 1
ATOM 6939 C CA . ASP B 1 421 ? 28.031 29.141 13.141 1 64.06 421 ASP B CA 1
ATOM 6940 C C . ASP B 1 421 ? 28.641 27.906 12.492 1 64.06 421 ASP B C 1
ATOM 6942 O O . ASP B 1 421 ? 29.203 27.984 11.398 1 64.06 421 ASP B O 1
ATOM 6946 N N . GLN B 1 422 ? 28.562 26.766 13.164 1 77 422 GLN B N 1
ATOM 6947 C CA . GLN B 1 422 ? 29.156 25.609 12.492 1 77 422 GLN B CA 1
ATOM 6948 C C . GLN B 1 422 ? 28.125 24.891 11.633 1 77 422 GLN B C 1
ATOM 6950 O O . GLN B 1 422 ? 27 24.641 12.078 1 77 422 GLN B O 1
ATOM 6955 N N . PRO B 1 423 ? 28.547 24.609 10.414 1 87.38 423 PRO B N 1
ATOM 6956 C CA . PRO B 1 423 ? 27.641 23.875 9.531 1 87.38 423 PRO B CA 1
ATOM 6957 C C . PRO B 1 423 ? 27.297 22.484 10.07 1 87.38 423 PRO B C 1
ATOM 6959 O O . PRO B 1 423 ? 28.156 21.812 10.656 1 87.38 423 PRO B O 1
ATOM 6962 N N . ILE B 1 424 ? 26.109 22.172 10.023 1 87.56 424 ILE B N 1
ATOM 6963 C CA . ILE B 1 424 ? 25.609 20.875 10.484 1 87.56 424 ILE B CA 1
ATOM 6964 C C . ILE B 1 424 ? 25.062 20.078 9.305 1 87.56 424 ILE B C 1
ATOM 6966 O O . ILE B 1 424 ? 24.281 20.609 8.5 1 87.56 424 ILE B O 1
ATOM 6970 N N . ASN B 1 425 ? 25.562 18.859 9.125 1 89.38 425 ASN B N 1
ATOM 6971 C CA . ASN B 1 425 ? 24.906 17.953 8.195 1 89.38 425 ASN B CA 1
ATOM 6972 C C . ASN B 1 425 ? 23.594 17.406 8.758 1 89.38 425 ASN B C 1
ATOM 6974 O O . ASN B 1 425 ? 23.609 16.594 9.688 1 89.38 425 ASN B O 1
ATOM 6978 N N . ILE B 1 426 ? 22.516 17.766 8.141 1 91.44 426 ILE B N 1
ATOM 6979 C CA . ILE B 1 426 ? 21.234 17.516 8.797 1 91.44 426 ILE B CA 1
ATOM 6980 C C . ILE B 1 426 ? 20.688 16.156 8.359 1 91.44 426 ILE B C 1
ATOM 6982 O O . ILE B 1 426 ? 19.844 15.57 9.039 1 91.44 426 ILE B O 1
ATOM 6986 N N . ILE B 1 427 ? 21.094 15.531 7.297 1 90.06 427 ILE B N 1
ATOM 6987 C CA . ILE B 1 427 ? 20.5 14.375 6.637 1 90.06 427 ILE B CA 1
ATOM 6988 C C . ILE B 1 427 ? 20.484 13.18 7.59 1 90.06 427 ILE B C 1
ATOM 6990 O O . ILE B 1 427 ? 19.469 12.5 7.727 1 90.06 427 ILE B O 1
ATOM 6994 N N . PRO B 1 428 ? 21.562 12.984 8.391 1 88.31 428 PRO B N 1
ATOM 6995 C CA . PRO B 1 428 ? 21.578 11.805 9.266 1 88.31 428 PRO B CA 1
ATOM 6996 C C . PRO B 1 428 ? 20.547 11.891 10.391 1 88.31 428 PRO B C 1
ATOM 6998 O O . PRO B 1 428 ? 20.266 10.875 11.039 1 88.31 428 PRO B O 1
ATOM 7001 N N . TYR B 1 429 ? 20 13.023 10.594 1 92.25 429 TYR B N 1
ATOM 7002 C CA . TYR B 1 429 ? 19.109 13.211 11.734 1 92.25 429 TYR B CA 1
ATOM 7003 C C . TYR B 1 429 ? 17.641 13.219 11.289 1 92.25 429 TYR B C 1
ATOM 7005 O O . TYR B 1 429 ? 16.75 13.438 12.102 1 92.25 429 TYR B O 1
ATOM 7013 N N . LEU B 1 430 ? 17.422 12.914 10.055 1 94.38 430 LEU B N 1
ATOM 7014 C CA . LEU B 1 430 ? 16.078 13 9.492 1 94.38 430 LEU B CA 1
ATOM 7015 C C . LEU B 1 430 ? 15.516 11.617 9.203 1 94.38 430 LEU B C 1
ATOM 7017 O O . LEU B 1 430 ? 16.266 10.648 9.07 1 94.38 430 LEU B O 1
ATOM 7021 N N . CYS B 1 431 ? 14.172 11.5 9.203 1 94.31 431 CYS B N 1
ATOM 7022 C CA . CYS B 1 431 ? 13.539 10.273 8.734 1 94.31 431 CYS B CA 1
ATOM 7023 C C . CYS B 1 431 ? 13.695 10.117 7.23 1 94.31 431 CYS B C 1
ATOM 7025 O O . CYS B 1 431 ? 14.094 11.055 6.539 1 94.31 431 CYS B O 1
ATOM 7027 N N . TYR B 1 432 ? 13.391 9.016 6.738 1 92 432 TYR B N 1
ATOM 7028 C CA . TYR B 1 432 ? 13.664 8.672 5.348 1 92 432 TYR B CA 1
ATOM 7029 C C . TYR B 1 432 ? 12.938 9.609 4.398 1 92 432 TYR B C 1
ATOM 7031 O O . TYR B 1 432 ? 13.539 10.164 3.475 1 92 432 TYR B O 1
ATOM 7039 N N . PRO B 1 433 ? 11.602 9.875 4.574 1 92.69 433 PRO B N 1
ATOM 7040 C CA . PRO B 1 433 ? 10.93 10.789 3.652 1 92.69 433 PRO B CA 1
ATOM 7041 C C . PRO B 1 433 ? 11.523 12.195 3.684 1 92.69 433 PRO B C 1
ATOM 7043 O O . PRO B 1 433 ? 11.617 12.852 2.643 1 92.69 433 PRO B O 1
ATOM 7046 N N . CYS B 1 434 ? 11.898 12.625 4.828 1 95.25 434 CYS B N 1
ATOM 7047 C CA . CYS B 1 434 ? 12.469 13.969 4.93 1 95.25 434 CYS B CA 1
ATOM 7048 C C . CYS B 1 434 ? 13.852 14.016 4.301 1 95.25 434 CYS B C 1
ATOM 7050 O O . CYS B 1 434 ? 14.266 15.055 3.775 1 95.25 434 CYS B O 1
ATOM 7052 N N . GLN B 1 435 ? 14.586 12.938 4.336 1 92.38 435 GLN B N 1
ATOM 7053 C CA . GLN B 1 435 ? 15.844 12.852 3.594 1 92.38 435 GLN B CA 1
ATOM 7054 C C . GLN B 1 435 ? 15.617 13.055 2.1 1 92.38 435 GLN B C 1
ATOM 7056 O O . GLN B 1 435 ? 16.438 13.664 1.416 1 92.38 435 GLN B O 1
ATOM 7061 N N . ASN B 1 436 ? 14.508 12.484 1.651 1 90.31 436 ASN B N 1
ATOM 7062 C CA . ASN B 1 436 ? 14.18 12.664 0.242 1 90.31 436 ASN B CA 1
ATOM 7063 C C . ASN B 1 436 ? 14.016 14.141 -0.106 1 90.31 436 ASN B C 1
ATOM 7065 O O . ASN B 1 436 ? 14.422 14.586 -1.183 1 90.31 436 ASN B O 1
ATOM 7069 N N . ILE B 1 437 ? 13.398 14.883 0.766 1 93.19 437 ILE B N 1
ATOM 7070 C CA . ILE B 1 437 ? 13.195 16.312 0.549 1 93.19 437 ILE B CA 1
ATOM 7071 C C . ILE B 1 437 ? 14.547 17.016 0.476 1 93.19 437 ILE B C 1
ATOM 7073 O O . ILE B 1 437 ? 14.781 17.844 -0.417 1 93.19 437 ILE B O 1
ATOM 7077 N N . CYS B 1 438 ? 15.43 16.688 1.374 1 91.81 438 CYS B N 1
ATOM 7078 C CA . CYS B 1 438 ? 16.734 17.328 1.441 1 91.81 438 CYS B CA 1
ATOM 7079 C C . CYS B 1 438 ? 17.594 16.969 0.234 1 91.81 438 CYS B C 1
ATOM 7081 O O . CYS B 1 438 ? 18.359 17.781 -0.258 1 91.81 438 CYS B O 1
ATOM 7083 N N . ARG B 1 439 ? 17.453 15.797 -0.178 1 86.94 439 ARG B N 1
ATOM 7084 C CA . ARG B 1 439 ? 18.188 15.391 -1.375 1 86.94 439 ARG B CA 1
ATOM 7085 C C . ARG B 1 439 ? 17.688 16.141 -2.604 1 86.94 439 ARG B C 1
ATOM 7087 O O . ARG B 1 439 ? 18.469 16.5 -3.479 1 86.94 439 ARG B O 1
ATOM 7094 N N . ASP B 1 440 ? 16.406 16.266 -2.666 1 88.19 440 ASP B N 1
A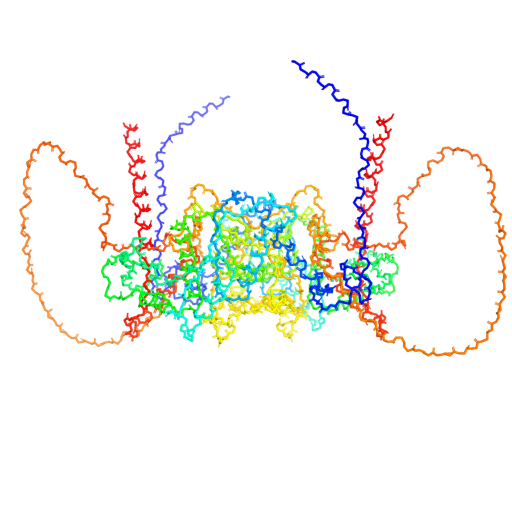TOM 7095 C CA . ASP B 1 440 ? 15.836 17.078 -3.736 1 88.19 440 ASP B CA 1
ATOM 7096 C C . ASP B 1 440 ? 16.359 18.5 -3.682 1 88.19 440 ASP B C 1
ATOM 7098 O O . ASP B 1 440 ? 16.688 19.094 -4.719 1 88.19 440 ASP B O 1
ATOM 7102 N N . ALA B 1 441 ? 16.406 19.031 -2.516 1 90.75 441 ALA B N 1
ATOM 7103 C CA . ALA B 1 441 ? 16.922 20.391 -2.318 1 90.75 441 ALA B CA 1
ATOM 7104 C C . ALA B 1 441 ? 18.375 20.484 -2.805 1 90.75 441 ALA B C 1
ATOM 7106 O O . ALA B 1 441 ? 18.75 21.484 -3.443 1 90.75 441 ALA B O 1
ATOM 7107 N N . GLN B 1 442 ? 19.125 19.516 -2.469 1 86.44 442 GLN B N 1
ATOM 7108 C CA . GLN B 1 442 ? 20.531 19.5 -2.859 1 86.44 442 GLN B CA 1
ATOM 7109 C C . GLN B 1 442 ? 20.688 19.422 -4.375 1 86.44 442 GLN B C 1
ATOM 7111 O O . GLN B 1 442 ? 21.484 20.141 -4.965 1 86.44 442 GLN B O 1
ATOM 7116 N N . GLU B 1 443 ? 19.938 18.516 -4.93 1 83.12 443 GLU B N 1
ATOM 7117 C CA . GLU B 1 443 ? 20 18.344 -6.379 1 83.12 443 GLU B CA 1
ATOM 7118 C C . GLU B 1 443 ? 19.547 19.625 -7.094 1 83.12 443 GLU B C 1
ATOM 7120 O O . GLU B 1 443 ? 20.156 20.047 -8.062 1 83.12 443 GLU B O 1
ATOM 7125 N N . PHE B 1 444 ? 18.516 20.172 -6.645 1 86.75 444 PHE B N 1
ATOM 7126 C CA . PHE B 1 444 ? 17.969 21.375 -7.242 1 86.75 444 PHE B CA 1
ATOM 7127 C C . PHE B 1 444 ? 18.922 22.547 -7.047 1 86.75 444 PHE B C 1
ATOM 7129 O O . PHE B 1 444 ? 19.141 23.328 -7.977 1 86.75 444 PHE B O 1
ATOM 7136 N N . GLY B 1 445 ? 19.406 22.688 -5.906 1 84.12 445 GLY B N 1
ATOM 7137 C CA . GLY B 1 445 ? 20.359 23.75 -5.617 1 84.12 445 GLY B CA 1
ATOM 7138 C C . GLY B 1 445 ? 21.641 23.656 -6.445 1 84.12 445 GLY B C 1
ATOM 7139 O O . GLY B 1 445 ? 22.141 24.672 -6.922 1 84.12 445 GLY B O 1
ATOM 7140 N N . ALA B 1 446 ? 22.109 22.484 -6.559 1 82.19 446 ALA B N 1
ATOM 7141 C CA . ALA B 1 446 ? 23.312 22.281 -7.359 1 82.19 446 ALA B CA 1
ATOM 7142 C C . ALA B 1 446 ? 23.078 22.641 -8.82 1 82.19 446 ALA B C 1
ATOM 7144 O O . ALA B 1 446 ? 23.938 23.25 -9.461 1 82.19 446 ALA B O 1
ATOM 7145 N N . THR B 1 447 ? 21.984 22.25 -9.289 1 83.44 447 THR B N 1
ATOM 7146 C CA . THR B 1 447 ? 21.641 22.562 -10.664 1 83.44 447 THR B CA 1
ATOM 7147 C C . THR B 1 447 ? 21.453 24.078 -10.852 1 83.44 447 THR B C 1
ATOM 7149 O O . THR B 1 447 ? 21.875 24.625 -11.867 1 83.44 447 THR B O 1
ATOM 7152 N N . ALA B 1 448 ? 20.844 24.641 -9.922 1 84.25 448 ALA B N 1
ATOM 7153 C CA . ALA B 1 448 ? 20.641 26.094 -9.977 1 84.25 448 ALA B CA 1
ATOM 7154 C C . ALA B 1 448 ? 21.969 26.844 -9.891 1 84.25 448 ALA B C 1
ATOM 7156 O O . ALA B 1 448 ? 22.156 27.844 -10.586 1 84.25 448 ALA B O 1
ATOM 7157 N N . ALA B 1 449 ? 22.766 26.422 -9.07 1 80.06 449 ALA B N 1
ATOM 7158 C CA . ALA B 1 449 ? 24.078 27.047 -8.93 1 80.06 449 ALA B CA 1
ATOM 7159 C C . ALA B 1 449 ? 24.875 26.969 -10.234 1 80.06 449 ALA B C 1
ATOM 7161 O O . ALA B 1 449 ? 25.562 27.922 -10.602 1 80.06 449 ALA B O 1
ATOM 7162 N N . LYS B 1 450 ? 24.797 25.891 -10.852 1 81.38 450 LYS B N 1
ATOM 7163 C CA . LYS B 1 450 ? 25.469 25.719 -12.133 1 81.38 450 LYS B CA 1
ATOM 7164 C C . LYS B 1 450 ? 24.922 26.688 -13.18 1 81.38 450 LYS B C 1
ATOM 7166 O O . LYS B 1 450 ? 25.656 27.125 -14.078 1 81.38 450 LYS B O 1
ATOM 7171 N N . LYS B 1 451 ? 23.703 27.016 -13.016 1 83 451 LYS B N 1
ATOM 7172 C CA . LYS B 1 451 ? 23.062 27.922 -13.961 1 83 451 LYS B CA 1
ATOM 7173 C C . LYS B 1 451 ? 23.203 29.375 -13.5 1 83 451 LYS B C 1
ATOM 7175 O O . LYS B 1 451 ? 22.703 30.281 -14.164 1 83 451 LYS B O 1
ATOM 7180 N N . GLY B 1 452 ? 23.703 29.609 -12.375 1 79.56 452 GLY B N 1
ATOM 7181 C CA . GLY B 1 452 ? 23.953 30.953 -11.859 1 79.56 452 GLY B CA 1
ATOM 7182 C C . GLY B 1 452 ? 22.766 31.547 -11.148 1 79.56 452 GLY B C 1
ATOM 7183 O O . GLY B 1 452 ? 22.625 32.781 -11.086 1 79.56 452 GLY B O 1
ATOM 7184 N N . ILE B 1 453 ? 21.922 30.703 -10.711 1 78.94 453 ILE B N 1
ATOM 7185 C CA . ILE B 1 453 ? 20.75 31.172 -9.984 1 78.94 453 ILE B CA 1
ATOM 7186 C C . ILE B 1 453 ? 21.016 31.109 -8.484 1 78.94 453 ILE B C 1
ATOM 7188 O O . ILE B 1 453 ? 21.219 30.031 -7.93 1 78.94 453 ILE B O 1
ATOM 7192 N N . ASP B 1 454 ? 21.109 32.156 -7.828 1 67.25 454 ASP B N 1
ATOM 7193 C CA . ASP B 1 454 ? 21.516 32.219 -6.426 1 67.25 454 ASP B CA 1
ATOM 7194 C C . ASP B 1 454 ? 20.312 32 -5.5 1 67.25 454 ASP B C 1
ATOM 7196 O O . ASP B 1 454 ? 20.453 31.453 -4.406 1 67.25 454 ASP B O 1
ATOM 7200 N N . ASP B 1 455 ? 19.156 32.312 -5.855 1 71.31 455 ASP B N 1
ATOM 7201 C CA . ASP B 1 455 ? 18.016 32.312 -4.938 1 71.31 455 ASP B CA 1
ATOM 7202 C C . ASP B 1 455 ? 17.25 31 -4.992 1 71.31 455 ASP B C 1
ATOM 7204 O O . ASP B 1 455 ? 16.094 30.922 -4.574 1 71.31 455 ASP B O 1
ATOM 7208 N N . ALA B 1 456 ? 18.047 30 -5.336 1 77.06 456 ALA B N 1
ATOM 7209 C CA . ALA B 1 456 ? 17.344 28.734 -5.527 1 77.06 456 ALA B CA 1
ATOM 7210 C C . ALA B 1 456 ? 17.719 27.719 -4.441 1 77.06 456 ALA B C 1
ATOM 7212 O O . ALA B 1 456 ? 17.688 26.516 -4.672 1 77.06 456 ALA B O 1
ATOM 7213 N N . THR B 1 457 ? 18.016 28.281 -3.254 1 84.94 457 THR B N 1
ATOM 7214 C CA . THR B 1 457 ? 18.422 27.344 -2.203 1 84.94 457 THR B CA 1
ATOM 7215 C C . THR B 1 457 ? 17.328 27.25 -1.13 1 84.94 457 THR B C 1
ATOM 7217 O O . THR B 1 457 ? 16.688 28.25 -0.806 1 84.94 457 THR B O 1
ATOM 7220 N N . VAL B 1 458 ? 17.219 26.078 -0.637 1 91.38 458 VAL B N 1
ATOM 7221 C CA . VAL B 1 458 ? 16.188 25.812 0.344 1 91.38 458 VAL B CA 1
ATOM 7222 C C . VAL B 1 458 ? 16.562 26.422 1.688 1 91.38 458 VAL B C 1
ATOM 7224 O O . VAL B 1 458 ? 17.734 26.422 2.07 1 91.38 458 VAL B O 1
ATOM 7227 N N . ILE B 1 459 ? 15.594 27.047 2.287 1 92.25 459 ILE B N 1
ATOM 7228 C CA . ILE B 1 459 ? 15.727 27.578 3.641 1 92.25 459 ILE B CA 1
ATOM 7229 C C . ILE B 1 459 ? 14.805 26.812 4.59 1 92.25 459 ILE B C 1
ATOM 7231 O O . ILE B 1 459 ? 13.664 26.5 4.234 1 92.25 459 ILE B O 1
ATOM 7235 N N . LEU B 1 460 ? 15.359 26.453 5.746 1 94.69 460 LEU B N 1
ATOM 7236 C CA . LEU B 1 460 ? 14.555 25.734 6.727 1 94.69 460 LEU B CA 1
ATOM 7237 C C . LEU B 1 460 ? 14.398 26.547 8.008 1 94.69 460 LEU B C 1
ATOM 7239 O O . LEU B 1 460 ? 15.25 27.391 8.312 1 94.69 460 LEU B O 1
ATOM 7243 N N . PRO B 1 461 ? 13.32 26.359 8.742 1 94.19 461 PRO B N 1
ATOM 7244 C CA . PRO B 1 461 ? 13.125 27.062 10.008 1 94.19 461 PRO B CA 1
ATOM 7245 C C . PRO B 1 461 ? 14.195 26.719 11.039 1 94.19 461 PRO B C 1
ATOM 7247 O O . PRO B 1 461 ? 14.75 25.625 11.023 1 94.19 461 PRO B O 1
ATOM 7250 N N . ALA B 1 462 ? 14.352 27.578 11.977 1 90.56 462 ALA B N 1
ATOM 7251 C CA . ALA B 1 462 ? 15.414 27.469 12.969 1 90.56 462 ALA B CA 1
ATOM 7252 C C . ALA B 1 462 ? 15.203 26.266 13.883 1 90.56 462 ALA B C 1
ATOM 7254 O O . ALA B 1 462 ? 16.172 25.672 14.375 1 90.56 462 ALA B O 1
ATOM 7255 N N . TYR B 1 463 ? 13.969 25.875 14.086 1 91.31 463 TYR B N 1
ATOM 7256 C CA . TYR B 1 463 ? 13.703 24.797 15.023 1 91.31 463 TYR B CA 1
ATOM 7257 C C . TYR B 1 463 ? 14.344 23.5 14.555 1 91.31 463 TYR B C 1
ATOM 7259 O O . TYR B 1 463 ? 14.664 22.625 15.367 1 91.31 463 TYR B O 1
ATOM 7267 N N . VAL B 1 464 ? 14.539 23.328 13.273 1 93.62 464 VAL B N 1
ATOM 7268 C CA . VAL B 1 464 ? 15.18 22.125 12.742 1 93.62 464 VAL B CA 1
ATOM 7269 C C . VAL B 1 464 ? 16.609 22.047 13.242 1 93.62 464 VAL B C 1
ATOM 7271 O O . VAL B 1 464 ? 17.047 21 13.734 1 93.62 464 VAL B O 1
ATOM 7274 N N . GLY B 1 465 ? 17.328 23.141 13.109 1 89.31 465 GLY B N 1
ATOM 7275 C CA . GLY B 1 465 ? 18.703 23.188 13.578 1 89.31 465 GLY B CA 1
ATOM 7276 C C . GLY B 1 465 ? 18.828 23.094 15.086 1 89.31 465 GLY B C 1
ATOM 7277 O O . GLY B 1 465 ? 19.75 22.438 15.594 1 89.31 465 GLY B O 1
ATOM 7278 N N . GLU B 1 466 ? 17.938 23.703 15.719 1 87.94 466 GLU B N 1
ATOM 7279 C CA . GLU B 1 466 ? 17.953 23.688 17.172 1 87.94 466 GLU B CA 1
ATOM 7280 C C . GLU B 1 466 ? 17.781 22.266 17.703 1 87.94 466 GLU B C 1
ATOM 7282 O O . GLU B 1 466 ? 18.5 21.844 18.625 1 87.94 466 GLU B O 1
ATOM 7287 N N . GLU B 1 467 ? 16.859 21.578 17.141 1 89.19 467 GLU B N 1
ATOM 7288 C CA . GLU B 1 467 ? 16.594 20.219 17.562 1 89.19 467 GLU B CA 1
ATOM 7289 C C . GLU B 1 467 ? 17.797 19.312 17.281 1 89.19 467 GLU B C 1
ATOM 7291 O O . GLU B 1 467 ? 18.125 18.438 18.094 1 89.19 467 GLU B O 1
ATOM 7296 N N . ILE B 1 468 ? 18.422 19.516 16.219 1 90.19 468 ILE B N 1
ATOM 7297 C CA . ILE B 1 468 ? 19.578 18.703 15.852 1 90.19 468 ILE B CA 1
ATOM 7298 C C . ILE B 1 468 ? 20.75 19 16.781 1 90.19 468 ILE B C 1
ATOM 7300 O O . ILE B 1 468 ? 21.453 18.094 17.234 1 90.19 468 ILE B O 1
ATOM 7304 N N . THR B 1 469 ? 20.969 20.25 17.062 1 85.81 469 THR B N 1
ATOM 7305 C CA . THR B 1 469 ? 22.047 20.656 17.953 1 85.81 469 THR B CA 1
ATOM 7306 C C . THR B 1 469 ? 21.828 20.078 19.344 1 85.81 469 THR B C 1
ATOM 7308 O O . THR B 1 469 ? 22.781 19.641 20 1 85.81 469 THR B O 1
ATOM 7311 N N . MET B 1 470 ? 20.656 20.156 19.734 1 86.12 470 MET B N 1
ATOM 7312 C CA . MET B 1 470 ? 20.328 19.578 21.031 1 86.12 470 MET B CA 1
ATOM 7313 C C . MET B 1 470 ? 20.609 18.094 21.062 1 86.12 470 MET B C 1
ATOM 7315 O O . MET B 1 470 ? 21.141 17.562 22.062 1 86.12 470 MET B O 1
ATOM 7319 N N . ARG B 1 471 ? 20.297 17.406 20.062 1 86.75 471 ARG B N 1
ATOM 7320 C CA . ARG B 1 471 ? 20.516 15.961 19.984 1 86.75 471 ARG B CA 1
ATOM 7321 C C . ARG B 1 471 ? 22.016 15.641 19.953 1 86.75 471 ARG B C 1
ATOM 7323 O O . ARG B 1 471 ? 22.453 14.688 20.578 1 86.75 471 ARG B O 1
ATOM 7330 N N . LYS B 1 472 ? 22.703 16.344 19.203 1 83.31 472 LYS B N 1
ATOM 7331 C CA . LYS B 1 472 ? 24.156 16.156 19.156 1 83.31 472 LYS B CA 1
ATOM 7332 C C . LYS B 1 472 ? 24.797 16.359 20.516 1 83.31 472 LYS B C 1
ATOM 7334 O O . LYS B 1 472 ? 25.719 15.641 20.891 1 83.31 472 LYS B O 1
ATOM 7339 N N . GLY B 1 473 ? 24.266 17.375 21.094 1 75.88 473 GLY B N 1
ATOM 7340 C CA . GLY B 1 473 ? 24.75 17.641 22.438 1 75.88 473 GLY B CA 1
ATOM 7341 C C . GLY B 1 473 ? 24.5 16.5 23.406 1 75.88 473 GLY B C 1
ATOM 7342 O O . GLY B 1 473 ? 25.375 16.125 24.188 1 75.88 473 GLY B O 1
ATOM 7343 N N . ARG B 1 474 ? 23.359 15.953 23.312 1 76.06 474 ARG B N 1
ATOM 7344 C CA . ARG B 1 474 ? 23 14.844 24.188 1 76.06 474 ARG B CA 1
ATOM 7345 C C . ARG B 1 474 ? 23.828 13.602 23.875 1 76.06 474 ARG B C 1
ATOM 7347 O O . ARG B 1 474 ? 24.219 12.867 24.781 1 76.06 474 ARG B O 1
ATOM 7354 N N . GLU B 1 475 ? 23.969 13.359 22.625 1 75.81 475 GLU B N 1
ATOM 7355 C CA . GLU B 1 475 ? 24.797 12.227 22.219 1 75.81 475 GLU B CA 1
ATOM 7356 C C . GLU B 1 475 ? 26.234 12.383 22.719 1 75.81 475 GLU B C 1
ATOM 7358 O O . GLU B 1 475 ? 26.844 11.406 23.156 1 75.81 475 GLU B O 1
ATOM 7363 N N . TRP B 1 476 ? 26.688 13.555 22.625 1 70.38 476 TRP B N 1
ATOM 7364 C CA . TRP B 1 476 ? 28.016 13.852 23.125 1 70.38 476 TRP B CA 1
ATOM 7365 C C . TRP B 1 476 ? 28.109 13.625 24.625 1 70.38 476 TRP B C 1
ATOM 7367 O O . TRP B 1 476 ? 29.078 13.023 25.109 1 70.38 476 TRP B O 1
ATOM 7377 N N . MET B 1 477 ? 27.109 14.148 25.281 1 70.38 477 MET B N 1
ATOM 7378 C CA . MET B 1 477 ? 27.078 13.992 26.734 1 70.38 477 MET B CA 1
ATOM 7379 C C . MET B 1 477 ? 27.031 12.523 27.125 1 70.38 477 MET B C 1
ATOM 7381 O O . MET B 1 477 ? 27.703 12.102 28.078 1 70.38 477 MET B O 1
ATOM 7385 N N . LYS B 1 478 ? 26.25 11.773 26.438 1 73.5 478 LYS B N 1
ATOM 7386 C CA . LYS B 1 478 ? 26.156 10.336 26.719 1 73.5 478 LYS B CA 1
ATOM 7387 C C . LYS B 1 478 ? 27.5 9.648 26.484 1 73.5 478 LYS B C 1
ATOM 7389 O O . LYS B 1 478 ? 27.891 8.789 27.281 1 73.5 478 LYS B O 1
ATOM 7394 N N . LYS B 1 479 ? 28.109 9.969 25.453 1 72.38 479 LYS B N 1
ATOM 7395 C CA . LYS B 1 479 ? 29.422 9.391 25.172 1 72.38 479 LYS B CA 1
ATOM 7396 C C . LYS B 1 479 ? 30.438 9.766 26.25 1 72.38 479 LYS B C 1
ATOM 7398 O O . LYS B 1 479 ? 31.25 8.938 26.641 1 72.38 479 LYS B O 1
ATOM 7403 N N . GLU B 1 480 ? 30.328 11.031 26.641 1 67.5 480 GLU B N 1
ATOM 7404 C CA . GLU B 1 480 ? 31.219 11.5 27.688 1 67.5 480 GLU B CA 1
ATOM 7405 C C . GLU B 1 480 ? 30.953 10.781 29.016 1 67.5 480 GLU B C 1
ATOM 7407 O O . GLU B 1 480 ? 31.891 10.43 29.719 1 67.5 480 GLU B O 1
ATOM 7412 N N . ILE B 1 481 ? 29.688 10.594 29.234 1 69.19 481 ILE B N 1
ATOM 7413 C CA . ILE B 1 481 ? 29.312 9.906 30.469 1 69.19 481 ILE B CA 1
ATOM 7414 C C . ILE B 1 481 ? 29.734 8.438 30.391 1 69.19 481 ILE B C 1
ATOM 7416 O O . ILE B 1 481 ? 30.25 7.879 31.359 1 69.19 481 ILE B O 1
ATOM 7420 N N . GLU B 1 482 ? 29.469 7.898 29.266 1 70.25 482 GLU B N 1
ATOM 7421 C CA . GLU B 1 482 ? 29.875 6.512 29.078 1 70.25 482 GLU B CA 1
ATOM 7422 C C . GLU B 1 482 ? 31.391 6.359 29.219 1 70.25 482 GLU B C 1
ATOM 7424 O O . GLU B 1 482 ? 31.859 5.391 29.812 1 70.25 482 GLU B O 1
ATOM 7429 N N . GLU B 1 483 ? 32.094 7.262 28.703 1 65.12 483 GLU B N 1
ATOM 7430 C CA . GLU B 1 483 ? 33.531 7.246 28.812 1 65.12 483 GLU B CA 1
ATOM 7431 C C . GLU B 1 483 ? 34 7.5 30.234 1 65.12 483 GLU B C 1
ATOM 7433 O O . GLU B 1 483 ? 34.938 6.887 30.719 1 65.12 483 GLU B O 1
ATOM 7438 N N . PHE B 1 484 ? 33.281 8.375 30.828 1 61.5 484 PHE B N 1
ATOM 7439 C CA . PHE B 1 484 ? 33.594 8.68 32.219 1 61.5 484 PHE B CA 1
ATOM 7440 C C . PHE B 1 484 ? 33.312 7.469 33.094 1 61.5 484 PHE B C 1
ATOM 7442 O O . PHE B 1 484 ? 34.094 7.176 34 1 61.5 484 PHE B O 1
ATOM 7449 N N . LEU B 1 485 ? 32.219 6.84 32.844 1 63.72 485 LEU B N 1
ATOM 7450 C CA . LEU B 1 485 ? 31.875 5.656 33.625 1 63.72 485 LEU B CA 1
ATOM 7451 C C . LEU B 1 485 ? 32.844 4.52 33.344 1 63.72 485 LEU B C 1
ATOM 7453 O O . LEU B 1 485 ? 33.188 3.744 34.25 1 63.72 485 LEU B O 1
ATOM 7457 N N . ILE B 1 486 ? 33.25 4.438 32.219 1 64.56 486 ILE B N 1
ATOM 7458 C CA . ILE B 1 486 ? 34.25 3.438 31.891 1 64.56 486 ILE B CA 1
ATOM 7459 C C . ILE B 1 486 ? 35.594 3.805 32.531 1 64.56 486 ILE B C 1
ATOM 7461 O O . ILE B 1 486 ? 36.281 2.934 33.031 1 64.56 486 ILE B O 1
ATOM 7465 N N . ASP B 1 487 ? 35.906 5.016 32.531 1 56.88 487 ASP B N 1
ATOM 7466 C CA . ASP B 1 487 ? 37.156 5.449 33.156 1 56.88 487 ASP B CA 1
ATOM 7467 C C . ASP B 1 487 ? 37.125 5.254 34.656 1 56.88 487 ASP B C 1
ATOM 7469 O O . ASP B 1 487 ? 38.156 4.969 35.281 1 56.88 487 ASP B O 1
ATOM 7473 N N . GLU B 1 488 ? 36.031 5.398 35.156 1 54.19 488 GLU B N 1
ATOM 7474 C CA . GLU B 1 488 ? 35.969 5.184 36.594 1 54.19 488 GLU B CA 1
ATOM 7475 C C . GLU B 1 488 ? 36.062 3.697 36.938 1 54.19 488 GLU B C 1
ATOM 7477 O O . GLU B 1 488 ? 36.5 3.338 38.062 1 54.19 488 GLU B O 1
ATOM 7482 N N . GLU B 1 489 ? 35.656 2.953 36.094 1 51.16 489 GLU B N 1
ATOM 7483 C CA . GLU B 1 489 ? 35.781 1.527 36.375 1 51.16 489 GLU B CA 1
ATOM 7484 C C . GLU B 1 489 ? 37.219 1.054 36.188 1 51.16 489 GLU B C 1
ATOM 7486 O O . GLU B 1 489 ? 37.594 -0.023 36.656 1 51.16 489 GLU B O 1
ATOM 7491 N N . ASP B 1 490 ? 38.062 1.778 35.594 1 41.81 490 ASP B N 1
ATOM 7492 C CA . ASP B 1 490 ? 39.469 1.421 35.594 1 41.81 490 ASP B CA 1
ATOM 7493 C C . ASP B 1 490 ? 40.219 2.131 36.719 1 41.81 490 ASP B C 1
ATOM 7495 O O . ASP B 1 490 ? 41.156 1.569 37.312 1 41.81 490 ASP B O 1
#

InterPro domains:
  IPR014729 Rossmann-like alpha/beta/alpha sandwich fold [G3DSA:3.40.50.620] (29-388)
  IPR019407 Cytoplasmic tRNA 2-thiolation protein 2 [MF_03054] (14-442)
  IPR019407 Cytoplasmic tRNA 2-thiolation protein 2 [PF10288] (309-435)
  IPR019407 Cytoplasmic tRNA 2-thiolation protein 2 [PTHR20882] (28-482)

Sequence (980 aa):
MCSIEEEIQTGDAETPSIRSRRRLVVEGLCHKCKQSPPVVDMKRVMYCKTCFKESVVYRFRGNLMRATKIADGAKALVAFSGGASSRLLLHLLSEFHEPDPSNLRKKRKFSDVLICHVDQSAVLGGEDKEAEVRRIGEKSGFPYLHIPLESIFSNDDGSDGGALVPVGFDLADTVTLKMVHRVTSTLSPVARLRRSIHGLGKMTAKEDLLHHFTMRALLNTARKEGCNVLILGDNATRMAIRILALTSKGGGFGLPIEVAGDTDWFEGLVVARPLRDVLSKEVAVYNQYTDLDTVVMPALTTAMPAKSSIDRMTEEFLVGLQRDFPMTVNTVVRTAAKVTSEHRAKTVMRCPMCGGPIQDGTNDWRSGHTVSQLLSHAPSSDTTSEALSSTSNTHPCSTSCACAPTVNPESTSTSCCTPADQPINIIPYLCYPCQNICRDAQEFGATAAKKGIDDATVILPAYVGEEITMRKGREWMKKEIEEFLIDEEDMCSIEEEIQTGDAETPSIRSRRRLVVEGLCHKCKQSPPVVDMKRVMYCKTCFKESVVYRFRGNLMRATKIADGAKALVAFSGGASSRLLLHLLSEFHEPDPSNLRKKRKFSDVLICHVDQSAVLGGEDKEAEVRRIGEKSGFPYLHIPLESIFSNDDGSDGGALVPVGFDLADTVTLKMVHRVTSTLSPVARLRRSIHGLGKMTAKEDLLHHFTMRALLNTARKEGCNVLILGDNATRMAIRILALTSKGGGFGLPIEVAGDTDWFEGLVVARPLRDVLSKEVAVYNQYTDLDTVVMPALTTAMPAKSSIDRMTEEFLVGLQRDFPMTVNTVVRTAAKVTSEHRAKTVMRCPMCGGPIQDGTNDWRSGHTVSQLLSHAPSSDTTSEALSSTSNTHPCSTSCACAPTVNPESTSTSCCTPADQPINIIPYLCYPCQNICRDAQEFGATAAKKGIDDATVILPAYVGEEITMRKGREWMKKEIEEFLIDEED

Foldseek 3Di:
DCPPVPCPPPPPPDPPPPPPPPQPPDPQAASPPRPDGFDDQAQNGTHDPVVLLVVLLVLLVVLVVPDPVQDAAFEEEEEAAQALLSLVVLQSLLVLQDQDPVCNPPRRRYNAYEYEYEDPCLAQPDDDCVVVSVVSVVVSVHHYYYHYLLCLQADLVRHGLFWWFFDDFDLQCLQWTWTFGDRDDPDDSSRQLNLQLLLFDAPQLSQVLSVLSVVVVQVSVCVSVVGAEYEYSDALLNLLLVLQLCVVQVVLQQLLVSLDQWDCLDPSHIYHYSRNHPDPVSSVVSCVSVVGDGDDDDDPCVPHDQPRYSSSVSSVVQVVCCVVRVCSSVVSSVVSNPRDHPQVDPPWDAFLRRRTTADPCLVVVCVVVPDRDNPDDDPPDPPPDDDPPPDDDPDDPDDDPDDDDDDPPPPPCPVLQPPSGGIDGLLVRHHSSVSVSSSSSSVSCVVCVVVVNDSSHHMGHSSNVVVVSVVVSVVVVVVVVVVVVVVVVD/DCPPVPPPPPPPPPPPPPPPPPQPPDPQAASPPRPHGFDDQAQNGTHDPVVLLVVLLVLLVVLVVPDPVQDAQFEEEEEAALALLSLVVLQSLLVLQDQDPVCNPPRRSYNAYEYEYEDPCLAQPDDDCVVVSVVSVVVSVHHYYYHYLLCLQADLVRHGLFWWFFDDFDLQCLQWTWTFGDRDDPDDSSRQLNLQLLLFDAPQLSQVLSVLSVVVVQVSVCVSVVGAEYEYSDALLNLLLVLQLCVVLVVLQQLLVSLDQWDCLDPSHIYHYSRNHPDPVSSVVSCVSVVGDGDDDGDPCVPHDQPRYSSSVSSVVQVVCCVVRVCSSVVSSVVSNPRDHPQVDPPWDAFLRRRTTADPCLVVVCVVVPDRDDPDDDDPDPPPDDDDDDDDDPPPPDDDPDDDDDDDPPPPPPVLQPPSGGIDGLLVRHHSSVSVSSSSSSVSVVVCVVVVNDSSHHMGHSSNVVVVSVVVSVVVVVVVVVVVVVVVVD

Radius of gyration: 34.27 Å; Cα contacts (8 Å, |Δi|>4): 1523; chains: 2; bounding box: 115×94×89 Å

Solvent-accessible surface area (backbone atoms only — not comparable to full-atom values): 54548 Å² total; per-residue (Å²): 133,84,74,76,74,70,79,75,72,79,68,82,71,72,70,78,70,79,68,72,70,76,73,70,70,54,76,73,29,8,61,81,77,58,69,45,59,46,73,40,80,50,53,44,18,37,23,17,70,67,58,42,54,48,51,53,51,47,48,33,51,48,44,55,67,64,39,79,79,64,58,82,48,32,29,32,27,35,48,37,82,32,30,60,46,23,40,48,46,53,50,52,50,44,61,69,65,48,75,42,85,91,43,77,76,62,74,58,61,50,67,41,60,35,36,36,29,71,43,56,52,83,70,63,50,79,77,83,55,60,65,60,40,48,52,57,45,51,68,61,73,40,55,67,43,83,40,58,55,40,52,62,32,34,37,97,87,64,46,77,45,22,30,25,34,65,59,74,69,52,60,76,41,62,77,59,50,32,27,25,58,35,63,79,59,95,58,51,48,60,55,42,47,38,28,33,43,63,6,34,63,49,50,44,43,29,53,50,51,52,51,29,51,51,51,48,48,51,53,51,48,26,54,76,72,64,23,39,30,39,36,43,40,47,25,23,44,57,45,30,28,48,50,55,32,32,24,42,50,41,33,42,60,39,38,53,62,72,66,36,56,52,35,68,83,48,83,79,31,26,42,32,26,38,36,47,86,36,43,60,66,54,44,54,51,50,32,58,77,67,67,53,82,61,44,91,70,85,51,92,60,59,96,50,65,55,81,55,25,54,55,45,37,36,40,52,52,50,55,58,45,32,75,83,34,61,56,23,47,60,23,35,47,55,35,51,66,31,36,54,63,73,57,81,43,87,83,44,46,62,12,52,73,66,61,44,50,34,61,84,59,50,67,57,48,39,60,74,65,44,29,72,53,66,74,83,80,74,83,78,76,74,83,72,82,69,84,70,81,70,83,83,77,86,67,84,80,68,90,80,82,76,81,77,82,89,68,82,81,73,77,72,71,72,66,75,63,70,59,67,76,52,67,39,66,50,44,87,60,40,20,60,44,57,34,52,37,51,36,36,21,45,55,32,25,36,55,27,49,74,71,68,42,78,83,31,46,39,39,41,44,26,64,36,55,50,48,49,51,52,48,53,43,50,54,49,49,49,51,51,48,51,48,47,54,53,56,67,72,102,133,85,75,77,74,71,77,76,72,79,67,80,70,71,69,78,70,77,70,75,69,78,74,70,71,54,80,72,30,8,59,80,78,58,70,44,60,45,74,38,80,49,53,42,19,37,22,17,70,69,59,44,54,48,51,54,52,48,49,34,52,49,42,54,70,65,38,79,76,63,59,80,48,32,28,33,27,34,48,38,81,32,29,61,46,22,40,51,46,54,51,52,50,45,60,68,64,46,76,43,85,90,44,75,73,62,74,57,61,50,68,41,60,35,36,36,30,70,43,55,51,83,69,61,50,79,77,85,53,59,66,58,41,48,53,56,46,51,66,61,72,39,54,67,43,81,40,60,56,40,52,61,34,32,37,96,86,66,45,78,45,21,28,27,35,66,59,73,68,54,56,74,42,64,79,59,48,33,27,26,59,35,63,79,58,95,57,50,51,59,54,42,47,38,26,31,43,62,6,34,63,48,51,44,42,32,53,50,50,52,50,29,51,52,50,50,47,50,53,53,48,26,55,76,72,63,23,40,29,40,38,42,40,47,24,23,44,57,45,31,28,48,51,56,30,31,25,42,51,40,33,42,61,38,37,54,62,72,66,37,57,52,34,66,84,48,84,79,30,26,42,32,26,38,36,47,88,38,43,60,67,54,43,52,52,49,34,58,77,68,67,54,83,62,44,91,71,86,52,93,59,59,95,51,65,55,81,54,25,55,55,46,37,36,41,53,50,49,54,58,44,32,75,83,33,60,55,22,46,60,23,35,46,56,34,50,66,31,36,54,64,70,57,80,41,88,83,44,46,63,12,52,74,67,60,44,50,34,61,84,62,50,67,57,49,38,59,74,65,43,28,73,54,66,66,81,80,73,84,77,76,74,80,71,84,82,89,80,87,77,80,80,76,86,66,88,78,73,85,81,83,78,84,79,85,89,69,83,84,73,75,72,72,71,69,74,65,70,61,68,75,52,67,37,66,49,44,87,61,41,20,59,44,56,34,53,38,52,35,37,21,45,54,33,25,34,55,28,49,75,71,68,42,79,81,32,46,40,40,42,44,26,64,36,56,51,47,50,52,52,48,52,42,49,53,48,49,48,53,51,49,52,49,49,54,52,54,68,71,104

pLDDT: mean 76.99, std 24.02, range [15.23, 98.31]

Nearest PDB structures (foldseek):
  5mko-assembly1_A  TM=6.971E-01  e=6.643E-13  Pyrococcus horikoshii OT3
  5mko-assembly1_B  TM=6.963E-01  e=1.076E-12  Pyrococcus horikoshii OT3
  5mkq-assembly1_B  TM=7.504E-01  e=1.408E-11  Pyrococcus horikoshii OT3
  5mkp-assembly1_A  TM=6.840E-01  e=1.334E-11  Pyrococcus horikoshii OT3
  5ztb-assembly3_C  TM=6.510E-01  e=2.538E-11  Thermus thermophilus HB27

Secondary structure (DSSP, 8-state):
--------------------------TTS-TTTSSSPP-EEETTEEE-HHHHHHHHHHHHHHHHHH-SSSPTTEEEEEE--SSHHHHHHHHHHHHHHS-BTTBTT---SEEEEEEEEEE-HHHH-SS--HHHHHHHHHHTSS-EEEEEGGGGGB-TTSSB--EEEE----TT-TT--EEEEES--SS-HHHHHHHHHHT-SSHHHHHHHHHHHHHHHHHHHHHHTT-SEEE----HHHHHHHHHHHHHHT-GGGHHHHH-SEE--STT-EEE-TTTT--HHHHHHHHHHTT--------TTTT--GGG-HHHHHHHHHHHHHHH-TTHHHHHHHHHTTB--STTSTTPPBPTTT--BPPTTHHHHHHHH--------------------------------------S-----------TTS-EE-GGGS-HHHHHHHHHHHHHHHHHHHTT-TT----EEHHHHHHHHHHHHHHHHHHHHHHHHHHHH-/--------------------------TTS-TTTSSSPP-EEETTEEE-HHHHHHHHHHHHHHHHHH-SSSPTTEEEEEE--SSHHHHHHHHHHHHHHS-BTTBTT---SEEEEEEEEEE-HHHH-SS--HHHHHHHHHHTTS-EEEEEGGGGGB-TTSSB--EEEE----TT-TT--EEEEES--SS-HHHHHHHHHHT-SSHHHHHHHHHHHHHHHHHHHHHHTT-SEEE----HHHHHHHHHHHHHHT-GGGHHHHH-SEE--STT-EEE-TTTT--HHHHHHHHHHTT--------TTTT--GGG-HHHHHHHHHHHHHHH-TTHHHHHHHHHTTB--STTSTTPPBPTTT--BPPTTHHHHHHHH--------------------------------------------------TTS-EE-GGGS-HHHHHHHHHHHHHHHHHHHTT-TT----EEHHHHHHHHHHHHHHHHHHHHHHHHHHHH-

Organism: Spizellomyces punctatus (strain DAOM BR117) (NCBI:txid645134)